Protein AF-0000000078696964 (afdb_homodimer)

Radius of gyration: 36.66 Å; Cα contacts (8 Å, |Δi|>4): 1415; chains: 2; bounding box: 59×145×101 Å

Secondary structure (DSSP, 8-state):
-B-GGGSPPP--HHHHHHHHHHHHHHHHHHH--TTEEEEEEEEEEEEEE-HHHHHTT----BSS-EEBPGGGGGTEEEEE-B-HHHHHHHHHHHHHHTS--GGGG-GGGSEEEEEEEETTS-EEEEEEEE-S---------------------TT-GGG-SEEEEEEEEEEEEEEEEEEEE-TTSSSEEEEEEEEEEEE---THHHHT--EEEEEEEEEEEEEETTTEEEEEEEEEEES-------HHHHHHHHHTTTS---SSSS-----SSTT-EEEE--S--SSS-S---S--S---EEEEEEEEE-HHHHHHHHHHHH-HHHHHHHHHHSPPPP-SSGGGS--TTS-SS--TT------HHHHHHHHHHHS--HHHHHHHHHHHHHHHHHHT-----/-B-GGGSPPP--HHHHHHHHHHHHHHHHHHH--TTEEEEEEEEEEEEEE-HHHHHTT----BSS-EEBPGGGGGTEEEEE-B-HHHHHHHHHHHHHHTS--GGGG-GGGSEEEEEEEETTS-EEEEEEEE-S------------------------GGG--EEEEEEEEEEEEEEEEEEEE-TTSSSEEEEEEEEEEEE---THHHHT--EEEEEEEEEEEEEETTTEEEEEEEEEEES-------HHHHHHHHHTTTS---SSSS------STT-EEEE--S--SS--TT--S--S---EEEEEEEEE-HHHHHHHHHHHH-HHHHHHHHHHSPPPP-SGGGGS--TTS-SS--TT------HHHHHHHHHHHTT-HHHHHHHHHHHHHHHHHHS-----

Solvent-accessible surface area (backbone atoms only — not comparable to full-atom values): 44581 Å² total; per-residue (Å²): 114,34,56,58,83,50,47,63,77,58,73,60,63,67,38,52,50,44,22,45,46,50,5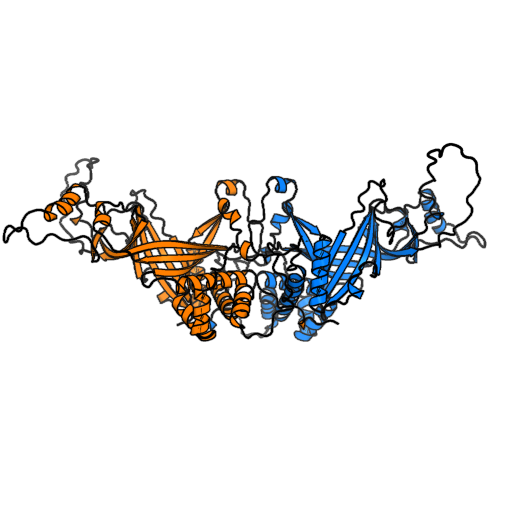0,35,49,40,41,51,46,71,70,44,54,93,58,38,45,61,45,42,34,39,36,35,16,42,73,39,54,33,71,75,40,43,72,62,59,66,67,73,53,45,36,32,51,26,35,44,26,77,84,35,52,82,42,36,42,79,42,79,28,52,54,69,64,50,48,51,31,34,51,50,48,32,42,74,45,55,50,45,54,78,83,63,68,44,40,88,74,29,57,63,37,30,37,39,33,33,71,85,59,41,32,35,37,21,39,69,43,75,67,49,74,79,72,80,71,81,79,71,90,82,84,74,70,71,87,65,86,66,69,62,73,85,78,47,61,83,69,34,45,17,25,33,29,34,66,46,27,30,38,76,46,81,75,46,76,47,44,30,48,26,46,75,36,74,37,19,41,34,41,38,33,32,39,37,33,62,46,84,63,48,52,55,61,65,62,74,38,48,60,58,29,30,34,41,34,23,35,26,78,39,49,40,36,89,41,33,30,39,35,39,29,45,33,35,46,36,60,82,48,66,72,61,59,51,70,71,51,32,46,56,63,53,52,70,68,69,66,69,84,71,89,81,81,92,74,83,81,84,71,63,33,73,66,33,72,43,51,27,68,75,83,71,65,85,84,66,61,82,62,69,77,74,67,78,72,72,63,58,74,39,36,36,45,30,42,37,45,42,49,70,58,46,41,53,51,52,22,60,74,59,38,55,69,60,36,48,52,45,54,73,69,51,78,83,62,65,73,48,57,72,63,64,32,74,66,56,80,66,64,84,62,73,71,83,77,65,67,84,74,75,73,60,59,60,60,42,46,54,37,33,75,77,32,74,43,65,69,43,37,50,52,23,38,50,52,47,11,52,52,47,59,52,23,64,34,64,50,68,126,116,34,56,58,85,52,50,62,77,56,74,60,63,67,39,51,51,46,22,43,46,50,50,34,49,40,40,51,46,70,70,43,52,93,60,38,46,59,44,42,34,37,36,34,16,42,76,39,55,31,70,73,37,46,71,60,60,65,67,72,49,44,37,34,50,28,34,43,26,77,83,35,52,82,39,36,43,80,42,78,30,54,53,69,62,49,49,52,30,31,50,50,47,32,43,75,44,57,49,43,55,79,82,62,69,43,36,86,75,27,57,62,37,31,36,38,32,34,69,83,56,41,32,34,37,23,40,70,44,78,69,60,79,86,80,88,79,86,84,76,85,81,82,71,63,75,82,60,89,67,74,67,76,78,85,56,71,87,67,43,45,17,26,32,28,34,66,47,26,29,37,76,46,83,73,46,76,45,45,30,47,28,49,79,38,73,38,18,39,32,41,39,33,31,39,37,32,64,45,84,64,48,52,55,59,68,73,73,36,47,59,56,28,28,35,41,33,23,35,24,78,38,47,39,35,91,41,33,28,41,35,39,30,42,31,34,48,37,58,82,51,72,76,60,72,50,70,72,53,45,47,61,69,54,55,77,71,72,69,75,87,66,82,85,84,90,80,86,84,90,82,68,36,73,65,33,71,41,64,28,73,76,83,74,65,87,81,70,67,78,69,73,77,78,72,79,80,76,69,60,75,39,37,34,45,32,40,35,44,41,47,70,58,46,42,53,52,51,24,60,73,59,38,56,68,61,36,50,52,43,54,73,67,52,77,82,62,64,75,47,56,73,62,63,30,72,64,54,78,62,62,84,59,73,70,83,76,67,66,84,74,75,69,57,61,58,56,44,45,51,36,29,73,76,37,68,40,67,68,42,39,52,51,22,37,51,51,47,12,54,51,45,58,51,23,64,35,70,53,62,126

InterPro domains:
  IPR033469 CYTH-like domain superfamily [SSF55154] (4-349)
  IPR037009 mRNA triphosphatase Cet1-like superfamily [G3DSA:3.20.100.10] (7-341)

Foldseek 3Di:
DPDPVPPDDDDDPLLLLLLQVLQLQLLCCLPDDPQKDKWKKKWWFAKDFDPVVVVVVPDPPDQAKDWDAPVCCNGIDTDGFDDPLLLVLLVVLCVVVVLDDPVLSDLVPFAKWKWWAKPVQKIWIWHKDFDDDPPPDDPPDDDPDPPPPPPPVVQPLVPFRMKIFTAFMKHKAWDDKIWMDGRLWQTTIMITIMMIGTDFDALCRQQVIDGQKMKMKRWGWGDDPDWKIKIKIWMWIDRPWRQNPPNVVSVLLVVVVPDDPPDDPPPPRDHPGGGDIGRDHPPPPPPDDPPPPPPPDDRDTGIMIMMITRSVRVSVVVCVVVPVVLSSVLSVPDDRADSRVVSLPPPPPPDPDDPPPPDPDDPPSVCVSVCPSNVPPPVSSVVSVVVVVSVCSSGNRDSPD/DPDPVPPDDDDDPLLLLLLQVLQLQLLCCLPDDPQKDKWKKKWWFAKDFDPVVVVVVPDPPDQAKDWDAPVCCNGIDTDGFDDPLLLVLLVVLCVVVVQDDPVLSDLVPFAKWKWWAKPVQKIWIWHKDFDDDDDPDDDPDDPPPPPPPPDPDDDPLVPFGIKIFTAFMKHKDWDDKIWMDGRLWQTTIMITIMMIGTDFDDPCRQQVIDGQKMKMKRWGWGDDPDWKIKIKIKMWMDRPWPQRDPPVVSVLLVVVVPDPCDDDDPPPRDHDGGGDITGDHDPCPPPDDPPPPPPPDDRDIGIMIMMITRSVRVSVVVCVVVPVVLSSVPSVPDDRQDSRVVSLPPPPPPPPDDPPPPDPPPPCSVCVVVCPSNVPPPVSSVVSVVVVVSVCSSTNRDSPD

Nearest PDB structures (foldseek):
  4pn0-assembly2_D  TM=7.160E-01  e=1.100E-10  Schizosaccharomyces pombe
  4pn1-assembly1_B  TM=7.003E-01  e=7.935E-11  Schizosaccharomyces pombe
  4pn1-assembly3_A  TM=7.002E-01  e=7.399E-10  Schizosaccharomyces pombe
  2qy2-assembly1_A  TM=4.809E-01  e=1.100E-03  Mimivirus
  4pn1-assembly3_A  TM=7.053E-01  e=5.055E-10  Schizosaccharomyces pombe

Sequence (802 aa):
MRGLQRVPRYRDPLVRNVARVLLRGLQEQHHAPSLTRVELEVRLGSILAHTRARQLDIPIAVASPALIDETARNIYQFHAGISQPLLYGMQVALLEAGLAARHDMDPQSGKVDVHVFLSNGKRLRCRYQRLHEVAPTMRADSVKAPALNSEAPLYNPLSLTHGITVLSAETKSRLAVVDMCCPGWCADVRFALSKEATVPVELTDATNERAKASRFRSRMCIPVGPFFSIQITQSTLSQDVWWYPPPNMRSYLDKDVGAPSSPAAVTGTTTFGVGSVIPTPALFFPERRAERVGRSDTQTATFEVEVEINLPALLREWKRMYGGAAASAYLSTSALVDTTCAGTAILGDASLKPPTTMETRDDDADMYATVLAEREDPYLLRVAEEVMAVVQLLTKVRVVEMRGLQRVPRYRDPLVRNVARVLLRGLQEQHHAPSLTRVELEVRLGSILAHTRARQLDIPIAVASPALIDETARNIYQFHAGISQPLLYGMQVALLEAGLAARHDMDPQSGKVDVHVFLSNGKRLRCRYQRLHEVAPTMRADSVKAPALNSEAPLYNPLSLTHGITVLSAETKSRLAVVDMCCPGWCADVRFALSKEATVPVELTDATNERAKASRFRSRMCIPVGPFFSIQITQSTLSQDVWWYPPPNMRSYLDKDVGAPSSPAAVTGTTTFGVGSVIPTPALFFPERRAERVGRSDTQTATFEVEVEINLPALLREWKRMYGGAAASAYLSTSALVDTTCAGTAILGDASLKPPTTMETRDDDADMYATVLAEREDPYLLRVAEEVMAVVQLLTKVRVVE

pLDDT: mean 71.26, std 23.1, range [25.59, 97.94]

Structure (mmCIF, N/CA/C/O backbone):
data_AF-0000000078696964-model_v1
#
loop_
_entity.id
_entity.type
_entity.pdbx_description
1 polymer "mRNA 5'-phosphatase"
#
loop_
_atom_site.group_PDB
_atom_site.id
_atom_site.type_symbol
_atom_site.label_atom_id
_atom_site.label_alt_id
_atom_site.label_comp_id
_atom_site.label_asym_id
_atom_site.label_entity_id
_atom_site.label_seq_id
_atom_site.pdbx_PDB_ins_code
_atom_site.Cartn_x
_atom_site.Cartn_y
_atom_site.Cartn_z
_atom_site.occupancy
_atom_site.B_iso_or_equiv
_atom_site.auth_seq_id
_atom_site.auth_comp_id
_atom_site.auth_asym_id
_atom_site.auth_atom_id
_atom_site.pdbx_PDB_model_num
ATOM 1 N N . MET A 1 1 ? 21.578 -21.812 -17.984 1 46.06 1 MET A N 1
ATOM 2 C CA . MET A 1 1 ? 20.562 -21.281 -17.078 1 46.06 1 MET A CA 1
ATOM 3 C C . MET A 1 1 ? 20.422 -19.766 -17.25 1 46.06 1 MET A C 1
ATOM 5 O O . MET A 1 1 ? 21.422 -19.047 -17.297 1 46.06 1 MET A O 1
ATOM 9 N N . ARG A 1 2 ? 19.484 -19.297 -18.016 1 64.5 2 ARG A N 1
ATOM 10 C CA . ARG A 1 2 ? 19.359 -17.875 -18.328 1 64.5 2 ARG A CA 1
ATOM 11 C C . ARG A 1 2 ? 19.141 -17.062 -17.047 1 64.5 2 ARG A C 1
ATOM 13 O O . ARG A 1 2 ? 18.516 -17.547 -16.094 1 64.5 2 ARG A O 1
ATOM 20 N N . GLY A 1 3 ? 20.047 -16.156 -16.797 1 68.44 3 GLY A N 1
ATOM 21 C CA . GLY A 1 3 ? 20.359 -15.57 -15.516 1 68.44 3 GLY A CA 1
ATOM 22 C C . GLY A 1 3 ? 19.328 -14.562 -15.047 1 68.44 3 GLY A C 1
ATOM 23 O O . GLY A 1 3 ? 18.625 -13.969 -15.867 1 68.44 3 GLY A O 1
ATOM 24 N N . LEU A 1 4 ? 19.047 -14.57 -13.758 1 78.12 4 LEU A N 1
ATOM 25 C CA . LEU A 1 4 ? 18.188 -13.648 -13.016 1 78.12 4 LEU A CA 1
ATOM 26 C C . LEU A 1 4 ? 18.594 -12.203 -13.281 1 78.12 4 LEU A C 1
ATOM 28 O O . LEU A 1 4 ? 17.812 -11.281 -13.07 1 78.12 4 LEU A O 1
ATOM 32 N N . GLN A 1 5 ? 19.828 -12.023 -13.906 1 76.69 5 GLN A N 1
ATOM 33 C CA . GLN A 1 5 ? 20.359 -10.688 -14.148 1 76.69 5 GLN A CA 1
ATOM 34 C C . GLN A 1 5 ? 19.562 -9.969 -15.234 1 76.69 5 GLN A C 1
ATOM 36 O O . GLN A 1 5 ? 19.594 -8.742 -15.328 1 76.69 5 GLN A O 1
ATOM 41 N N . ARG A 1 6 ? 18.859 -10.75 -15.992 1 77.69 6 ARG A N 1
ATOM 42 C CA . ARG A 1 6 ? 18.109 -10.164 -17.109 1 77.69 6 ARG A CA 1
ATOM 43 C C . ARG A 1 6 ? 16.703 -9.789 -16.688 1 77.69 6 ARG A C 1
ATOM 45 O O . ARG A 1 6 ? 15.977 -9.141 -17.438 1 77.69 6 ARG A O 1
ATOM 52 N N . VAL A 1 7 ? 16.375 -10.188 -15.5 1 83.25 7 VAL A N 1
ATOM 53 C CA . VAL A 1 7 ? 15.062 -9.852 -14.977 1 83.25 7 VAL A CA 1
ATOM 54 C C . VAL A 1 7 ? 15.109 -8.477 -14.312 1 83.25 7 VAL A C 1
ATOM 56 O O . VAL A 1 7 ? 15.961 -8.219 -13.461 1 83.25 7 VAL A O 1
ATOM 59 N N . PRO A 1 8 ? 14.258 -7.566 -14.781 1 79.75 8 PRO A N 1
ATOM 60 C CA . PRO A 1 8 ? 14.203 -6.273 -14.102 1 79.75 8 PRO A CA 1
ATOM 61 C C . PRO A 1 8 ? 13.953 -6.406 -12.602 1 79.75 8 PRO A C 1
ATOM 63 O O . PRO A 1 8 ? 13.234 -7.312 -12.164 1 79.75 8 PRO A O 1
ATOM 66 N N . ARG A 1 9 ? 14.508 -5.508 -11.836 1 82.75 9 ARG A N 1
ATOM 67 C CA . ARG A 1 9 ? 14.344 -5.535 -10.391 1 82.75 9 ARG A CA 1
ATOM 68 C C . ARG A 1 9 ? 12.891 -5.297 -10 1 82.75 9 ARG A C 1
ATOM 70 O O . ARG A 1 9 ? 12.18 -4.543 -10.664 1 82.75 9 ARG A O 1
ATOM 77 N N . TYR A 1 10 ? 12.625 -5.938 -8.93 1 87.12 10 TYR A N 1
ATOM 78 C CA . TYR A 1 10 ? 11.297 -5.727 -8.367 1 87.12 10 TYR A CA 1
ATOM 79 C C . TYR A 1 10 ? 11.133 -4.289 -7.883 1 87.12 10 TYR A C 1
ATOM 81 O O . TYR A 1 10 ? 12.039 -3.732 -7.258 1 87.12 10 TYR A O 1
ATOM 89 N N . ARG A 1 11 ? 9.984 -3.754 -8.242 1 83.44 11 ARG A N 1
ATOM 90 C CA . ARG A 1 11 ? 9.633 -2.412 -7.793 1 83.44 11 ARG A CA 1
ATOM 91 C C . ARG A 1 11 ? 8.375 -2.436 -6.93 1 83.44 11 ARG A C 1
ATOM 93 O O . ARG A 1 11 ? 7.293 -2.791 -7.406 1 83.44 11 ARG A O 1
ATOM 100 N N . ASP A 1 12 ? 8.539 -2.008 -5.695 1 88.31 12 ASP A N 1
ATOM 101 C CA . ASP A 1 12 ? 7.426 -1.957 -4.75 1 88.31 12 ASP A CA 1
ATOM 102 C C . ASP A 1 12 ? 6.344 -0.991 -5.223 1 88.31 12 ASP A C 1
ATOM 104 O O . ASP A 1 12 ? 6.602 0.203 -5.395 1 88.31 12 ASP A O 1
ATOM 108 N N . PRO A 1 13 ? 5.129 -1.528 -5.414 1 87.88 13 PRO A N 1
ATOM 109 C CA . PRO A 1 13 ? 4.055 -0.678 -5.938 1 87.88 13 PRO A CA 1
ATOM 110 C C . PRO A 1 13 ? 3.729 0.493 -5.012 1 87.88 13 PRO A C 1
ATOM 112 O O . PRO A 1 13 ? 3.336 1.564 -5.48 1 87.88 13 PRO A O 1
ATOM 115 N N . LEU A 1 14 ? 3.789 0.345 -3.717 1 91.94 14 LEU A N 1
ATOM 116 C CA . LEU A 1 14 ? 3.486 1.433 -2.793 1 91.94 14 LEU A CA 1
ATOM 117 C C . LEU A 1 14 ? 4.523 2.545 -2.904 1 91.94 14 LEU A C 1
ATOM 119 O O . LEU A 1 14 ? 4.168 3.719 -3.033 1 91.94 14 LEU A O 1
ATOM 123 N N . VAL A 1 15 ? 5.809 2.162 -2.906 1 90.94 15 VAL A N 1
ATOM 124 C CA . VAL A 1 15 ? 6.891 3.133 -3.014 1 90.94 15 VAL A CA 1
ATOM 125 C C . VAL A 1 15 ? 6.797 3.863 -4.352 1 90.94 15 VAL A C 1
ATOM 127 O O . VAL A 1 15 ? 7.008 5.078 -4.422 1 90.94 15 VAL A O 1
ATOM 130 N N . ARG A 1 16 ? 6.469 3.121 -5.359 1 87.88 16 ARG A N 1
ATOM 131 C CA . ARG A 1 16 ? 6.332 3.73 -6.676 1 87.88 16 ARG A CA 1
ATOM 132 C C . ARG A 1 16 ? 5.234 4.789 -6.68 1 87.88 16 ARG A C 1
ATOM 134 O O . ARG A 1 16 ? 5.398 5.863 -7.266 1 87.88 16 ARG A O 1
ATOM 141 N N . ASN A 1 17 ? 4.164 4.539 -6.051 1 88.62 17 ASN A N 1
ATOM 142 C CA . ASN A 1 17 ? 3.07 5.5 -6.012 1 88.62 17 ASN A CA 1
ATOM 143 C C . ASN A 1 17 ? 3.428 6.727 -5.18 1 88.62 17 ASN A C 1
ATOM 145 O O . ASN A 1 17 ? 3.068 7.852 -5.535 1 88.62 17 ASN A O 1
ATOM 149 N N . VAL A 1 18 ? 4.086 6.508 -4.09 1 92.44 18 VAL A N 1
ATOM 150 C CA . VAL A 1 18 ? 4.52 7.633 -3.266 1 92.44 18 VAL A CA 1
ATOM 151 C C . VAL A 1 18 ? 5.48 8.516 -4.059 1 92.44 18 VAL A C 1
ATOM 153 O O . VAL A 1 18 ? 5.398 9.742 -3.992 1 92.44 18 VAL A O 1
ATOM 156 N N . ALA A 1 19 ? 6.383 7.895 -4.832 1 91.44 19 ALA A N 1
ATOM 157 C CA . ALA A 1 19 ? 7.301 8.648 -5.68 1 91.44 19 ALA A CA 1
ATOM 158 C C . ALA A 1 19 ? 6.535 9.508 -6.688 1 91.44 19 ALA A C 1
ATOM 160 O O . ALA A 1 19 ? 6.922 10.641 -6.973 1 91.44 19 ALA A O 1
ATOM 161 N N . ARG A 1 20 ? 5.445 8.969 -7.176 1 89.94 20 ARG A N 1
ATOM 162 C CA . ARG A 1 20 ? 4.609 9.711 -8.117 1 89.94 20 ARG A CA 1
ATOM 163 C C . ARG A 1 20 ? 3.961 10.914 -7.438 1 89.94 20 ARG A C 1
ATOM 165 O O . ARG A 1 20 ? 3.896 11.992 -8.023 1 89.94 20 ARG A O 1
ATOM 172 N N . VAL A 1 21 ? 3.498 10.742 -6.234 1 92.94 21 VAL A N 1
ATOM 173 C CA . VAL A 1 21 ? 2.887 11.836 -5.484 1 92.94 21 VAL A CA 1
ATOM 174 C C . VAL A 1 21 ? 3.93 12.914 -5.207 1 92.94 21 VAL A C 1
ATOM 176 O O . VAL A 1 21 ? 3.633 14.109 -5.297 1 92.94 21 VAL A O 1
ATOM 179 N N . LEU A 1 22 ? 5.145 12.5 -4.895 1 94 22 LEU A N 1
ATOM 180 C CA . LEU A 1 22 ? 6.234 13.438 -4.672 1 94 22 LEU A CA 1
ATOM 181 C C . LEU A 1 22 ? 6.516 14.25 -5.934 1 94 22 LEU A C 1
ATOM 183 O O . LEU A 1 22 ? 6.676 15.469 -5.867 1 94 22 LEU A O 1
ATOM 187 N N . LEU A 1 23 ? 6.566 13.547 -7.043 1 92.12 23 LEU A N 1
ATOM 188 C CA . LEU A 1 23 ? 6.805 14.242 -8.305 1 92.12 23 LEU A CA 1
ATOM 189 C C . LEU A 1 23 ? 5.699 15.25 -8.586 1 92.12 23 LEU A C 1
ATOM 191 O O . LEU A 1 23 ? 5.973 16.375 -9 1 92.12 23 LEU A O 1
ATOM 195 N N . ARG A 1 24 ? 4.422 14.867 -8.375 1 92.75 24 ARG A N 1
ATOM 196 C CA . ARG A 1 24 ? 3.301 15.789 -8.523 1 92.75 24 ARG A CA 1
ATOM 197 C C . ARG A 1 24 ? 3.477 17.016 -7.621 1 92.75 24 ARG A C 1
ATOM 199 O O . ARG A 1 24 ? 3.24 18.141 -8.047 1 92.75 24 ARG A O 1
ATOM 206 N N . GLY A 1 25 ? 3.934 16.75 -6.379 1 94.5 25 GLY A N 1
ATOM 207 C CA . GLY A 1 25 ? 4.199 17.844 -5.453 1 94.5 25 GLY A CA 1
ATOM 208 C C . GLY A 1 25 ? 5.273 18.797 -5.949 1 94.5 25 GLY A C 1
ATOM 209 O O . GLY A 1 25 ? 5.133 20.016 -5.828 1 94.5 25 GLY A O 1
ATOM 210 N N . LEU A 1 26 ? 6.332 18.281 -6.531 1 93.62 26 LEU A N 1
ATOM 211 C CA . LEU A 1 26 ? 7.41 19.109 -7.059 1 93.62 26 LEU A CA 1
ATOM 212 C C . LEU A 1 26 ? 6.926 19.938 -8.242 1 93.62 26 LEU A C 1
ATOM 214 O O . LEU A 1 26 ? 7.281 21.125 -8.359 1 93.62 26 LEU A O 1
ATOM 218 N N . GLN A 1 27 ? 6.168 19.328 -9.102 1 92.38 27 GLN A N 1
ATOM 219 C CA . GLN A 1 27 ? 5.617 20.047 -10.242 1 92.38 27 GLN A CA 1
ATOM 220 C C . GLN A 1 27 ? 4.738 21.219 -9.789 1 92.38 27 GLN A C 1
ATOM 222 O O . GLN A 1 27 ? 4.879 22.328 -10.289 1 92.38 27 GLN A O 1
ATOM 227 N N . GLU A 1 28 ? 3.824 20.969 -8.812 1 94.94 28 GLU A N 1
ATOM 228 C CA . GLU A 1 28 ? 2.949 22.016 -8.281 1 94.94 28 GLU A CA 1
ATOM 229 C C . GLU A 1 28 ? 3.754 23.125 -7.613 1 94.94 28 GLU A C 1
ATOM 231 O O . GLU A 1 28 ? 3.453 24.312 -7.785 1 94.94 28 GLU A O 1
ATOM 236 N N . GLN A 1 29 ? 4.781 22.719 -6.898 1 94.31 29 GLN A N 1
ATOM 237 C CA . GLN A 1 29 ? 5.629 23.672 -6.203 1 94.31 29 GLN A CA 1
ATOM 238 C C . GLN A 1 29 ? 6.375 24.562 -7.191 1 94.31 29 GLN A C 1
ATOM 240 O O . GLN A 1 29 ? 6.523 25.766 -6.961 1 94.31 29 GLN A O 1
ATOM 245 N N . HIS A 1 30 ? 6.84 23.984 -8.203 1 93.31 30 HIS A N 1
ATOM 246 C CA . HIS A 1 30 ? 7.562 24.719 -9.234 1 93.31 30 HIS A CA 1
ATOM 247 C C . HIS A 1 30 ? 6.684 25.797 -9.859 1 93.31 30 HIS A C 1
ATOM 249 O O . HIS A 1 30 ? 7.16 26.891 -10.164 1 93.31 30 HIS A O 1
ATOM 255 N N . HIS A 1 31 ? 5.398 25.531 -10.031 1 94 31 HIS A N 1
ATOM 256 C CA . HIS A 1 31 ? 4.477 26.438 -10.711 1 94 31 HIS A CA 1
ATOM 257 C C . HIS A 1 31 ? 3.787 27.375 -9.719 1 94 31 HIS A C 1
ATOM 259 O O . HIS A 1 31 ? 3.061 28.281 -10.109 1 94 31 HIS A O 1
ATOM 265 N N . ALA A 1 32 ? 4.012 27.141 -8.477 1 93 32 ALA A N 1
ATOM 266 C CA . ALA A 1 32 ? 3.277 27.891 -7.465 1 93 32 ALA A CA 1
ATOM 267 C C . ALA A 1 32 ? 3.762 29.344 -7.406 1 93 32 ALA A C 1
ATOM 269 O O . ALA A 1 32 ? 4.965 29.594 -7.324 1 93 32 ALA A O 1
ATOM 270 N N . PRO A 1 33 ? 2.834 30.25 -7.465 1 90.06 33 PRO A N 1
ATOM 271 C CA . PRO A 1 33 ? 3.215 31.641 -7.27 1 90.06 33 PRO A CA 1
ATOM 272 C C . PRO A 1 33 ? 3.803 31.906 -5.887 1 90.06 33 PRO A C 1
ATOM 274 O O . PRO A 1 33 ? 3.697 31.062 -4.996 1 90.06 33 PRO A O 1
ATOM 277 N N . SER A 1 34 ? 4.391 33.156 -5.652 1 87.69 34 SER A N 1
ATOM 278 C CA . SER A 1 34 ? 5.098 33.531 -4.426 1 87.69 34 SER A CA 1
ATOM 279 C C . SER A 1 34 ? 4.156 33.531 -3.227 1 87.69 34 SER A C 1
ATOM 281 O O . SER A 1 34 ? 4.562 33.188 -2.113 1 87.69 34 SER A O 1
ATOM 283 N N . LEU A 1 35 ? 2.895 33.781 -3.4 1 89.5 35 LEU A N 1
ATOM 284 C CA . LEU A 1 35 ? 1.967 33.875 -2.277 1 89.5 35 LEU A CA 1
ATOM 285 C C . LEU A 1 35 ? 1.246 32.562 -2.057 1 89.5 35 LEU A C 1
ATOM 287 O O . LEU A 1 35 ? 0.275 32.5 -1.299 1 89.5 35 LEU A O 1
ATOM 291 N N . THR A 1 36 ? 1.728 31.578 -2.742 1 93.75 36 THR A N 1
ATOM 292 C CA . THR A 1 36 ? 1.086 30.266 -2.643 1 93.75 36 THR A CA 1
ATOM 293 C C . THR A 1 36 ? 2.059 29.234 -2.096 1 93.75 36 THR A C 1
ATOM 295 O O . THR A 1 36 ? 3.215 29.172 -2.518 1 93.75 36 THR A O 1
ATOM 298 N N . ARG A 1 37 ? 1.597 28.531 -1.136 1 92.88 37 ARG A N 1
ATOM 299 C CA . ARG A 1 37 ? 2.359 27.422 -0.558 1 92.88 37 ARG A CA 1
ATOM 300 C C . ARG A 1 37 ? 1.73 26.078 -0.91 1 92.88 37 ARG A C 1
ATOM 302 O O . ARG A 1 37 ? 0.519 25.906 -0.772 1 92.88 37 ARG A O 1
ATOM 309 N N . VAL A 1 38 ? 2.598 25.156 -1.44 1 96.62 38 VAL A N 1
ATOM 310 C CA . VAL A 1 38 ? 2.164 23.797 -1.693 1 96.62 38 VAL A CA 1
ATOM 311 C C . VAL A 1 38 ? 2.596 22.891 -0.539 1 96.62 38 VAL A C 1
ATOM 313 O O . VAL A 1 38 ? 3.752 22.938 -0.113 1 96.62 38 VAL A O 1
ATOM 316 N N . GLU A 1 39 ? 1.612 22.156 0.004 1 96.5 39 GLU A N 1
ATOM 317 C CA . GLU A 1 39 ? 1.861 21.281 1.154 1 96.5 39 GLU A CA 1
ATOM 318 C C . GLU A 1 39 ? 1.597 19.828 0.812 1 96.5 39 GLU A C 1
ATOM 320 O O . GLU A 1 39 ? 0.576 19.5 0.203 1 96.5 39 GLU A O 1
ATOM 325 N N . LEU A 1 40 ? 2.604 19 1.041 1 97.75 40 LEU A N 1
ATOM 326 C CA . LEU A 1 40 ? 2.441 17.562 0.976 1 97.75 40 LEU A CA 1
ATOM 327 C C . LEU A 1 40 ? 2.602 16.938 2.357 1 97.75 40 LEU A C 1
ATOM 329 O O . LEU A 1 40 ? 3.637 17.109 3.006 1 97.75 40 LEU A O 1
ATOM 333 N N . GLU A 1 41 ? 1.541 16.234 2.834 1 97.69 41 GLU A N 1
ATOM 334 C CA . GLU A 1 41 ? 1.54 15.648 4.168 1 97.69 41 GLU A CA 1
ATOM 335 C C . GLU A 1 41 ? 0.998 14.219 4.141 1 97.69 41 GLU A C 1
ATOM 337 O O . GLU A 1 41 ? 0.211 13.867 3.258 1 97.69 41 GLU A O 1
ATOM 342 N N . VAL A 1 42 ? 1.547 13.422 5.027 1 97.75 42 VAL A N 1
ATOM 343 C CA . VAL A 1 42 ? 1.032 12.086 5.297 1 97.75 42 VAL A CA 1
ATOM 344 C C . VAL A 1 42 ? 0.318 12.07 6.645 1 97.75 42 VAL A C 1
ATOM 346 O O . VAL A 1 42 ? 0.956 12.188 7.695 1 97.75 42 VAL A O 1
ATOM 349 N N . ARG A 1 43 ? -1.078 11.852 6.582 1 96.56 43 ARG A N 1
ATOM 350 C CA . ARG A 1 43 ? -1.891 11.867 7.793 1 96.56 43 ARG A CA 1
ATOM 351 C C . ARG A 1 43 ? -2.209 10.453 8.266 1 96.56 43 ARG A C 1
ATOM 353 O O . ARG A 1 43 ? -2.514 9.578 7.453 1 96.56 43 ARG A O 1
ATOM 360 N N . LEU A 1 44 ? -1.981 10.305 9.578 1 95.44 44 LEU A N 1
ATOM 361 C CA . LEU A 1 44 ? -2.381 9.031 10.156 1 95.44 44 LEU A CA 1
ATOM 362 C C . LEU A 1 44 ? -3.844 9.062 10.594 1 95.44 44 LEU A C 1
ATOM 364 O O . LEU A 1 44 ? -4.332 10.094 11.062 1 95.44 44 LEU A O 1
ATOM 368 N N . GLY A 1 45 ? -4.57 7.996 10.359 1 93.56 45 GLY A N 1
ATOM 369 C CA . GLY A 1 45 ? -5.98 7.887 10.695 1 93.56 45 GLY A CA 1
ATOM 370 C C . GLY A 1 45 ? -6.547 6.5 10.453 1 93.56 45 GLY A C 1
ATOM 371 O O . GLY A 1 45 ? -5.855 5.496 10.664 1 93.56 45 GLY A O 1
ATOM 372 N N . SER A 1 46 ? -7.844 6.453 10.188 1 88.19 46 SER A N 1
ATOM 373 C CA . SER A 1 46 ? -8.539 5.199 9.938 1 88.19 46 SER A CA 1
ATOM 374 C C . SER A 1 46 ? -9.438 5.301 8.711 1 88.19 46 SER A C 1
ATOM 376 O O . SER A 1 46 ? -10.086 6.328 8.492 1 88.19 46 SER A O 1
ATOM 378 N N . ILE A 1 47 ? -9.383 4.316 7.902 1 87.5 47 ILE A N 1
ATOM 379 C CA . ILE A 1 47 ? -10.305 4.207 6.773 1 87.5 47 ILE A CA 1
ATOM 380 C C . ILE A 1 47 ? -11.508 3.361 7.168 1 87.5 47 ILE A C 1
ATOM 382 O O . ILE A 1 47 ? -11.367 2.191 7.527 1 87.5 47 ILE A O 1
ATOM 386 N N . LEU A 1 48 ? -12.656 3.992 7.125 1 81.62 48 LEU A N 1
ATOM 387 C CA . LEU A 1 48 ? -13.891 3.352 7.555 1 81.62 48 LEU A CA 1
ATOM 388 C C . LEU A 1 48 ? -14.914 3.33 6.426 1 81.62 48 LEU A C 1
ATOM 390 O O . LEU A 1 48 ? -14.945 4.238 5.594 1 81.62 48 LEU A O 1
ATOM 394 N N . ALA A 1 49 ? -15.602 2.248 6.363 1 77.75 49 ALA A N 1
ATOM 395 C CA . ALA A 1 49 ? -16.703 2.188 5.406 1 77.75 49 ALA A CA 1
ATOM 396 C C . ALA A 1 49 ? -17.828 3.152 5.789 1 77.75 49 ALA A C 1
ATOM 398 O O . ALA A 1 49 ? -18.047 3.41 6.977 1 77.75 49 ALA A O 1
ATOM 399 N N . HIS A 1 50 ? -18.312 3.822 4.688 1 67.25 50 HIS A N 1
ATOM 400 C CA . HIS A 1 50 ? -19.469 4.664 4.938 1 67.25 50 HIS A CA 1
ATOM 401 C C . HIS A 1 50 ? -20.594 3.877 5.617 1 67.25 50 HIS A C 1
ATOM 403 O O . HIS A 1 50 ? -20.625 2.646 5.535 1 67.25 50 HIS A O 1
ATOM 409 N N . THR A 1 51 ? -21.328 4.609 6.5 1 56.94 51 THR A N 1
ATOM 410 C CA . THR A 1 51 ? -22.406 4.031 7.289 1 56.94 51 THR A CA 1
ATOM 411 C C . THR A 1 51 ? -23.219 3.043 6.453 1 56.94 51 THR A C 1
ATOM 413 O O . THR A 1 51 ? -23.594 1.974 6.938 1 56.94 51 THR A O 1
ATOM 416 N N . ARG A 1 52 ? -23.562 3.438 5.332 1 50.84 52 ARG A N 1
ATOM 417 C CA . ARG A 1 52 ? -24.375 2.518 4.539 1 50.84 52 ARG A CA 1
ATOM 418 C C . ARG A 1 52 ? -23.578 1.266 4.176 1 50.84 52 ARG A C 1
ATOM 420 O O . ARG A 1 52 ? -24.125 0.162 4.152 1 50.84 52 ARG A O 1
ATOM 427 N N . ALA A 1 53 ? -22.359 1.474 3.885 1 50.75 53 ALA A N 1
ATOM 428 C CA . ALA A 1 53 ? -21.5 0.347 3.545 1 50.75 53 ALA A CA 1
ATOM 429 C C . ALA A 1 53 ? -21.094 -0.429 4.797 1 50.75 53 ALA A C 1
ATOM 431 O O . ALA A 1 53 ? -20.828 -1.633 4.73 1 50.75 53 ALA A O 1
ATOM 432 N N . ARG A 1 54 ? -20.953 0.37 5.949 1 50.84 54 ARG A N 1
ATOM 433 C CA . ARG A 1 54 ? -20.734 -0.336 7.207 1 50.84 54 ARG A CA 1
ATOM 434 C C . ARG A 1 54 ? -21.797 -1.405 7.434 1 50.84 54 ARG A C 1
ATOM 436 O O . ARG A 1 54 ? -21.516 -2.443 8.039 1 50.84 54 ARG A O 1
ATOM 443 N N . GLN A 1 55 ? -22.938 -0.982 6.996 1 50.81 55 GLN A N 1
ATOM 444 C CA . GLN A 1 55 ? -24 -1.972 7.148 1 50.81 55 GLN A CA 1
ATOM 445 C C . GLN A 1 55 ? -23.688 -3.244 6.367 1 50.81 55 GLN A C 1
ATOM 447 O O . GLN A 1 55 ? -24.109 -4.336 6.754 1 50.81 55 GLN A O 1
ATOM 452 N N . LEU A 1 56 ? -23.031 -2.945 5.324 1 50.12 56 LEU A N 1
ATOM 453 C CA . LEU A 1 56 ? -22.75 -4.141 4.535 1 50.12 56 LEU A CA 1
ATOM 454 C C . LEU A 1 56 ? -21.406 -4.758 4.945 1 50.12 56 LEU A C 1
ATOM 456 O O . LEU A 1 56 ? -21.047 -5.844 4.477 1 50.12 56 LEU A O 1
ATOM 460 N N . ASP A 1 57 ? -20.906 -4.141 6.113 1 53.09 57 ASP A N 1
ATOM 461 C CA . ASP A 1 57 ? -19.656 -4.621 6.711 1 53.09 57 ASP A CA 1
ATOM 462 C C . ASP A 1 57 ? -18.688 -5.105 5.641 1 53.09 57 ASP A C 1
ATOM 464 O O . ASP A 1 57 ? -18.141 -6.207 5.746 1 53.09 57 ASP A O 1
ATOM 468 N N . ILE A 1 58 ? -18.656 -4.398 4.531 1 62.38 58 ILE A N 1
ATOM 469 C CA . ILE A 1 58 ? -17.781 -4.93 3.498 1 62.38 58 ILE A CA 1
ATOM 470 C C . ILE A 1 58 ? -16.328 -4.547 3.809 1 62.38 58 ILE A C 1
ATOM 472 O O . ILE A 1 58 ? -15.914 -3.42 3.545 1 62.38 58 ILE A O 1
ATOM 476 N N . PRO A 1 59 ? -15.68 -5.391 4.574 1 67.69 59 PRO A N 1
ATOM 477 C CA . PRO A 1 59 ? -14.281 -5.094 4.887 1 67.69 59 PRO A CA 1
ATOM 478 C C . PRO A 1 59 ? -13.398 -5.043 3.641 1 67.69 59 PRO A C 1
ATOM 480 O O . PRO A 1 59 ? -13.773 -5.562 2.59 1 67.69 59 PRO A O 1
ATOM 483 N N . ILE A 1 60 ? -12.391 -4.094 3.693 1 75.75 60 ILE A N 1
ATOM 484 C CA . ILE A 1 60 ? -11.359 -4.195 2.666 1 75.75 60 ILE A CA 1
ATOM 485 C C . ILE A 1 60 ? -10.688 -5.562 2.744 1 75.75 60 ILE A C 1
ATOM 487 O O . ILE A 1 60 ? -10.141 -5.934 3.785 1 75.75 60 ILE A O 1
ATOM 491 N N . ALA A 1 61 ? -10.781 -6.363 1.766 1 79.19 61 ALA A N 1
ATOM 492 C CA . ALA A 1 61 ? -10.469 -7.789 1.755 1 79.19 61 ALA A CA 1
ATOM 493 C C . ALA A 1 61 ? -8.969 -8.016 1.599 1 79.19 61 ALA A C 1
ATOM 495 O O . ALA A 1 61 ? -8.539 -8.93 0.893 1 79.19 61 ALA A O 1
ATOM 496 N N . VAL A 1 62 ? -8.156 -7.055 2.217 1 85.88 62 VAL A N 1
ATOM 497 C CA . VAL A 1 62 ? -6.723 -7.258 2.051 1 85.88 62 VAL A CA 1
ATOM 498 C C . VAL A 1 62 ? -6.047 -7.336 3.418 1 85.88 62 VAL A C 1
ATOM 500 O O . VAL A 1 62 ? -6.562 -6.801 4.402 1 85.88 62 VAL A O 1
ATOM 503 N N . ALA A 1 63 ? -4.938 -8.102 3.391 1 87.38 63 ALA A N 1
ATOM 504 C CA . ALA A 1 63 ? -4.211 -8.352 4.633 1 87.38 63 ALA A CA 1
ATOM 505 C C . ALA A 1 63 ? -2.885 -7.59 4.652 1 87.38 63 ALA A C 1
ATOM 507 O O . ALA A 1 63 ? -2.156 -7.625 5.648 1 87.38 63 ALA A O 1
ATOM 508 N N . SER A 1 64 ? -2.49 -6.895 3.646 1 88.38 64 SER A N 1
ATOM 509 C CA . SER A 1 64 ? -1.28 -6.082 3.555 1 88.38 64 SER A CA 1
ATOM 510 C C . SER A 1 64 ? -1.604 -4.648 3.145 1 88.38 64 SER A C 1
ATOM 512 O O . SER A 1 64 ? -2.666 -4.387 2.58 1 88.38 64 SER A O 1
ATOM 514 N N . PRO A 1 65 ? -0.715 -3.764 3.465 1 89.88 65 PRO A N 1
ATOM 515 C CA . PRO A 1 65 ? -0.954 -2.379 3.051 1 89.88 65 PRO A CA 1
ATOM 516 C C . PRO A 1 65 ? -1.169 -2.24 1.546 1 89.88 65 PRO A C 1
ATOM 518 O O . PRO A 1 65 ? -0.497 -2.912 0.759 1 89.88 65 PRO A O 1
ATOM 521 N N . ALA A 1 66 ? -2.111 -1.384 1.218 1 92.25 66 ALA A N 1
ATOM 522 C CA . ALA A 1 66 ? -2.471 -1.188 -0.185 1 92.25 66 ALA A CA 1
ATOM 523 C C . ALA A 1 66 ? -3.133 0.17 -0.397 1 92.25 66 ALA A C 1
ATOM 525 O O . ALA A 1 66 ? -3.779 0.701 0.508 1 92.25 66 ALA A O 1
ATOM 526 N N . LEU A 1 67 ? -2.971 0.682 -1.584 1 92.06 67 LEU A N 1
ATOM 527 C CA . LEU A 1 67 ? -3.654 1.911 -1.969 1 92.06 67 LEU A CA 1
ATOM 528 C C . LEU A 1 67 ? -5.133 1.649 -2.238 1 92.06 67 LEU A C 1
ATOM 530 O O . LEU A 1 67 ? -5.484 0.646 -2.861 1 92.06 67 LEU A O 1
ATOM 534 N N . ILE A 1 68 ? -5.91 2.549 -1.778 1 89.62 68 ILE A N 1
ATOM 535 C CA . ILE A 1 68 ? -7.348 2.434 -2.002 1 89.62 68 ILE A CA 1
ATOM 536 C C . ILE A 1 68 ? -7.699 2.959 -3.393 1 89.62 68 ILE A C 1
ATOM 538 O O . ILE A 1 68 ? -7.184 3.996 -3.818 1 89.62 68 ILE A O 1
ATOM 542 N N . ASP A 1 69 ? -8.562 2.24 -3.988 1 83.19 69 ASP A N 1
ATOM 543 C CA . ASP A 1 69 ? -9.055 2.662 -5.293 1 83.19 69 ASP A CA 1
ATOM 544 C C . ASP A 1 69 ? -9.891 3.938 -5.18 1 83.19 69 ASP A C 1
ATOM 546 O O . ASP A 1 69 ? -10.766 4.035 -4.32 1 83.19 69 ASP A O 1
ATOM 550 N N . GLU A 1 70 ? -9.625 4.891 -6.023 1 78.75 70 GLU A N 1
ATOM 551 C CA . GLU A 1 70 ? -10.312 6.18 -5.992 1 78.75 70 GLU A CA 1
ATOM 552 C C . GLU A 1 70 ? -11.828 6.004 -6.137 1 78.75 70 GLU A C 1
ATOM 554 O O . GLU A 1 70 ? -12.602 6.781 -5.586 1 78.75 70 GLU A O 1
ATOM 559 N N . THR A 1 71 ? -12.188 4.902 -6.887 1 74.12 71 THR A N 1
ATOM 560 C CA . THR A 1 71 ? -13.609 4.652 -7.109 1 74.12 71 THR A CA 1
ATOM 561 C C . THR A 1 71 ? -14.273 4.164 -5.828 1 74.12 71 THR A C 1
ATOM 563 O O . THR A 1 71 ? -15.5 4.211 -5.707 1 74.12 71 THR A O 1
ATOM 566 N N . ALA A 1 72 ? -13.461 3.748 -4.883 1 76.38 72 ALA A N 1
ATOM 567 C CA . ALA A 1 72 ? -14.008 3.209 -3.643 1 76.38 72 ALA A CA 1
ATOM 568 C C . ALA A 1 72 ? -14.219 4.312 -2.609 1 76.38 72 ALA A C 1
ATOM 570 O O . ALA A 1 72 ? -14.719 4.055 -1.513 1 76.38 72 ALA A O 1
ATOM 571 N N . ARG A 1 73 ? -13.961 5.508 -2.975 1 74.88 73 ARG A N 1
ATOM 572 C CA . ARG A 1 73 ? -14.062 6.617 -2.031 1 74.88 73 ARG A CA 1
ATOM 573 C C . ARG A 1 73 ? -15.516 6.891 -1.667 1 74.88 73 ARG A C 1
ATOM 575 O O . ARG A 1 73 ? -15.797 7.555 -0.666 1 74.88 73 ARG A O 1
ATOM 582 N N . ASN A 1 74 ? -16.375 6.406 -2.516 1 72.81 74 ASN A N 1
ATOM 583 C CA . ASN A 1 74 ? -17.781 6.551 -2.191 1 72.81 74 ASN A CA 1
ATOM 584 C C . ASN A 1 74 ? -18.219 5.566 -1.11 1 72.81 74 ASN A C 1
ATOM 586 O O . ASN A 1 74 ? -19.281 5.727 -0.503 1 72.81 74 ASN A O 1
ATOM 590 N N . ILE A 1 75 ? -17.391 4.512 -0.915 1 76.69 75 ILE A N 1
ATOM 591 C CA . ILE A 1 75 ? -17.719 3.475 0.06 1 76.69 75 ILE A CA 1
ATOM 592 C C . ILE A 1 75 ? -16.891 3.672 1.321 1 76.69 75 ILE A C 1
ATOM 594 O O . ILE A 1 75 ? -17.375 3.5 2.438 1 76.69 75 ILE A O 1
ATOM 598 N N . TYR A 1 76 ? -15.664 4.164 1.192 1 82.06 76 TYR A N 1
ATOM 599 C CA . TYR A 1 76 ? -14.742 4.312 2.316 1 82.06 76 TYR A CA 1
ATOM 600 C C . TYR A 1 76 ? -14.352 5.77 2.51 1 82.06 76 TYR A C 1
ATOM 602 O O . TYR A 1 76 ? -14.195 6.512 1.536 1 82.06 76 TYR A O 1
ATOM 610 N N . GLN A 1 77 ? -14.211 6.02 3.771 1 84.44 77 GLN A N 1
ATOM 611 C CA . GLN A 1 77 ? -13.805 7.375 4.121 1 84.44 77 GLN A CA 1
ATOM 612 C C . GLN A 1 77 ? -12.633 7.363 5.098 1 84.44 77 GLN A C 1
ATOM 614 O O . GLN A 1 77 ? -12.586 6.535 6.008 1 84.44 77 GLN A O 1
ATOM 619 N N . PHE A 1 78 ? -11.789 8.344 4.906 1 90.12 78 PHE A N 1
ATOM 620 C CA . PHE A 1 78 ? -10.641 8.508 5.793 1 90.12 78 PHE A CA 1
ATOM 621 C C . PHE A 1 78 ? -10.977 9.461 6.934 1 90.12 78 PHE A C 1
ATOM 623 O O . PHE A 1 78 ? -11.484 10.562 6.699 1 90.12 78 PHE A O 1
ATOM 630 N N . HIS A 1 79 ? -10.727 9.023 8.148 1 86.44 79 HIS A N 1
ATOM 631 C CA . HIS A 1 79 ? -10.859 9.836 9.352 1 86.44 79 HIS A CA 1
ATOM 632 C C . HIS A 1 79 ? -9.5 10.078 10.008 1 86.44 79 HIS A C 1
ATOM 634 O O . HIS A 1 79 ? -8.875 9.148 10.508 1 86.44 79 HIS A O 1
ATOM 640 N N . ALA A 1 80 ? -9.203 11.352 10 1 90.69 80 ALA A N 1
ATOM 641 C CA . ALA A 1 80 ? -7.918 11.719 10.586 1 90.69 80 ALA A CA 1
ATOM 642 C C . ALA A 1 80 ? -7.965 11.609 12.109 1 90.69 80 ALA A C 1
ATOM 644 O O . ALA A 1 80 ? -9 11.883 12.727 1 90.69 80 ALA A O 1
ATOM 645 N N . GLY A 1 81 ? -6.75 11.266 12.734 1 89.94 81 GLY A N 1
ATOM 646 C CA . GLY A 1 81 ? -6.656 11.203 14.188 1 89.94 81 GLY A CA 1
ATOM 647 C C . GLY A 1 81 ? -6.281 9.82 14.695 1 89.94 81 GLY A C 1
ATOM 648 O O . GLY A 1 81 ? -6.512 8.82 14.023 1 89.94 81 GLY A O 1
ATOM 649 N N . ILE A 1 82 ? -5.703 9.859 15.789 1 86.44 82 ILE A N 1
ATOM 650 C CA . ILE A 1 82 ? -5.301 8.617 16.438 1 86.44 82 ILE A CA 1
ATOM 651 C C . ILE A 1 82 ? -5.695 8.664 17.922 1 86.44 82 ILE A C 1
ATOM 653 O O . ILE A 1 82 ? -5.93 9.742 18.469 1 86.44 82 ILE A O 1
ATOM 657 N N . SER A 1 83 ? -5.836 7.5 18.469 1 82.88 83 SER A N 1
ATOM 658 C CA . SER A 1 83 ? -6.168 7.422 19.875 1 82.88 83 SER A CA 1
ATOM 659 C C . SER A 1 83 ? -4.969 7.801 20.75 1 82.88 83 SER A C 1
ATOM 661 O O . SER A 1 83 ? -3.828 7.773 20.281 1 82.88 83 SER A O 1
ATOM 663 N N . GLN A 1 84 ? -5.23 8.195 22.031 1 82.62 84 GLN A N 1
ATOM 664 C CA . GLN A 1 84 ? -4.195 8.625 22.953 1 82.62 84 GLN A CA 1
ATOM 665 C C . GLN A 1 84 ? -3.189 7.508 23.219 1 82.62 84 GLN A C 1
ATOM 667 O O . GLN A 1 84 ? -1.979 7.742 23.219 1 82.62 84 GLN A O 1
ATOM 672 N N . PRO A 1 85 ? -3.684 6.23 23.375 1 81.12 85 PRO A N 1
ATOM 673 C CA . PRO A 1 85 ? -2.709 5.156 23.562 1 81.12 85 PRO A CA 1
ATOM 674 C C . PRO A 1 85 ? -1.78 4.98 22.359 1 81.12 85 PRO A C 1
ATOM 676 O O . PRO A 1 85 ? -0.59 4.707 22.531 1 81.12 85 PRO A O 1
ATOM 679 N N . LEU A 1 86 ? -2.34 5.18 21.188 1 84.12 86 LEU A N 1
ATOM 680 C CA . LEU A 1 86 ? -1.514 5.078 19.984 1 84.12 86 LEU A CA 1
ATOM 681 C C . LEU A 1 86 ? -0.489 6.207 19.938 1 84.12 86 LEU A C 1
ATOM 683 O O . LEU A 1 86 ? 0.662 5.992 19.547 1 84.12 86 LEU A O 1
ATOM 687 N N . LEU A 1 87 ? -0.93 7.355 20.359 1 87.44 87 LEU A N 1
ATOM 688 C CA . LEU A 1 87 ? -0.017 8.492 20.391 1 87.44 87 LEU A CA 1
ATOM 689 C C . LEU A 1 87 ? 1.146 8.227 21.344 1 87.44 87 LEU A C 1
ATOM 691 O O . LEU A 1 87 ? 2.303 8.5 21.016 1 87.44 87 LEU A O 1
ATOM 695 N N . TYR A 1 88 ? 0.85 7.672 22.438 1 84.31 88 TYR A N 1
ATOM 696 C CA . TYR A 1 88 ? 1.894 7.348 23.406 1 84.31 88 TYR A CA 1
ATOM 697 C C . TYR A 1 88 ? 2.879 6.34 22.828 1 84.31 88 TYR A C 1
ATOM 699 O O . TYR A 1 88 ? 4.094 6.484 23 1 84.31 88 TYR A O 1
ATOM 707 N N . GLY A 1 89 ? 2.322 5.328 22.203 1 84.56 89 GLY A N 1
ATOM 708 C CA . GLY A 1 89 ? 3.186 4.355 21.547 1 84.56 89 GLY A CA 1
ATOM 709 C C . GLY A 1 89 ? 4.102 4.973 20.516 1 84.56 89 GLY A C 1
ATOM 710 O O . GLY A 1 89 ? 5.277 4.613 20.422 1 84.56 89 GLY A O 1
ATOM 711 N N . MET A 1 90 ? 3.568 5.934 19.719 1 87.81 90 MET A N 1
ATOM 712 C CA . MET A 1 90 ? 4.352 6.613 18.688 1 87.81 90 MET A CA 1
ATOM 713 C C . MET A 1 90 ? 5.441 7.477 19.312 1 87.81 90 MET A C 1
ATOM 715 O O . MET A 1 90 ? 6.562 7.535 18.812 1 87.81 90 MET A O 1
ATOM 719 N N . GLN A 1 91 ? 5.145 8.086 20.422 1 86.81 91 GLN A N 1
ATOM 720 C CA . GLN A 1 91 ? 6.102 8.93 21.125 1 86.81 91 GLN A CA 1
ATOM 721 C C . GLN A 1 91 ? 7.258 8.102 21.688 1 86.81 91 GLN A C 1
ATOM 723 O O . GLN A 1 91 ? 8.422 8.5 21.578 1 86.81 91 GLN A O 1
ATOM 728 N N . VAL A 1 92 ? 6.91 6.969 22.219 1 84.44 92 VAL A N 1
ATOM 729 C CA . VAL A 1 92 ? 7.934 6.066 22.734 1 84.44 92 VAL A CA 1
ATOM 730 C C . VAL A 1 92 ? 8.836 5.605 21.594 1 84.44 92 VAL A C 1
ATOM 732 O O . VAL A 1 92 ? 10.062 5.57 21.734 1 84.44 92 VAL A O 1
ATOM 735 N N . ALA A 1 93 ? 8.242 5.305 20.469 1 84.19 93 ALA A N 1
ATOM 736 C CA . ALA A 1 93 ? 9.016 4.859 19.312 1 84.19 93 ALA A CA 1
ATOM 737 C C . ALA A 1 93 ? 9.984 5.945 18.859 1 84.19 93 ALA A C 1
ATOM 739 O O . ALA A 1 93 ? 11.133 5.652 18.516 1 84.19 93 ALA A O 1
ATOM 740 N N . LEU A 1 94 ? 9.57 7.152 18.906 1 88.44 94 LEU A N 1
ATOM 741 C CA . LEU A 1 94 ? 10.398 8.281 18.5 1 88.44 94 LEU A CA 1
ATOM 742 C C . LEU A 1 94 ? 11.539 8.516 19.469 1 88.44 94 LEU A C 1
ATOM 744 O O . LEU A 1 94 ? 12.664 8.797 19.062 1 88.44 94 LEU A O 1
ATOM 748 N N . LEU A 1 95 ? 11.242 8.352 20.672 1 85.25 95 LEU A N 1
ATOM 749 C CA . LEU A 1 95 ? 12.266 8.516 21.703 1 85.25 95 LEU A CA 1
ATOM 750 C C . LEU A 1 95 ? 13.32 7.418 21.594 1 85.25 95 LEU A C 1
ATOM 752 O O . LEU A 1 95 ? 14.516 7.699 21.641 1 85.25 95 LEU A O 1
ATOM 756 N N . GLU A 1 96 ? 12.82 6.238 21.406 1 83.12 96 GLU A N 1
ATOM 757 C CA . GLU A 1 96 ? 13.719 5.09 21.312 1 83.12 96 GLU A CA 1
ATOM 758 C C . GLU A 1 96 ? 14.609 5.188 20.078 1 83.12 96 GLU A C 1
ATOM 760 O O . GLU A 1 96 ? 15.766 4.773 20.109 1 83.12 96 GLU A O 1
ATOM 765 N N . ALA A 1 97 ? 14.031 5.746 19.016 1 83.5 97 ALA A N 1
ATOM 766 C CA . ALA A 1 97 ? 14.797 5.895 17.781 1 83.5 97 ALA A CA 1
ATOM 767 C C . ALA A 1 97 ? 15.734 7.094 17.859 1 83.5 97 ALA A C 1
ATOM 769 O O . ALA A 1 97 ? 16.562 7.301 16.969 1 83.5 97 ALA A O 1
ATOM 770 N N . GLY A 1 98 ? 15.586 7.934 18.922 1 84.81 98 GLY A N 1
ATOM 771 C CA . GLY A 1 98 ? 16.422 9.109 19.078 1 84.81 98 GLY A CA 1
ATOM 772 C C . GLY A 1 98 ? 16.016 10.266 18.188 1 84.81 98 GLY A C 1
ATOM 773 O O . GLY A 1 98 ? 16.828 11.133 17.875 1 84.81 98 GLY A O 1
ATOM 774 N N . LEU A 1 99 ? 14.867 10.188 17.703 1 88.31 99 LEU A N 1
ATOM 775 C CA . LEU A 1 99 ? 14.391 11.227 16.797 1 88.31 99 LEU A CA 1
ATOM 776 C C . LEU A 1 99 ? 13.766 12.383 17.578 1 88.31 99 LEU A C 1
ATOM 778 O O . LEU A 1 99 ? 13.586 13.477 17.047 1 88.31 99 LEU A O 1
ATOM 782 N N . ALA A 1 100 ? 13.344 12.141 18.828 1 87.19 100 ALA A N 1
ATOM 783 C CA . ALA A 1 100 ? 12.727 13.148 19.688 1 87.19 100 ALA A CA 1
ATOM 784 C C . ALA A 1 100 ? 13.289 13.094 21.109 1 87.19 100 ALA A C 1
ATOM 786 O O . ALA A 1 100 ? 13.891 12.094 21.5 1 87.19 100 ALA A O 1
ATOM 787 N N . ALA A 1 101 ? 13.188 14.211 21.703 1 84.75 101 ALA A N 1
ATOM 788 C CA . ALA A 1 101 ? 13.523 14.305 23.125 1 84.75 101 ALA A CA 1
ATOM 789 C C . ALA A 1 101 ? 12.258 14.453 23.969 1 84.75 101 ALA A C 1
ATOM 791 O O . ALA A 1 101 ? 11.18 14.703 23.438 1 84.75 101 ALA A O 1
ATOM 792 N N . ARG A 1 102 ? 12.492 14.25 25.25 1 82.25 102 ARG A N 1
ATOM 793 C CA . ARG A 1 102 ? 11.375 14.281 26.188 1 82.25 102 ARG A CA 1
ATOM 794 C C . ARG A 1 102 ? 10.656 15.625 26.125 1 82.25 102 ARG A C 1
ATOM 796 O O . ARG A 1 102 ? 9.43 15.688 26.25 1 82.25 102 ARG A O 1
ATOM 803 N N . HIS A 1 103 ? 11.312 16.688 25.906 1 77.38 103 HIS A N 1
ATOM 804 C CA . HIS A 1 103 ? 10.711 18.016 25.859 1 77.38 103 HIS A CA 1
ATOM 805 C C . HIS A 1 103 ? 9.836 18.172 24.609 1 77.38 103 HIS A C 1
ATOM 807 O O . HIS A 1 103 ? 8.945 19.031 24.594 1 77.38 103 HIS A O 1
ATOM 813 N N . ASP A 1 104 ? 10.125 17.281 23.641 1 76.56 104 ASP A N 1
ATOM 814 C CA . ASP A 1 104 ? 9.367 17.344 22.391 1 76.56 104 ASP A CA 1
ATOM 815 C C . ASP A 1 104 ? 8.016 16.641 22.531 1 76.56 104 ASP A C 1
ATOM 817 O O . ASP A 1 104 ? 7.176 16.719 21.625 1 76.56 104 ASP A O 1
ATOM 821 N N . MET A 1 105 ? 7.785 15.938 23.625 1 74.81 105 MET A N 1
ATOM 822 C CA . MET A 1 105 ? 6.625 15.055 23.734 1 74.81 105 MET A CA 1
ATOM 823 C C . MET A 1 105 ? 5.445 15.781 24.375 1 74.81 105 MET A C 1
ATOM 825 O O . MET A 1 105 ? 4.352 15.219 24.469 1 74.81 105 MET A O 1
ATOM 829 N N . ASP A 1 106 ? 5.547 16.938 24.781 1 68.25 106 ASP A N 1
ATOM 830 C CA . ASP A 1 106 ? 4.426 17.641 25.391 1 68.25 106 ASP A CA 1
ATOM 831 C C . ASP A 1 106 ? 3.775 18.594 24.391 1 68.25 106 ASP A C 1
ATOM 833 O O . ASP A 1 106 ? 4.297 19.688 24.125 1 68.25 106 ASP A O 1
ATOM 837 N N . PRO A 1 107 ? 2.699 18.094 23.812 1 63.75 107 PRO A N 1
ATOM 838 C CA . PRO A 1 107 ? 2.035 18.953 22.828 1 63.75 107 PRO A CA 1
ATOM 839 C C . PRO A 1 107 ? 1.596 20.281 23.406 1 63.75 107 PRO A C 1
ATOM 841 O O . PRO A 1 107 ? 1.429 21.266 22.672 1 63.75 107 PRO A O 1
ATOM 844 N N . GLN A 1 108 ? 1.397 20.344 24.734 1 63.41 108 GLN A N 1
ATOM 845 C CA . GLN A 1 108 ? 0.929 21.578 25.344 1 63.41 108 GLN A CA 1
ATOM 846 C C . GLN A 1 108 ? 2.008 22.656 25.312 1 63.41 108 GLN A C 1
ATOM 848 O O . GLN A 1 108 ? 1.71 23.844 25.438 1 63.41 108 GLN A O 1
ATOM 853 N N . SER A 1 109 ? 3.191 22.156 25.031 1 64.75 109 SER A N 1
ATOM 854 C CA . SER A 1 109 ? 4.297 23.109 24.969 1 64.75 109 SER A CA 1
ATOM 855 C C . SER A 1 109 ? 4.559 23.562 23.531 1 64.75 109 SER A C 1
ATOM 857 O O . SER A 1 109 ? 5.477 24.328 23.281 1 64.75 109 SER A O 1
ATOM 859 N N . GLY A 1 110 ? 3.709 23.172 22.734 1 72.81 110 GLY A N 1
ATOM 860 C CA . GLY A 1 110 ? 3.939 23.484 21.328 1 72.81 110 GLY A CA 1
ATOM 861 C C . GLY A 1 110 ? 3.389 24.844 20.938 1 72.81 110 GLY A C 1
ATOM 862 O O . GLY A 1 110 ? 2.936 25.609 21.781 1 72.81 110 GLY A O 1
ATOM 863 N N . LYS A 1 111 ? 3.557 25.172 19.703 1 80.31 111 LYS A N 1
ATOM 864 C CA . LYS A 1 111 ? 3.008 26.406 19.141 1 80.31 111 LYS A CA 1
ATOM 865 C C . LYS A 1 111 ? 1.489 26.312 19.016 1 80.31 111 LYS A C 1
ATOM 867 O O . LYS A 1 111 ? 0.956 25.297 18.578 1 80.31 111 LYS A O 1
ATOM 872 N N . VAL A 1 112 ? 0.942 27.359 19.562 1 81.81 112 VAL A N 1
ATOM 873 C CA . VAL A 1 112 ? -0.517 27.391 19.562 1 81.81 112 VAL A CA 1
ATOM 874 C C . VAL A 1 112 ? -1.016 28.328 18.484 1 81.81 112 VAL A C 1
ATOM 876 O O . VAL A 1 112 ? -0.466 29.422 18.297 1 81.81 112 VAL A O 1
ATOM 879 N N . ASP A 1 113 ? -1.954 27.797 17.625 1 83.5 113 ASP A N 1
ATOM 880 C CA . ASP A 1 113 ? -2.615 28.672 16.656 1 83.5 113 ASP A CA 1
ATOM 881 C C . ASP A 1 113 ? -4.105 28.344 16.547 1 83.5 113 ASP A C 1
ATOM 883 O O . ASP A 1 113 ? -4.555 27.297 17.031 1 83.5 113 ASP A O 1
ATOM 887 N N . VAL A 1 114 ? -4.793 29.375 16.219 1 86.69 114 VAL A N 1
ATOM 888 C CA . VAL A 1 114 ? -6.23 29.25 16.016 1 86.69 114 VAL A CA 1
ATOM 889 C C . VAL A 1 114 ? -6.582 29.562 14.562 1 86.69 114 VAL A C 1
ATOM 891 O O . VAL A 1 114 ? -6.109 30.562 14.008 1 86.69 114 VAL A O 1
ATOM 894 N N . HIS A 1 115 ? -7.352 28.703 13.961 1 89.75 115 HIS A N 1
ATOM 895 C CA . HIS A 1 115 ? -7.934 28.953 12.641 1 89.75 115 HIS A CA 1
ATOM 896 C C . HIS A 1 115 ? -9.43 29.234 12.75 1 89.75 115 HIS A C 1
ATOM 898 O O . HIS A 1 115 ? -10.164 28.484 13.398 1 89.75 115 HIS A O 1
ATOM 904 N N . VAL A 1 116 ? -9.781 30.312 12.219 1 87.81 116 VAL A N 1
ATOM 905 C CA . VAL A 1 116 ? -11.195 30.656 12.094 1 87.81 116 VAL A CA 1
ATOM 906 C C . VAL A 1 116 ? -11.641 30.453 10.641 1 87.81 116 VAL A C 1
ATOM 908 O O . VAL A 1 116 ? -11.062 31.047 9.727 1 87.81 116 VAL A O 1
ATOM 911 N N . PHE A 1 117 ? -12.602 29.609 10.438 1 89.56 117 PHE A N 1
ATOM 912 C CA . PHE A 1 117 ? -13.117 29.312 9.109 1 89.56 117 PHE A CA 1
ATOM 913 C C . PHE A 1 117 ? -14.32 30.172 8.781 1 89.56 117 PHE A C 1
ATOM 915 O O . PHE A 1 117 ? -15.344 30.109 9.469 1 89.56 117 PHE A O 1
ATOM 922 N N . LEU A 1 118 ? -14.211 30.922 7.75 1 88.44 118 LEU A N 1
ATOM 923 C CA . LEU A 1 118 ? -15.266 31.859 7.359 1 88.44 118 LEU A CA 1
ATOM 924 C C . LEU A 1 118 ? -16.141 31.266 6.262 1 88.44 118 LEU A C 1
ATOM 926 O O . LEU A 1 118 ? -15.742 30.297 5.598 1 88.44 118 LEU A O 1
ATOM 930 N N . SER A 1 119 ? -17.297 31.672 5.961 1 87.44 119 SER A N 1
ATOM 931 C CA . SER A 1 119 ? -18.297 31.188 5.023 1 87.44 119 SER A CA 1
ATOM 932 C C . SER A 1 119 ? -17.859 31.375 3.578 1 87.44 119 SER A C 1
ATOM 934 O O . SER A 1 119 ? -18.344 30.703 2.676 1 87.44 119 SER A O 1
ATOM 936 N N . ASN A 1 120 ? -16.906 32.438 3.361 1 89.94 120 ASN A N 1
ATOM 937 C CA . ASN A 1 120 ? -16.453 32.688 2 1 89.94 120 ASN A CA 1
ATOM 938 C C . ASN A 1 120 ? -15.297 31.75 1.629 1 89.94 120 ASN A C 1
ATOM 940 O O . ASN A 1 120 ? -14.664 31.922 0.586 1 89.94 120 ASN A O 1
ATOM 944 N N . GLY A 1 121 ? -14.992 30.859 2.568 1 89.94 121 GLY A N 1
ATOM 945 C CA . GLY A 1 121 ? -13.945 29.891 2.285 1 89.94 121 GLY A CA 1
ATOM 946 C C . GLY A 1 121 ? -12.586 30.312 2.797 1 89.94 121 GLY A C 1
ATOM 947 O O . GLY A 1 121 ? -11.625 29.547 2.746 1 89.94 121 GLY A O 1
ATOM 948 N N . LYS A 1 122 ? -12.445 31.625 3.307 1 92.81 122 LYS A N 1
ATOM 949 C CA . LYS A 1 122 ? -11.195 32.094 3.895 1 92.81 122 LYS A CA 1
ATOM 950 C C . LYS A 1 122 ? -10.961 31.469 5.27 1 92.81 122 LYS A C 1
ATOM 952 O O . LYS A 1 122 ? -11.914 31.172 5.992 1 92.81 122 LYS A O 1
ATOM 957 N N . ARG A 1 123 ? -9.695 31.25 5.547 1 93.44 123 ARG A N 1
ATOM 958 C CA . ARG A 1 123 ? -9.234 30.844 6.871 1 93.44 123 ARG A CA 1
ATOM 959 C C . ARG A 1 123 ? -8.359 31.922 7.5 1 93.44 123 ARG A C 1
ATOM 961 O O . ARG A 1 123 ? -7.312 32.281 6.953 1 93.44 123 ARG A O 1
ATOM 968 N N . LEU A 1 124 ? -8.805 32.469 8.586 1 91.19 124 LEU A N 1
ATOM 969 C CA . LEU A 1 124 ? -7.98 33.406 9.336 1 91.19 124 LEU A CA 1
ATOM 970 C C . LEU A 1 124 ? -7.039 32.656 10.281 1 91.19 124 LEU A C 1
ATOM 972 O O . LEU A 1 124 ? -7.469 31.797 11.039 1 91.19 124 LEU A O 1
ATOM 976 N N . ARG A 1 125 ? -5.859 32.906 10.133 1 92.44 125 ARG A N 1
ATOM 977 C CA . ARG A 1 125 ? -4.879 32.438 11.102 1 92.44 125 ARG A CA 1
ATOM 978 C C . ARG A 1 125 ? -4.699 33.438 12.227 1 92.44 125 ARG A C 1
ATOM 980 O O . ARG A 1 125 ? -4.406 34.625 11.977 1 92.44 125 ARG A O 1
ATOM 987 N N . CYS A 1 126 ? -4.848 32.906 13.383 1 88.62 126 CYS A N 1
ATOM 988 C CA . CYS A 1 126 ? -4.828 33.781 14.547 1 88.62 126 CYS A CA 1
ATOM 989 C C . CYS A 1 126 ? -3.902 33.25 15.625 1 88.62 126 CYS A C 1
ATOM 991 O O . CYS A 1 126 ? -3.637 32.031 15.68 1 88.62 126 CYS A O 1
ATOM 993 N N . ARG A 1 127 ? -3.457 34.188 16.328 1 87.44 127 ARG A N 1
ATOM 994 C CA . ARG A 1 127 ? -2.738 33.844 17.562 1 87.44 127 ARG A CA 1
ATOM 995 C C . ARG A 1 127 ? -3.66 33.906 18.766 1 87.44 127 ARG A C 1
ATOM 997 O O . ARG A 1 127 ? -4.449 34.844 18.906 1 87.44 127 ARG A O 1
ATOM 1004 N N . TYR A 1 128 ? -3.541 32.875 19.516 1 82.44 128 TYR A N 1
ATOM 1005 C CA . TYR A 1 128 ? -4.293 32.844 20.766 1 82.44 128 TYR A CA 1
ATOM 1006 C C . TYR A 1 128 ? -3.527 33.562 21.875 1 82.44 128 TYR A C 1
ATOM 1008 O O . TYR A 1 128 ? -2.312 33.406 22.016 1 82.44 128 TYR A O 1
ATOM 1016 N N . GLN A 1 129 ? -4.211 34.5 22.547 1 78 129 GLN A N 1
ATOM 1017 C CA . GLN A 1 129 ? -3.559 35.219 23.641 1 78 129 GLN A CA 1
ATOM 1018 C C . GLN A 1 129 ? -4.535 35.5 24.766 1 78 129 GLN A C 1
ATOM 1020 O O . GLN A 1 129 ? -5.75 35.531 24.562 1 78 129 GLN A O 1
ATOM 1025 N N . ARG A 1 130 ? -3.941 35.625 25.875 1 76.38 130 ARG A N 1
ATOM 1026 C CA . ARG A 1 130 ? -4.684 36.125 27.031 1 76.38 130 ARG A CA 1
ATOM 1027 C C . ARG A 1 130 ? -4.781 37.625 27 1 76.38 130 ARG A C 1
ATOM 1029 O O . ARG A 1 130 ? -3.803 38.312 26.703 1 76.38 130 ARG A O 1
ATOM 1036 N N . LEU A 1 131 ? -5.863 38.281 27.047 1 74.88 131 LEU A N 1
ATOM 1037 C CA . LEU A 1 131 ? -6.074 39.719 27.047 1 74.88 131 LEU A CA 1
ATOM 1038 C C . LEU A 1 131 ? -5.82 40.312 28.422 1 74.88 131 LEU A C 1
ATOM 1040 O O . LEU A 1 131 ? -5.211 41.375 28.531 1 74.88 131 LEU A O 1
ATOM 1044 N N . HIS A 1 132 ? -6.484 40.125 29.359 1 66 132 HIS A N 1
ATOM 1045 C CA . HIS A 1 132 ? -6.254 40.656 30.703 1 66 132 HIS A CA 1
ATOM 1046 C C . HIS A 1 132 ? -6.309 39.531 31.734 1 66 132 HIS A C 1
ATOM 1048 O O . HIS A 1 132 ? -6.844 38.438 31.469 1 66 132 HIS A O 1
ATOM 1054 N N . GLU A 1 133 ? -5.375 39.906 32.625 1 54.81 133 GLU A N 1
ATOM 1055 C CA . GLU A 1 133 ? -5.336 38.969 33.75 1 54.81 133 GLU A CA 1
ATOM 1056 C C . GLU A 1 133 ? -6.676 38.938 34.469 1 54.81 133 GLU A C 1
ATOM 1058 O O . GLU A 1 133 ? -7.398 39.938 34.5 1 54.81 133 GLU A O 1
ATOM 1063 N N . VAL A 1 134 ? -7.285 38.094 34.531 1 49.34 134 VAL A N 1
ATOM 1064 C CA . VAL A 1 134 ? -8.508 37.969 35.312 1 49.34 134 VAL A CA 1
ATOM 1065 C C . VAL A 1 134 ? -8.383 38.812 36.594 1 49.34 134 VAL A C 1
ATOM 1067 O O . VAL A 1 134 ? -7.508 38.562 37.438 1 49.34 134 VAL A O 1
ATOM 1070 N N . ALA A 1 135 ? -8.406 40.281 36.594 1 38.56 135 ALA A N 1
ATOM 1071 C CA . ALA A 1 135 ? -8.422 40.938 37.906 1 38.56 135 ALA A CA 1
ATOM 1072 C C . ALA A 1 135 ? -9.406 40.219 38.844 1 38.56 135 ALA A C 1
ATOM 1074 O O . ALA A 1 135 ? -10.539 39.938 38.469 1 38.56 135 ALA A O 1
ATOM 1075 N N . PRO A 1 136 ? -8.891 39.844 39.938 1 37.5 136 PRO A N 1
ATOM 1076 C CA . PRO A 1 136 ? -9.805 39.281 40.938 1 37.5 136 PRO A CA 1
ATOM 1077 C C . PRO A 1 136 ? -10.93 40.25 41.312 1 37.5 136 PRO A C 1
ATOM 1079 O O . PRO A 1 136 ? -10.789 41.031 42.25 1 37.5 136 PRO A O 1
ATOM 1082 N N . THR A 1 137 ? -11.102 41.406 40.75 1 35.31 137 THR A N 1
ATOM 1083 C CA . THR A 1 137 ? -12.008 42.406 41.312 1 35.31 137 THR A CA 1
ATOM 1084 C C . THR A 1 137 ? -13.094 41.719 42.156 1 35.31 137 THR A C 1
ATOM 1086 O O . THR A 1 137 ? -13.32 40.5 42 1 35.31 137 THR A O 1
ATOM 1089 N N . MET A 1 138 ? -14.062 42.844 42.812 1 32.62 138 MET A N 1
ATOM 1090 C CA . MET A 1 138 ? -15.109 43.062 43.812 1 32.62 138 MET A CA 1
ATOM 1091 C C . MET A 1 138 ? -16.234 42.062 43.656 1 32.62 138 MET A C 1
ATOM 1093 O O . MET A 1 138 ? -16.719 41.844 42.531 1 32.62 138 MET A O 1
ATOM 1097 N N . ARG A 1 139 ? -16.328 41.156 44.562 1 32.06 139 ARG A N 1
ATOM 1098 C CA . ARG A 1 139 ? -17.562 40.5 44.969 1 32.06 139 ARG A CA 1
ATOM 1099 C C . ARG A 1 139 ? -18.734 41.469 44.906 1 32.06 139 ARG A C 1
ATOM 1101 O O . ARG A 1 139 ? -18.844 42.375 45.719 1 32.06 139 ARG A O 1
ATOM 1108 N N . ALA A 1 140 ? -19.016 42.094 44.094 1 28.33 140 ALA A N 1
ATOM 1109 C CA . ALA A 1 140 ? -20.266 42.812 44.188 1 28.33 140 ALA A CA 1
ATOM 1110 C C . ALA A 1 140 ? -21.172 42.25 45.25 1 28.33 140 ALA A C 1
ATOM 1112 O O . ALA A 1 140 ? -21.047 41.062 45.625 1 28.33 140 ALA A O 1
ATOM 1113 N N . ASP A 1 141 ? -22.25 43.031 46.031 1 25.59 141 ASP A N 1
ATOM 1114 C CA . ASP A 1 141 ? -23.234 43.031 47.125 1 25.59 141 ASP A CA 1
ATOM 1115 C C . ASP A 1 141 ? -23.828 41.656 47.312 1 25.59 141 ASP A C 1
ATOM 1117 O O . ASP A 1 141 ? -23.828 40.844 46.375 1 25.59 141 ASP A O 1
ATOM 1121 N N . SER A 1 142 ? -24.328 41.188 48.812 1 27.62 142 SER A N 1
ATOM 1122 C CA . SER A 1 142 ? -25 40.312 49.75 1 27.62 142 SER A CA 1
ATOM 1123 C C . SER A 1 142 ? -26.234 39.688 49.125 1 27.62 142 SER A C 1
ATOM 1125 O O . SER A 1 142 ? -26.984 38.969 49.781 1 27.62 142 SER A O 1
ATOM 1127 N N . VAL A 1 143 ? -27.266 40.469 48.594 1 27.97 143 VAL A N 1
ATOM 1128 C CA . VAL A 1 143 ? -28.656 40.062 48.562 1 27.97 143 VAL A CA 1
ATOM 1129 C C . VAL A 1 143 ? -28.766 38.656 48 1 27.97 143 VAL A C 1
ATOM 1131 O O . VAL A 1 143 ? -28.266 38.375 46.906 1 27.97 143 VAL A O 1
ATOM 1134 N N . LYS A 1 144 ? -28.828 37.469 48.906 1 31.33 144 LYS A N 1
ATOM 1135 C CA . LYS A 1 144 ? -29.297 36.094 48.875 1 31.33 144 LYS A CA 1
ATOM 1136 C C . LYS A 1 144 ? -30.281 35.844 47.719 1 31.33 144 LYS A C 1
ATOM 1138 O O . LYS A 1 144 ? -31.031 34.875 47.75 1 31.33 144 LYS A O 1
ATOM 1143 N N . ALA A 1 145 ? -31.031 36.75 47.219 1 30.34 145 ALA A N 1
ATOM 1144 C CA . ALA A 1 145 ? -32.188 36.281 46.469 1 30.34 145 ALA A CA 1
ATOM 1145 C C . ALA A 1 145 ? -31.781 35.156 45.5 1 30.34 145 ALA A C 1
ATOM 1147 O O . ALA A 1 145 ? -30.641 35.094 45.062 1 30.34 145 ALA A O 1
ATOM 1148 N N . PRO A 1 146 ? -32.562 34 45.469 1 29.75 146 PRO A N 1
ATOM 1149 C CA . PRO A 1 146 ? -32.438 32.688 44.844 1 29.75 146 PRO A CA 1
ATOM 1150 C C . PRO A 1 146 ? -31.734 32.75 43.469 1 29.75 146 PRO A C 1
ATOM 1152 O O . PRO A 1 146 ? -31.969 33.688 42.688 1 29.75 146 PRO A O 1
ATOM 1155 N N . ALA A 1 147 ? -30.547 32.25 43.312 1 29.83 147 ALA A N 1
ATOM 1156 C CA . ALA A 1 147 ? -29.641 32.562 42.188 1 29.83 147 ALA A CA 1
ATOM 1157 C C . ALA A 1 147 ? -30.391 32.594 40.875 1 29.83 147 ALA A C 1
ATOM 1159 O O . ALA A 1 147 ? -30.75 31.531 40.344 1 29.83 147 ALA A O 1
ATOM 1160 N N . LEU A 1 148 ? -31.422 33.25 40.75 1 26.42 148 LEU A N 1
ATOM 1161 C CA . LEU A 1 148 ? -32.25 33.531 39.562 1 26.42 148 LEU A CA 1
ATOM 1162 C C . LEU A 1 148 ? -31.406 33.562 38.312 1 26.42 148 LEU A C 1
ATOM 1164 O O . LEU A 1 148 ? -30.297 34.094 38.312 1 26.42 148 LEU A O 1
ATOM 1168 N N . ASN A 1 149 ? -31.625 32.531 37.469 1 27.62 149 ASN A N 1
ATOM 1169 C CA . ASN A 1 149 ? -31.188 32.094 36.125 1 27.62 149 ASN A CA 1
ATOM 1170 C C . ASN A 1 149 ? -30.594 33.219 35.312 1 27.62 149 ASN A C 1
ATOM 1172 O O . ASN A 1 149 ? -31.141 33.594 34.281 1 27.62 149 ASN A O 1
ATOM 1176 N N . SER A 1 150 ? -30.312 34.281 35.969 1 30 150 SER A N 1
ATOM 1177 C CA . SER A 1 150 ? -30.062 35.531 35.281 1 30 150 SER A CA 1
ATOM 1178 C C . SER A 1 150 ? -28.906 35.406 34.312 1 30 150 SER A C 1
ATOM 1180 O O . SER A 1 150 ? -27.797 35.031 34.688 1 30 150 SER A O 1
ATOM 1182 N N . GLU A 1 151 ? -29.203 35.031 33.094 1 31.73 151 GLU A N 1
ATOM 1183 C CA . GLU A 1 151 ? -28.484 35 31.812 1 31.73 151 GLU A CA 1
ATOM 1184 C C . GLU A 1 151 ? -27.328 36 31.781 1 31.73 151 GLU A C 1
ATOM 1186 O O . GLU A 1 151 ? -27.562 37.188 31.766 1 31.73 151 GLU A O 1
ATOM 1191 N N . ALA A 1 152 ? -26.422 35.844 32.688 1 35.06 152 ALA A N 1
ATOM 1192 C CA . ALA A 1 152 ? -25.297 36.75 32.5 1 35.06 152 ALA A CA 1
ATOM 1193 C C . ALA A 1 152 ? -25.141 37.125 31.016 1 35.06 152 ALA A C 1
ATOM 1195 O O . ALA A 1 152 ? -25.266 36.281 30.141 1 35.06 152 ALA A O 1
ATOM 1196 N N . PRO A 1 153 ? -25.5 38.219 30.547 1 36.5 153 PRO A N 1
ATOM 1197 C CA . PRO A 1 153 ? -25.516 38.438 29.094 1 36.5 153 PRO A CA 1
ATOM 1198 C C . PRO A 1 153 ? -24.281 37.875 28.406 1 36.5 153 PRO A C 1
ATOM 1200 O O . PRO A 1 153 ? -23.156 38.156 28.844 1 36.5 153 PRO A O 1
ATOM 1203 N N . LEU A 1 154 ? -24.344 36.594 27.953 1 39.88 154 LEU A N 1
ATOM 1204 C CA . LEU A 1 154 ? -23.359 35.719 27.281 1 39.88 154 LEU A CA 1
ATOM 1205 C C . LEU A 1 154 ? -22.203 36.531 26.719 1 39.88 154 LEU A C 1
ATOM 1207 O O . LEU A 1 154 ? -21.062 36.094 26.719 1 39.88 154 LEU A O 1
ATOM 1211 N N . TYR A 1 155 ? -22.484 37.5 25.844 1 41.25 155 TYR A N 1
ATOM 1212 C CA . TYR A 1 155 ? -21.578 38.094 24.875 1 41.25 155 TYR A CA 1
ATOM 1213 C C . TYR A 1 155 ? -20.938 39.375 25.438 1 41.25 155 TYR A C 1
ATOM 1215 O O . TYR A 1 155 ? -21.109 40.438 24.891 1 41.25 155 TYR A O 1
ATOM 1223 N N . ASN A 1 156 ? -20.875 39.531 26.719 1 44.09 156 ASN A N 1
ATOM 1224 C CA . ASN A 1 156 ? -20.109 40.75 26.969 1 44.09 156 ASN A CA 1
ATOM 1225 C C . ASN A 1 156 ? -18.641 40.594 26.578 1 44.09 156 ASN A C 1
ATOM 1227 O O . ASN A 1 156 ? -17.891 39.938 27.281 1 44.09 156 ASN A O 1
ATOM 1231 N N . PRO A 1 157 ? -18.281 40.906 25.391 1 50.97 157 PRO A N 1
ATOM 1232 C CA . PRO A 1 157 ? -16.906 40.75 24.891 1 50.97 157 PRO A CA 1
ATOM 1233 C C . PRO A 1 157 ? -15.859 41.219 25.891 1 50.97 157 PRO A C 1
ATOM 1235 O O . PRO A 1 157 ? -14.719 40.75 25.859 1 50.97 157 PRO A O 1
ATOM 1238 N N . LEU A 1 158 ? -16.359 42.094 26.781 1 50.81 158 LEU A N 1
ATOM 1239 C CA . LEU A 1 158 ? -15.422 42.656 27.75 1 50.81 158 LEU A CA 1
ATOM 1240 C C . LEU A 1 158 ? -15.102 41.625 28.828 1 50.81 158 LEU A C 1
ATOM 1242 O O . LEU A 1 158 ? -14.102 41.75 29.547 1 50.81 158 LEU A O 1
ATOM 1246 N N . SER A 1 159 ? -15.875 40.688 28.828 1 55.41 159 SER A N 1
ATOM 1247 C CA . SER A 1 159 ? -15.633 39.688 29.859 1 55.41 159 SER A CA 1
ATOM 1248 C C . SER A 1 159 ? -14.766 38.562 29.328 1 55.41 159 SER A C 1
ATOM 1250 O O . SER A 1 159 ? -14.344 37.688 30.078 1 55.41 159 SER A O 1
ATOM 1252 N N . LEU A 1 160 ? -14.594 38.75 28.266 1 63.22 160 LEU A N 1
ATOM 1253 C CA . LEU A 1 160 ? -13.789 37.688 27.672 1 63.22 160 LEU A CA 1
ATOM 1254 C C . LEU A 1 160 ? -12.312 37.875 27.984 1 63.22 160 LEU A C 1
ATOM 1256 O O . LEU A 1 160 ? -11.773 38.969 27.812 1 63.22 160 LEU A O 1
ATOM 1260 N N . THR A 1 161 ? -11.688 36.781 28.703 1 68.69 161 THR A N 1
ATOM 1261 C CA . THR A 1 161 ? -10.32 36.844 29.203 1 68.69 161 THR A CA 1
ATOM 1262 C C . THR A 1 161 ? -9.328 36.438 28.125 1 68.69 161 THR A C 1
ATOM 1264 O O . THR A 1 161 ? -8.117 36.594 28.281 1 68.69 161 THR A O 1
ATOM 1267 N N . HIS A 1 162 ? -9.883 35.969 27.047 1 76 162 HIS A N 1
ATOM 1268 C CA . HIS A 1 162 ? -9.008 35.531 25.969 1 76 162 HIS A CA 1
ATOM 1269 C C . HIS A 1 162 ? -9.422 36.156 24.641 1 76 162 HIS A C 1
ATOM 1271 O O . HIS A 1 162 ? -10.523 36.719 24.516 1 76 162 HIS A O 1
ATOM 1277 N N . GLY A 1 163 ? -8.414 36.25 23.938 1 74.81 163 GLY A N 1
ATOM 1278 C CA . GLY A 1 163 ? -8.68 36.75 22.594 1 74.81 163 GLY A CA 1
ATOM 1279 C C . GLY A 1 163 ? -7.785 36.156 21.531 1 74.81 163 GLY A C 1
ATOM 1280 O O . GLY A 1 163 ? -6.84 35.438 21.859 1 74.81 163 GLY A O 1
ATOM 1281 N N . ILE A 1 164 ? -8.211 36.281 20.203 1 81.12 164 ILE A N 1
ATOM 1282 C CA . ILE A 1 164 ? -7.395 35.875 19.062 1 81.12 164 ILE A CA 1
ATOM 1283 C C . ILE A 1 164 ? -6.992 37.094 18.25 1 81.12 164 ILE A C 1
ATOM 1285 O O . ILE A 1 164 ? -7.777 38.031 18.094 1 81.12 164 ILE A O 1
ATOM 1289 N N . THR A 1 165 ? -5.789 37.156 17.922 1 83.5 165 THR A N 1
ATOM 1290 C CA . THR A 1 165 ? -5.266 38.219 17.062 1 83.5 165 THR A CA 1
ATOM 1291 C C . THR A 1 165 ? -5.098 37.719 15.633 1 83.5 165 THR A C 1
ATOM 1293 O O . THR A 1 165 ? -4.418 36.719 15.391 1 83.5 165 THR A O 1
ATOM 1296 N N . VAL A 1 166 ? -5.707 38.375 14.766 1 88 166 VAL A N 1
ATOM 1297 C CA . VAL A 1 166 ? -5.645 38 13.352 1 88 166 VAL A CA 1
ATOM 1298 C C . VAL A 1 166 ? -4.242 38.25 12.812 1 88 166 VAL A C 1
ATOM 1300 O O . VAL A 1 166 ? -3.729 39.375 12.898 1 88 166 VAL A O 1
ATOM 1303 N N . LEU A 1 167 ? -3.646 37.219 12.25 1 90.81 167 LEU A N 1
ATOM 1304 C CA . LEU A 1 167 ? -2.295 37.344 11.719 1 90.81 167 LEU A CA 1
ATOM 1305 C C . LEU A 1 167 ? -2.311 37.312 10.195 1 90.81 167 LEU A C 1
ATOM 1307 O O . LEU A 1 167 ? -1.515 38 9.555 1 90.81 167 LEU A O 1
ATOM 1311 N N . SER A 1 168 ? -3.125 36.594 9.695 1 92.75 168 SER A N 1
ATOM 1312 C CA . SER A 1 168 ? -3.207 36.469 8.242 1 92.75 168 SER A CA 1
ATOM 1313 C C . SER A 1 168 ? -4.469 35.719 7.824 1 92.75 168 SER A C 1
ATOM 1315 O O . SER A 1 168 ? -5.211 35.219 8.672 1 92.75 168 SER A O 1
ATOM 1317 N N . ALA A 1 169 ? -4.707 35.719 6.484 1 94.69 169 ALA A N 1
ATOM 1318 C CA . ALA A 1 169 ? -5.801 34.969 5.867 1 94.69 169 ALA A CA 1
ATOM 1319 C C . ALA A 1 169 ? -5.293 34.125 4.707 1 94.69 169 ALA A C 1
ATOM 1321 O O . ALA A 1 169 ? -4.348 34.5 4.016 1 94.69 169 ALA A O 1
ATOM 1322 N N . GLU A 1 170 ? -5.988 32.906 4.621 1 95.38 170 GLU A N 1
ATOM 1323 C CA . GLU A 1 170 ? -5.574 32.031 3.549 1 95.38 170 GLU A CA 1
ATOM 1324 C C . GLU A 1 170 ? -6.766 31.234 2.996 1 95.38 170 GLU A C 1
ATOM 1326 O O . GLU A 1 170 ? -7.801 31.125 3.652 1 95.38 170 GLU A O 1
ATOM 1331 N N . THR A 1 171 ? -6.605 30.844 1.733 1 95.31 171 THR A N 1
ATOM 1332 C CA . THR A 1 171 ? -7.48 29.844 1.146 1 95.31 171 THR A CA 1
ATOM 1333 C C . THR A 1 171 ? -6.719 28.547 0.903 1 95.31 171 THR A C 1
ATOM 1335 O O . THR A 1 171 ? -5.535 28.562 0.558 1 95.31 171 THR A O 1
ATOM 1338 N N . LYS A 1 172 ? -7.406 27.438 1.184 1 93.19 172 LYS A N 1
ATOM 1339 C CA . LYS A 1 172 ? -6.781 26.125 1.012 1 93.19 172 LYS A CA 1
ATOM 1340 C C . LYS A 1 172 ? -7.562 25.266 0.024 1 93.19 172 LYS A C 1
ATOM 1342 O O . LYS A 1 172 ? -8.797 25.219 0.077 1 93.19 172 LYS A O 1
ATOM 1347 N N . SER A 1 173 ? -6.852 24.688 -0.995 1 92.31 173 SER A N 1
ATOM 1348 C CA . SER A 1 173 ? -7.465 23.781 -1.97 1 92.31 173 SER A CA 1
ATOM 1349 C C . SER A 1 173 ? -6.703 22.469 -2.062 1 92.31 173 SER A C 1
ATOM 1351 O O . SER A 1 173 ? -5.473 22.453 -2.002 1 92.31 173 SER A O 1
ATOM 1353 N N . ARG A 1 174 ? -7.488 21.422 -2.156 1 92.19 174 ARG A N 1
ATOM 1354 C CA . ARG A 1 174 ? -6.906 20.078 -2.303 1 92.19 174 ARG A CA 1
ATOM 1355 C C . ARG A 1 174 ? -6.527 19.812 -3.756 1 92.19 174 ARG A C 1
ATOM 1357 O O . ARG A 1 174 ? -7.328 20.031 -4.664 1 92.19 174 ARG A O 1
ATOM 1364 N N . LEU A 1 175 ? -5.301 19.328 -4.016 1 91.62 175 LEU A N 1
ATOM 1365 C CA . LEU A 1 175 ? -4.812 19.031 -5.359 1 91.62 175 LEU A CA 1
ATOM 1366 C C . LEU A 1 175 ? -4.859 17.547 -5.645 1 91.62 175 LEU A C 1
ATOM 1368 O O . LEU A 1 175 ? -5.188 17.125 -6.758 1 91.62 175 LEU A O 1
ATOM 1372 N N . ALA A 1 176 ? -4.492 16.719 -4.664 1 90.25 176 ALA A N 1
ATOM 1373 C CA . ALA A 1 176 ? -4.484 15.258 -4.809 1 90.25 176 ALA A CA 1
ATOM 1374 C C . ALA A 1 176 ? -4.578 14.578 -3.447 1 90.25 176 ALA A C 1
ATOM 1376 O O . ALA A 1 176 ? -4.152 15.133 -2.434 1 90.25 176 ALA A O 1
ATOM 1377 N N . VAL A 1 177 ? -5.238 13.406 -3.467 1 92.31 177 VAL A N 1
ATOM 1378 C CA . VAL A 1 177 ? -5.355 12.602 -2.254 1 92.31 177 VAL A CA 1
ATOM 1379 C C . VAL A 1 177 ? -5.176 11.125 -2.592 1 92.31 177 VAL A C 1
ATOM 1381 O O . VAL A 1 177 ? -5.703 10.648 -3.598 1 92.31 177 VAL A O 1
ATOM 1384 N N . VAL A 1 178 ? -4.336 10.453 -1.819 1 91.94 178 VAL A N 1
ATOM 1385 C CA . VAL A 1 178 ? -4.148 9.008 -1.933 1 91.94 178 VAL A CA 1
ATOM 1386 C C . VAL A 1 178 ? -4.297 8.359 -0.559 1 91.94 178 VAL A C 1
ATOM 1388 O O . VAL A 1 178 ? -3.551 8.68 0.371 1 91.94 178 VAL A O 1
ATOM 1391 N N . ASP A 1 179 ? -5.273 7.453 -0.465 1 92.25 179 ASP A N 1
ATOM 1392 C CA . ASP A 1 179 ? -5.496 6.727 0.78 1 92.25 179 ASP A CA 1
ATOM 1393 C C . ASP A 1 179 ? -4.871 5.336 0.722 1 92.25 179 ASP A C 1
ATOM 1395 O O . ASP A 1 179 ? -4.93 4.664 -0.31 1 92.25 179 ASP A O 1
ATOM 1399 N N . MET A 1 180 ? -4.25 4.957 1.768 1 93.44 180 MET A N 1
ATOM 1400 C CA . MET A 1 180 ? -3.639 3.641 1.906 1 93.44 180 MET A CA 1
ATOM 1401 C C . MET A 1 180 ? -4.164 2.924 3.145 1 93.44 180 MET A C 1
ATOM 1403 O O . MET A 1 180 ? -4.062 3.441 4.258 1 93.44 180 MET A O 1
ATOM 1407 N N . CYS A 1 181 ? -4.824 1.772 2.889 1 90.56 181 CYS A N 1
ATOM 1408 C CA . CYS A 1 181 ? -5.176 0.92 4.02 1 90.56 181 CYS A CA 1
ATOM 1409 C C . CYS A 1 181 ? -3.979 0.097 4.477 1 90.56 181 CYS A C 1
ATOM 1411 O O . CYS A 1 181 ? -3.221 -0.417 3.652 1 90.56 181 CYS A O 1
ATOM 1413 N N . CYS A 1 182 ? -3.764 0.121 5.738 1 88.62 182 CYS A N 1
ATOM 1414 C CA . CYS A 1 182 ? -2.578 -0.535 6.277 1 88.62 182 CYS A CA 1
ATOM 1415 C C . CYS A 1 182 ? -2.957 -1.571 7.328 1 88.62 182 CYS A C 1
ATOM 1417 O O . CYS A 1 182 ? -2.604 -1.434 8.5 1 88.62 182 CYS A O 1
ATOM 1419 N N . PRO A 1 183 ? -3.604 -2.691 6.766 1 83.06 183 PRO A N 1
ATOM 1420 C CA . PRO A 1 183 ? -3.873 -3.746 7.742 1 83.06 183 PRO A CA 1
ATOM 1421 C C . PRO A 1 183 ? -2.607 -4.258 8.43 1 83.06 183 PRO A C 1
ATOM 1423 O O . PRO A 1 183 ? -1.562 -4.379 7.785 1 83.06 183 PRO A O 1
ATOM 1426 N N . GLY A 1 184 ? -2.605 -4.473 9.734 1 75.62 184 GLY A N 1
ATOM 1427 C CA . GLY A 1 184 ? -1.446 -4.91 10.492 1 75.62 184 GLY A CA 1
ATOM 1428 C C . GLY A 1 184 ? -0.658 -3.764 11.094 1 75.62 184 GLY A C 1
ATOM 1429 O O . GLY A 1 184 ? 0.231 -3.98 11.922 1 75.62 184 GLY A O 1
ATOM 1430 N N . TRP A 1 185 ? -0.868 -2.592 10.469 1 83.12 185 TRP A N 1
ATOM 1431 C CA . TRP A 1 185 ? -0.334 -1.382 11.086 1 83.12 185 TRP A CA 1
ATOM 1432 C C . TRP A 1 185 ? -1.355 -0.754 12.031 1 83.12 185 TRP A C 1
ATOM 1434 O O . TRP A 1 185 ? -2.537 -1.106 12 1 83.12 185 TRP A O 1
ATOM 1444 N N . CYS A 1 186 ? -0.973 0.051 12.977 1 82.69 186 CYS A N 1
ATOM 1445 C CA . CYS A 1 186 ? -1.87 0.592 13.984 1 82.69 186 CYS A CA 1
ATOM 1446 C C . CYS A 1 186 ? -2.666 1.77 13.438 1 82.69 186 CYS A C 1
ATOM 1448 O O . CYS A 1 186 ? -3.549 2.297 14.117 1 82.69 186 CYS A O 1
ATOM 1450 N N . ALA A 1 187 ? -2.402 2.186 12.203 1 89.94 187 ALA A N 1
ATOM 1451 C CA . ALA A 1 187 ? -3.143 3.283 11.586 1 89.94 187 ALA A CA 1
ATOM 1452 C C . ALA A 1 187 ? -3.088 3.189 10.062 1 89.94 187 ALA A C 1
ATOM 1454 O O . ALA A 1 187 ? -2.133 2.65 9.5 1 89.94 187 ALA A O 1
ATOM 1455 N N . ASP A 1 188 ? -4.148 3.688 9.445 1 92.38 188 ASP A N 1
ATOM 1456 C CA . ASP A 1 188 ? -4.133 3.932 8.008 1 92.38 188 ASP A CA 1
ATOM 1457 C C . ASP A 1 188 ? -3.525 5.297 7.688 1 92.38 188 ASP A C 1
ATOM 1459 O O . ASP A 1 188 ? -3.266 6.094 8.594 1 92.38 188 ASP A O 1
ATOM 1463 N N . VAL A 1 189 ? -3.242 5.484 6.359 1 95.81 189 VAL A N 1
ATOM 1464 C CA . VAL A 1 189 ? -2.529 6.711 6.016 1 95.81 189 VAL A CA 1
ATOM 1465 C C . VAL A 1 189 ? -3.203 7.387 4.824 1 95.81 189 VAL A C 1
ATOM 1467 O O . VAL A 1 189 ? -3.76 6.711 3.955 1 95.81 189 VAL A O 1
ATOM 1470 N N . ARG A 1 190 ? -3.209 8.727 4.844 1 95.75 190 ARG A N 1
ATOM 1471 C CA . ARG A 1 190 ? -3.633 9.531 3.705 1 95.75 190 ARG A CA 1
ATOM 1472 C C . ARG A 1 190 ? -2.516 10.469 3.25 1 95.75 190 ARG A C 1
ATOM 1474 O O . ARG A 1 190 ? -2.006 11.266 4.039 1 95.75 190 ARG A O 1
ATOM 1481 N N . PHE A 1 191 ? -2.109 10.297 1.979 1 96.44 191 PHE A N 1
ATOM 1482 C CA . PHE A 1 191 ? -1.271 11.305 1.336 1 96.44 191 PHE A CA 1
ATOM 1483 C C . PHE A 1 191 ? -2.121 12.438 0.781 1 96.44 191 PHE A C 1
ATOM 1485 O O . PHE A 1 191 ? -3.02 12.211 -0.031 1 96.44 191 PHE A O 1
ATOM 1492 N N . ALA A 1 192 ? -1.832 13.648 1.258 1 96.12 192 ALA A N 1
ATOM 1493 C CA . ALA A 1 192 ? -2.629 14.789 0.813 1 96.12 192 ALA A CA 1
ATOM 1494 C C . ALA A 1 192 ? -1.739 15.898 0.26 1 96.12 192 ALA A C 1
ATOM 1496 O O . ALA A 1 192 ? -0.797 16.344 0.924 1 96.12 192 ALA A O 1
ATOM 1497 N N . LEU A 1 193 ? -1.979 16.219 -0.987 1 96.25 193 LEU A N 1
ATOM 1498 C CA . LEU A 1 193 ? -1.352 17.375 -1.635 1 96.25 193 LEU A CA 1
ATOM 1499 C C . LEU A 1 193 ? -2.324 18.547 -1.732 1 96.25 193 LEU A C 1
ATOM 1501 O O . LEU A 1 193 ? -3.418 18.406 -2.281 1 96.25 193 LEU A O 1
ATOM 1505 N N . SER A 1 194 ? -1.908 19.75 -1.125 1 96.12 194 SER A N 1
ATOM 1506 C CA . SER A 1 194 ? -2.793 20.906 -1.098 1 96.12 194 SER A CA 1
ATOM 1507 C C . SER A 1 194 ? -2.041 22.188 -1.451 1 96.12 194 SER A C 1
ATOM 1509 O O . SER A 1 194 ? -0.81 22.219 -1.424 1 96.12 194 SER A O 1
ATOM 1511 N N . LYS A 1 195 ? -2.787 23.078 -1.819 1 95.5 195 LYS A N 1
ATOM 1512 C CA . LYS A 1 195 ? -2.311 24.438 -2.07 1 95.5 195 LYS A CA 1
ATOM 1513 C C . LYS A 1 195 ? -2.939 25.422 -1.1 1 95.5 195 LYS A C 1
ATOM 1515 O O . LYS A 1 195 ? -4.145 25.375 -0.838 1 95.5 195 LYS A O 1
ATOM 1520 N N . GLU A 1 196 ? -2.096 26.281 -0.515 1 94.44 196 GLU A N 1
ATOM 1521 C CA . GLU A 1 196 ? -2.525 27.344 0.381 1 94.44 196 GLU A CA 1
ATOM 1522 C C . GLU A 1 196 ? -2.092 28.719 -0.142 1 94.44 196 GLU A C 1
ATOM 1524 O O . GLU A 1 196 ? -0.896 28.984 -0.268 1 94.44 196 GLU A O 1
ATOM 1529 N N . ALA A 1 197 ? -3.031 29.547 -0.382 1 94.94 197 ALA A N 1
ATOM 1530 C CA . ALA A 1 197 ? -2.756 30.875 -0.913 1 94.94 197 ALA A CA 1
ATOM 1531 C C . ALA A 1 197 ? -3.092 31.953 0.112 1 94.94 197 ALA A C 1
ATOM 1533 O O . ALA A 1 197 ? -4.16 31.922 0.726 1 94.94 197 ALA A O 1
ATOM 1534 N N . THR A 1 198 ? -2.133 32.875 0.306 1 94.25 198 THR A N 1
ATOM 1535 C CA . THR A 1 198 ? -2.375 34.031 1.164 1 94.25 198 THR A CA 1
ATOM 1536 C C . THR A 1 198 ? -3.271 35.062 0.463 1 94.25 198 THR A C 1
ATOM 1538 O O . THR A 1 198 ? -3.033 35.406 -0.694 1 94.25 198 THR A O 1
ATOM 1541 N N . VAL A 1 199 ? -4.25 35.469 1.176 1 94.25 199 VAL A N 1
ATOM 1542 C CA . VAL A 1 199 ? -5.184 36.469 0.671 1 94.25 199 VAL A CA 1
ATOM 1543 C C . VAL A 1 199 ? -5.297 37.625 1.668 1 94.25 199 VAL A C 1
ATOM 1545 O O . VAL A 1 199 ? -4.973 37.469 2.848 1 94.25 199 VAL A O 1
ATOM 1548 N N . PRO A 1 200 ? -5.676 38.781 1.23 1 92.06 200 PRO A N 1
ATOM 1549 C CA . PRO A 1 200 ? -5.801 39.938 2.145 1 92.06 200 PRO A CA 1
ATOM 1550 C C . PRO A 1 200 ? -6.938 39.75 3.15 1 92.06 200 PRO A C 1
ATOM 1552 O O . PRO A 1 200 ? -7.945 39.094 2.846 1 92.06 200 PRO A O 1
ATOM 1555 N N . VAL A 1 201 ? -6.633 40.25 4.34 1 90.88 201 VAL A N 1
ATOM 1556 C CA . VAL A 1 201 ? -7.684 40.406 5.336 1 90.88 201 VAL A CA 1
ATOM 1557 C C . VAL A 1 201 ? -8.477 41.656 5.059 1 90.88 201 VAL A C 1
ATOM 1559 O O . VAL A 1 201 ? -7.91 42.75 4.965 1 90.88 201 VAL A O 1
ATOM 1562 N N . GLU A 1 202 ? -9.82 41.469 4.922 1 84.44 202 GLU A N 1
ATOM 1563 C CA . GLU A 1 202 ? -10.688 42.594 4.59 1 84.44 202 GLU A CA 1
ATOM 1564 C C . GLU A 1 202 ? -11.734 42.812 5.68 1 84.44 202 GLU A C 1
ATOM 1566 O O . GLU A 1 202 ? -12.055 41.906 6.438 1 84.44 202 GLU A O 1
ATOM 1571 N N . LEU A 1 203 ? -12.102 44.062 5.781 1 77.69 203 LEU A N 1
ATOM 1572 C CA . LEU A 1 203 ? -13.164 44.406 6.715 1 77.69 203 LEU A CA 1
ATOM 1573 C C . LEU A 1 203 ? -14.414 43.562 6.469 1 77.69 203 LEU A C 1
ATOM 1575 O O . LEU A 1 203 ? -15.117 43.219 7.414 1 77.69 203 LEU A O 1
ATOM 1579 N N . THR A 1 204 ? -14.633 43.219 5.25 1 80.19 204 THR A N 1
ATOM 1580 C CA . THR A 1 204 ? -15.812 42.438 4.879 1 80.19 204 THR A CA 1
ATOM 1581 C C . THR A 1 204 ? -15.758 41.062 5.484 1 80.19 204 THR A C 1
ATOM 1583 O O . THR A 1 204 ? -16.781 40.375 5.629 1 80.19 204 THR A O 1
ATOM 1586 N N . ASP A 1 205 ? -14.617 40.625 5.852 1 83.94 205 ASP A N 1
ATOM 1587 C CA . ASP A 1 205 ? -14.461 39.312 6.504 1 83.94 205 ASP A CA 1
ATOM 1588 C C . ASP A 1 205 ? -15.133 39.312 7.875 1 83.94 205 ASP A C 1
ATOM 1590 O O . ASP A 1 205 ? -15.57 38.25 8.352 1 83.94 205 ASP A O 1
ATOM 1594 N N . ALA A 1 206 ? -15.203 40.438 8.516 1 74.12 206 ALA A N 1
ATOM 1595 C CA . ALA A 1 206 ? -15.789 40.562 9.844 1 74.12 206 ALA A CA 1
ATOM 1596 C C . ALA A 1 206 ? -17.266 40.969 9.758 1 74.12 206 ALA A C 1
ATOM 1598 O O . ALA A 1 206 ? -18.047 40.625 10.648 1 74.12 206 ALA A O 1
ATOM 1599 N N . THR A 1 207 ? -17.562 41.656 8.75 1 72.12 207 THR A N 1
ATOM 1600 C CA . THR A 1 207 ? -18.891 42.281 8.742 1 72.12 207 THR A CA 1
ATOM 1601 C C . THR A 1 207 ? -19.844 41.438 7.887 1 72.12 207 THR A C 1
ATOM 1603 O O . THR A 1 207 ? -21.031 41.344 8.195 1 72.12 207 THR A O 1
ATOM 1606 N N . ASN A 1 208 ? -19.344 40.875 6.801 1 76.56 208 ASN A N 1
ATOM 1607 C CA . ASN A 1 208 ? -20.234 40.188 5.855 1 76.56 208 ASN A CA 1
ATOM 1608 C C . ASN A 1 208 ? -20.172 38.688 5.992 1 76.56 208 ASN A C 1
ATOM 1610 O O . ASN A 1 208 ? -21.078 37.969 5.539 1 76.56 208 ASN A O 1
ATOM 1614 N N . GLU A 1 209 ? -19.094 38.25 6.578 1 81.5 209 GLU A N 1
ATOM 1615 C CA . GLU A 1 209 ? -18.906 36.781 6.629 1 81.5 209 GLU A CA 1
ATOM 1616 C C . GLU A 1 209 ? -19.25 36.25 8.008 1 81.5 209 GLU A C 1
ATOM 1618 O O . GLU A 1 209 ? -19.234 36.969 9 1 81.5 209 GLU A O 1
ATOM 1623 N N . ARG A 1 210 ? -19.625 34.969 8.031 1 78.25 210 ARG A N 1
ATOM 1624 C CA . ARG A 1 210 ? -19.875 34.219 9.258 1 78.25 210 ARG A CA 1
ATOM 1625 C C . ARG A 1 210 ? -18.734 33.25 9.539 1 78.25 210 ARG A C 1
ATOM 1627 O O . ARG A 1 210 ? -18.219 32.594 8.625 1 78.25 210 ARG A O 1
ATOM 1634 N N . ALA A 1 211 ? -18.328 33.25 10.75 1 80.88 211 ALA A N 1
ATOM 1635 C CA . ALA A 1 211 ? -17.406 32.219 11.195 1 80.88 211 ALA A CA 1
ATOM 1636 C C . ALA A 1 211 ? -18.109 30.891 11.359 1 80.88 211 ALA A C 1
ATOM 1638 O O . ALA A 1 211 ? -18.969 30.734 12.227 1 80.88 211 ALA A O 1
ATOM 1639 N N . LYS A 1 212 ? -17.797 29.969 10.578 1 80.94 212 LYS A N 1
ATOM 1640 C CA . LYS A 1 212 ? -18.453 28.656 10.586 1 80.94 212 LYS A CA 1
ATOM 1641 C C . LYS A 1 212 ? -17.875 27.766 11.68 1 80.94 212 LYS A C 1
ATOM 1643 O O . LYS A 1 212 ? -18.594 26.953 12.266 1 80.94 212 LYS A O 1
ATOM 1648 N N . ALA A 1 213 ? -16.562 27.875 11.867 1 82.31 213 ALA A N 1
ATOM 1649 C CA . ALA A 1 213 ? -15.875 27.047 12.859 1 82.31 213 ALA A CA 1
ATOM 1650 C C . ALA A 1 213 ? -14.523 27.656 13.227 1 82.31 213 ALA A C 1
ATOM 1652 O O . ALA A 1 213 ? -14.008 28.516 12.508 1 82.31 213 ALA A O 1
ATOM 1653 N N . SER A 1 214 ? -14.148 27.328 14.367 1 83.19 214 SER A N 1
ATOM 1654 C CA . SER A 1 214 ? -12.789 27.641 14.812 1 83.19 214 SER A CA 1
ATOM 1655 C C . SER A 1 214 ? -12.047 26.391 15.258 1 83.19 214 SER A C 1
ATOM 1657 O O . SER A 1 214 ? -12.656 25.453 15.789 1 83.19 214 SER A O 1
ATOM 1659 N N . ARG A 1 215 ? -10.773 26.422 15 1 84.75 215 ARG A N 1
ATOM 1660 C CA . ARG A 1 215 ? -9.938 25.297 15.375 1 84.75 215 ARG A CA 1
ATOM 1661 C C . ARG A 1 215 ? -8.695 25.75 16.141 1 84.75 215 ARG A C 1
ATOM 1663 O O . ARG A 1 215 ? -7.883 26.516 15.602 1 84.75 215 ARG A O 1
ATOM 1670 N N . PHE A 1 216 ? -8.719 25.312 17.328 1 83.44 216 PHE A N 1
ATOM 1671 C CA . PHE A 1 216 ? -7.535 25.516 18.172 1 83.44 216 PHE A CA 1
ATOM 1672 C C . PHE A 1 216 ? -6.547 24.375 18 1 83.44 216 PHE A C 1
ATOM 1674 O O . PHE A 1 216 ? -6.934 23.203 18.062 1 83.44 216 PHE A O 1
ATOM 1681 N N . ARG A 1 217 ? -5.273 24.75 17.812 1 86.62 217 ARG A N 1
ATOM 1682 C CA . ARG A 1 217 ? -4.258 23.734 17.578 1 86.62 217 ARG A CA 1
ATOM 1683 C C . ARG A 1 217 ? -3.006 24 18.406 1 86.62 217 ARG A C 1
ATOM 1685 O O . ARG A 1 217 ? -2.545 25.141 18.484 1 86.62 217 ARG A O 1
ATOM 1692 N N . SER A 1 218 ? -2.609 23 19.062 1 84.25 218 SER A N 1
ATOM 1693 C CA . SER A 1 218 ? -1.284 22.953 19.672 1 84.25 218 SER A CA 1
ATOM 1694 C C . SER A 1 218 ? -0.396 21.938 18.953 1 84.25 218 SER A C 1
ATOM 1696 O O . SER A 1 218 ? -0.715 20.734 18.922 1 84.25 218 SER A O 1
ATOM 1698 N N . ARG A 1 219 ? 0.739 22.391 18.438 1 86.88 219 ARG A N 1
ATOM 1699 C CA . ARG A 1 219 ? 1.494 21.531 17.531 1 86.88 219 ARG A CA 1
ATOM 1700 C C . ARG A 1 219 ? 2.959 21.438 17.938 1 86.88 219 ARG A C 1
ATOM 1702 O O . ARG A 1 219 ? 3.572 22.453 18.281 1 86.88 219 A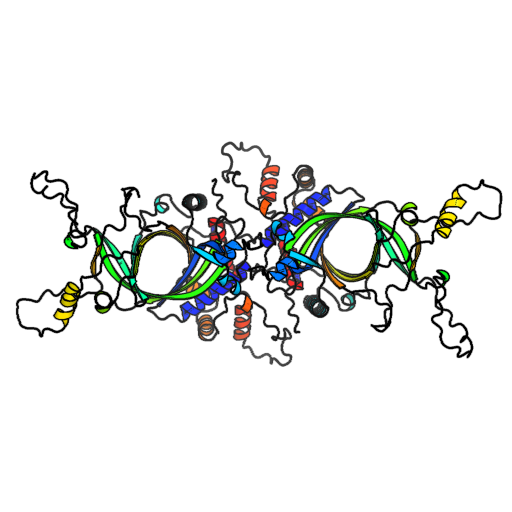RG A O 1
ATOM 1709 N N . MET A 1 220 ? 3.363 20.234 17.938 1 87.88 220 MET A N 1
ATOM 1710 C CA . MET A 1 220 ? 4.789 19.938 18.078 1 87.88 220 MET A CA 1
ATOM 1711 C C . MET A 1 220 ? 5.387 19.484 16.766 1 87.88 220 MET A C 1
ATOM 1713 O O . MET A 1 220 ? 4.789 18.672 16.047 1 87.88 220 MET A O 1
ATOM 1717 N N . CYS A 1 221 ? 6.539 20.094 16.469 1 90.44 221 CYS A N 1
ATOM 1718 C CA . CYS A 1 221 ? 7.207 19.766 15.227 1 90.44 221 CYS A CA 1
ATOM 1719 C C . CYS A 1 221 ? 8.547 19.094 15.484 1 90.44 221 CYS A C 1
ATOM 1721 O O . CYS A 1 221 ? 9.422 19.672 16.141 1 90.44 221 CYS A O 1
ATOM 1723 N N . ILE A 1 222 ? 8.711 17.891 15.016 1 90.5 222 ILE A N 1
ATOM 1724 C CA . ILE A 1 222 ? 9.945 17.125 15.156 1 90.5 222 ILE A CA 1
ATOM 1725 C C . ILE A 1 222 ? 10.602 16.938 13.789 1 90.5 222 ILE A C 1
ATOM 1727 O O . ILE A 1 222 ? 10.141 16.141 12.977 1 90.5 222 ILE A O 1
ATOM 1731 N N . PRO A 1 223 ? 11.641 17.688 13.539 1 91.25 223 PRO A N 1
ATOM 1732 C CA . PRO A 1 223 ? 12.328 17.516 12.258 1 91.25 223 PRO A CA 1
ATOM 1733 C C . PRO A 1 223 ? 13.016 16.156 12.125 1 91.25 223 PRO A C 1
ATOM 1735 O O . PRO A 1 223 ? 13.609 15.672 13.078 1 91.25 223 PRO A O 1
ATOM 1738 N N . VAL A 1 224 ? 12.789 15.555 11.078 1 91.31 224 VAL A N 1
ATOM 1739 C CA . VAL A 1 224 ? 13.406 14.273 10.742 1 91.31 224 VAL A CA 1
ATOM 1740 C C . VAL A 1 224 ? 14.156 14.391 9.414 1 91.31 224 VAL A C 1
ATOM 1742 O O . VAL A 1 224 ? 13.547 14.328 8.344 1 91.31 224 VAL A O 1
ATOM 1745 N N . GLY A 1 225 ? 15.461 14.578 9.406 1 87.31 225 GLY A N 1
ATOM 1746 C CA . GLY A 1 225 ? 16.234 14.766 8.18 1 87.31 225 GLY A CA 1
ATOM 1747 C C . GLY A 1 225 ? 15.953 16.094 7.504 1 87.31 225 GLY A C 1
ATOM 1748 O O . GLY A 1 225 ? 15.359 17 8.109 1 87.31 225 GLY A O 1
ATOM 1749 N N . PRO A 1 226 ? 16.406 16.172 6.305 1 89.19 226 PRO A N 1
ATOM 1750 C CA . PRO A 1 226 ? 16.312 17.469 5.629 1 89.19 226 PRO A CA 1
ATOM 1751 C C . PRO A 1 226 ? 14.938 17.734 5.027 1 89.19 226 PRO A C 1
ATOM 1753 O O . PRO A 1 226 ? 14.602 18.891 4.727 1 89.19 226 PRO A O 1
ATOM 1756 N N . PHE A 1 227 ? 14.164 16.641 4.848 1 93.38 227 PHE A N 1
ATOM 1757 C CA . PHE A 1 227 ? 12.977 16.859 4.035 1 93.38 227 PHE A CA 1
ATOM 1758 C C . PHE A 1 227 ? 11.711 16.594 4.848 1 93.38 227 PHE A C 1
ATOM 1760 O O . PHE A 1 227 ? 10.602 16.875 4.387 1 93.38 227 PHE A O 1
ATOM 1767 N N . PHE A 1 228 ? 11.852 16.047 6.09 1 95.06 228 PHE A N 1
ATOM 1768 C CA . PHE A 1 228 ? 10.633 15.602 6.75 1 95.06 228 PHE A CA 1
ATOM 1769 C C . PHE A 1 228 ? 10.508 16.219 8.141 1 95.06 228 PHE A C 1
ATOM 1771 O O . PHE A 1 228 ? 11.516 16.547 8.766 1 95.06 228 PHE A O 1
ATOM 1778 N N . SER A 1 229 ? 9.383 16.359 8.547 1 95.12 229 SER A N 1
ATOM 1779 C CA . SER A 1 229 ? 9.047 16.688 9.93 1 95.12 229 SER A CA 1
ATOM 1780 C C . SER A 1 229 ? 7.797 15.945 10.391 1 95.12 229 SER A C 1
ATOM 1782 O O . SER A 1 229 ? 6.848 15.789 9.617 1 95.12 229 SER A O 1
ATOM 1784 N N . ILE A 1 230 ? 7.816 15.523 11.562 1 94.25 230 ILE A N 1
ATOM 1785 C CA . ILE A 1 230 ? 6.648 14.914 12.188 1 94.25 230 ILE A CA 1
ATOM 1786 C C . ILE A 1 230 ? 5.902 15.961 13.016 1 94.25 230 ILE A C 1
ATOM 1788 O O . ILE A 1 230 ? 6.484 16.594 13.891 1 94.25 230 ILE A O 1
ATOM 1792 N N . GLN A 1 231 ? 4.695 16.062 12.641 1 93.75 231 GLN A N 1
ATOM 1793 C CA . GLN A 1 231 ? 3.844 17 13.367 1 93.75 231 GLN A CA 1
ATOM 1794 C C . GLN A 1 231 ? 2.85 16.266 14.258 1 93.75 231 GLN A C 1
ATOM 1796 O O . GLN A 1 231 ? 2.08 15.43 13.781 1 93.75 231 GLN A O 1
ATOM 1801 N N . ILE A 1 232 ? 2.908 16.562 15.539 1 91.62 232 ILE A N 1
ATOM 1802 C CA . ILE A 1 232 ? 1.926 16.078 16.5 1 91.62 232 ILE A CA 1
ATOM 1803 C C . ILE A 1 232 ? 1.039 17.234 16.953 1 91.62 232 ILE A C 1
ATOM 1805 O O . ILE A 1 232 ? 1.527 18.219 17.531 1 91.62 232 ILE A O 1
ATOM 1809 N N . THR A 1 233 ? -0.269 17.094 16.609 1 89.56 233 THR A N 1
ATOM 1810 C CA . THR A 1 233 ? -1.188 18.203 16.844 1 89.56 233 THR A CA 1
ATOM 1811 C C . THR A 1 233 ? -2.352 17.766 17.734 1 89.56 233 THR A C 1
ATOM 1813 O O . THR A 1 233 ? -2.953 16.719 17.5 1 89.56 233 THR A O 1
ATOM 1816 N N . GLN A 1 234 ? -2.484 18.453 18.797 1 86.62 234 GLN A N 1
ATOM 1817 C CA . GLN A 1 234 ? -3.752 18.391 19.531 1 86.62 234 GLN A CA 1
ATOM 1818 C C . GLN A 1 234 ? -4.707 19.484 19.047 1 86.62 234 GLN A C 1
ATOM 1820 O O . GLN A 1 234 ? -4.355 20.672 19.031 1 86.62 234 GLN A O 1
ATOM 1825 N N . SER A 1 235 ? -5.852 19 18.484 1 83.5 235 SER A N 1
ATOM 1826 C CA . SER A 1 235 ? -6.785 19.938 17.875 1 83.5 235 SER A CA 1
ATOM 1827 C C . SER A 1 235 ? -8.156 19.844 18.531 1 83.5 235 SER A C 1
ATOM 1829 O O . SER A 1 235 ? -8.602 18.766 18.922 1 83.5 235 SER A O 1
ATOM 1831 N N . THR A 1 236 ? -8.688 21.062 18.766 1 79.38 236 THR A N 1
ATOM 1832 C CA . THR A 1 236 ? -10.062 21.188 19.234 1 79.38 236 THR A CA 1
ATOM 1833 C C . THR A 1 236 ? -10.883 22.016 18.234 1 79.38 236 THR A C 1
ATOM 1835 O O . THR A 1 236 ? -10.539 23.156 17.938 1 79.38 236 THR A O 1
ATOM 1838 N N . LEU A 1 237 ? -11.828 21.344 17.672 1 78.44 237 LEU A N 1
ATOM 1839 C CA . LEU A 1 237 ? -12.734 22 16.734 1 78.44 237 LEU A CA 1
ATOM 1840 C C . LEU A 1 237 ? -14 22.469 17.453 1 78.44 237 LEU A C 1
ATOM 1842 O O . LEU A 1 237 ? -14.578 21.719 18.25 1 78.44 237 LEU A O 1
ATOM 1846 N N . SER A 1 238 ? -14.297 23.844 17.25 1 73.88 238 SER A N 1
ATOM 1847 C CA . SER A 1 238 ? -15.523 24.406 17.812 1 73.88 238 SER A CA 1
ATOM 1848 C C . SER A 1 238 ? -16.375 25.078 16.734 1 73.88 238 SER A C 1
ATOM 1850 O O . SER A 1 238 ? -15.844 25.781 15.883 1 73.88 238 SER A O 1
ATOM 1852 N N . GLN A 1 239 ? -17.625 24.656 16.672 1 71.38 239 GLN A N 1
ATOM 1853 C CA . GLN A 1 239 ? -18.531 25.297 15.734 1 71.38 239 GLN A CA 1
ATOM 1854 C C . GLN A 1 239 ? -19.109 26.578 16.312 1 71.38 239 GLN A C 1
ATOM 1856 O O . GLN A 1 239 ? -19.609 27.438 15.586 1 71.38 239 GLN A O 1
ATOM 1861 N N . ASP A 1 240 ? -19.188 26.719 17.516 1 58.84 240 ASP A N 1
ATOM 1862 C CA . ASP A 1 240 ? -19.703 27.922 18.156 1 58.84 240 ASP A CA 1
ATOM 1863 C C . ASP A 1 240 ? -18.625 29.016 18.234 1 58.84 240 ASP A C 1
ATOM 1865 O O . ASP A 1 240 ? -17.875 29.078 19.203 1 58.84 240 ASP A O 1
ATOM 1869 N N . VAL A 1 241 ? -18.438 29.672 17.016 1 55.59 241 VAL A N 1
ATOM 1870 C CA . VAL A 1 241 ? -17.375 30.672 16.953 1 55.59 241 VAL A CA 1
ATOM 1871 C C . VAL A 1 241 ? -17.875 32 17.516 1 55.59 241 VAL A C 1
ATOM 1873 O O . VAL A 1 241 ? -19.047 32.375 17.328 1 55.59 241 VAL A O 1
ATOM 1876 N N . TRP A 1 242 ? -17.422 32.438 18.562 1 47.94 242 TRP A N 1
ATOM 1877 C CA . TRP A 1 242 ? -17.984 33.562 19.281 1 47.94 242 TRP A CA 1
ATOM 1878 C C . TRP A 1 242 ? -18 34.812 18.406 1 47.94 242 TRP A C 1
ATOM 1880 O O . TRP A 1 242 ? -18.766 35.75 18.656 1 47.94 242 TRP A O 1
ATOM 1890 N N . TRP A 1 243 ? -17 35.156 17.656 1 48.59 243 TRP A N 1
ATOM 1891 C CA . TRP A 1 243 ? -16.859 36.594 17.406 1 48.59 243 TRP A CA 1
ATOM 1892 C C . TRP A 1 243 ? -17.938 37.062 16.438 1 48.59 243 TRP A C 1
ATOM 1894 O O . TRP A 1 243 ? -17.641 37.469 15.32 1 48.59 243 TRP A O 1
ATOM 1904 N N . TYR A 1 244 ? -19.109 36.906 16.656 1 48 244 TYR A N 1
ATOM 1905 C CA . TYR A 1 244 ? -19.906 37.656 15.711 1 48 244 TYR A CA 1
ATOM 1906 C C . TYR A 1 244 ? -20.062 39.094 16.188 1 48 244 TYR A C 1
ATOM 1908 O O . TYR A 1 244 ? -20.531 39.344 17.297 1 48 244 TYR A O 1
ATOM 1916 N N . PRO A 1 245 ? -19.297 40.094 15.68 1 47.59 245 PRO A N 1
ATOM 1917 C CA . PRO A 1 245 ? -19.766 41.406 16.125 1 47.59 245 PRO A CA 1
ATOM 1918 C C . PRO A 1 245 ? -21.266 41.594 15.984 1 47.59 245 PRO A C 1
ATOM 1920 O O . PRO A 1 245 ? -21.859 41.125 15.008 1 47.59 245 PRO A O 1
ATOM 1923 N N . PRO A 1 246 ? -21.922 41.75 17.156 1 46.28 246 PRO A N 1
ATOM 1924 C CA . PRO A 1 246 ? -23.344 42.031 16.938 1 46.28 246 PRO A CA 1
ATOM 1925 C C . PRO A 1 246 ? -23.594 42.969 15.773 1 46.28 246 PRO A C 1
ATOM 1927 O O . PRO A 1 246 ? -22.703 43.719 15.383 1 46.28 246 PRO A O 1
ATOM 1930 N N . PRO A 1 247 ? -24.719 42.719 15.062 1 48.84 247 PRO A N 1
ATOM 1931 C CA . PRO A 1 247 ? -25.047 43.594 13.922 1 48.84 247 PRO A CA 1
ATOM 1932 C C . PRO A 1 247 ? -24.719 45.062 14.172 1 48.84 247 PRO A C 1
ATOM 1934 O O . PRO A 1 247 ? -24.234 45.75 13.273 1 48.84 247 PRO A O 1
ATOM 1937 N N . ASN A 1 248 ? -25.094 45.406 15.383 1 45.97 248 ASN A N 1
ATOM 1938 C CA . ASN A 1 248 ? -24.906 46.812 15.719 1 45.97 248 ASN A CA 1
ATOM 1939 C C . ASN A 1 248 ? -23.422 47.188 15.719 1 45.97 248 ASN A C 1
ATOM 1941 O O . ASN A 1 248 ? -23.078 48.375 15.523 1 45.97 248 ASN A O 1
ATOM 1945 N N . MET A 1 249 ? -22.75 46.312 16.109 1 45.25 249 MET A N 1
ATOM 1946 C CA . MET A 1 249 ? -21.312 46.594 16.125 1 45.25 249 MET A CA 1
ATOM 1947 C C . MET A 1 249 ? -20.734 46.531 14.719 1 45.25 249 MET A C 1
ATOM 1949 O O . MET A 1 249 ? -19.688 47.125 14.453 1 45.25 249 MET A O 1
ATOM 1953 N N . ARG A 1 250 ? -21.438 45.781 13.93 1 49.34 250 ARG A N 1
ATOM 1954 C CA . ARG A 1 250 ? -21.062 45.75 12.516 1 49.34 250 ARG A CA 1
ATOM 1955 C C . ARG A 1 250 ? -21.141 47.125 11.883 1 49.34 250 ARG A C 1
ATOM 1957 O O . ARG A 1 250 ? -20.266 47.5 11.109 1 49.34 250 ARG A O 1
ATOM 1964 N N . SER A 1 251 ? -22.281 47.719 12.188 1 51.22 251 SER A N 1
ATOM 1965 C CA . SER A 1 251 ? -22.531 49.094 11.688 1 51.22 251 SER A CA 1
ATOM 1966 C C . SER A 1 251 ? -21.438 50.031 12.133 1 51.22 251 SER A C 1
ATOM 1968 O O . SER A 1 251 ? -21.047 50.938 11.383 1 51.22 251 SER A O 1
ATOM 1970 N N . TYR A 1 252 ? -21.109 49.812 13.328 1 47.09 252 TYR A N 1
ATOM 1971 C CA . TYR A 1 252 ? -20.078 50.719 13.844 1 47.09 252 TYR A CA 1
ATOM 1972 C C . TYR A 1 252 ? -18.75 50.5 13.125 1 47.09 252 TYR A C 1
ATOM 1974 O O . TYR A 1 252 ? -18.016 51.438 12.875 1 47.09 252 TYR A O 1
ATOM 1982 N N . LEU A 1 253 ? -18.625 49.281 12.859 1 48.69 253 LEU A N 1
ATOM 1983 C CA . LEU A 1 253 ? -17.391 48.969 12.148 1 48.69 253 LEU A CA 1
ATOM 1984 C C . LEU A 1 253 ? -17.438 49.469 10.719 1 48.69 253 LEU A C 1
ATOM 1986 O O . LEU A 1 253 ? -16.406 49.875 10.156 1 48.69 253 LEU A O 1
ATOM 1990 N N . ASP A 1 254 ? -18.734 49.5 10.047 1 48.5 254 ASP A N 1
ATOM 1991 C CA . ASP A 1 254 ? -18.953 49.938 8.68 1 48.5 254 ASP A CA 1
ATOM 1992 C C . ASP A 1 254 ? -18.844 51.469 8.578 1 48.5 254 ASP A C 1
ATOM 1994 O O . ASP A 1 254 ? -18.359 52 7.574 1 48.5 254 ASP A O 1
ATOM 1998 N N . LYS A 1 255 ? -19.766 52.219 9.477 1 44.25 255 LYS A N 1
ATOM 1999 C CA . LYS A 1 255 ? -19.922 53.656 9.375 1 44.25 255 LYS A CA 1
ATOM 2000 C C . LYS A 1 255 ? -18.562 54.344 9.312 1 44.25 255 LYS A C 1
ATOM 2002 O O . LYS A 1 255 ? -18.406 55.375 8.656 1 44.25 255 LYS A O 1
ATOM 2007 N N . ASP A 1 256 ? -17.672 54.031 10.117 1 40.25 256 ASP A N 1
ATOM 2008 C CA . ASP A 1 256 ? -16.484 54.844 10.219 1 40.25 256 ASP A CA 1
ATOM 2009 C C . ASP A 1 256 ? -15.664 54.812 8.922 1 40.25 256 ASP A C 1
ATOM 2011 O O . ASP A 1 256 ? -14.594 55.406 8.836 1 40.25 256 ASP A O 1
ATOM 2015 N N . VAL A 1 257 ? -16.125 54 8.148 1 41.12 257 VAL A N 1
ATOM 2016 C CA . VAL A 1 257 ? -15.344 54.031 6.914 1 41.12 257 VAL A CA 1
ATOM 2017 C C . VAL A 1 257 ? -15.648 55.312 6.129 1 41.12 257 VAL A C 1
ATOM 2019 O O . VAL A 1 257 ? -14.758 55.906 5.527 1 41.12 257 VAL A O 1
ATOM 2022 N N . GLY A 1 258 ? -16.969 55.781 5.922 1 38.09 258 GLY A N 1
ATOM 2023 C CA . GLY A 1 258 ? -17.359 56.812 4.996 1 38.09 258 GLY A CA 1
ATOM 2024 C C . GLY A 1 258 ? -17.344 58.219 5.617 1 38.09 258 GLY A C 1
ATOM 2025 O O . GLY A 1 258 ? -17.75 59.188 4.992 1 38.09 258 GLY A O 1
ATOM 2026 N N . ALA A 1 259 ? -17.609 58.5 7.02 1 37.56 259 ALA A N 1
ATOM 2027 C CA . ALA A 1 259 ? -17.812 59.906 7.395 1 37.56 259 ALA A CA 1
ATOM 2028 C C . ALA A 1 259 ? -16.625 60.75 6.984 1 37.56 259 ALA A C 1
ATOM 2030 O O . ALA A 1 259 ? -15.484 60.281 6.961 1 37.56 259 ALA A O 1
ATOM 2031 N N . PRO A 1 260 ? -16.828 61.812 6.145 1 37 260 PRO A N 1
ATOM 2032 C CA . PRO A 1 260 ? -15.719 62.688 5.77 1 37 260 PRO A CA 1
ATOM 2033 C C . PRO A 1 260 ? -14.828 63.062 6.953 1 37 260 PRO A C 1
ATOM 2035 O O . PRO A 1 260 ? -15.25 62.938 8.109 1 37 260 PRO A O 1
ATOM 2038 N N . SER A 1 261 ? -13.523 63.438 6.844 1 34.03 261 SER A N 1
ATOM 2039 C CA . SER A 1 261 ? -12.664 63.812 7.957 1 34.03 261 SER A CA 1
ATOM 2040 C C . SER A 1 261 ? -13.344 64.875 8.852 1 34.03 261 SER A C 1
ATOM 2042 O O . SER A 1 261 ? -13.359 66.062 8.531 1 34.03 261 SER A O 1
ATOM 2044 N N . SER A 1 262 ? -14.617 65 9.148 1 33.06 262 SER A N 1
ATOM 2045 C CA . SER A 1 262 ? -14.625 66.188 9.961 1 33.06 262 SER A CA 1
ATOM 2046 C C . SER A 1 262 ? -13.492 66.188 10.984 1 33.06 262 SER A C 1
ATOM 2048 O O . SER A 1 262 ? -13.016 65.125 11.375 1 33.06 262 SER A O 1
ATOM 2050 N N . PRO A 1 263 ? -12.867 67.5 11.539 1 33.25 263 PRO A N 1
ATOM 2051 C CA . PRO A 1 263 ? -11.695 67.75 12.383 1 33.25 263 PRO A CA 1
ATOM 2052 C C . PRO A 1 263 ? -11.562 66.688 13.508 1 33.25 263 PRO A C 1
ATOM 2054 O O . PRO A 1 263 ? -10.523 66.062 13.633 1 33.25 263 PRO A O 1
ATOM 2057 N N . ALA A 1 264 ? -11.492 67.062 14.961 1 32.41 264 ALA A N 1
ATOM 2058 C CA . ALA A 1 264 ? -10.789 66.625 16.172 1 32.41 264 ALA A CA 1
ATOM 2059 C C . ALA A 1 264 ? -11.32 65.312 16.672 1 32.41 264 ALA A C 1
ATOM 2061 O O . ALA A 1 264 ? -10.547 64.438 17.141 1 32.41 264 ALA A O 1
ATOM 2062 N N . ALA A 1 265 ? -12.617 65.062 16.969 1 31.8 265 ALA A N 1
ATOM 2063 C CA . ALA A 1 265 ? -13.102 64.25 18.062 1 31.8 265 ALA A CA 1
ATOM 2064 C C . ALA A 1 265 ? -13.156 62.781 17.672 1 31.8 265 ALA A C 1
ATOM 2066 O O . ALA A 1 265 ? -12.922 61.906 18.5 1 31.8 265 ALA A O 1
ATOM 2067 N N . VAL A 1 266 ? -13.82 62.281 16.609 1 34.78 266 VAL A N 1
ATOM 2068 C CA . VAL A 1 266 ? -14.141 60.875 16.609 1 34.78 266 VAL A CA 1
ATOM 2069 C C . VAL A 1 266 ? -12.992 60.094 15.992 1 34.78 266 VAL A C 1
ATOM 2071 O O . VAL A 1 266 ? -12.977 59.844 14.781 1 34.78 266 VAL A O 1
ATOM 2074 N N . THR A 1 267 ? -11.609 60.344 15.82 1 34.97 267 THR A N 1
ATOM 2075 C CA . THR A 1 267 ? -10.32 60.125 15.172 1 34.97 267 THR A CA 1
ATOM 2076 C C . THR A 1 267 ? -9.812 58.719 15.438 1 34.97 267 THR A C 1
ATOM 2078 O O . THR A 1 267 ? -8.836 58.281 14.828 1 34.97 267 THR A O 1
ATOM 2081 N N . GLY A 1 268 ? -10.156 57.75 16.484 1 35.81 268 GLY A N 1
ATOM 2082 C CA . GLY A 1 268 ? -9.523 56.5 16.891 1 35.81 268 GLY A CA 1
ATOM 2083 C C . GLY A 1 268 ? -10.102 55.312 16.172 1 35.81 268 GLY A C 1
ATOM 2084 O O . GLY A 1 268 ? -10.508 54.312 16.828 1 35.81 268 GLY A O 1
ATOM 2085 N N . THR A 1 269 ? -10.773 55.188 15.094 1 39.78 269 THR A N 1
ATOM 2086 C CA . THR A 1 269 ? -11.594 54.156 14.469 1 39.78 269 THR A CA 1
ATOM 2087 C C . THR A 1 269 ? -10.781 52.875 14.227 1 39.78 269 THR A C 1
ATOM 2089 O O . THR A 1 269 ? -9.758 52.906 13.539 1 39.78 269 THR A O 1
ATOM 2092 N N . THR A 1 270 ? -10.75 51.719 14.969 1 45.56 270 THR A N 1
ATOM 2093 C CA . THR A 1 270 ? -10.078 50.438 14.977 1 45.56 270 THR A CA 1
ATOM 2094 C C . THR A 1 270 ? -10.461 49.625 13.75 1 45.56 270 THR A C 1
ATOM 2096 O O . THR A 1 270 ? -11.633 49.312 13.547 1 45.56 270 THR A O 1
ATOM 2099 N N . THR A 1 271 ? -9.883 49.781 12.531 1 58.28 271 THR A N 1
ATOM 2100 C CA . THR A 1 271 ? -9.992 49.031 11.281 1 58.28 271 THR A CA 1
ATOM 2101 C C . THR A 1 271 ? -9.664 47.562 11.5 1 58.28 271 THR A C 1
ATOM 2103 O O . THR A 1 271 ? -8.695 47.219 12.172 1 58.28 271 THR A O 1
ATOM 2106 N N . PHE A 1 272 ? -10.727 46.625 11.055 1 71.62 272 PHE A N 1
ATOM 2107 C CA . PHE A 1 272 ? -10.5 45.188 11.055 1 71.62 272 PHE A CA 1
ATOM 2108 C C . PHE A 1 272 ? -9.406 44.781 10.062 1 71.62 272 PHE A C 1
ATOM 2110 O O . PHE A 1 272 ? -9.445 45.219 8.898 1 71.62 272 PHE A O 1
ATOM 2117 N N . GLY A 1 273 ? -8.391 44.281 10.469 1 77.81 273 GLY A N 1
ATOM 2118 C CA . GLY A 1 273 ? -7.246 43.875 9.68 1 77.81 273 GLY A CA 1
ATOM 2119 C C . GLY A 1 273 ? -6.254 43.031 10.469 1 77.81 273 GLY A C 1
ATOM 2120 O O . GLY A 1 273 ? -6.59 42.469 11.516 1 77.81 273 GLY A O 1
ATOM 2121 N N . VAL A 1 274 ? -5.184 42.844 9.82 1 84.88 274 VAL A N 1
ATOM 2122 C CA . VAL A 1 274 ? -4.086 42.188 10.516 1 84.88 274 VAL A CA 1
ATOM 2123 C C . VAL A 1 274 ? -3.785 42.906 11.82 1 84.88 274 VAL A C 1
ATOM 2125 O O . VAL A 1 274 ? -3.709 44.156 11.844 1 84.88 274 VAL A O 1
ATOM 2128 N N . GLY A 1 275 ? -3.748 42.156 12.961 1 83.06 275 GLY A N 1
ATOM 2129 C CA . GLY A 1 275 ? -3.51 42.75 14.266 1 83.06 275 GLY A CA 1
ATOM 2130 C C . GLY A 1 275 ? -4.781 42.969 15.07 1 83.06 275 GLY A C 1
ATOM 2131 O O . GLY A 1 275 ? -4.723 43.219 16.266 1 83.06 275 GLY A O 1
ATOM 2132 N N . SER A 1 276 ? -5.902 42.812 14.438 1 80.56 276 SER A N 1
ATOM 2133 C CA . SER A 1 276 ? -7.168 42.938 15.164 1 80.56 276 SER A CA 1
ATOM 2134 C C . SER A 1 276 ? -7.309 41.875 16.219 1 80.56 276 SER A C 1
ATOM 2136 O O . SER A 1 276 ? -7.035 40.688 15.953 1 80.56 276 SER A O 1
ATOM 2138 N N . VAL A 1 277 ? -7.648 42.344 17.312 1 79.75 277 VAL A N 1
ATOM 2139 C CA . VAL A 1 277 ? -7.879 41.438 18.422 1 79.75 277 VAL A CA 1
ATOM 2140 C C . VAL A 1 277 ? -9.375 41.156 18.562 1 79.75 277 VAL A C 1
ATOM 2142 O O . VAL A 1 277 ? -10.18 42.062 18.641 1 79.75 277 VAL A O 1
ATOM 2145 N N . ILE A 1 278 ? -9.688 39.906 18.547 1 74.69 278 ILE A N 1
ATOM 2146 C CA . ILE A 1 278 ? -11.062 39.438 18.703 1 74.69 278 ILE A CA 1
ATOM 2147 C C . ILE A 1 278 ? -11.203 38.688 20.031 1 74.69 278 ILE A C 1
ATOM 2149 O O . ILE A 1 278 ? -10.625 37.625 20.203 1 74.69 278 ILE A O 1
ATOM 2153 N N . PRO A 1 279 ? -11.852 39.281 20.922 1 72.31 279 PRO A N 1
ATOM 2154 C CA . PRO A 1 279 ? -12.086 38.562 22.172 1 72.31 279 PRO A CA 1
ATOM 2155 C C . PRO A 1 279 ? -12.82 37.25 21.969 1 72.31 279 PRO A C 1
ATOM 2157 O O . PRO A 1 279 ? -13.727 37.156 21.141 1 72.31 279 PRO A O 1
ATOM 2160 N N . THR A 1 280 ? -12.375 36.25 22.547 1 71.44 280 THR A N 1
ATOM 2161 C CA . THR A 1 280 ? -12.953 34.906 22.453 1 71.44 280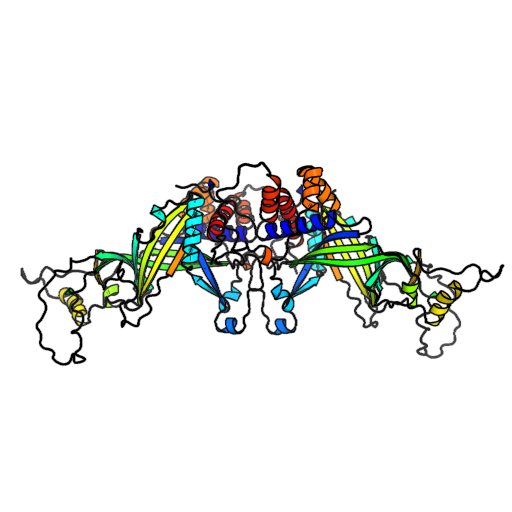 THR A CA 1
ATOM 2162 C C . THR A 1 280 ? -13 34.25 23.828 1 71.44 280 THR A C 1
ATOM 2164 O O . THR A 1 280 ? -12.25 34.625 24.734 1 71.44 280 THR A O 1
ATOM 2167 N N . PRO A 1 281 ? -14.016 33.344 23.938 1 65.56 281 PRO A N 1
ATOM 2168 C CA . PRO A 1 281 ? -13.945 32.531 25.156 1 65.56 281 PRO A CA 1
ATOM 2169 C C . PRO A 1 281 ? -12.656 31.703 25.234 1 65.56 281 PRO A C 1
ATOM 2171 O O . PRO A 1 281 ? -11.961 31.547 24.234 1 65.56 281 PRO A O 1
ATOM 2174 N N . ALA A 1 282 ? -12.305 31.391 26.469 1 62.91 282 ALA A N 1
ATOM 2175 C CA . ALA A 1 282 ? -11.125 30.531 26.656 1 62.91 282 ALA A CA 1
ATOM 2176 C C . ALA A 1 282 ? -11.258 29.25 25.844 1 62.91 282 ALA A C 1
ATOM 2178 O O . ALA A 1 282 ? -12.242 28.516 25.984 1 62.91 282 ALA A O 1
ATOM 2179 N N . LEU A 1 283 ? -10.523 29.266 24.75 1 59.84 283 LEU A N 1
ATOM 2180 C CA . LEU A 1 283 ? -10.609 28.125 23.844 1 59.84 283 LEU A CA 1
ATOM 2181 C C . LEU A 1 283 ? -9.867 26.922 24.406 1 59.84 283 LEU A C 1
ATOM 2183 O O . LEU A 1 283 ? -10.188 25.781 24.062 1 59.84 283 LEU A O 1
ATOM 2187 N N . PHE A 1 284 ? -8.562 27.172 25.125 1 54.09 284 PHE A N 1
ATOM 2188 C CA . PHE A 1 284 ? -7.742 26.078 25.609 1 54.09 284 PHE A CA 1
ATOM 2189 C C . PHE A 1 284 ? -7.648 26.109 27.141 1 54.09 284 PHE A C 1
ATOM 2191 O O . PHE A 1 284 ? -7.305 27.125 27.719 1 54.09 284 PHE A O 1
ATOM 2198 N N . PHE A 1 285 ? -8.508 25.766 28.047 1 45.09 285 PHE A N 1
ATOM 2199 C CA . PHE A 1 285 ? -8.156 25.719 29.453 1 45.09 285 PHE A CA 1
ATOM 2200 C C . PHE A 1 285 ? -7.051 24.703 29.703 1 45.09 285 PHE A C 1
ATOM 2202 O O . PHE A 1 285 ? -7.215 23.516 29.406 1 45.09 285 PHE A O 1
ATOM 2209 N N . PRO A 1 286 ? -5.766 25.141 29.656 1 41.31 286 PRO A N 1
ATOM 2210 C CA . PRO A 1 286 ? -4.789 24.141 30.078 1 41.31 286 PRO A CA 1
ATOM 2211 C C . PRO A 1 286 ? -5.375 23.109 31.047 1 41.31 286 PRO A C 1
ATOM 2213 O O . PRO A 1 286 ? -5.125 21.906 30.906 1 41.31 286 PRO A O 1
ATOM 2216 N N . GLU A 1 287 ? -5.242 23.547 32.625 1 36.53 287 GLU A N 1
ATOM 2217 C CA . GLU A 1 287 ? -5.461 22.734 33.812 1 36.53 287 GLU A CA 1
ATOM 2218 C C . GLU A 1 287 ? -6.762 21.953 33.719 1 36.53 287 GLU A C 1
ATOM 2220 O O . GLU A 1 287 ? -6.902 20.891 34.344 1 36.53 287 GLU A O 1
ATOM 2225 N N . ARG A 1 288 ? -7.895 22.812 33.844 1 35.81 288 ARG A N 1
ATOM 2226 C CA . ARG A 1 288 ? -9.188 22.266 34.219 1 35.81 288 ARG A CA 1
ATOM 2227 C C . ARG A 1 288 ? -9.688 21.25 33.219 1 35.81 288 ARG A C 1
ATOM 2229 O O . ARG A 1 288 ? -9.68 21.516 32 1 35.81 288 ARG A O 1
ATOM 2236 N N . ARG A 1 289 ? -9.562 20.109 33.625 1 32.19 289 ARG A N 1
ATOM 2237 C CA . ARG A 1 289 ? -10.32 18.922 33.25 1 32.19 289 ARG A CA 1
ATOM 2238 C C . ARG A 1 289 ? -11.547 19.281 32.406 1 32.19 289 ARG A C 1
ATOM 2240 O O . ARG A 1 289 ? -12.164 20.328 32.625 1 32.19 289 ARG A O 1
ATOM 2247 N N . ALA A 1 290 ? -11.609 18.609 31.328 1 31.8 290 ALA A N 1
ATOM 2248 C CA . ALA A 1 290 ? -12.773 18.328 30.5 1 31.8 290 ALA A CA 1
ATOM 2249 C C . ALA A 1 290 ? -14.062 18.391 31.312 1 31.8 290 ALA A C 1
ATOM 2251 O O . ALA A 1 290 ? -15.125 18 30.828 1 31.8 290 ALA A O 1
ATOM 2252 N N . GLU A 1 291 ? -13.961 18.344 32.688 1 30.7 291 GLU A N 1
ATOM 2253 C CA . GLU A 1 291 ? -15.266 18.141 33.312 1 30.7 291 GLU A CA 1
ATOM 2254 C C . GLU A 1 291 ? -16.25 19.234 32.906 1 30.7 291 GLU A C 1
ATOM 2256 O O . GLU A 1 291 ? -17.266 19.438 33.594 1 30.7 291 GLU A O 1
ATOM 2261 N N . ARG A 1 292 ? -15.875 20.312 32.344 1 31.08 292 ARG A N 1
ATOM 2262 C CA . ARG A 1 292 ? -17.062 21.156 32.219 1 31.08 292 ARG A CA 1
ATOM 2263 C C . ARG A 1 292 ? -18.234 20.375 31.672 1 31.08 292 ARG A C 1
ATOM 2265 O O . ARG A 1 292 ? -18.203 19.922 30.516 1 31.08 292 ARG A O 1
ATOM 2272 N N . VAL A 1 293 ? -19 19.656 32.625 1 29.86 293 VAL A N 1
ATOM 2273 C CA . VAL A 1 293 ? -20.141 18.75 32.594 1 29.86 293 VAL A CA 1
ATOM 2274 C C . VAL A 1 293 ? -21.016 19.094 31.375 1 29.86 293 VAL A C 1
ATOM 2276 O O . VAL A 1 293 ? -21.469 18.203 30.656 1 29.86 293 VAL A O 1
ATOM 2279 N N . GLY A 1 294 ? -21.734 20.344 31.422 1 30.11 294 GLY A N 1
ATOM 2280 C CA . GLY A 1 294 ? -22.969 20.734 30.734 1 30.11 294 GLY A CA 1
ATOM 2281 C C . GLY A 1 294 ? -22.75 21.078 29.281 1 30.11 294 GLY A C 1
ATOM 2282 O O . GLY A 1 294 ? -23.672 21.516 28.594 1 30.11 294 GLY A O 1
ATOM 2283 N N . ARG A 1 295 ? -21.641 21.797 29.141 1 34.34 295 ARG A N 1
ATOM 2284 C CA . ARG A 1 295 ? -21.688 22.203 27.734 1 34.34 295 ARG A CA 1
ATOM 2285 C C . ARG A 1 295 ? -21.656 20.984 26.812 1 34.34 295 ARG A C 1
ATOM 2287 O O . ARG A 1 295 ? -20.734 20.156 26.922 1 34.34 295 ARG A O 1
ATOM 2294 N N . SER A 1 296 ? -22.766 20.516 26.641 1 33.91 296 SER A N 1
ATOM 2295 C CA . SER A 1 296 ? -23.125 19.406 25.75 1 33.91 296 SER A CA 1
ATOM 2296 C C . SER A 1 296 ? -22.078 19.219 24.656 1 33.91 296 SER A C 1
ATOM 2298 O O . SER A 1 296 ? -22.047 18.188 24 1 33.91 296 SER A O 1
ATOM 2300 N N . ASP A 1 297 ? -21.734 20.391 23.984 1 38.25 297 ASP A N 1
ATOM 2301 C CA . ASP A 1 297 ? -21.281 20.281 22.594 1 38.25 297 ASP A CA 1
ATOM 2302 C C . ASP A 1 297 ? -19.906 19.641 22.516 1 38.25 297 ASP A C 1
ATOM 2304 O O . ASP A 1 297 ? -19.172 19.625 23.5 1 38.25 297 ASP A O 1
ATOM 2308 N N . THR A 1 298 ? -19.484 19.234 21.281 1 40.06 298 THR A N 1
ATOM 2309 C CA . THR A 1 298 ? -18.609 18.516 20.375 1 40.06 298 THR A CA 1
ATOM 2310 C C . THR A 1 298 ? -17.172 19 20.516 1 40.06 298 THR A C 1
ATOM 2312 O O . THR A 1 298 ? -16.578 19.5 19.547 1 40.06 298 THR A O 1
ATOM 2315 N N . GLN A 1 299 ? -16.75 19.516 21.609 1 48.59 299 GLN A N 1
ATOM 2316 C CA . GLN A 1 299 ? -15.336 19.875 21.547 1 48.59 299 GLN A CA 1
ATOM 2317 C C . GLN A 1 299 ? -14.445 18.625 21.609 1 48.59 299 GLN A C 1
ATOM 2319 O O . GLN A 1 299 ? -14.172 18.125 22.703 1 48.59 299 GLN A O 1
ATOM 2324 N N . THR A 1 300 ? -14.531 17.703 20.734 1 57.5 300 THR A N 1
ATOM 2325 C CA . THR A 1 300 ? -13.719 16.484 20.672 1 57.5 300 THR A CA 1
ATOM 2326 C C . THR A 1 300 ? -12.266 16.828 20.359 1 57.5 300 THR A C 1
ATOM 2328 O O . THR A 1 300 ? -11.977 17.438 19.312 1 57.5 300 THR A O 1
ATOM 2331 N N . ALA A 1 301 ? -11.406 16.719 21.438 1 68.94 301 ALA A N 1
ATOM 2332 C CA . ALA A 1 301 ? -9.969 16.797 21.219 1 68.94 301 ALA A CA 1
ATOM 2333 C C . ALA A 1 301 ? -9.469 15.609 20.422 1 68.94 301 ALA A C 1
ATOM 2335 O O . ALA A 1 301 ? -9.875 14.469 20.672 1 68.94 301 ALA A O 1
ATOM 2336 N N . THR A 1 302 ? -8.914 15.969 19.359 1 81.88 302 THR A N 1
ATOM 2337 C CA . THR A 1 302 ? -8.359 14.938 18.484 1 81.88 302 THR A CA 1
ATOM 2338 C C . THR A 1 302 ? -6.84 15.086 18.375 1 81.88 302 THR A C 1
ATOM 2340 O O . THR A 1 302 ? -6.32 16.203 18.391 1 81.88 302 THR A O 1
ATOM 2343 N N . PHE A 1 303 ? -6.164 13.984 18.469 1 87.38 303 PHE A N 1
ATOM 2344 C CA . PHE A 1 303 ? -4.727 13.961 18.203 1 87.38 303 PHE A CA 1
ATOM 2345 C C . PHE A 1 303 ? -4.441 13.578 16.766 1 87.38 303 PHE A C 1
ATOM 2347 O O . PHE A 1 303 ? -4.98 12.586 16.266 1 87.38 303 PHE A O 1
ATOM 2354 N N . GLU A 1 304 ? -3.713 14.461 16.203 1 92.56 304 GLU A N 1
ATOM 2355 C CA . GLU A 1 304 ? -3.33 14.211 14.812 1 92.56 304 GLU A CA 1
ATOM 2356 C C . GLU A 1 304 ? -1.815 14.094 14.672 1 92.56 304 GLU A C 1
ATOM 2358 O O . GLU A 1 304 ? -1.068 14.852 15.297 1 92.56 304 GLU A O 1
ATOM 2363 N N . VAL A 1 305 ? -1.401 13.047 13.977 1 93.88 305 VAL A N 1
ATOM 2364 C CA . VAL A 1 305 ? 0.007 12.867 13.633 1 93.88 305 VAL A CA 1
ATOM 2365 C C . VAL A 1 305 ? 0.183 12.914 12.117 1 93.88 305 VAL A C 1
ATOM 2367 O O . VAL A 1 305 ? -0.523 12.219 11.383 1 93.88 305 VAL A O 1
ATOM 2370 N N . GLU A 1 306 ? 1.07 13.742 11.672 1 96.38 306 GLU A N 1
ATOM 2371 C CA . GLU A 1 306 ? 1.325 13.938 10.25 1 96.38 306 GLU A CA 1
ATOM 2372 C C . GLU A 1 306 ? 2.822 13.961 9.961 1 96.38 306 GLU A C 1
ATOM 2374 O O . GLU A 1 306 ? 3.617 14.391 10.797 1 96.38 306 GLU A O 1
ATOM 2379 N N . VAL A 1 307 ? 3.148 13.43 8.852 1 97.25 307 VAL A N 1
ATOM 2380 C CA . VAL A 1 307 ? 4.488 13.609 8.305 1 97.25 307 VAL A CA 1
ATOM 2381 C C . VAL A 1 307 ? 4.453 14.648 7.18 1 97.25 307 VAL A C 1
ATOM 2383 O O . VAL A 1 307 ? 3.809 14.43 6.148 1 97.25 307 VAL A O 1
ATOM 2386 N N . GLU A 1 308 ? 5.098 15.734 7.426 1 97.25 308 GLU A N 1
ATOM 2387 C CA . GLU A 1 308 ? 5.137 16.797 6.43 1 97.25 308 GLU A CA 1
ATOM 2388 C C . GLU A 1 308 ? 6.414 16.734 5.598 1 97.25 308 GLU A C 1
ATOM 2390 O O . GLU A 1 308 ? 7.5 16.516 6.137 1 97.25 308 GLU A O 1
ATOM 2395 N N . ILE A 1 309 ? 6.273 16.906 4.359 1 97.62 309 ILE A N 1
ATOM 2396 C CA . ILE A 1 309 ? 7.406 16.906 3.441 1 97.62 309 ILE A CA 1
ATOM 2397 C C . ILE A 1 309 ? 7.742 18.328 3.025 1 97.62 309 ILE A C 1
ATOM 2399 O O . ILE A 1 309 ? 6.871 19.078 2.562 1 97.62 309 ILE A O 1
ATOM 2403 N N . ASN A 1 310 ? 8.938 18.734 3.236 1 96.56 310 ASN A N 1
ATOM 2404 C CA . ASN A 1 310 ? 9.438 20.047 2.814 1 96.56 310 ASN A CA 1
ATOM 2405 C C . ASN A 1 310 ? 9.672 20.094 1.308 1 96.56 310 ASN A C 1
ATOM 2407 O O . ASN A 1 310 ? 10.797 19.906 0.846 1 96.56 310 ASN A O 1
ATOM 2411 N N . LEU A 1 311 ? 8.672 20.453 0.561 1 96.94 311 LEU A N 1
ATOM 2412 C CA . LEU A 1 311 ? 8.695 20.406 -0.897 1 96.94 311 LEU A CA 1
ATOM 2413 C C . LEU A 1 311 ? 9.688 21.406 -1.466 1 96.94 311 LEU A C 1
ATOM 2415 O O . LEU A 1 311 ? 10.422 21.094 -2.404 1 96.94 311 LEU A O 1
ATOM 2419 N N . PRO A 1 312 ? 9.781 22.641 -0.888 1 94.81 312 PRO A N 1
ATOM 2420 C CA . PRO A 1 312 ? 10.781 23.578 -1.408 1 94.81 312 PRO A CA 1
ATOM 2421 C C . PRO A 1 312 ? 12.211 23.047 -1.296 1 94.81 312 PRO A C 1
ATOM 2423 O O . PRO A 1 312 ? 12.984 23.156 -2.248 1 94.81 312 PRO A O 1
ATOM 2426 N N . ALA A 1 313 ? 12.461 22.562 -0.15 1 95.5 313 ALA A N 1
ATOM 2427 C CA . ALA A 1 313 ? 13.805 22.016 0.025 1 95.5 313 ALA A CA 1
ATOM 2428 C C . ALA A 1 313 ? 14.031 20.828 -0.911 1 95.5 313 ALA A C 1
ATOM 2430 O O . ALA A 1 313 ? 15.109 20.688 -1.5 1 95.5 313 ALA A O 1
ATOM 2431 N N . LEU A 1 314 ? 13.094 19.938 -1.022 1 95.94 314 LEU A N 1
ATOM 2432 C CA . LEU A 1 314 ? 13.203 18.781 -1.893 1 95.94 314 LEU A CA 1
ATOM 2433 C C . LEU A 1 314 ? 13.359 19.203 -3.35 1 95.94 314 LEU A C 1
ATOM 2435 O O . LEU A 1 314 ? 14.133 18.594 -4.098 1 95.94 314 LEU A O 1
ATOM 2439 N N . LEU A 1 315 ? 12.594 20.203 -3.779 1 95.19 315 LEU A N 1
ATOM 2440 C CA . LEU A 1 315 ? 12.672 20.719 -5.141 1 95.19 315 LEU A CA 1
ATOM 2441 C C . LEU A 1 315 ? 14.062 21.25 -5.445 1 95.19 315 LEU A C 1
ATOM 2443 O O . LEU A 1 315 ? 14.617 20.984 -6.516 1 95.19 315 LEU A O 1
ATOM 2447 N N . ARG A 1 316 ? 14.641 21.969 -4.539 1 94.25 316 ARG A N 1
ATOM 2448 C CA . ARG A 1 316 ? 15.992 22.5 -4.723 1 94.25 316 ARG A CA 1
ATOM 2449 C C . ARG A 1 316 ? 17 21.375 -4.898 1 94.25 316 ARG A C 1
ATOM 2451 O O . ARG A 1 316 ? 17.844 21.422 -5.801 1 94.25 316 ARG A O 1
ATOM 2458 N N . GLU A 1 317 ? 16.859 20.406 -4.027 1 93.75 317 GLU A N 1
ATOM 2459 C CA . GLU A 1 317 ? 17.781 19.281 -4.109 1 93.75 317 GLU A CA 1
ATOM 2460 C C . GLU A 1 317 ? 17.578 18.484 -5.398 1 93.75 317 GLU A C 1
ATOM 2462 O O . GLU A 1 317 ? 18.547 18.047 -6.016 1 93.75 317 GLU A O 1
ATOM 2467 N N . TRP A 1 318 ? 16.344 18.281 -5.727 1 92.38 318 TRP A N 1
ATOM 2468 C CA . TRP A 1 318 ? 16 17.562 -6.953 1 92.38 318 TRP A CA 1
ATOM 2469 C C . TRP A 1 318 ? 16.562 18.281 -8.18 1 92.38 318 TRP A C 1
ATOM 2471 O O . TRP A 1 318 ? 17.156 17.656 -9.062 1 92.38 318 TRP A O 1
ATOM 2481 N N . LYS A 1 319 ? 16.484 19.625 -8.234 1 89.81 319 LYS A N 1
ATOM 2482 C CA . LYS A 1 319 ? 17.031 20.422 -9.328 1 89.81 319 LYS A CA 1
ATOM 2483 C C . LYS A 1 319 ? 18.547 20.344 -9.352 1 89.81 319 LYS A C 1
ATOM 2485 O O . LYS A 1 319 ? 19.156 20.312 -10.43 1 89.81 319 LYS A O 1
ATOM 2490 N N . ARG A 1 320 ? 19.078 20.391 -8.25 1 89.94 320 ARG A N 1
ATOM 2491 C CA . ARG A 1 320 ? 20.547 20.281 -8.164 1 89.94 320 ARG A CA 1
ATOM 2492 C C . ARG A 1 320 ? 21.031 18.953 -8.734 1 89.94 320 ARG A C 1
ATOM 2494 O O . ARG A 1 320 ? 22.016 18.922 -9.477 1 89.94 320 ARG A O 1
ATOM 2501 N N . MET A 1 321 ? 20.328 17.938 -8.367 1 85.31 321 MET A N 1
ATOM 2502 C CA . MET A 1 321 ? 20.703 16.578 -8.781 1 85.31 321 MET A CA 1
ATOM 2503 C C . MET A 1 321 ? 20.594 16.422 -10.297 1 85.31 321 MET A C 1
ATOM 2505 O O . MET A 1 321 ? 21.406 15.734 -10.914 1 85.31 321 MET A O 1
ATOM 2509 N N . TYR A 1 322 ? 19.562 17 -10.906 1 82.81 322 TYR A N 1
ATOM 2510 C CA . TYR A 1 322 ? 19.281 16.766 -12.32 1 82.81 322 TYR A CA 1
ATOM 2511 C C . TYR A 1 322 ? 19.719 17.953 -13.164 1 82.81 322 TYR A C 1
ATOM 2513 O O . TYR A 1 322 ? 19.438 18 -14.367 1 82.81 322 TYR A O 1
ATOM 2521 N N . GLY A 1 323 ? 20.453 18.828 -12.633 1 83 323 GLY A N 1
ATOM 2522 C CA . GLY A 1 323 ? 20.875 20.016 -13.367 1 83 323 GLY A CA 1
ATOM 2523 C C . GLY A 1 323 ? 19.844 21.125 -13.367 1 83 323 GLY A C 1
ATOM 2524 O O . GLY A 1 323 ? 18.844 21.047 -14.094 1 83 323 GLY A O 1
ATOM 2525 N N . GLY A 1 324 ? 20.062 22.188 -12.703 1 78.75 324 GLY A N 1
ATOM 2526 C CA . GLY A 1 324 ? 19.156 23.281 -12.391 1 78.75 324 GLY A CA 1
ATOM 2527 C C . GLY A 1 324 ? 18.328 23.734 -13.578 1 78.75 324 GLY A C 1
ATOM 2528 O O . GLY A 1 324 ? 17.094 23.703 -13.531 1 78.75 324 GLY A O 1
ATOM 2529 N N . ALA A 1 325 ? 18.922 23.969 -14.711 1 82 325 ALA A N 1
ATOM 2530 C CA . ALA A 1 325 ? 18.203 24.516 -15.875 1 82 325 ALA A CA 1
ATOM 2531 C C . ALA A 1 325 ? 17.391 23.438 -16.562 1 82 325 ALA A C 1
ATOM 2533 O O . ALA A 1 325 ? 16.234 23.656 -16.922 1 82 325 ALA A O 1
ATOM 2534 N N . ALA A 1 326 ? 17.938 22.297 -16.703 1 77.62 326 ALA A N 1
ATOM 2535 C CA . ALA A 1 326 ? 17.25 21.188 -17.359 1 77.62 326 ALA A CA 1
ATOM 2536 C C . ALA A 1 326 ? 16.047 20.734 -16.531 1 77.62 326 ALA A C 1
ATOM 2538 O O . ALA A 1 326 ? 14.977 20.469 -17.078 1 77.62 326 A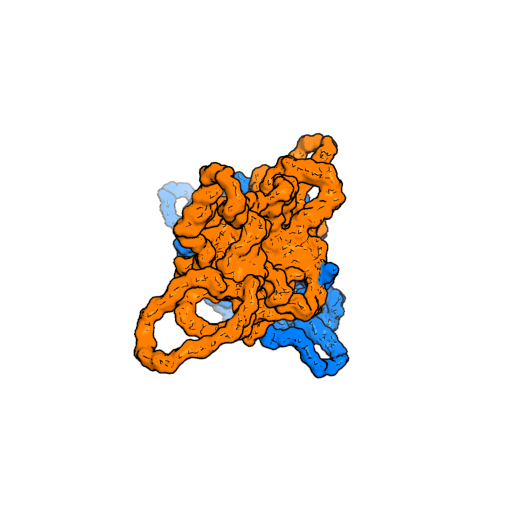LA A O 1
ATOM 2539 N N . ALA A 1 327 ? 16.266 20.688 -15.273 1 82.5 327 ALA A N 1
ATOM 2540 C CA . ALA A 1 327 ? 15.188 20.281 -14.359 1 82.5 327 ALA A CA 1
ATOM 2541 C C . ALA A 1 327 ? 14.031 21.281 -14.406 1 82.5 327 ALA A C 1
ATOM 2543 O O . ALA A 1 327 ? 12.867 20.875 -14.438 1 82.5 327 ALA A O 1
ATOM 2544 N N . SER A 1 328 ? 14.375 22.516 -14.492 1 86.25 328 SER A N 1
ATOM 2545 C CA . SER A 1 328 ? 13.352 23.562 -14.539 1 86.25 328 SER A CA 1
ATOM 2546 C C . SER A 1 328 ? 12.57 23.516 -15.852 1 86.25 328 SER A C 1
ATOM 2548 O O . SER A 1 328 ? 11.352 23.688 -15.859 1 86.25 328 SER A O 1
ATOM 2550 N N . ALA A 1 329 ? 13.266 23.266 -16.891 1 81.12 329 ALA A N 1
ATOM 2551 C CA . ALA A 1 329 ? 12.602 23.141 -18.188 1 81.12 329 ALA A CA 1
ATOM 2552 C C . ALA A 1 329 ? 11.625 21.969 -18.188 1 81.12 329 ALA A C 1
ATOM 2554 O O . ALA A 1 329 ? 10.508 22.094 -18.703 1 81.12 329 ALA A O 1
ATOM 2555 N N . TYR A 1 330 ? 12.125 20.969 -17.547 1 80.56 330 TYR A N 1
ATOM 2556 C CA . TYR A 1 330 ? 11.258 19.812 -17.453 1 80.56 330 TYR A CA 1
ATOM 2557 C C . TYR A 1 330 ? 9.992 20.125 -16.672 1 80.56 330 TYR A C 1
ATOM 2559 O O . TYR A 1 330 ? 8.883 19.828 -17.125 1 80.56 330 TYR A O 1
ATOM 2567 N N . LEU A 1 331 ? 10.117 20.656 -15.57 1 86.25 331 LEU A N 1
ATOM 2568 C CA . LEU A 1 331 ? 8.984 20.938 -14.703 1 86.25 331 LEU A CA 1
ATOM 2569 C C . LEU A 1 331 ? 8.031 21.922 -15.352 1 86.25 331 LEU A C 1
ATOM 2571 O O . LEU A 1 331 ? 6.82 21.875 -15.125 1 86.25 331 LEU A O 1
ATOM 2575 N N . SER A 1 332 ? 8.57 22.812 -16.188 1 86 332 SER A N 1
ATOM 2576 C CA . SER A 1 332 ? 7.758 23.844 -16.828 1 86 332 SER A CA 1
ATOM 2577 C C . SER A 1 332 ? 6.957 23.281 -18 1 86 332 SER A C 1
ATOM 2579 O O . SER A 1 332 ? 5.879 23.797 -18.312 1 86 332 SER A O 1
ATOM 2581 N N . THR A 1 333 ? 7.426 22.141 -18.625 1 77.81 333 THR A N 1
ATOM 2582 C CA . THR A 1 333 ? 6.828 21.719 -19.891 1 77.81 333 THR A CA 1
ATOM 2583 C C . THR A 1 333 ? 6.078 20.391 -19.703 1 77.81 333 THR A C 1
ATOM 2585 O O . THR A 1 333 ? 5.219 20.047 -20.516 1 77.81 333 THR A O 1
ATOM 2588 N N . SER A 1 334 ? 6.371 19.734 -18.703 1 76.5 334 SER A N 1
ATOM 2589 C CA . SER A 1 334 ? 5.773 18.422 -18.531 1 76.5 334 SER A CA 1
ATOM 2590 C C . SER A 1 334 ? 4.352 18.516 -17.984 1 76.5 334 SER A C 1
ATOM 2592 O O . SER A 1 334 ? 4.031 19.438 -17.234 1 76.5 334 SER A O 1
ATOM 2594 N N . ALA A 1 335 ? 3.551 17.578 -18.484 1 80.31 335 ALA A N 1
ATOM 2595 C CA . ALA A 1 335 ? 2.201 17.469 -17.938 1 80.31 335 ALA A CA 1
ATOM 2596 C C . ALA A 1 335 ? 2.234 17.016 -16.484 1 80.31 335 ALA A C 1
ATOM 2598 O O . ALA A 1 335 ? 3.16 16.312 -16.078 1 80.31 335 ALA A O 1
ATOM 2599 N N . LEU A 1 336 ? 1.284 17.422 -15.742 1 80.81 336 LEU A N 1
ATOM 2600 C CA . LEU A 1 336 ? 1.165 17 -14.352 1 80.81 336 LEU A CA 1
ATOM 2601 C C . LEU A 1 336 ? 0.963 15.484 -14.258 1 80.81 336 LEU A C 1
ATOM 2603 O O . LEU A 1 336 ? 0.183 14.914 -15.023 1 80.81 336 LEU A O 1
ATOM 2607 N N . VAL A 1 337 ? 1.687 14.805 -13.344 1 80.38 337 VAL A N 1
ATOM 2608 C CA . VAL A 1 337 ? 1.579 13.367 -13.148 1 80.38 337 VAL A CA 1
ATOM 2609 C C . VAL A 1 337 ? 0.225 13.031 -12.523 1 80.38 337 VAL A C 1
ATOM 2611 O O . VAL A 1 337 ? -0.24 13.719 -11.617 1 80.38 337 VAL A O 1
ATOM 2614 N N . ASP A 1 338 ? -0.329 11.961 -13.062 1 73.62 338 ASP A N 1
ATOM 2615 C CA . ASP A 1 338 ? -1.577 11.461 -12.492 1 73.62 338 ASP A CA 1
ATOM 2616 C C . ASP A 1 338 ? -1.313 10.609 -11.25 1 73.62 338 ASP A C 1
ATOM 2618 O O . ASP A 1 338 ? -0.456 9.727 -11.273 1 73.62 338 ASP A O 1
ATOM 2622 N N . THR A 1 339 ? -1.958 10.938 -10.203 1 68 339 THR A N 1
ATOM 2623 C CA . THR A 1 339 ? -1.736 10.219 -8.953 1 68 339 THR A CA 1
ATOM 2624 C C . THR A 1 339 ? -2.777 9.117 -8.766 1 68 339 THR A C 1
ATOM 2626 O O . THR A 1 339 ? -2.793 8.438 -7.738 1 68 339 THR A O 1
ATOM 2629 N N . THR A 1 340 ? -3.654 9.078 -9.758 1 62.09 340 THR A N 1
ATOM 2630 C CA . THR A 1 340 ? -4.633 8 -9.664 1 62.09 340 THR A CA 1
ATOM 2631 C C . THR A 1 340 ? -4.02 6.68 -10.117 1 62.09 340 THR A C 1
ATOM 2633 O O . THR A 1 340 ? -3.062 6.664 -10.891 1 62.09 340 THR A O 1
ATOM 2636 N N . CYS A 1 341 ? -4.305 5.656 -9.32 1 54.16 341 CYS A N 1
ATOM 2637 C CA . CYS A 1 341 ? -3.789 4.332 -9.656 1 54.16 341 CYS A CA 1
ATOM 2638 C C . CYS A 1 341 ? -4.082 3.986 -11.109 1 54.16 341 CYS A C 1
ATOM 2640 O O . CYS A 1 341 ? -3.311 3.27 -11.75 1 54.16 341 CYS A O 1
ATOM 2642 N N . ALA A 1 342 ? -5.316 4.453 -11.641 1 43.38 342 ALA A N 1
ATOM 2643 C CA . ALA A 1 342 ? -5.609 4.227 -13.055 1 43.38 342 ALA A CA 1
ATOM 2644 C C . ALA A 1 342 ? -4.5 4.785 -13.938 1 43.38 342 ALA A C 1
ATOM 2646 O O . ALA A 1 342 ? -4.184 4.215 -14.984 1 43.38 342 ALA A O 1
ATOM 2647 N N . GLY A 1 343 ? -4.051 5.898 -13.617 1 40.03 343 GLY A N 1
ATOM 2648 C CA . GLY A 1 343 ? -2.994 6.48 -14.43 1 40.03 343 GLY A CA 1
ATOM 2649 C C . GLY A 1 343 ? -1.723 5.652 -14.445 1 40.03 343 GLY A C 1
ATOM 2650 O O . GLY A 1 343 ? -0.782 5.961 -15.18 1 40.03 343 GLY A O 1
ATOM 2651 N N . THR A 1 344 ? -1.637 4.879 -13.414 1 39.28 344 THR A N 1
ATOM 2652 C CA . THR A 1 344 ? -0.468 4.004 -13.391 1 39.28 344 THR A CA 1
ATOM 2653 C C . THR A 1 344 ? -0.648 2.834 -14.352 1 39.28 344 THR A C 1
ATOM 2655 O O . THR A 1 344 ? 0.236 1.983 -14.477 1 39.28 344 THR A O 1
ATOM 2658 N N . ALA A 1 345 ? -1.846 2.701 -14.742 1 36.75 345 ALA A N 1
ATOM 2659 C CA . ALA A 1 345 ? -2.049 1.615 -15.695 1 36.75 345 ALA A CA 1
ATOM 2660 C C . ALA A 1 345 ? -1.317 1.894 -17 1 36.75 345 ALA A C 1
ATOM 2662 O O . ALA A 1 345 ? -1.279 3.035 -17.469 1 36.75 345 ALA A O 1
ATOM 2663 N N . ILE A 1 346 ? -0.291 1.296 -17.266 1 33.78 346 ILE A N 1
ATOM 2664 C CA . ILE A 1 346 ? 0.378 1.416 -18.562 1 33.78 346 ILE A CA 1
ATOM 2665 C C . ILE A 1 346 ? -0.662 1.519 -19.672 1 33.78 346 ILE A C 1
ATOM 2667 O O . ILE A 1 346 ? -1.559 0.678 -19.766 1 33.78 346 ILE A O 1
ATOM 2671 N N . LEU A 1 347 ? -0.861 2.604 -20.234 1 31.45 347 LEU A N 1
ATOM 2672 C CA . LEU A 1 347 ? -1.744 2.74 -21.391 1 31.45 347 LEU A CA 1
ATOM 2673 C C . LEU A 1 347 ? -1.48 1.639 -22.406 1 31.45 347 LEU A C 1
ATOM 2675 O O . LEU A 1 347 ? -0.327 1.283 -22.656 1 31.45 347 LEU A O 1
ATOM 2679 N N . GLY A 1 348 ? -2.387 0.787 -22.75 1 29.02 348 GLY A N 1
ATOM 2680 C CA . GLY A 1 348 ? -2.426 -0.213 -23.797 1 29.02 348 GLY A CA 1
ATOM 2681 C C . GLY A 1 348 ? -1.733 0.236 -25.078 1 29.02 348 GLY A C 1
ATOM 2682 O O . GLY A 1 348 ? -1.28 -0.593 -25.875 1 29.02 348 GLY A O 1
ATOM 2683 N N . ASP A 1 349 ? -1.988 1.492 -25.656 1 28.66 349 ASP A N 1
ATOM 2684 C CA . ASP A 1 349 ? -1.567 1.808 -27.031 1 28.66 349 ASP A CA 1
ATOM 2685 C C . ASP A 1 349 ? -0.055 2.002 -27.094 1 28.66 349 ASP A C 1
ATOM 2687 O O . ASP A 1 349 ? 0.472 2.416 -28.141 1 28.66 349 ASP A O 1
ATOM 2691 N N . ALA A 1 350 ? 0.569 2.396 -26.141 1 29.36 350 ALA A N 1
ATOM 2692 C CA . ALA A 1 350 ? 1.976 2.684 -26.406 1 29.36 350 ALA A CA 1
ATOM 2693 C C . ALA A 1 350 ? 2.76 1.399 -26.656 1 29.36 350 ALA A C 1
ATOM 2695 O O . ALA A 1 350 ? 2.775 0.498 -25.812 1 29.36 350 ALA A O 1
ATOM 2696 N N . SER A 1 351 ? 2.795 1.093 -27.906 1 26.86 351 SER A N 1
ATOM 2697 C CA . SER A 1 351 ? 3.625 0.048 -28.5 1 26.86 351 SER A CA 1
ATOM 2698 C C . SER A 1 351 ? 5 0.002 -27.844 1 26.86 351 SER A C 1
ATOM 2700 O O . SER A 1 351 ? 5.676 1.028 -27.719 1 26.86 351 SER A O 1
ATOM 2702 N N . LEU A 1 352 ? 5.227 -0.862 -27.031 1 28.39 352 LEU A N 1
ATOM 2703 C CA . LEU A 1 352 ? 6.574 -1.025 -26.5 1 28.39 352 LEU A CA 1
ATOM 2704 C C . LEU A 1 352 ? 7.602 -1.073 -27.625 1 28.39 352 LEU A C 1
ATOM 2706 O O . LEU A 1 352 ? 8.781 -1.323 -27.391 1 28.39 352 LEU A O 1
ATOM 2710 N N . LYS A 1 353 ? 7.164 -1.325 -28.844 1 28.3 353 LYS A N 1
ATOM 2711 C CA . LYS A 1 353 ? 8.188 -1.368 -29.891 1 28.3 353 LYS A CA 1
ATOM 2712 C C . LYS A 1 353 ? 8.797 0.011 -30.125 1 28.3 353 LYS A C 1
ATOM 2714 O O . LYS A 1 353 ? 8.078 1.009 -30.203 1 28.3 353 LYS A O 1
ATOM 2719 N N . PRO A 1 354 ? 10.133 0.098 -29.906 1 28.25 354 PRO A N 1
ATOM 2720 C CA . PRO A 1 354 ? 10.742 1.349 -30.375 1 28.25 354 PRO A CA 1
ATOM 2721 C C . PRO A 1 354 ? 10.32 1.723 -31.781 1 28.25 354 PRO A C 1
ATOM 2723 O O . PRO A 1 354 ? 10.031 0.842 -32.594 1 28.25 354 PRO A O 1
ATOM 2726 N N . PRO A 1 355 ? 9.688 2.783 -32.031 1 28.77 355 PRO A N 1
ATOM 2727 C CA . PRO A 1 355 ? 9.523 3.094 -33.469 1 28.77 355 PRO A CA 1
ATOM 2728 C C . PRO A 1 355 ? 10.797 2.842 -34.25 1 28.77 355 PRO A C 1
ATOM 2730 O O . PRO A 1 355 ? 11.906 2.961 -33.719 1 28.77 355 PRO A O 1
ATOM 2733 N N . THR A 1 356 ? 10.781 2.002 -35.312 1 28.75 356 THR A N 1
ATOM 2734 C CA . THR A 1 356 ? 11.844 1.742 -36.281 1 28.75 356 THR A CA 1
ATOM 2735 C C . THR A 1 356 ? 12.609 3.023 -36.594 1 28.75 356 THR A C 1
ATOM 2737 O O . THR A 1 356 ? 13.836 3.004 -36.719 1 28.75 356 THR A O 1
ATOM 2740 N N . THR A 1 357 ? 11.867 4.074 -37.219 1 28.19 357 THR A N 1
ATOM 2741 C CA . THR A 1 357 ? 12.586 5.172 -37.875 1 28.19 357 THR A CA 1
ATOM 2742 C C . THR A 1 357 ? 13.07 6.176 -36.812 1 28.19 357 THR A C 1
ATOM 2744 O O . THR A 1 357 ? 13.188 7.367 -37.094 1 28.19 357 THR A O 1
ATOM 2747 N N . MET A 1 358 ? 12.984 5.93 -35.562 1 26.56 358 MET A N 1
ATOM 2748 C CA . MET A 1 358 ? 13.602 7.035 -34.812 1 26.56 358 MET A CA 1
ATOM 2749 C C . MET A 1 358 ? 15.023 7.289 -35.312 1 26.56 358 MET A C 1
ATOM 2751 O O . MET A 1 358 ? 15.875 6.406 -35.25 1 26.56 358 MET A O 1
ATOM 2755 N N . GLU A 1 359 ? 15.078 8.195 -36.219 1 27.08 359 GLU A N 1
ATOM 2756 C CA . GLU A 1 359 ? 16.344 8.898 -36.406 1 27.08 359 GLU A CA 1
ATOM 2757 C C . GLU A 1 359 ? 17.047 9.141 -35.094 1 27.08 359 GLU A C 1
ATOM 2759 O O . GLU A 1 359 ? 16.391 9.281 -34.031 1 27.08 359 GLU A O 1
ATOM 2764 N N . THR A 1 360 ? 18.375 8.891 -34.875 1 28.8 360 THR A N 1
ATOM 2765 C CA . THR A 1 360 ? 19.438 9.055 -33.906 1 28.8 360 THR A CA 1
ATOM 2766 C C . THR A 1 360 ? 19.344 10.414 -33.219 1 28.8 360 THR A C 1
ATOM 2768 O O . THR A 1 360 ? 20.297 10.859 -32.562 1 28.8 360 THR A O 1
ATOM 2771 N N . ARG A 1 361 ? 18.484 11.398 -33.75 1 27.12 361 ARG A N 1
ATOM 2772 C CA . ARG A 1 361 ? 18.75 12.68 -33.094 1 27.12 361 ARG A CA 1
ATOM 2773 C C . ARG A 1 361 ? 18.625 12.547 -31.594 1 27.12 361 ARG A C 1
ATOM 2775 O O . ARG A 1 361 ? 17.844 11.734 -31.094 1 27.12 361 ARG A O 1
ATOM 2782 N N . ASP A 1 362 ? 19.453 13.297 -30.734 1 26.55 362 ASP A N 1
ATOM 2783 C CA . ASP A 1 362 ? 19.969 13.523 -29.391 1 26.55 362 ASP A CA 1
ATOM 2784 C C . ASP A 1 362 ? 18.844 13.656 -28.375 1 26.55 362 ASP A C 1
ATOM 2786 O O . ASP A 1 362 ? 19.078 14.008 -27.219 1 26.55 362 ASP A O 1
ATOM 2790 N N . ASP A 1 363 ? 17.562 13.984 -28.906 1 28.12 363 ASP A N 1
ATOM 2791 C CA . ASP A 1 363 ? 16.828 14.641 -27.828 1 28.12 363 ASP A CA 1
ATOM 2792 C C . ASP A 1 363 ? 16.484 13.656 -26.719 1 28.12 363 ASP A C 1
ATOM 2794 O O . ASP A 1 363 ? 15.492 12.922 -26.812 1 28.12 363 ASP A O 1
ATOM 2798 N N . ASP A 1 364 ? 17.375 13.156 -25.953 1 30.33 364 ASP A N 1
ATOM 2799 C CA . ASP A 1 364 ? 17.641 12.461 -24.688 1 30.33 364 ASP A CA 1
ATOM 2800 C C . ASP A 1 364 ? 16.688 12.93 -23.594 1 30.33 364 ASP A C 1
ATOM 2802 O O . ASP A 1 364 ? 16.5 12.234 -22.594 1 30.33 364 ASP A O 1
ATOM 2806 N N . ALA A 1 365 ? 16.188 14.148 -23.688 1 30.02 365 ALA A N 1
ATOM 2807 C CA . ALA A 1 365 ? 15.438 14.789 -22.609 1 30.02 365 ALA A CA 1
ATOM 2808 C C . ALA A 1 365 ? 14.031 14.203 -22.484 1 30.02 365 ALA A C 1
ATOM 2810 O O . ALA A 1 365 ? 13.547 13.961 -21.375 1 30.02 365 ALA A O 1
ATOM 2811 N N . ASP A 1 366 ? 13.352 14.195 -23.656 1 30.45 366 ASP A N 1
ATOM 2812 C CA . ASP A 1 366 ? 11.961 13.773 -23.609 1 30.45 366 ASP A CA 1
ATOM 2813 C C . ASP A 1 366 ? 11.836 12.305 -23.203 1 30.45 366 ASP A C 1
ATOM 2815 O O . ASP A 1 366 ? 10.93 11.93 -22.453 1 30.45 366 ASP A O 1
ATOM 2819 N N . MET A 1 367 ? 12.719 11.523 -23.844 1 32.25 367 MET A N 1
ATOM 2820 C CA . MET A 1 367 ? 12.727 10.117 -23.469 1 32.25 367 MET A CA 1
ATOM 2821 C C . MET A 1 367 ? 13.055 9.945 -22 1 32.25 367 MET A C 1
ATOM 2823 O O . MET A 1 367 ? 12.484 9.094 -21.312 1 32.25 367 MET A O 1
ATOM 2827 N N . TYR A 1 368 ? 13.82 10.922 -21.516 1 32.56 368 TYR A N 1
ATOM 2828 C CA . TYR A 1 368 ? 14.156 10.898 -20.094 1 32.56 368 TYR A CA 1
ATOM 2829 C C . TYR A 1 368 ? 12.945 11.25 -19.25 1 32.56 368 TYR A C 1
ATOM 2831 O O . TYR A 1 368 ? 12.688 10.602 -18.219 1 32.56 368 TYR A O 1
ATOM 2839 N N . ALA A 1 369 ? 12.266 12.273 -19.703 1 33.69 369 ALA A N 1
ATOM 2840 C CA . ALA A 1 369 ? 11.117 12.688 -18.891 1 33.69 369 ALA A CA 1
ATOM 2841 C C . ALA A 1 369 ? 10.031 11.617 -18.891 1 33.69 369 ALA A C 1
ATOM 2843 O O . ALA A 1 369 ? 9.445 11.32 -17.844 1 33.69 369 ALA A O 1
ATOM 2844 N N . THR A 1 370 ? 9.578 11.18 -20.078 1 35.81 370 THR A N 1
ATOM 2845 C CA . THR A 1 370 ? 8.586 10.117 -20.141 1 35.81 370 THR A CA 1
ATOM 2846 C C . THR A 1 370 ? 9.078 8.867 -19.422 1 35.81 370 THR A C 1
ATOM 2848 O O . THR A 1 370 ? 8.312 8.203 -18.719 1 35.81 370 THR A O 1
ATOM 2851 N N . VAL A 1 371 ? 10.367 8.609 -19.641 1 37.22 371 VAL A N 1
ATOM 2852 C CA . VAL A 1 371 ? 11.008 7.547 -18.875 1 37.22 371 VAL A CA 1
ATOM 2853 C C . VAL A 1 371 ? 10.969 7.898 -17.391 1 37.22 371 VAL A C 1
ATOM 2855 O O . VAL A 1 371 ? 10.75 7.023 -16.547 1 37.22 371 VAL A O 1
ATOM 2858 N N . LEU A 1 372 ? 11.047 9.219 -17.141 1 39.28 372 LEU A N 1
ATOM 2859 C CA . LEU A 1 372 ? 11 9.609 -15.734 1 39.28 372 LEU A CA 1
ATOM 2860 C C . LEU A 1 372 ? 9.586 9.453 -15.18 1 39.28 372 LEU A C 1
ATOM 2862 O O . LEU A 1 372 ? 9.406 9.055 -14.023 1 39.28 372 LEU A O 1
ATOM 2866 N N . ALA A 1 373 ? 8.602 10.086 -15.82 1 39.12 373 ALA A N 1
ATOM 2867 C CA . ALA A 1 373 ? 7.234 9.93 -15.32 1 39.12 373 ALA A CA 1
ATOM 2868 C C . ALA A 1 373 ? 6.859 8.461 -15.195 1 39.12 373 ALA A C 1
ATOM 2870 O O . ALA A 1 373 ? 6.246 8.047 -14.211 1 39.12 373 ALA A O 1
ATOM 2871 N N . GLU A 1 374 ? 6.93 7.707 -16.281 1 45.06 374 GLU A N 1
ATOM 2872 C CA . GLU A 1 374 ? 6.758 6.258 -16.281 1 45.06 374 GLU A CA 1
ATOM 2873 C C . GLU A 1 374 ? 7.957 5.559 -15.641 1 45.06 374 GLU A C 1
ATOM 2875 O O . GLU A 1 374 ? 7.812 4.496 -15.031 1 45.06 374 GLU A O 1
ATOM 2880 N N . ARG A 1 375 ? 9.305 6.105 -15.891 1 47.75 375 ARG A N 1
ATOM 2881 C CA . ARG A 1 375 ? 10.562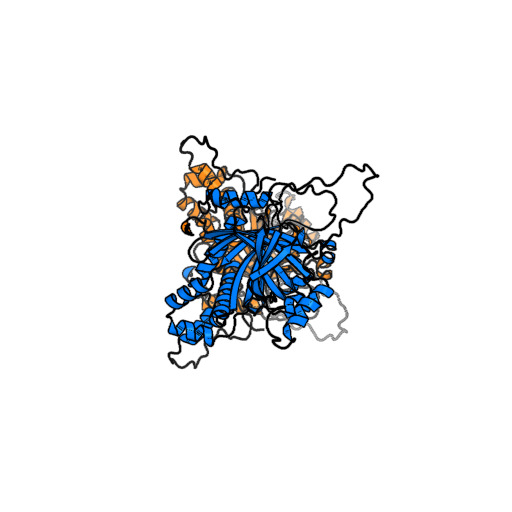 5.602 -15.344 1 47.75 375 ARG A CA 1
ATOM 2882 C C . ARG A 1 375 ? 10.766 6.086 -13.914 1 47.75 375 ARG A C 1
ATOM 2884 O O . ARG A 1 375 ? 10.586 7.27 -13.617 1 47.75 375 ARG A O 1
ATOM 2891 N N . GLU A 1 376 ? 10.391 5.445 -13.164 1 65 376 GLU A N 1
ATOM 2892 C CA . GLU A 1 376 ? 10.586 5.543 -11.719 1 65 376 GLU A CA 1
ATOM 2893 C C . GLU A 1 376 ? 11.859 6.32 -11.391 1 65 376 GLU A C 1
ATOM 2895 O O . GLU A 1 376 ? 12.969 5.867 -11.688 1 65 376 GLU A O 1
ATOM 2900 N N . ASP A 1 377 ? 11.773 7.789 -11.227 1 78.06 377 ASP A N 1
ATOM 2901 C CA . ASP A 1 377 ? 12.859 8.617 -10.727 1 78.06 377 ASP A CA 1
ATOM 2902 C C . ASP A 1 377 ? 13.547 7.961 -9.531 1 78.06 377 ASP A C 1
ATOM 2904 O O . ASP A 1 377 ? 12.945 7.824 -8.461 1 78.06 377 ASP A O 1
ATOM 2908 N N . PRO A 1 378 ? 14.844 7.578 -9.875 1 82.31 378 PRO A N 1
ATOM 2909 C CA . PRO A 1 378 ? 15.5 6.836 -8.797 1 82.31 378 PRO A CA 1
ATOM 2910 C C . PRO A 1 378 ? 15.656 7.664 -7.523 1 82.31 378 PRO A C 1
ATOM 2912 O O . PRO A 1 378 ? 15.625 7.117 -6.418 1 82.31 378 PRO A O 1
ATOM 2915 N N . TYR A 1 379 ? 15.883 9.055 -7.758 1 88.62 379 TYR A N 1
ATOM 2916 C CA . TYR A 1 379 ? 16.031 9.898 -6.574 1 88.62 379 TYR A CA 1
ATOM 2917 C C . TYR A 1 379 ? 14.734 9.969 -5.785 1 88.62 379 TYR A C 1
ATOM 2919 O O . TYR A 1 379 ? 14.742 9.812 -4.562 1 88.62 379 TYR A O 1
ATOM 2927 N N . LEU A 1 380 ? 13.664 10.133 -6.496 1 92.12 380 LEU A N 1
ATOM 2928 C CA . LEU A 1 380 ? 12.375 10.234 -5.812 1 92.12 380 LEU A CA 1
ATOM 2929 C C . LEU A 1 380 ? 11.953 8.883 -5.25 1 92.12 380 LEU A C 1
ATOM 2931 O O . LEU A 1 380 ? 11.25 8.812 -4.238 1 92.12 380 LEU A O 1
ATOM 2935 N N . LEU A 1 381 ? 12.367 7.766 -5.891 1 89.5 381 LEU A N 1
ATOM 2936 C CA . LEU A 1 381 ? 12.109 6.449 -5.32 1 89.5 381 LEU A CA 1
ATOM 2937 C C . LEU A 1 381 ? 12.812 6.293 -3.977 1 89.5 381 LEU A C 1
ATOM 2939 O O . LEU A 1 381 ? 12.234 5.746 -3.031 1 89.5 381 LEU A O 1
ATOM 2943 N N . ARG A 1 382 ? 14.023 6.836 -3.918 1 90.25 382 ARG A N 1
ATOM 2944 C CA . ARG A 1 382 ? 14.758 6.781 -2.658 1 90.25 382 ARG A CA 1
ATOM 2945 C C . ARG A 1 382 ? 14.062 7.617 -1.586 1 90.25 382 ARG A C 1
ATOM 2947 O O . ARG A 1 382 ? 13.914 7.172 -0.446 1 90.25 382 ARG A O 1
ATOM 2954 N N . VAL A 1 383 ? 13.656 8.82 -1.954 1 93.75 383 VAL A N 1
ATOM 2955 C CA . VAL A 1 383 ? 12.977 9.688 -1 1 93.75 383 VAL A CA 1
ATOM 2956 C C . VAL A 1 383 ? 11.656 9.055 -0.571 1 93.75 383 VAL A C 1
ATOM 2958 O O . VAL A 1 383 ? 11.281 9.125 0.6 1 93.75 383 VAL A O 1
ATOM 2961 N N . ALA A 1 384 ? 10.953 8.438 -1.538 1 94.31 384 ALA A N 1
ATOM 2962 C CA . ALA A 1 384 ? 9.703 7.746 -1.24 1 94.31 384 ALA A CA 1
ATOM 2963 C C . ALA A 1 384 ? 9.922 6.629 -0.225 1 94.31 384 ALA A C 1
ATOM 2965 O O . ALA A 1 384 ? 9.102 6.422 0.67 1 94.31 384 ALA A O 1
ATOM 2966 N N . GLU A 1 385 ? 11.016 5.867 -0.383 1 92.12 385 GLU A N 1
ATOM 2967 C CA . GLU A 1 385 ? 11.352 4.824 0.582 1 92.12 385 GLU A CA 1
ATOM 2968 C C . GLU A 1 385 ? 11.578 5.414 1.972 1 92.12 385 GLU A C 1
ATOM 2970 O O . GLU A 1 385 ? 11.203 4.809 2.977 1 92.12 385 GLU A O 1
ATOM 2975 N N . GLU A 1 386 ? 12.188 6.605 1.998 1 93.75 386 GLU A N 1
ATOM 2976 C CA . GLU A 1 386 ? 12.43 7.277 3.271 1 93.75 386 GLU A CA 1
ATOM 2977 C C . GLU A 1 386 ? 11.117 7.73 3.91 1 93.75 386 GLU A C 1
ATOM 2979 O O . GLU A 1 386 ? 10.938 7.609 5.125 1 93.75 386 GLU A O 1
ATOM 2984 N N . VAL A 1 387 ? 10.266 8.219 3.088 1 96.12 387 VAL A N 1
ATOM 2985 C CA . VAL A 1 387 ? 8.953 8.602 3.586 1 96.12 387 VAL A CA 1
ATOM 2986 C C . VAL A 1 387 ? 8.258 7.387 4.199 1 96.12 387 VAL A C 1
ATOM 2988 O O . VAL A 1 387 ? 7.77 7.449 5.332 1 96.12 387 VAL A O 1
ATOM 2991 N N . MET A 1 388 ? 8.273 6.285 3.449 1 94.31 388 MET A N 1
ATOM 2992 C CA . MET A 1 388 ? 7.598 5.07 3.898 1 94.31 388 MET A CA 1
ATOM 2993 C C . MET A 1 388 ? 8.258 4.508 5.148 1 94.31 388 MET A C 1
ATOM 2995 O O . MET A 1 388 ? 7.59 3.938 6.012 1 94.31 388 MET A O 1
ATOM 2999 N N . ALA A 1 389 ? 9.555 4.738 5.277 1 91.62 389 ALA A N 1
ATOM 3000 C CA . ALA A 1 389 ? 10.266 4.309 6.477 1 91.62 389 ALA A CA 1
ATOM 3001 C C . ALA A 1 389 ? 9.766 5.059 7.707 1 91.62 389 ALA A C 1
ATOM 3003 O O . ALA A 1 389 ? 9.531 4.453 8.758 1 91.62 389 ALA A O 1
ATOM 3004 N N . VAL A 1 390 ? 9.602 6.305 7.594 1 93.5 390 VAL A N 1
ATOM 3005 C CA . VAL A 1 390 ? 9.125 7.125 8.703 1 93.5 390 VAL A CA 1
ATOM 3006 C C . VAL A 1 390 ? 7.691 6.746 9.047 1 93.5 390 VAL A C 1
ATOM 3008 O O . VAL A 1 390 ? 7.355 6.57 10.227 1 93.5 390 VAL A O 1
ATOM 3011 N N . VAL A 1 391 ? 6.895 6.641 8.055 1 94.56 391 VAL A N 1
ATOM 3012 C CA . VAL A 1 391 ? 5.5 6.262 8.258 1 94.56 391 VAL A CA 1
ATOM 3013 C C . VAL A 1 391 ? 5.43 4.891 8.93 1 94.56 391 VAL A C 1
ATOM 3015 O O . VAL A 1 391 ? 4.645 4.691 9.859 1 94.56 391 VAL A O 1
ATOM 3018 N N . GLN A 1 392 ? 6.219 3.906 8.406 1 89.75 392 GLN A N 1
ATOM 3019 C CA . GLN A 1 392 ? 6.234 2.562 8.977 1 89.75 392 GLN A CA 1
ATOM 3020 C C . GLN A 1 392 ? 6.70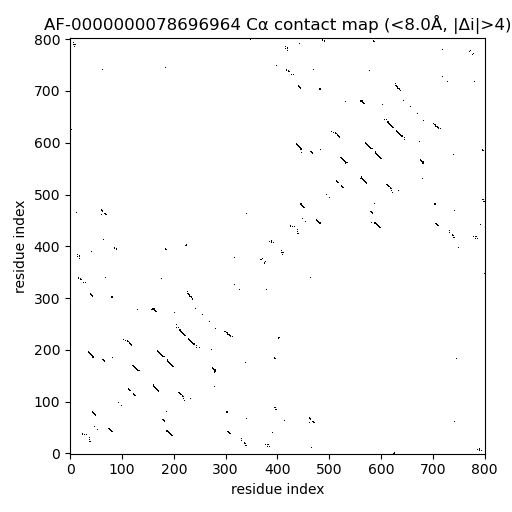3 2.586 10.43 1 89.75 392 GLN A C 1
ATOM 3022 O O . GLN A 1 392 ? 6.176 1.853 11.266 1 89.75 392 GLN A O 1
ATOM 3027 N N . LEU A 1 393 ? 7.684 3.471 10.789 1 88.81 393 LEU A N 1
ATOM 3028 C CA . LEU A 1 393 ? 8.148 3.621 12.164 1 88.81 393 LEU A CA 1
ATOM 3029 C C . LEU A 1 393 ? 7.008 4.07 13.078 1 88.81 393 LEU A C 1
ATOM 3031 O O . LEU A 1 393 ? 6.836 3.533 14.172 1 88.81 393 LEU A O 1
ATOM 3035 N N . LEU A 1 394 ? 6.242 4.973 12.57 1 91 394 LEU A N 1
ATOM 3036 C CA . LEU A 1 394 ? 5.16 5.543 13.359 1 91 394 LEU A CA 1
ATOM 3037 C C . LEU A 1 394 ? 4.004 4.555 13.492 1 91 394 LEU A C 1
ATOM 3039 O O . LEU A 1 394 ? 3.295 4.559 14.5 1 91 394 LEU A O 1
ATOM 3043 N N . THR A 1 395 ? 3.77 3.744 12.516 1 87.56 395 THR A N 1
ATOM 3044 C CA . THR A 1 395 ? 2.539 2.963 12.477 1 87.56 395 THR A CA 1
ATOM 3045 C C . THR A 1 395 ? 2.799 1.522 12.914 1 87.56 395 THR A C 1
ATOM 3047 O O . THR A 1 395 ? 1.859 0.747 13.102 1 87.56 395 THR A O 1
ATOM 3050 N N . LYS A 1 396 ? 3.967 1.095 12.977 1 73.5 396 LYS A N 1
ATOM 3051 C CA . LYS A 1 396 ? 4.227 -0.27 13.43 1 73.5 396 LYS A CA 1
ATOM 3052 C C . LYS A 1 396 ? 4.453 -0.316 14.938 1 73.5 396 LYS A C 1
ATOM 3054 O O . LYS A 1 396 ? 5.152 -1.2 15.438 1 73.5 396 LYS A O 1
ATOM 3059 N N . VAL A 1 397 ? 3.793 0.805 15.594 1 65.88 397 VAL A N 1
ATOM 3060 C CA . VAL A 1 397 ? 3.883 0.829 17.047 1 65.88 397 VAL A CA 1
ATOM 3061 C C . VAL A 1 397 ? 2.875 -0.152 17.641 1 65.88 397 VAL A C 1
ATOM 3063 O O . VAL A 1 397 ? 1.79 -0.35 17.094 1 65.88 397 VAL A O 1
ATOM 3066 N N . ARG A 1 398 ? 3.404 -0.98 18.469 1 50.88 398 ARG A N 1
ATOM 3067 C CA . ARG A 1 398 ? 2.537 -1.948 19.141 1 50.88 398 ARG A CA 1
ATOM 3068 C C . ARG A 1 398 ? 1.919 -1.354 20.391 1 50.88 398 ARG A C 1
ATOM 3070 O O . ARG A 1 398 ? 2.623 -0.775 21.219 1 50.88 398 ARG A O 1
ATOM 3077 N N . VAL A 1 399 ? 0.532 -0.773 20.234 1 46.5 399 VAL A N 1
ATOM 3078 C CA . VAL A 1 399 ? -0.079 -0.235 21.453 1 46.5 399 VAL A CA 1
ATOM 3079 C C . VAL A 1 399 ? -0.561 -1.38 22.328 1 46.5 399 VAL A C 1
ATOM 3081 O O . VAL A 1 399 ? -1.191 -2.324 21.859 1 46.5 399 VAL A O 1
ATOM 3084 N N . VAL A 1 400 ? 0.19 -1.725 23.312 1 36.97 400 VAL A N 1
ATOM 3085 C CA . VAL A 1 400 ? -0.327 -2.621 24.344 1 36.97 400 VAL A CA 1
ATOM 3086 C C . VAL A 1 400 ? -1.666 -2.098 24.859 1 36.97 400 VAL A C 1
ATOM 3088 O O . VAL A 1 400 ? -1.771 -0.939 25.266 1 36.97 400 VAL A O 1
ATOM 3091 N N . GLU A 1 401 ? -2.83 -2.52 24.188 1 34.66 401 GLU A N 1
ATOM 3092 C CA . GLU A 1 401 ? -4.016 -2.174 24.969 1 34.66 401 GLU A CA 1
ATOM 3093 C C . GLU A 1 401 ? -3.873 -2.621 26.422 1 34.66 401 GLU A C 1
ATOM 3095 O O . GLU A 1 401 ? -3.293 -3.674 26.703 1 34.66 401 GLU A O 1
ATOM 3100 N N . MET B 1 1 ? 19.312 18.594 13.57 1 46.5 1 MET B N 1
ATOM 3101 C CA . MET B 1 1 ? 18.297 17.875 12.805 1 46.5 1 MET B CA 1
ATOM 3102 C C . MET B 1 1 ? 18.438 16.375 12.984 1 46.5 1 MET B C 1
ATOM 3104 O O . MET B 1 1 ? 19.547 15.836 12.914 1 46.5 1 MET B O 1
ATOM 3108 N N . ARG B 1 2 ? 17.734 15.734 13.852 1 63.94 2 ARG B N 1
ATOM 3109 C CA . ARG B 1 2 ? 17.891 14.312 14.148 1 63.94 2 ARG B CA 1
ATOM 3110 C C . ARG B 1 2 ? 17.688 13.461 12.898 1 63.94 2 ARG B C 1
ATOM 3112 O O . ARG B 1 2 ? 16.859 13.781 12.055 1 63.94 2 ARG B O 1
ATOM 3119 N N . GLY B 1 3 ? 18.703 12.727 12.531 1 68.81 3 GLY B N 1
ATOM 3120 C CA . GLY B 1 3 ? 18.984 12.195 11.203 1 68.81 3 GLY B CA 1
ATOM 3121 C C . GLY B 1 3 ? 18.141 10.992 10.844 1 68.81 3 GLY B C 1
ATOM 3122 O O . GLY B 1 3 ? 17.641 10.289 11.727 1 68.81 3 GLY B O 1
ATOM 3123 N N . LEU B 1 4 ? 17.719 10.953 9.547 1 77.69 4 LEU B N 1
ATOM 3124 C CA . LEU B 1 4 ? 17 9.875 8.891 1 77.69 4 LEU B CA 1
ATOM 3125 C C . LEU B 1 4 ? 17.719 8.539 9.086 1 77.69 4 LEU B C 1
ATOM 3127 O O . LEU B 1 4 ? 17.109 7.477 8.953 1 77.69 4 LEU B O 1
ATOM 3131 N N . GLN B 1 5 ? 19.047 8.555 9.547 1 75.06 5 GLN B N 1
ATOM 3132 C CA . GLN B 1 5 ? 19.844 7.352 9.711 1 75.06 5 GLN B CA 1
ATOM 3133 C C . GLN B 1 5 ? 19.344 6.508 10.875 1 75.06 5 GLN B C 1
ATOM 3135 O O . GLN B 1 5 ? 19.625 5.312 10.953 1 75.06 5 GLN B O 1
ATOM 3140 N N . ARG B 1 6 ? 18.547 7.145 11.719 1 78.12 6 ARG B N 1
ATOM 3141 C CA . ARG B 1 6 ? 18.062 6.438 12.898 1 78.12 6 ARG B CA 1
ATOM 3142 C C . ARG B 1 6 ? 16.703 5.785 12.633 1 78.12 6 ARG B C 1
ATOM 3144 O O . ARG B 1 6 ? 16.219 5.004 13.445 1 78.12 6 ARG B O 1
ATOM 3151 N N . VAL B 1 7 ? 16.156 6.121 11.492 1 82.75 7 VAL B N 1
ATOM 3152 C CA . VAL B 1 7 ? 14.898 5.516 11.102 1 82.75 7 VAL B CA 1
ATOM 3153 C C . VAL B 1 7 ? 15.156 4.164 10.438 1 82.75 7 VAL B C 1
ATOM 3155 O O . VAL B 1 7 ? 15.961 4.066 9.508 1 82.75 7 VAL B O 1
ATOM 3158 N N . PRO B 1 8 ? 14.539 3.041 10.93 1 79.44 8 PRO B N 1
ATOM 3159 C CA . PRO B 1 8 ? 14.672 1.752 10.25 1 79.44 8 PRO B CA 1
ATOM 3160 C C . PRO B 1 8 ? 14.258 1.818 8.781 1 79.44 8 PRO B C 1
ATOM 3162 O O . PRO B 1 8 ? 13.344 2.566 8.422 1 79.44 8 PRO B O 1
ATOM 3165 N N . ARG B 1 9 ? 14.906 1.067 7.949 1 82.81 9 ARG B N 1
ATOM 3166 C CA . ARG B 1 9 ? 14.594 1.036 6.523 1 82.81 9 ARG B CA 1
ATOM 3167 C C . ARG B 1 9 ? 13.188 0.516 6.285 1 82.81 9 ARG B C 1
ATOM 3169 O O . ARG B 1 9 ? 12.703 -0.348 7.02 1 82.81 9 ARG B O 1
ATOM 3176 N N . TYR B 1 10 ? 12.664 1.044 5.289 1 87.5 10 TYR B N 1
ATOM 3177 C CA . TYR B 1 10 ? 11.344 0.577 4.867 1 87.5 10 TYR B CA 1
ATOM 3178 C C . TYR B 1 10 ? 11.406 -0.876 4.41 1 87.5 10 TYR B C 1
ATOM 3180 O O . TYR B 1 10 ? 12.328 -1.271 3.693 1 87.5 10 TYR B O 1
ATOM 3188 N N . ARG B 1 11 ? 10.445 -1.692 4.836 1 82.62 11 ARG B N 1
ATOM 3189 C CA . ARG B 1 11 ? 10.312 -3.088 4.426 1 82.62 11 ARG B CA 1
ATOM 3190 C C . ARG B 1 11 ? 9 -3.314 3.678 1 82.62 11 ARG B C 1
ATOM 3192 O O . ARG B 1 11 ? 7.922 -3.178 4.254 1 82.62 11 ARG B O 1
ATOM 3199 N N . ASP B 1 12 ? 9.07 -3.637 2.475 1 88.25 12 ASP B N 1
ATOM 3200 C CA . ASP B 1 12 ? 7.91 -3.916 1.634 1 88.25 12 ASP B CA 1
ATOM 3201 C C . ASP B 1 12 ? 7.082 -5.066 2.203 1 88.25 12 ASP B C 1
ATOM 3203 O O . ASP B 1 12 ? 7.582 -6.184 2.344 1 88.25 12 ASP B O 1
ATOM 3207 N N . PRO B 1 13 ? 5.867 -4.875 2.455 1 87.75 13 PRO B N 1
ATOM 3208 C CA . PRO B 1 13 ? 5.035 -5.91 3.074 1 87.75 13 PRO B CA 1
ATOM 3209 C C . PRO B 1 13 ? 4.848 -7.133 2.178 1 87.75 13 PRO B C 1
ATOM 3211 O O . PRO B 1 13 ? 4.711 -8.25 2.676 1 87.75 13 PRO B O 1
ATOM 3214 N N . LEU B 1 14 ? 4.746 -6.914 0.896 1 91.88 14 LEU B N 1
ATOM 3215 C CA . LEU B 1 14 ? 4.574 -8.039 -0.02 1 91.88 14 LEU B CA 1
ATOM 3216 C C . LEU B 1 14 ? 5.812 -8.93 -0.03 1 91.88 14 LEU B C 1
ATOM 3218 O O . LEU B 1 14 ? 5.707 -10.148 0.102 1 91.88 14 LEU B O 1
ATOM 3222 N N . VAL B 1 15 ? 6.973 -8.352 -0.135 1 91.06 15 VAL B N 1
ATOM 3223 C CA . VAL B 1 15 ? 8.234 -9.078 -0.143 1 91.06 15 VAL B CA 1
ATOM 3224 C C . VAL B 1 15 ? 8.43 -9.797 1.19 1 91.06 15 VAL B C 1
ATOM 3226 O O . VAL B 1 15 ? 8.898 -10.938 1.227 1 91.06 15 VAL B O 1
ATOM 3229 N N . ARG B 1 16 ? 8.047 -9.156 2.191 1 87.88 16 ARG B N 1
ATOM 3230 C CA . ARG B 1 16 ? 8.164 -9.766 3.514 1 87.88 16 ARG B CA 1
ATOM 3231 C C . ARG B 1 16 ? 7.305 -11.016 3.619 1 87.88 16 ARG B C 1
ATOM 3233 O O . ARG B 1 16 ? 7.734 -12.031 4.184 1 87.88 16 ARG B O 1
ATOM 3240 N N . ASN B 1 17 ? 6.176 -10.945 3.115 1 88.38 17 ASN B N 1
ATOM 3241 C CA . ASN B 1 17 ? 5.285 -12.102 3.174 1 88.38 17 ASN B CA 1
ATOM 3242 C C . ASN B 1 17 ? 5.785 -13.242 2.297 1 88.38 17 ASN B C 1
ATOM 3244 O O . ASN B 1 17 ? 5.676 -14.414 2.67 1 88.38 17 ASN B O 1
ATOM 3248 N N . VAL B 1 18 ? 6.277 -12.891 1.146 1 92.38 18 VAL B N 1
ATOM 3249 C CA . VAL B 1 18 ? 6.84 -13.906 0.263 1 92.38 18 VAL B CA 1
ATOM 3250 C C . VAL B 1 18 ? 8.039 -14.57 0.941 1 92.38 18 VAL B C 1
ATOM 3252 O O . VAL B 1 18 ? 8.203 -15.789 0.861 1 92.38 18 VAL B O 1
ATOM 3255 N N . ALA B 1 19 ? 8.828 -13.836 1.652 1 91.56 19 ALA B N 1
ATOM 3256 C CA . ALA B 1 19 ? 9.961 -14.383 2.396 1 91.56 19 ALA B CA 1
ATOM 3257 C C . ALA B 1 19 ? 9.492 -15.352 3.477 1 91.56 19 ALA B C 1
ATOM 3259 O O . ALA B 1 19 ? 10.125 -16.375 3.717 1 91.56 19 ALA B O 1
ATOM 3260 N N . ARG B 1 20 ? 8.398 -15.031 4.02 1 89.56 20 ARG B N 1
ATOM 3261 C CA . ARG B 1 20 ? 7.828 -15.906 5.035 1 89.56 20 ARG B CA 1
ATOM 3262 C C . ARG B 1 20 ? 7.352 -17.219 4.422 1 89.56 20 ARG B C 1
ATOM 3264 O O . ARG B 1 20 ? 7.547 -18.281 5.004 1 89.56 20 ARG B O 1
ATOM 3271 N N . VAL B 1 21 ? 6.734 -17.125 3.303 1 92.56 21 VAL B N 1
ATOM 3272 C CA . VAL B 1 21 ? 6.281 -18.328 2.596 1 92.56 21 VAL B CA 1
ATOM 3273 C C . VAL B 1 21 ? 7.484 -19.172 2.205 1 92.56 21 VAL B C 1
ATOM 3275 O O . VAL B 1 21 ? 7.434 -20.406 2.301 1 92.56 21 VAL B O 1
ATOM 3278 N N . LEU B 1 22 ? 8.555 -18.531 1.774 1 94.06 22 LEU B N 1
ATOM 3279 C CA . LEU B 1 22 ? 9.781 -19.234 1.437 1 94.06 22 LEU B CA 1
ATOM 3280 C C . LEU B 1 22 ? 10.344 -19.969 2.654 1 94.06 22 LEU B C 1
ATOM 3282 O O . LEU B 1 22 ? 10.734 -21.125 2.562 1 94.06 22 LEU B O 1
ATOM 3286 N N . LEU B 1 23 ? 10.305 -19.297 3.736 1 91.88 23 LEU B N 1
ATOM 3287 C CA . LEU B 1 23 ? 10.812 -19.906 4.961 1 91.88 23 LEU B CA 1
ATOM 3288 C C . LEU B 1 23 ? 9.961 -21.109 5.355 1 91.88 23 LEU B C 1
ATOM 3290 O O . LEU B 1 23 ? 10.492 -22.156 5.73 1 91.88 23 LEU B O 1
ATOM 3294 N N . ARG B 1 24 ? 8.688 -20.938 5.27 1 92.38 24 ARG B N 1
ATOM 3295 C CA . ARG B 1 24 ? 7.785 -22.062 5.52 1 92.38 24 ARG B CA 1
ATOM 3296 C C . ARG B 1 24 ? 8.094 -23.234 4.594 1 92.38 24 ARG B C 1
ATOM 3298 O O . ARG B 1 24 ? 8.117 -24.391 5.027 1 92.38 24 ARG B O 1
ATOM 3305 N N . GLY B 1 25 ? 8.336 -22.906 3.326 1 94.62 25 GLY B N 1
ATOM 3306 C CA . GLY B 1 25 ? 8.711 -23.922 2.369 1 94.62 25 GLY B CA 1
ATOM 3307 C C . GLY B 1 25 ? 10 -24.641 2.74 1 94.62 25 GLY B C 1
ATOM 3308 O O . GLY B 1 25 ? 10.094 -25.859 2.621 1 94.62 25 GLY B O 1
ATOM 3309 N N . LEU B 1 26 ? 10.961 -23.938 3.227 1 93.69 26 LEU B N 1
ATOM 3310 C CA . LEU B 1 26 ? 12.227 -24.531 3.629 1 93.69 26 LEU B CA 1
ATOM 3311 C C . LEU B 1 26 ? 12.047 -25.422 4.848 1 93.69 26 LEU B C 1
ATOM 3313 O O . LEU B 1 26 ? 12.641 -26.5 4.926 1 93.69 26 LEU B O 1
ATOM 3317 N N . GLN B 1 27 ? 11.281 -24.969 5.73 1 91.88 27 GLN B N 1
ATOM 3318 C CA . GLN B 1 27 ? 11.008 -25.766 6.918 1 91.88 27 GLN B CA 1
ATOM 3319 C C . GLN B 1 27 ? 10.336 -27.078 6.551 1 91.88 27 GLN B C 1
ATOM 3321 O O . GLN B 1 27 ? 10.742 -28.141 7.023 1 91.88 27 GLN B O 1
ATOM 3326 N N . GLU B 1 28 ? 9.328 -26.984 5.727 1 94.69 28 GLU B N 1
ATOM 3327 C CA . GLU B 1 28 ? 8.617 -28.172 5.273 1 94.69 28 GLU B CA 1
ATOM 3328 C C . GLU B 1 28 ? 9.555 -29.109 4.508 1 94.69 28 GLU B C 1
ATOM 3330 O O . GLU B 1 28 ? 9.508 -30.328 4.691 1 94.69 28 GLU B O 1
ATOM 3335 N N . GLN B 1 29 ? 10.367 -28.516 3.684 1 94.44 29 GLN B N 1
ATOM 3336 C CA . GLN B 1 29 ? 11.312 -29.297 2.891 1 94.44 29 GLN B CA 1
ATOM 3337 C C . GLN B 1 29 ? 12.32 -30.016 3.785 1 94.44 29 GLN B C 1
ATOM 3339 O O . GLN B 1 29 ? 12.672 -31.172 3.529 1 94.44 29 GLN B O 1
ATOM 3344 N N . HIS B 1 30 ? 12.734 -29.391 4.734 1 93.12 30 HIS B N 1
ATOM 3345 C CA . HIS B 1 30 ? 13.695 -29.969 5.672 1 93.12 30 HIS B CA 1
ATOM 3346 C C . HIS B 1 30 ? 13.109 -31.188 6.387 1 93.12 30 HIS B C 1
ATOM 3348 O O . HIS B 1 30 ? 13.82 -32.156 6.633 1 93.12 30 HIS B O 1
ATOM 3354 N N . HIS B 1 31 ? 11.852 -31.125 6.668 1 93.62 31 HIS B N 1
ATOM 3355 C CA . HIS B 1 31 ? 11.203 -32.188 7.43 1 93.62 31 HIS B CA 1
ATOM 3356 C C . HIS B 1 31 ? 10.609 -33.25 6.504 1 93.62 31 HIS B C 1
ATOM 3358 O O . HIS B 1 31 ? 10.117 -34.281 6.969 1 93.62 31 HIS B O 1
ATOM 3364 N N . ALA B 1 32 ? 10.633 -32.969 5.254 1 93.31 32 ALA B N 1
ATOM 3365 C CA . ALA B 1 32 ? 9.961 -33.875 4.316 1 93.31 32 ALA B CA 1
ATOM 3366 C C . ALA B 1 32 ? 10.711 -35.188 4.195 1 93.31 32 ALA B C 1
ATOM 3368 O O . ALA B 1 32 ? 11.93 -35.188 3.984 1 93.31 32 ALA B O 1
ATOM 3369 N N . PRO B 1 33 ? 9.969 -36.25 4.336 1 90.12 33 PRO B N 1
ATOM 3370 C CA . PRO B 1 33 ? 10.602 -37.562 4.086 1 90.12 33 PRO B CA 1
ATOM 3371 C C . PRO B 1 33 ? 11.086 -37.719 2.648 1 90.12 33 PRO B C 1
ATOM 3373 O O . PRO B 1 33 ? 10.719 -36.906 1.78 1 90.12 33 PRO B O 1
ATOM 3376 N N . SER B 1 34 ? 11.875 -38.719 2.344 1 87.31 34 SER B N 1
ATOM 3377 C CA . SER B 1 34 ? 12.516 -38.938 1.049 1 87.31 34 SER B CA 1
ATOM 3378 C C . SER B 1 34 ? 11.477 -39.156 -0.051 1 87.31 34 SER B C 1
ATOM 3380 O O . SER B 1 34 ? 11.688 -38.75 -1.194 1 87.31 34 SER B O 1
ATOM 3382 N N . LEU B 1 35 ? 10.312 -39.719 0.266 1 89.62 35 LEU B N 1
ATOM 3383 C CA . LEU B 1 35 ? 9.312 -40 -0.756 1 89.62 35 LEU B CA 1
ATOM 3384 C C . LEU B 1 35 ? 8.328 -38.844 -0.888 1 89.62 35 LEU B C 1
ATOM 3386 O O . LEU B 1 35 ? 7.297 -38.969 -1.557 1 89.62 35 LEU B O 1
ATOM 3390 N N . THR B 1 36 ? 8.695 -37.781 -0.226 1 93.38 36 THR B N 1
ATOM 3391 C CA . THR B 1 36 ? 7.801 -36.625 -0.249 1 93.38 36 THR B CA 1
ATOM 3392 C C . THR B 1 36 ? 8.484 -35.406 -0.875 1 93.38 36 THR B C 1
ATOM 3394 O O . THR B 1 36 ? 9.641 -35.125 -0.553 1 93.38 36 THR B O 1
ATOM 3397 N N . ARG B 1 37 ? 7.781 -34.875 -1.795 1 93.06 37 ARG B N 1
ATOM 3398 C CA . ARG B 1 37 ? 8.258 -33.625 -2.424 1 93.06 37 ARG B CA 1
ATOM 3399 C C . ARG B 1 37 ? 7.418 -32.438 -1.995 1 93.06 37 ARG B C 1
ATOM 3401 O O . ARG B 1 37 ? 6.188 -32.5 -2.014 1 93.06 37 ARG B O 1
ATOM 3408 N N . VAL B 1 38 ? 8.141 -31.375 -1.56 1 96.69 38 VAL B N 1
ATOM 3409 C CA . VAL B 1 38 ? 7.465 -30.109 -1.25 1 96.69 38 VAL B CA 1
ATOM 3410 C C . VAL B 1 38 ? 7.59 -29.156 -2.432 1 96.69 38 VAL B C 1
ATOM 3412 O O . VAL B 1 38 ? 8.68 -28.953 -2.965 1 96.69 38 VAL B O 1
ATOM 3415 N N . GLU B 1 39 ? 6.438 -28.688 -2.822 1 96.5 39 GLU B N 1
ATOM 3416 C CA . GLU B 1 39 ? 6.402 -27.797 -3.98 1 96.5 39 GLU B CA 1
ATOM 3417 C C . GLU B 1 39 ? 5.902 -26.406 -3.594 1 96.5 39 GLU B C 1
ATOM 3419 O O . GLU B 1 39 ? 4.902 -26.281 -2.885 1 96.5 39 GLU B O 1
ATOM 3424 N N . LEU B 1 40 ? 6.684 -25.422 -3.936 1 97.75 40 LEU B N 1
ATOM 3425 C CA . LEU B 1 40 ? 6.25 -24.031 -3.836 1 97.75 40 LEU B CA 1
ATOM 3426 C C . LEU B 1 40 ? 6.145 -23.391 -5.219 1 97.75 40 LEU B C 1
ATOM 3428 O O . LEU B 1 40 ? 7.121 -23.359 -5.969 1 97.75 40 LEU B O 1
ATOM 3432 N N . GLU B 1 41 ? 4.984 -22.984 -5.543 1 97.75 41 GLU B N 1
ATOM 3433 C CA . GLU B 1 41 ? 4.75 -22.406 -6.863 1 97.75 41 GLU B CA 1
ATOM 3434 C C . GLU B 1 41 ? 3.936 -21.109 -6.762 1 97.75 41 GLU B C 1
ATOM 3436 O O . GLU B 1 41 ? 3.168 -20.938 -5.812 1 97.75 41 GLU B O 1
ATOM 3441 N N . VAL B 1 42 ? 4.168 -20.203 -7.676 1 97.94 42 VAL B N 1
ATOM 3442 C CA . VAL B 1 42 ? 3.383 -19 -7.879 1 97.94 42 VAL B CA 1
ATOM 3443 C C . VAL B 1 42 ? 2.535 -19.141 -9.141 1 97.94 4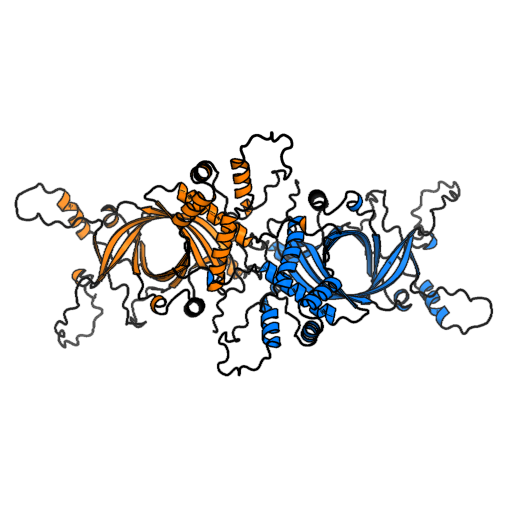2 VAL B C 1
ATOM 3445 O O . VAL B 1 42 ? 3.064 -19.156 -10.258 1 97.94 42 VAL B O 1
ATOM 3448 N N . ARG B 1 43 ? 1.22 -19.25 -8.953 1 96.81 43 ARG B N 1
ATOM 3449 C CA . ARG B 1 43 ? 0.309 -19.422 -10.078 1 96.81 43 ARG B CA 1
ATOM 3450 C C . ARG B 1 43 ? -0.33 -18.109 -10.492 1 96.81 43 ARG B C 1
ATOM 3452 O O . ARG B 1 43 ? -0.718 -17.312 -9.633 1 96.81 43 ARG B O 1
ATOM 3459 N N . LEU B 1 44 ? -0.32 -17.906 -11.758 1 95.81 44 LEU B N 1
ATOM 3460 C CA . LEU B 1 44 ? -1.014 -16.734 -12.273 1 95.81 44 LEU B CA 1
ATOM 3461 C C . LEU B 1 44 ? -2.479 -17.047 -12.562 1 95.81 44 LEU B C 1
ATOM 3463 O O . LEU B 1 44 ? -2.805 -18.156 -12.992 1 95.81 44 LEU B O 1
ATOM 3467 N N . GLY B 1 45 ? -3.314 -16.156 -12.305 1 93.62 45 GLY B N 1
ATOM 3468 C CA . GLY B 1 45 ? -4.746 -16.328 -12.5 1 93.62 45 GLY B CA 1
ATOM 3469 C C . GLY B 1 45 ? -5.543 -15.078 -12.188 1 93.62 45 GLY B C 1
ATOM 3470 O O . GLY B 1 45 ? -5.082 -13.969 -12.438 1 93.62 45 GLY B O 1
ATOM 3471 N N . SER B 1 46 ? -6.805 -15.297 -11.781 1 88.38 46 SER B N 1
ATOM 3472 C CA . SER B 1 46 ? -7.703 -14.195 -11.445 1 88.38 46 SER B CA 1
ATOM 3473 C C . SER B 1 46 ? -8.438 -14.453 -10.133 1 88.38 46 SER B C 1
ATOM 3475 O O . SER B 1 46 ? -8.844 -15.586 -9.859 1 88.38 46 SER B O 1
ATOM 3477 N N . ILE B 1 47 ? -8.5 -13.445 -9.352 1 88.19 47 ILE B N 1
ATOM 3478 C CA . ILE B 1 47 ? -9.297 -13.508 -8.133 1 88.19 47 ILE B CA 1
ATOM 3479 C C . ILE B 1 47 ? -10.68 -12.914 -8.391 1 88.19 47 ILE B C 1
ATOM 3481 O O . ILE B 1 47 ? -10.797 -11.742 -8.75 1 88.19 47 ILE B O 1
ATOM 3485 N N . LEU B 1 48 ? -11.664 -13.781 -8.258 1 81.25 48 LEU B N 1
ATOM 3486 C CA . LEU B 1 48 ? -13.039 -13.391 -8.555 1 81.25 48 LEU B CA 1
ATOM 3487 C C . LEU B 1 48 ? -13.93 -13.547 -7.324 1 81.25 48 LEU B C 1
ATOM 3489 O O . LEU B 1 48 ? -13.703 -14.438 -6.5 1 81.25 48 LEU B O 1
ATOM 3493 N N . ALA B 1 49 ? -14.828 -12.609 -7.133 1 77.81 49 ALA B N 1
ATOM 3494 C CA . ALA B 1 49 ? -15.82 -12.742 -6.07 1 77.81 49 ALA B CA 1
ATOM 3495 C C . ALA B 1 49 ? -16.75 -13.922 -6.34 1 77.81 49 ALA B C 1
ATOM 3497 O O . ALA B 1 49 ? -17.031 -14.25 -7.492 1 77.81 49 ALA B O 1
ATOM 3498 N N . HIS B 1 50 ? -16.984 -14.555 -5.207 1 68.06 50 HIS B N 1
ATOM 3499 C CA . HIS B 1 50 ? -17.984 -15.617 -5.34 1 68.06 50 HIS B CA 1
ATOM 3500 C C . HIS B 1 50 ? -19.297 -15.078 -5.887 1 68.06 50 HIS B C 1
ATOM 3502 O O . HIS B 1 50 ? -19.562 -13.875 -5.809 1 68.06 50 HIS B O 1
ATOM 3508 N N . THR B 1 51 ? -19.922 -15.914 -6.621 1 56.75 51 THR B N 1
ATOM 3509 C CA . THR B 1 51 ? -21.172 -15.578 -7.289 1 56.75 51 THR B CA 1
ATOM 3510 C C . THR B 1 51 ? -22.062 -14.719 -6.379 1 56.75 51 THR B C 1
ATOM 3512 O O . THR B 1 51 ? -22.672 -13.75 -6.836 1 56.75 51 THR B O 1
ATOM 3515 N N . ARG B 1 52 ? -22.188 -15.125 -5.223 1 50.5 52 ARG B N 1
ATOM 3516 C CA . ARG B 1 52 ? -23.078 -14.344 -4.355 1 50.5 52 ARG B CA 1
ATOM 3517 C C . ARG B 1 52 ? -22.484 -12.961 -4.09 1 50.5 52 ARG B C 1
ATOM 3519 O O . ARG B 1 52 ? -23.234 -11.977 -4.012 1 50.5 52 ARG B O 1
ATOM 3526 N N . ALA B 1 53 ? -21.234 -12.953 -3.951 1 53.06 53 ALA B N 1
ATOM 3527 C CA . ALA B 1 53 ? -20.562 -11.68 -3.721 1 53.06 53 ALA B CA 1
ATOM 3528 C C . ALA B 1 53 ? -20.484 -10.859 -5.004 1 53.06 53 ALA B C 1
ATOM 3530 O O . ALA B 1 53 ? -20.469 -9.625 -4.961 1 53.06 53 ALA B O 1
ATOM 3531 N N . ARG B 1 54 ? -20.359 -11.594 -6.172 1 52.78 54 ARG B N 1
ATOM 3532 C CA . ARG B 1 54 ? -20.438 -10.891 -7.449 1 52.78 54 ARG B CA 1
ATOM 3533 C C . ARG B 1 54 ? -21.703 -10.055 -7.543 1 52.78 54 ARG B C 1
ATOM 3535 O O . ARG B 1 54 ? -21.719 -8.992 -8.164 1 52.78 54 ARG B O 1
ATOM 3542 N N . GLN B 1 55 ? -22.688 -10.727 -6.945 1 50.12 55 GLN B N 1
ATOM 3543 C CA . GLN B 1 55 ? -23.953 -10 -6.977 1 50.12 55 GLN B CA 1
ATOM 3544 C C . GLN B 1 55 ? -23.844 -8.68 -6.211 1 50.12 55 GLN B C 1
ATOM 3546 O O . GLN B 1 55 ? -24.531 -7.711 -6.535 1 50.12 55 GLN B O 1
ATOM 3551 N N . LEU B 1 56 ? -22.969 -8.875 -5.277 1 51.97 56 LEU B N 1
ATOM 3552 C CA . LEU B 1 56 ? -22.875 -7.66 -4.477 1 51.97 56 LEU B CA 1
ATOM 3553 C C . LEU B 1 56 ? -21.766 -6.746 -4.996 1 51.97 56 LEU B C 1
ATOM 3555 O O . LEU B 1 56 ? -21.609 -5.621 -4.52 1 51.97 56 LEU B O 1
ATOM 3559 N N . ASP B 1 57 ? -21.281 -7.215 -6.195 1 52.69 57 ASP B N 1
ATOM 3560 C CA . ASP B 1 57 ? -20.25 -6.457 -6.902 1 52.69 57 ASP B CA 1
ATOM 3561 C C . ASP B 1 57 ? -19.281 -5.812 -5.918 1 52.69 57 ASP B C 1
ATOM 3563 O O . ASP B 1 57 ? -18.984 -4.617 -6.023 1 52.69 57 ASP B O 1
ATOM 3567 N N . ILE B 1 58 ? -18.969 -6.613 -4.859 1 61.75 58 ILE B N 1
ATOM 3568 C CA . ILE B 1 58 ? -18.078 -5.969 -3.9 1 61.75 58 ILE B CA 1
ATOM 3569 C C . ILE B 1 58 ? -16.641 -6.031 -4.41 1 61.75 58 ILE B C 1
ATOM 3571 O O . ILE B 1 58 ? -15.977 -7.059 -4.281 1 61.75 58 ILE B O 1
ATOM 3575 N N . PRO B 1 59 ? -16.25 -5.066 -5.16 1 66.12 59 PRO B N 1
ATOM 3576 C CA . PRO B 1 59 ? -14.875 -5.07 -5.668 1 66.12 59 PRO B CA 1
ATOM 3577 C C . PRO B 1 59 ? -13.836 -4.957 -4.555 1 66.12 59 PRO B C 1
ATOM 3579 O O . PRO B 1 59 ? -14.156 -4.52 -3.447 1 66.12 59 PRO B O 1
ATOM 3582 N N . ILE B 1 60 ? -12.719 -5.727 -4.75 1 73.38 60 ILE B N 1
ATOM 3583 C CA . ILE B 1 60 ? -11.586 -5.43 -3.877 1 73.38 60 ILE B CA 1
ATOM 3584 C C . ILE B 1 60 ? -11.219 -3.953 -4.004 1 73.38 60 ILE B C 1
ATOM 3586 O O . ILE B 1 60 ? -10.906 -3.477 -5.102 1 73.38 60 ILE B O 1
ATOM 3590 N N . ALA B 1 61 ? -11.32 -3.248 -3.062 1 78.94 61 ALA B N 1
ATOM 3591 C CA . ALA B 1 61 ? -11.312 -1.788 -3.045 1 78.94 61 ALA B CA 1
ATOM 3592 C C . ALA B 1 61 ? -9.891 -1.245 -3.049 1 78.94 61 ALA B C 1
ATOM 3594 O O . ALA B 1 61 ? -9.609 -0.22 -2.426 1 78.94 61 ALA B O 1
ATOM 3595 N N . VAL B 1 62 ? -8.984 -2.014 -3.674 1 85.69 62 VAL B N 1
ATOM 3596 C CA . VAL B 1 62 ? -7.613 -1.514 -3.652 1 85.69 62 VAL B CA 1
ATOM 3597 C C . VAL B 1 62 ? -7.113 -1.319 -5.082 1 85.69 62 VAL B C 1
ATOM 3599 O O . VAL B 1 62 ? -7.621 -1.943 -6.016 1 85.69 62 VAL B O 1
ATOM 3602 N N . ALA B 1 63 ? -6.145 -0.442 -5.223 1 87.62 63 ALA B N 1
ATOM 3603 C CA . ALA B 1 63 ? -5.609 -0.067 -6.527 1 87.62 63 ALA B CA 1
ATOM 3604 C C . ALA B 1 63 ? -4.168 -0.541 -6.688 1 87.62 63 ALA B C 1
ATOM 3606 O O . ALA B 1 63 ? -3.561 -0.358 -7.746 1 87.62 63 ALA B O 1
ATOM 3607 N N . SER B 1 64 ? -3.545 -1.112 -5.668 1 88.5 64 SER B N 1
ATOM 3608 C CA . SER B 1 64 ? -2.193 -1.662 -5.703 1 88.5 64 SER B CA 1
ATOM 3609 C C . SER B 1 64 ? -2.182 -3.129 -5.285 1 88.5 64 SER B C 1
ATOM 3611 O O . SER B 1 64 ? -3.115 -3.6 -4.629 1 88.5 64 SER B O 1
ATOM 3613 N N . PRO B 1 65 ? -1.196 -3.873 -5.746 1 89.62 65 PRO B N 1
ATOM 3614 C CA . PRO B 1 65 ? -1.126 -5.273 -5.324 1 89.62 65 PRO B CA 1
ATOM 3615 C C . PRO B 1 65 ? -1.154 -5.434 -3.805 1 89.62 65 PRO B C 1
ATOM 3617 O O . PRO B 1 65 ? -0.547 -4.637 -3.086 1 89.62 65 PRO B O 1
ATOM 3620 N N . ALA B 1 66 ? -1.861 -6.441 -3.381 1 92.38 66 ALA B N 1
ATOM 3621 C CA . ALA B 1 66 ? -2.033 -6.688 -1.952 1 92.38 66 ALA B CA 1
ATOM 3622 C C . ALA B 1 66 ? -2.389 -8.148 -1.688 1 92.38 66 ALA B C 1
ATOM 3624 O O . ALA B 1 66 ? -3.014 -8.805 -2.525 1 92.38 66 ALA B O 1
ATOM 3625 N N . LEU B 1 67 ? -1.988 -8.594 -0.529 1 91.69 67 LEU B N 1
ATOM 3626 C CA . LEU B 1 67 ? -2.381 -9.93 -0.092 1 91.69 67 LEU B CA 1
ATOM 3627 C C . LEU B 1 67 ? -3.848 -9.961 0.326 1 91.69 67 LEU B C 1
ATOM 3629 O O . LEU B 1 67 ? -4.324 -9.031 0.992 1 91.69 67 LEU B O 1
ATOM 3633 N N . ILE B 1 68 ? -4.465 -11.008 -0.098 1 89.31 68 ILE B N 1
ATOM 3634 C CA . ILE B 1 68 ? -5.867 -11.148 0.277 1 89.31 68 ILE B CA 1
ATOM 3635 C C . ILE B 1 68 ? -5.969 -11.719 1.692 1 89.31 68 ILE B C 1
ATOM 3637 O O . ILE B 1 68 ? -5.23 -12.641 2.055 1 89.31 68 ILE B O 1
ATOM 3641 N N . ASP B 1 69 ? -6.91 -11.219 2.412 1 83.06 69 ASP B N 1
ATOM 3642 C CA . ASP B 1 69 ? -7.184 -11.711 3.76 1 83.06 69 ASP B CA 1
ATOM 3643 C C . ASP B 1 69 ? -7.77 -13.117 3.719 1 83.06 69 ASP B C 1
ATOM 3645 O O . ASP B 1 69 ? -8.711 -13.383 2.975 1 83.06 69 ASP B O 1
ATOM 3649 N N . GLU B 1 70 ? -7.207 -13.906 4.504 1 78.25 70 GLU B N 1
ATOM 3650 C CA . GLU B 1 70 ? -7.641 -15.305 4.527 1 78.25 70 GLU B CA 1
ATOM 3651 C C . GLU B 1 70 ? -9.125 -15.414 4.867 1 78.25 70 GLU B C 1
ATOM 3653 O O . GLU B 1 70 ? -9.797 -16.344 4.422 1 78.25 70 GLU B O 1
ATOM 3658 N N . THR B 1 71 ? -9.594 -14.43 5.609 1 74.69 71 THR B N 1
ATOM 3659 C CA . THR B 1 71 ? -10.992 -14.461 6.016 1 74.69 71 THR B CA 1
ATOM 3660 C C . THR B 1 71 ? -11.906 -14.117 4.84 1 74.69 71 THR B C 1
ATOM 3662 O O . THR B 1 71 ? -13.102 -14.398 4.875 1 74.69 71 THR B O 1
ATOM 3665 N N . ALA B 1 72 ? -11.297 -13.562 3.805 1 76.75 72 ALA B N 1
ATOM 3666 C CA . ALA B 1 72 ? -12.086 -13.164 2.643 1 76.75 72 ALA B CA 1
ATOM 3667 C C . ALA B 1 72 ? -12.188 -14.297 1.633 1 76.75 72 ALA B C 1
ATOM 3669 O O . ALA B 1 72 ? -12.812 -14.148 0.581 1 76.75 72 ALA B O 1
ATOM 3670 N N . ARG B 1 73 ? -11.68 -15.438 1.958 1 74 73 ARG B N 1
ATOM 3671 C CA . ARG B 1 73 ? -11.656 -16.562 1.023 1 74 73 ARG B CA 1
ATOM 3672 C C . ARG B 1 73 ? -13.062 -17.094 0.779 1 74 73 ARG B C 1
ATOM 3674 O O . ARG B 1 73 ? -13.305 -17.797 -0.198 1 74 73 ARG B O 1
ATOM 3681 N N . ASN B 1 74 ? -13.93 -16.75 1.694 1 73.19 74 ASN B N 1
ATOM 3682 C CA . ASN B 1 74 ? -15.312 -17.156 1.49 1 73.19 74 ASN B CA 1
ATOM 3683 C C . ASN B 1 74 ? -16.016 -16.266 0.472 1 73.19 74 ASN B C 1
ATOM 3685 O O . ASN B 1 74 ? -17.078 -16.625 -0.044 1 73.19 74 ASN B O 1
ATOM 3689 N N . ILE B 1 75 ? -15.398 -15.156 0.205 1 76.81 75 ILE B N 1
ATOM 3690 C CA . ILE B 1 75 ? -16 -14.195 -0.713 1 76.81 75 ILE B CA 1
ATOM 3691 C C . ILE B 1 75 ? -15.273 -14.234 -2.053 1 76.81 75 ILE B C 1
ATOM 3693 O O . ILE B 1 75 ? -15.898 -14.141 -3.111 1 76.81 75 ILE B O 1
ATOM 3697 N N . TYR B 1 76 ? -13.977 -14.453 -1.976 1 81.81 76 TYR B N 1
ATOM 3698 C CA . TYR B 1 76 ? -13.164 -14.43 -3.188 1 81.81 76 TYR B CA 1
ATOM 3699 C C . TYR B 1 76 ? -12.516 -15.781 -3.441 1 81.81 76 TYR B C 1
ATOM 3701 O O . TYR B 1 76 ? -12.148 -16.484 -2.5 1 81.81 76 TYR B O 1
ATOM 3709 N N . GLN B 1 77 ? -12.469 -16.094 -4.805 1 84.06 77 GLN B N 1
ATOM 3710 C CA . GLN B 1 77 ? -11.844 -17.344 -5.211 1 84.06 77 GLN B CA 1
ATOM 3711 C C . GLN B 1 77 ? -10.789 -17.109 -6.293 1 84.06 77 GLN B C 1
ATOM 3713 O O . GLN B 1 77 ? -10.992 -16.297 -7.191 1 84.06 77 GLN B O 1
ATOM 3718 N N . PHE B 1 78 ? -9.742 -17.828 -6.137 1 90.38 78 PHE B N 1
ATOM 3719 C CA . PHE B 1 78 ? -8.688 -17.766 -7.137 1 90.38 78 PHE B CA 1
ATOM 3720 C C . PHE B 1 78 ? -8.945 -18.766 -8.258 1 90.38 78 PHE B C 1
ATOM 3722 O O . PHE B 1 78 ? -9.203 -19.938 -8 1 90.38 78 PHE B O 1
ATOM 3729 N N . HIS B 1 79 ? -8.914 -18.375 -9.523 1 87.25 79 HIS B N 1
ATOM 3730 C CA . HIS B 1 79 ? -9.008 -19.203 -10.719 1 87.25 79 HIS B CA 1
ATOM 3731 C C . HIS B 1 79 ? -7.703 -19.188 -11.508 1 87.25 79 HIS B C 1
ATOM 3733 O O . HIS B 1 79 ? -7.332 -18.156 -12.07 1 87.25 79 HIS B O 1
ATOM 3739 N N . ALA B 1 80 ? -7.176 -20.297 -11.5 1 90.56 80 ALA B N 1
ATOM 3740 C CA . ALA B 1 80 ? -5.91 -20.406 -12.219 1 90.56 80 ALA B CA 1
ATOM 3741 C C . ALA B 1 80 ? -6.129 -20.328 -13.727 1 90.56 80 ALA B C 1
ATOM 3743 O O . ALA B 1 80 ? -7.152 -20.781 -14.234 1 90.56 80 ALA B O 1
ATOM 3744 N N . GLY B 1 81 ? -5.102 -19.828 -14.453 1 90.06 81 GLY B N 1
ATOM 3745 C CA . GLY B 1 81 ? -5.16 -19.75 -15.906 1 90.06 81 GLY B CA 1
ATOM 3746 C C . GLY B 1 81 ? -5.117 -18.328 -16.438 1 90.06 81 GLY B C 1
ATOM 3747 O O . GLY B 1 81 ? -5.465 -17.391 -15.727 1 90.06 81 GLY B O 1
ATOM 3748 N N . ILE B 1 82 ? -4.609 -18.219 -17.562 1 87.06 82 ILE B N 1
ATOM 3749 C CA . ILE B 1 82 ? -4.527 -16.922 -18.25 1 87.06 82 ILE B CA 1
ATOM 3750 C C . ILE B 1 82 ? -5.055 -17.047 -19.672 1 87.06 82 ILE B C 1
ATOM 3752 O O . ILE B 1 82 ? -5.145 -18.156 -20.203 1 87.06 82 ILE B O 1
ATOM 3756 N N . SER B 1 83 ? -5.461 -15.977 -20.188 1 82.88 83 SER B N 1
ATOM 3757 C CA . SER B 1 83 ? -5.945 -15.969 -21.562 1 82.88 83 SER B CA 1
ATOM 3758 C C . SER B 1 83 ? -4.793 -16.109 -22.547 1 82.88 83 SER B C 1
ATOM 3760 O O . SER B 1 83 ? -3.635 -15.867 -22.203 1 82.88 83 SER B O 1
ATOM 3762 N N . GLN B 1 84 ? -5.152 -16.516 -23.75 1 82.69 84 GLN B N 1
ATOM 3763 C CA . GLN B 1 84 ? -4.148 -16.75 -24.781 1 82.69 84 GLN B CA 1
ATOM 3764 C C . GLN B 1 84 ? -3.412 -15.453 -25.141 1 82.69 84 GLN B C 1
ATOM 3766 O O . GLN B 1 84 ? -2.184 -15.445 -25.25 1 82.69 84 GLN B O 1
ATOM 3771 N N . PRO B 1 85 ? -4.16 -14.336 -25.234 1 81.19 85 PRO B N 1
ATOM 3772 C CA . PRO B 1 85 ? -3.439 -13.086 -25.516 1 81.19 85 PRO B CA 1
ATOM 3773 C C . PRO B 1 85 ? -2.449 -12.719 -24.406 1 81.19 85 PRO B C 1
ATOM 3775 O O . PRO B 1 85 ? -1.356 -12.227 -24.703 1 81.19 85 PRO B O 1
ATOM 3778 N N . LEU B 1 86 ? -2.848 -12.992 -23.234 1 84.06 86 LEU B N 1
ATOM 3779 C CA . LEU B 1 86 ? -1.942 -12.719 -22.125 1 84.06 86 LEU B CA 1
ATOM 3780 C C . LEU B 1 86 ? -0.713 -13.617 -22.188 1 84.06 86 LEU B C 1
ATOM 3782 O O . LEU B 1 86 ? 0.405 -13.172 -21.922 1 84.06 86 LEU B O 1
ATOM 3786 N N . LEU B 1 87 ? -0.967 -14.859 -22.516 1 87.5 87 LEU B N 1
ATOM 3787 C CA . LEU B 1 87 ? 0.149 -15.781 -22.656 1 87.5 87 LEU B CA 1
ATOM 3788 C C . LEU B 1 87 ? 1.138 -15.289 -23.719 1 87.5 87 LEU B C 1
ATOM 3790 O O . LEU B 1 87 ? 2.352 -15.32 -23.5 1 87.5 87 LEU B O 1
ATOM 3794 N N . TYR B 1 88 ? 0.614 -14.812 -24.812 1 84.19 88 TYR B N 1
ATOM 3795 C CA . TYR B 1 88 ? 1.474 -14.297 -25.875 1 84.19 88 TYR B CA 1
ATOM 3796 C C . TYR B 1 88 ? 2.295 -13.109 -25.375 1 84.19 88 TYR B C 1
ATOM 3798 O O . TYR B 1 88 ? 3.492 -13.016 -25.656 1 84.19 88 TYR B O 1
ATOM 3806 N N . GLY B 1 89 ? 1.619 -12.242 -24.641 1 85.31 89 GLY B N 1
ATOM 3807 C CA . GLY B 1 89 ? 2.34 -11.109 -24.078 1 85.31 89 GLY B CA 1
ATOM 3808 C C . GLY B 1 89 ? 3.463 -11.531 -23.141 1 85.31 89 GLY B C 1
ATOM 3809 O O . GLY B 1 89 ? 4.551 -10.953 -23.172 1 85.31 89 GLY B O 1
ATOM 3810 N N . MET B 1 90 ? 3.215 -12.555 -22.359 1 88 90 MET B N 1
ATOM 3811 C CA . MET B 1 90 ? 4.219 -13.055 -21.422 1 88 90 MET B CA 1
ATOM 3812 C C . MET B 1 90 ? 5.387 -13.688 -22.172 1 88 90 MET B C 1
ATOM 3814 O O . MET B 1 90 ? 6.543 -13.516 -21.781 1 88 90 MET B O 1
ATOM 3818 N N . GLN B 1 91 ? 5.062 -14.383 -23.219 1 87.31 91 GLN B N 1
ATOM 3819 C CA . GLN B 1 91 ? 6.094 -15.023 -24.031 1 87.31 91 GLN B CA 1
ATOM 3820 C C . GLN B 1 91 ? 7 -13.977 -24.688 1 87.31 91 GLN B C 1
ATOM 3822 O O . GLN B 1 91 ? 8.227 -14.133 -24.688 1 87.31 91 GLN B O 1
ATOM 3827 N N . VAL B 1 92 ? 6.406 -12.938 -25.156 1 85.31 92 VAL B N 1
ATOM 3828 C CA . VAL B 1 92 ? 7.18 -11.859 -25.75 1 85.31 92 VAL B CA 1
ATOM 3829 C C . VAL B 1 92 ? 8.086 -11.219 -24.703 1 85.31 92 VAL B C 1
ATOM 3831 O O . VAL B 1 92 ? 9.266 -10.953 -24.969 1 85.31 92 VAL B O 1
ATOM 3834 N N . ALA B 1 93 ? 7.555 -11.031 -23.547 1 84.88 93 ALA B N 1
ATOM 3835 C CA . ALA B 1 93 ? 8.344 -10.438 -22.469 1 84.88 93 ALA B CA 1
ATOM 3836 C C . ALA B 1 93 ? 9.547 -11.305 -22.125 1 84.88 93 ALA B C 1
ATOM 3838 O O . ALA B 1 93 ? 10.648 -10.797 -21.891 1 84.88 93 ALA B O 1
ATOM 3839 N N . LEU B 1 94 ? 9.367 -12.594 -22.141 1 88.94 94 LEU B N 1
ATOM 3840 C CA . LEU B 1 94 ? 10.438 -13.539 -21.828 1 88.94 94 LEU B CA 1
ATOM 3841 C C . LEU B 1 94 ? 11.508 -13.531 -22.922 1 88.94 94 LEU B C 1
ATOM 3843 O O . LEU B 1 94 ? 12.703 -13.586 -22.625 1 88.94 94 LEU B O 1
ATOM 3847 N N . LEU B 1 95 ? 11.039 -13.414 -24.094 1 85.75 95 LEU B N 1
ATOM 3848 C CA . LEU B 1 95 ? 11.969 -13.375 -25.219 1 85.75 95 LEU B CA 1
ATOM 3849 C C . LEU B 1 95 ? 12.789 -12.094 -25.203 1 85.75 95 LEU B C 1
ATOM 3851 O O . LEU B 1 95 ? 14.008 -12.125 -25.359 1 85.75 95 LEU B O 1
ATOM 3855 N N . GLU B 1 96 ? 12.117 -11.023 -24.891 1 83.56 96 GLU B N 1
ATOM 3856 C CA . GLU B 1 96 ? 12.781 -9.727 -24.875 1 83.56 96 GLU B CA 1
ATOM 3857 C C . GLU B 1 96 ? 13.789 -9.641 -23.734 1 83.56 96 GLU B C 1
ATOM 3859 O O . GLU B 1 96 ? 14.844 -9.016 -23.875 1 83.56 96 GLU B O 1
ATOM 3864 N N . ALA B 1 97 ? 13.414 -10.297 -22.703 1 83.94 97 ALA B N 1
ATOM 3865 C CA . ALA B 1 97 ? 14.312 -10.289 -21.547 1 83.94 97 ALA B CA 1
ATOM 3866 C C . ALA B 1 97 ? 15.461 -11.281 -21.75 1 83.94 97 ALA B C 1
ATOM 3868 O O . ALA B 1 97 ? 16.391 -11.32 -20.953 1 83.94 97 ALA B O 1
ATOM 3869 N N . GLY B 1 98 ? 15.406 -12.141 -22.734 1 85.38 98 GLY B N 1
ATOM 3870 C CA . GLY B 1 98 ? 16.438 -13.125 -23 1 85.38 98 GLY B CA 1
ATOM 3871 C C . GLY B 1 98 ? 16.359 -14.328 -22.078 1 85.38 98 GLY B C 1
ATOM 3872 O O . GLY B 1 98 ? 17.344 -15.031 -21.875 1 85.38 98 GLY B O 1
ATOM 3873 N N . LEU B 1 99 ? 15.227 -14.469 -21.531 1 88.81 99 LEU B N 1
ATOM 3874 C CA . LEU B 1 99 ? 15.055 -15.578 -20.609 1 88.81 99 LEU B CA 1
ATOM 3875 C C . LEU B 1 99 ? 14.602 -16.844 -21.344 1 88.81 99 LEU B C 1
ATOM 3877 O O . LEU B 1 99 ? 14.703 -17.953 -20.797 1 88.81 99 LEU B O 1
ATOM 3881 N N . ALA B 1 100 ? 14.047 -16.672 -22.5 1 87.38 100 ALA B N 1
ATOM 3882 C CA . ALA B 1 100 ? 13.555 -17.797 -23.297 1 87.38 100 ALA B CA 1
ATOM 3883 C C . ALA B 1 100 ? 13.938 -17.625 -24.766 1 87.38 100 ALA B C 1
ATOM 3885 O O . ALA B 1 100 ? 14.273 -16.531 -25.203 1 87.38 100 ALA B O 1
ATOM 3886 N N . ALA B 1 101 ? 13.992 -18.75 -25.344 1 84.88 101 ALA B N 1
ATOM 3887 C CA . ALA B 1 101 ? 14.18 -18.766 -26.797 1 84.88 101 ALA B CA 1
ATOM 3888 C C . ALA B 1 101 ? 12.891 -19.156 -27.516 1 84.88 101 ALA B C 1
ATOM 3890 O O . ALA B 1 101 ? 11.93 -19.594 -26.875 1 84.88 101 ALA B O 1
ATOM 3891 N N . ARG B 1 102 ? 12.898 -18.922 -28.766 1 83.06 102 ARG B N 1
ATOM 3892 C CA . ARG B 1 102 ? 11.719 -19.172 -29.578 1 83.06 102 ARG B CA 1
ATOM 3893 C C . ARG B 1 102 ? 11.273 -20.625 -29.469 1 83.06 102 ARG B C 1
ATOM 3895 O O . ARG B 1 102 ? 10.07 -20.906 -29.453 1 83.06 102 ARG B O 1
ATOM 3902 N N . HIS B 1 103 ? 12.18 -21.531 -29.328 1 77.88 103 HIS B N 1
ATOM 3903 C CA . HIS B 1 103 ? 11.844 -22.953 -29.25 1 77.88 103 HIS B CA 1
ATOM 3904 C C . HIS B 1 103 ? 11.164 -23.281 -27.922 1 77.88 103 HIS B C 1
ATOM 3906 O O . HIS B 1 103 ? 10.453 -24.281 -27.812 1 77.88 103 HIS B O 1
ATOM 3912 N N . ASP B 1 104 ? 11.352 -22.328 -27.016 1 78 104 ASP B N 1
ATOM 3913 C CA . ASP B 1 104 ? 10.766 -22.531 -25.688 1 78 104 ASP B CA 1
ATOM 3914 C C . ASP B 1 104 ? 9.297 -22.094 -25.672 1 78 104 ASP B C 1
ATOM 3916 O O . ASP B 1 104 ? 8.602 -22.312 -24.688 1 78 104 ASP B O 1
ATOM 3920 N N . MET B 1 105 ? 8.812 -21.469 -26.703 1 75.44 105 MET B N 1
ATOM 3921 C CA . MET B 1 105 ? 7.508 -20.812 -26.672 1 75.44 105 MET B CA 1
ATOM 3922 C C . MET B 1 105 ? 6.414 -21.75 -27.172 1 75.44 105 MET B C 1
ATOM 3924 O O . MET B 1 105 ? 5.234 -21.406 -27.141 1 75.44 105 MET B O 1
ATOM 3928 N N . ASP B 1 106 ? 6.695 -22.859 -27.625 1 71.25 106 ASP B N 1
ATOM 3929 C CA . ASP B 1 106 ? 5.668 -23.766 -28.141 1 71.25 106 ASP B CA 1
ATOM 3930 C C . ASP B 1 106 ? 5.324 -24.828 -27.094 1 71.25 106 ASP B C 1
ATOM 3932 O O . ASP B 1 106 ? 6.059 -25.812 -26.953 1 71.25 106 ASP B O 1
ATOM 3936 N N . PRO B 1 107 ? 4.258 -24.562 -26.375 1 65.19 107 PRO B N 1
ATOM 3937 C CA . PRO B 1 107 ? 3.896 -25.547 -25.359 1 65.19 107 PRO B CA 1
ATOM 3938 C C . PRO B 1 107 ? 3.678 -26.953 -25.922 1 65.19 107 PRO B C 1
ATOM 3940 O O . PRO B 1 107 ? 3.816 -27.938 -25.203 1 65.19 107 PRO B O 1
ATOM 3943 N N . GLN B 1 108 ? 3.338 -27.062 -27.203 1 65.38 108 GLN B N 1
ATOM 3944 C CA . GLN B 1 108 ? 3.055 -28.375 -27.797 1 65.38 108 GLN B CA 1
ATOM 3945 C C . GLN B 1 108 ? 4.324 -29.203 -27.906 1 65.38 108 GLN B C 1
ATOM 3947 O O . GLN B 1 108 ? 4.254 -30.438 -28.016 1 65.38 108 GLN B O 1
ATOM 3952 N N . SER B 1 109 ? 5.43 -28.438 -27.781 1 66.62 109 SER B N 1
ATOM 3953 C CA . SER B 1 109 ? 6.703 -29.141 -27.859 1 66.62 109 SER B CA 1
ATOM 3954 C C . SER B 1 109 ? 7.203 -29.531 -26.469 1 66.62 109 SER B C 1
ATOM 3956 O O . SER B 1 109 ? 8.281 -30.125 -26.344 1 66.62 109 SER B O 1
ATOM 3958 N N . GLY B 1 110 ? 6.344 -29.328 -25.562 1 73.69 110 GLY B N 1
ATOM 3959 C CA . GLY B 1 110 ? 6.785 -29.594 -24.203 1 73.69 110 GLY B CA 1
ATOM 3960 C C . GLY B 1 110 ? 6.562 -31.031 -23.781 1 73.69 110 GLY B C 1
ATOM 3961 O O . GLY B 1 110 ? 6.191 -31.875 -24.609 1 73.69 110 GLY B O 1
ATOM 3962 N N . LYS B 1 111 ? 6.941 -31.297 -22.609 1 80.81 111 LYS B N 1
ATOM 3963 C CA . LYS B 1 111 ? 6.711 -32.625 -22.031 1 80.81 111 LYS B CA 1
ATOM 3964 C C . LYS B 1 111 ? 5.23 -32.844 -21.734 1 80.81 111 LYS B C 1
ATOM 3966 O O . LYS B 1 111 ? 4.551 -31.953 -21.219 1 80.81 111 LYS B O 1
ATOM 3971 N N . VAL B 1 112 ? 4.797 -33.938 -22.188 1 82.69 112 VAL B N 1
ATOM 3972 C CA . VAL B 1 112 ? 3.381 -34.281 -22.047 1 82.69 112 VAL B CA 1
ATOM 3973 C C . VAL B 1 112 ? 3.201 -35.281 -20.906 1 82.69 112 VAL B C 1
ATOM 3975 O O . VAL B 1 112 ? 3.979 -36.219 -20.781 1 82.69 112 VAL B O 1
ATOM 3978 N N . ASP B 1 113 ? 2.314 -34.938 -20.047 1 83.56 113 ASP B N 1
ATOM 3979 C CA . ASP B 1 113 ? 1.942 -35.906 -19.031 1 83.56 113 ASP B CA 1
ATOM 3980 C C . ASP B 1 113 ? 0.437 -35.906 -18.781 1 83.56 113 ASP B C 1
ATOM 3982 O O . ASP B 1 113 ? -0.256 -34.969 -19.188 1 83.56 113 ASP B O 1
ATOM 3986 N N . VAL B 1 114 ? -0.007 -37.031 -18.281 1 85.94 114 VAL B N 1
ATOM 3987 C CA . VAL B 1 114 ? -1.418 -37.188 -17.953 1 85.94 114 VAL B CA 1
ATOM 3988 C C . VAL B 1 114 ? -1.562 -37.562 -16.484 1 85.94 114 VAL B C 1
ATOM 3990 O O . VAL B 1 114 ? -0.848 -38.438 -15.977 1 85.94 114 VAL B O 1
ATOM 3993 N N . HIS B 1 115 ? -2.445 -36.875 -15.891 1 88.88 115 HIS B N 1
ATOM 3994 C CA . HIS B 1 115 ? -2.826 -37.25 -14.531 1 88.88 115 HIS B CA 1
ATOM 3995 C C . HIS B 1 115 ? -4.238 -37.812 -14.492 1 88.88 115 HIS B C 1
ATOM 3997 O O . HIS B 1 115 ? -5.168 -37.25 -15.055 1 88.88 115 HIS B O 1
ATOM 4003 N N . VAL B 1 116 ? -4.297 -38.938 -13.859 1 87.44 116 VAL B N 1
ATOM 4004 C CA . VAL B 1 116 ? -5.602 -39.531 -13.602 1 87.44 116 VAL B CA 1
ATOM 4005 C C . VAL B 1 116 ? -5.938 -39.438 -12.117 1 87.44 116 VAL B C 1
ATOM 4007 O O . VAL B 1 116 ? -5.168 -39.906 -11.266 1 87.44 116 VAL B O 1
ATOM 4010 N N . PHE B 1 117 ? -7.008 -38.844 -11.891 1 89.31 117 PHE B N 1
ATOM 4011 C CA . PHE B 1 117 ? -7.434 -38.656 -10.516 1 89.31 117 PHE B CA 1
ATOM 4012 C C . PHE B 1 117 ? -8.406 -39.75 -10.086 1 89.31 117 PHE B C 1
ATOM 4014 O O . PHE B 1 117 ? -9.484 -39.906 -10.664 1 89.31 117 PHE B O 1
ATOM 4021 N N . LEU B 1 118 ? -8.062 -40.406 -8.977 1 88.25 118 LEU B N 1
ATOM 4022 C CA . LEU B 1 118 ? -8.875 -41.531 -8.508 1 88.25 118 LEU B CA 1
ATOM 4023 C C . LEU B 1 118 ? -9.742 -41.094 -7.324 1 88.25 118 LEU B C 1
ATOM 4025 O O . LEU B 1 118 ? -9.461 -40.094 -6.668 1 88.25 118 LEU B O 1
ATOM 4029 N N . SER B 1 119 ? -10.672 -41.844 -7.008 1 87.94 119 SER B N 1
ATOM 4030 C CA . SER B 1 119 ? -11.656 -41.562 -5.969 1 87.94 119 SER B CA 1
ATOM 4031 C C . SER B 1 119 ? -11.031 -41.656 -4.578 1 87.94 119 SER B C 1
ATOM 4033 O O . SER B 1 119 ? -11.555 -41.062 -3.619 1 87.94 119 SER B O 1
ATOM 4035 N N . ASN B 1 120 ? -9.984 -42.375 -4.453 1 89.5 120 ASN B N 1
ATOM 4036 C CA . ASN B 1 120 ? -9.344 -42.5 -3.146 1 89.5 120 ASN B CA 1
ATOM 4037 C C . ASN B 1 120 ? -8.367 -41.375 -2.871 1 89.5 120 ASN B C 1
ATOM 4039 O O . ASN B 1 120 ? -7.621 -41.406 -1.891 1 89.5 120 ASN B O 1
ATOM 4043 N N . GLY B 1 121 ? -8.266 -40.531 -3.816 1 90.38 121 GLY B N 1
ATOM 4044 C CA . GLY B 1 121 ? -7.41 -39.375 -3.625 1 90.38 121 GLY B CA 1
ATOM 4045 C C . GLY B 1 121 ? -6.047 -39.531 -4.277 1 90.38 121 GLY B C 1
ATOM 4046 O O . GLY B 1 121 ? -5.258 -38.562 -4.297 1 90.38 121 GLY B O 1
ATOM 4047 N N . LYS B 1 122 ? -5.77 -40.688 -4.844 1 92.5 122 LYS B N 1
ATOM 4048 C CA . LYS B 1 122 ? -4.512 -40.906 -5.555 1 92.5 122 LYS B CA 1
ATOM 4049 C C . LYS B 1 122 ? -4.539 -40.25 -6.934 1 92.5 122 LYS B C 1
ATOM 4051 O O . LYS B 1 122 ? -5.602 -40.125 -7.555 1 92.5 122 LYS B O 1
ATOM 4056 N N . ARG B 1 123 ? -3.371 -39.781 -7.246 1 93.19 123 ARG B N 1
ATOM 4057 C CA . ARG B 1 123 ? -3.129 -39.312 -8.602 1 93.19 123 ARG B CA 1
ATOM 4058 C C . ARG B 1 123 ? -2.119 -40.188 -9.328 1 93.19 123 ARG B C 1
ATOM 4060 O O . ARG B 1 123 ? -0.977 -40.312 -8.883 1 93.19 123 ARG B O 1
ATOM 4067 N N . LEU B 1 124 ? -2.564 -40.781 -10.438 1 91.06 124 LEU B N 1
ATOM 4068 C CA . LEU B 1 124 ? -1.646 -41.562 -11.273 1 91.06 124 LEU B CA 1
ATOM 4069 C C . LEU B 1 124 ? -0.965 -40.656 -12.297 1 91.06 124 LEU B C 1
ATOM 4071 O O . LEU B 1 124 ? -1.632 -39.906 -13 1 91.06 124 LEU B O 1
ATOM 4075 N N . ARG B 1 125 ? 0.23 -40.656 -12.219 1 92.69 125 ARG B N 1
ATOM 4076 C CA . ARG B 1 125 ? 0.995 -40 -13.273 1 92.69 125 ARG B CA 1
ATOM 4077 C C . ARG B 1 125 ? 1.259 -40.969 -14.43 1 92.69 125 ARG B C 1
ATOM 4079 O O . ARG B 1 125 ? 1.81 -42.031 -14.234 1 92.69 125 ARG B O 1
ATOM 4086 N N . CYS B 1 126 ? 0.877 -40.5 -15.609 1 87.81 126 CYS B N 1
ATOM 4087 C CA . CYS B 1 126 ? 0.965 -41.375 -16.781 1 87.81 126 CYS B CA 1
ATOM 4088 C C . CYS B 1 126 ? 1.664 -40.656 -17.938 1 87.81 126 CYS B C 1
ATOM 4090 O O . CYS B 1 126 ? 1.674 -39.438 -18 1 87.81 126 CYS B O 1
ATOM 4092 N N . ARG B 1 127 ? 2.209 -41.469 -18.656 1 87.38 127 ARG B N 1
ATOM 4093 C CA . ARG B 1 127 ? 2.738 -41 -19.938 1 87.38 127 ARG B CA 1
ATOM 4094 C C . ARG B 1 127 ? 1.751 -41.25 -21.062 1 87.38 127 ARG B C 1
ATOM 4096 O O . ARG B 1 127 ? 1.168 -42.344 -21.156 1 87.38 127 ARG B O 1
ATOM 4103 N N . TYR B 1 128 ? 1.601 -40.281 -21.844 1 80.5 128 TYR B N 1
ATOM 4104 C CA . TYR B 1 128 ? 0.75 -40.406 -23.016 1 80.5 128 TYR B CA 1
ATOM 4105 C C . TYR B 1 128 ? 1.543 -40.938 -24.203 1 80.5 128 TYR B C 1
ATOM 4107 O O . TYR B 1 128 ? 2.676 -40.531 -24.438 1 80.5 128 TYR B O 1
ATOM 4115 N N . GLN B 1 129 ? 0.972 -42 -24.812 1 78.88 129 GLN B N 1
ATOM 4116 C CA . GLN B 1 129 ? 1.669 -42.562 -25.969 1 78.88 129 GLN B CA 1
ATOM 4117 C C . GLN B 1 129 ? 0.681 -43.062 -27.016 1 78.88 129 GLN B C 1
ATOM 4119 O O . GLN B 1 129 ? -0.478 -43.344 -26.703 1 78.88 129 GLN B O 1
ATOM 4124 N N . ARG B 1 130 ? 1.125 -43.156 -28.188 1 76.88 130 ARG B N 1
ATOM 4125 C CA . ARG B 1 130 ? 0.395 -43.812 -29.281 1 76.88 130 ARG B CA 1
ATOM 4126 C C . ARG B 1 130 ? 0.592 -45.312 -29.266 1 76.88 130 ARG B C 1
ATOM 4128 O O . ARG B 1 130 ? 1.704 -45.781 -29.047 1 76.88 130 ARG B O 1
ATOM 4135 N N . LEU B 1 131 ? -0.433 -46.219 -29.375 1 75.5 131 LEU B N 1
ATOM 4136 C CA . LEU B 1 131 ? -0.359 -47.688 -29.344 1 75.5 131 LEU B CA 1
ATOM 4137 C C . LEU B 1 131 ? -0.122 -48.25 -30.734 1 75.5 131 LEU B C 1
ATOM 4139 O O . LEU B 1 131 ? 0.667 -49.188 -30.906 1 75.5 131 LEU B O 1
ATOM 4143 N N . HIS B 1 132 ? -0.974 -48.219 -31.812 1 72.19 132 HIS B N 1
ATOM 4144 C CA . HIS B 1 132 ? -0.764 -48.719 -33.156 1 72.19 132 HIS B CA 1
ATOM 4145 C C . HIS B 1 132 ? -1.124 -47.656 -34.219 1 72.19 132 HIS B C 1
ATOM 4147 O O . HIS B 1 132 ? -1.827 -46.688 -33.906 1 72.19 132 HIS B O 1
ATOM 4153 N N . GLU B 1 133 ? -0.514 -47.969 -35.438 1 56.72 133 GLU B N 1
ATOM 4154 C CA . GLU B 1 133 ? -0.751 -47.062 -36.531 1 56.72 133 GLU B CA 1
ATOM 4155 C C . GLU B 1 133 ? -2.117 -47.281 -37.188 1 56.72 133 GLU B C 1
ATOM 4157 O O . GLU B 1 133 ? -2.615 -48.406 -37.188 1 56.72 133 GLU B O 1
ATOM 4162 N N . VAL B 1 134 ? -3.006 -46.625 -37.469 1 51.91 134 VAL B N 1
ATOM 4163 C CA . VAL B 1 134 ? -4.285 -46.719 -38.156 1 51.91 134 VAL B CA 1
ATOM 4164 C C . VAL B 1 134 ? -4.105 -47.5 -39.469 1 51.91 134 VAL B C 1
ATOM 4166 O O . VAL B 1 134 ? -3.328 -47.094 -40.344 1 51.91 134 VAL B O 1
ATOM 4169 N N . ALA B 1 135 ? -4.371 -48.969 -39.781 1 42.56 135 ALA B N 1
ATOM 4170 C CA . ALA B 1 135 ? -4.398 -49.562 -41.094 1 42.56 135 ALA B CA 1
ATOM 4171 C C . ALA B 1 135 ? -5.516 -48.969 -41.938 1 42.56 135 ALA B C 1
ATOM 4173 O O . ALA B 1 135 ? -6.629 -48.75 -41.469 1 42.56 135 ALA B O 1
ATOM 4174 N N . PRO B 1 136 ? -5.371 -48.469 -43.281 1 40.5 136 PRO B N 1
ATOM 4175 C CA . PRO B 1 136 ? -6.355 -47.938 -44.219 1 40.5 136 PRO B CA 1
ATOM 4176 C C . PRO B 1 136 ? -7.414 -48.969 -44.594 1 40.5 136 PRO B C 1
ATOM 4178 O O . PRO B 1 136 ? -7.18 -49.781 -45.5 1 40.5 136 PRO B O 1
ATOM 4181 N N . THR B 1 137 ? -8 -49.875 -43.969 1 37.16 137 THR B N 1
ATOM 4182 C CA . THR B 1 137 ? -8.922 -50.875 -44.5 1 37.16 137 THR B CA 1
ATOM 4183 C C . THR B 1 137 ? -10 -50.219 -45.375 1 37.16 137 THR B C 1
ATOM 4185 O O . THR B 1 137 ? -10.266 -49.031 -45.219 1 37.16 137 THR B O 1
ATOM 4188 N N . MET B 1 138 ? -10.977 -51.219 -46.406 1 37.22 138 MET B N 1
ATOM 4189 C CA . MET B 1 138 ? -12.016 -51.281 -47.438 1 37.22 138 MET B CA 1
ATOM 4190 C C . MET B 1 138 ? -13.242 -50.469 -47 1 37.22 138 MET B C 1
ATOM 4192 O O . MET B 1 138 ? -13.586 -50.438 -45.812 1 37.22 138 MET B O 1
ATOM 4196 N N . ARG B 1 139 ? -13.828 -49.531 -47.906 1 36.09 139 ARG B N 1
ATOM 4197 C CA . ARG B 1 139 ? -15.102 -48.812 -48.062 1 36.09 139 ARG B CA 1
ATOM 4198 C C . ARG B 1 139 ? -16.281 -49.781 -47.812 1 36.09 139 ARG B C 1
ATOM 4200 O O . ARG B 1 139 ? -16.469 -50.75 -48.531 1 36.09 139 ARG B O 1
ATOM 4207 N N . ALA B 1 140 ? -16.703 -50.125 -46.719 1 30.33 140 ALA B N 1
ATOM 4208 C CA . ALA B 1 140 ? -17.938 -50.875 -46.531 1 30.33 140 ALA B CA 1
ATOM 4209 C C . ALA B 1 140 ? -19.016 -50.406 -47.531 1 30.33 140 ALA B C 1
ATOM 4211 O O . ALA B 1 140 ? -19.094 -49.219 -47.812 1 30.33 140 ALA B O 1
ATOM 4212 N N . ASP B 1 141 ? -19.734 -51.219 -48.281 1 28.98 141 ASP B N 1
ATOM 4213 C CA . ASP B 1 141 ? -20.75 -51.188 -49.344 1 28.98 141 ASP B CA 1
ATOM 4214 C C . ASP B 1 141 ? -21.766 -50.062 -49.062 1 28.98 141 ASP B C 1
ATOM 4216 O O . ASP B 1 141 ? -21.875 -49.594 -47.938 1 28.98 141 ASP B O 1
ATOM 4220 N N . SER B 1 142 ? -22.734 -49.656 -50.312 1 29.64 142 SER B N 1
ATOM 4221 C CA . SER B 1 142 ? -23.812 -48.875 -50.875 1 29.64 142 SER B CA 1
ATOM 4222 C C . SER B 1 142 ? -25.062 -48.906 -50 1 29.64 142 SER B C 1
ATOM 4224 O O . SER B 1 142 ? -26.109 -48.406 -50.375 1 29.64 142 SER B O 1
ATOM 4226 N N . VAL B 1 143 ? -25.328 -49.969 -49.312 1 29.67 143 VAL B N 1
ATOM 4227 C CA . VAL B 1 143 ? -26.734 -50.094 -48.938 1 29.67 143 VAL B CA 1
ATOM 4228 C C . VAL B 1 143 ? -27.141 -48.875 -48.125 1 29.67 143 VAL B C 1
ATOM 4230 O O . VAL B 1 143 ? -26.531 -48.594 -47.062 1 29.67 143 VAL B O 1
ATOM 4233 N N . LYS B 1 144 ? -27.719 -47.812 -48.844 1 32.66 144 LYS B N 1
ATOM 4234 C CA . LYS B 1 144 ? -28.516 -46.625 -48.5 1 32.66 144 LYS B CA 1
ATOM 4235 C C . LYS B 1 144 ? -29.391 -46.875 -47.281 1 32.66 144 LYS B C 1
ATOM 4237 O O . LYS B 1 144 ? -30.359 -46.156 -47.062 1 32.66 144 LYS B O 1
ATOM 4242 N N . ALA B 1 145 ? -29.422 -48.062 -46.844 1 32.16 145 ALA B N 1
ATOM 4243 C CA . ALA B 1 145 ? -30.578 -48.094 -45.969 1 32.16 145 ALA B CA 1
ATOM 4244 C C . ALA B 1 145 ? -30.562 -46.938 -44.969 1 32.16 145 ALA B C 1
ATOM 4246 O O . ALA B 1 145 ? -29.5 -46.406 -44.625 1 32.16 145 ALA B O 1
ATOM 4247 N N . PRO B 1 146 ? -31.734 -46.25 -44.875 1 31.53 146 PRO B N 1
ATOM 4248 C CA . PRO B 1 146 ? -31.969 -45.094 -44 1 31.53 146 PRO B CA 1
ATOM 4249 C C . PRO B 1 146 ? -31.172 -45.188 -42.688 1 31.53 146 PRO B C 1
ATOM 4251 O O . PRO B 1 146 ? -31.078 -46.25 -42.094 1 31.53 146 PRO B O 1
ATOM 4254 N N . ALA B 1 147 ? -30.062 -44.375 -42.656 1 29.53 147 ALA B N 1
ATOM 4255 C CA . ALA B 1 147 ? -29.109 -44.344 -41.562 1 29.53 147 ALA B CA 1
ATOM 4256 C C . ALA B 1 147 ? -29.812 -44.5 -40.219 1 29.53 147 ALA B C 1
ATOM 4258 O O . ALA B 1 147 ? -30.375 -43.562 -39.688 1 29.53 147 ALA B O 1
ATOM 4259 N N . LEU B 1 148 ? -30.594 -45.375 -40.125 1 28.16 148 LEU B N 1
ATOM 4260 C CA . LEU B 1 148 ? -31.281 -45.656 -38.844 1 28.16 148 LEU B CA 1
ATOM 4261 C C . LEU B 1 148 ? -30.328 -45.469 -37.656 1 28.16 148 LEU B C 1
ATOM 4263 O O . LEU B 1 148 ? -29.109 -45.625 -37.812 1 28.16 148 LEU B O 1
ATOM 4267 N N . ASN B 1 149 ? -30.828 -44.844 -36.469 1 28.72 149 ASN B N 1
ATOM 4268 C CA . ASN B 1 149 ? -30.281 -44.594 -35.125 1 28.72 149 ASN B CA 1
ATOM 4269 C C . ASN B 1 149 ? -29.328 -45.75 -34.719 1 28.72 149 ASN B C 1
ATOM 4271 O O . ASN B 1 149 ? -29.438 -46.25 -33.594 1 28.72 149 ASN B O 1
ATOM 4275 N N . SER B 1 150 ? -28.953 -46.5 -35.5 1 30.41 150 SER B N 1
ATOM 4276 C CA . SER B 1 150 ? -28.422 -47.75 -35 1 30.41 150 SER B CA 1
ATOM 4277 C C . SER B 1 150 ? -27.172 -47.531 -34.156 1 30.41 150 SER B C 1
ATOM 4279 O O . SER B 1 150 ? -26.312 -46.719 -34.531 1 30.41 150 SER B O 1
ATOM 4281 N N . GLU B 1 151 ? -27.172 -47.812 -32.781 1 32.06 151 GLU B N 1
ATOM 4282 C CA . GLU B 1 151 ? -26.219 -48.031 -31.688 1 32.06 151 GLU B CA 1
ATOM 4283 C C . GLU B 1 151 ? -24.844 -48.438 -32.219 1 32.06 151 GLU B C 1
ATOM 4285 O O . GLU B 1 151 ? -24.734 -49.469 -32.906 1 32.06 151 GLU B O 1
ATOM 4290 N N . ALA B 1 152 ? -24.047 -47.344 -32.656 1 33.94 152 ALA B N 1
ATOM 4291 C CA . ALA B 1 152 ? -22.656 -47.625 -32.938 1 33.94 152 ALA B CA 1
ATOM 4292 C C . ALA B 1 152 ? -22.156 -48.812 -32.094 1 33.94 152 ALA B C 1
ATOM 4294 O O . ALA B 1 152 ? -22.453 -48.875 -30.906 1 33.94 152 ALA B O 1
ATOM 4295 N N . PRO B 1 153 ? -22.062 -49.75 -32.562 1 36.16 153 PRO B N 1
ATOM 4296 C CA . PRO B 1 153 ? -21.641 -50.844 -31.734 1 36.16 153 PRO B CA 1
ATOM 4297 C C . PRO B 1 153 ? -20.547 -50.469 -30.719 1 36.16 153 PRO B C 1
ATOM 4299 O O . PRO B 1 153 ? -19.688 -49.625 -31.031 1 36.16 153 PRO B O 1
ATOM 4302 N N . LEU B 1 154 ? -20.844 -50.375 -29.312 1 35.88 154 LEU B N 1
ATOM 4303 C CA . LEU B 1 154 ? -19.969 -50.188 -28.172 1 35.88 154 LEU B CA 1
ATOM 4304 C C . LEU B 1 154 ? -18.5 -50.406 -28.547 1 35.88 154 LEU B C 1
ATOM 4306 O O . LEU B 1 154 ? -18.219 -51.031 -29.562 1 35.88 154 LEU B O 1
ATOM 4310 N N . TYR B 1 155 ? -17.469 -50 -27.406 1 39.03 155 TYR B N 1
ATOM 4311 C CA . TYR B 1 155 ? -16.047 -49.844 -27.141 1 39.03 155 TYR B CA 1
ATOM 4312 C C . TYR B 1 155 ? -15.258 -51.062 -27.609 1 39.03 155 TYR B C 1
ATOM 4314 O O . TYR B 1 155 ? -15.289 -52.094 -26.953 1 39.03 155 TYR B O 1
ATOM 4322 N N . ASN B 1 156 ? -15.109 -51.219 -28.766 1 42.53 156 ASN B N 1
ATOM 4323 C CA . ASN B 1 156 ? -14.102 -52.219 -29.047 1 42.53 156 ASN B CA 1
ATOM 4324 C C . ASN B 1 156 ? -12.703 -51.75 -28.688 1 42.53 156 ASN B C 1
ATOM 4326 O O . ASN B 1 156 ? -12.156 -50.875 -29.359 1 42.53 156 ASN B O 1
ATOM 4330 N N . PRO B 1 157 ? -12.172 -51.719 -27.281 1 50.38 157 PRO B N 1
ATOM 4331 C CA . PRO B 1 157 ? -10.844 -51.312 -26.812 1 50.38 157 PRO B CA 1
ATOM 4332 C C . PRO B 1 157 ? -9.75 -51.531 -27.859 1 50.38 157 PRO B C 1
ATOM 4334 O O . PRO B 1 157 ? -8.742 -50.844 -27.859 1 50.38 157 PRO B O 1
ATOM 4337 N N . LEU B 1 158 ? -9.984 -52.469 -28.719 1 51.88 158 LEU B N 1
ATOM 4338 C CA . LEU B 1 158 ? -8.984 -52.781 -29.734 1 51.88 158 LEU B CA 1
ATOM 4339 C C . LEU B 1 158 ? -8.93 -51.688 -30.797 1 51.88 158 LEU B C 1
ATOM 4341 O O . LEU B 1 158 ? -7.973 -51.625 -31.578 1 51.88 158 LEU B O 1
ATOM 4345 N N . SER B 1 159 ? -9.883 -50.75 -30.562 1 56.91 159 SER B N 1
ATOM 4346 C CA . SER B 1 159 ? -9.914 -49.688 -31.578 1 56.91 159 SER B CA 1
ATOM 4347 C C . SER B 1 159 ? -9.227 -48.438 -31.062 1 56.91 159 SER B C 1
ATOM 4349 O O . SER B 1 159 ? -9.031 -47.469 -31.828 1 56.91 159 SER B O 1
ATOM 4351 N N . LEU B 1 160 ? -8.828 -48.438 -29.875 1 64.25 160 LEU B N 1
ATOM 4352 C CA . LEU B 1 160 ? -8.203 -47.25 -29.328 1 64.25 160 LEU B CA 1
ATOM 4353 C C . LEU B 1 160 ? -6.75 -47.125 -29.781 1 64.25 160 LEU B C 1
ATOM 4355 O O . LEU B 1 160 ? -5.988 -48.094 -29.656 1 64.25 160 LEU B O 1
ATOM 4359 N N . THR B 1 161 ? -6.406 -45.906 -30.438 1 70.06 161 THR B N 1
ATOM 4360 C CA . THR B 1 161 ? -5.094 -45.719 -31.047 1 70.06 161 THR B CA 1
ATOM 4361 C C . THR B 1 161 ? -4.113 -45.125 -30.031 1 70.06 161 THR B C 1
ATOM 4363 O O . THR B 1 161 ? -2.912 -45.062 -30.297 1 70.06 161 THR B O 1
ATOM 4366 N N . HIS B 1 162 ? -4.629 -44.688 -28.906 1 74.19 162 HIS B N 1
ATOM 4367 C CA . HIS B 1 162 ? -3.773 -44.062 -27.891 1 74.19 162 HIS B CA 1
ATOM 4368 C C . HIS B 1 162 ? -3.936 -44.781 -26.547 1 74.19 162 HIS B C 1
ATOM 4370 O O . HIS B 1 162 ? -4.898 -45.5 -26.328 1 74.19 162 HIS B O 1
ATOM 4376 N N . GLY B 1 163 ? -2.871 -44.594 -25.781 1 75.31 163 GLY B N 1
ATOM 4377 C CA . GLY B 1 163 ? -2.92 -45.125 -24.422 1 75.31 163 GLY B CA 1
ATOM 4378 C C . GLY B 1 163 ? -2.082 -44.344 -23.438 1 75.31 163 GLY B C 1
ATOM 4379 O O . GLY B 1 163 ? -1.337 -43.438 -23.828 1 75.31 163 GLY B O 1
ATOM 4380 N N . ILE B 1 164 ? -2.369 -44.562 -22.188 1 81.12 164 ILE B N 1
ATOM 4381 C CA . ILE B 1 164 ? -1.546 -44 -21.125 1 81.12 164 ILE B CA 1
ATOM 4382 C C . ILE B 1 164 ? -0.831 -45.094 -20.375 1 81.12 164 ILE B C 1
ATOM 4384 O O . ILE B 1 164 ? -1.396 -46.188 -20.156 1 81.12 164 ILE B O 1
ATOM 4388 N N . THR B 1 165 ? 0.406 -44.812 -20.047 1 83.12 165 THR B N 1
ATOM 4389 C CA . THR B 1 165 ? 1.2 -45.75 -19.266 1 83.12 165 THR B CA 1
ATOM 4390 C C . THR B 1 165 ? 1.398 -45.25 -17.844 1 83.12 165 THR B C 1
ATOM 4392 O O . THR B 1 165 ? 1.899 -44.125 -17.641 1 83.12 165 THR B O 1
ATOM 4395 N N . VAL B 1 166 ? 1.03 -45.969 -16.953 1 86.62 166 VAL B N 1
ATOM 4396 C CA . VAL B 1 166 ? 1.145 -45.562 -15.555 1 86.62 166 VAL B CA 1
ATOM 4397 C C . VAL B 1 166 ? 2.615 -45.531 -15.141 1 86.62 166 VAL B C 1
ATOM 4399 O O . VAL B 1 166 ? 3.328 -46.531 -15.289 1 86.62 166 VAL B O 1
ATOM 4402 N N . LEU B 1 167 ? 2.982 -44.469 -14.672 1 90.62 167 LEU B N 1
ATOM 4403 C CA . LEU B 1 167 ? 4.379 -44.281 -14.273 1 90.62 167 LEU B CA 1
ATOM 4404 C C . LEU B 1 167 ? 4.512 -44.281 -12.75 1 90.62 167 LEU B C 1
ATOM 4406 O O . LEU B 1 167 ? 5.48 -44.812 -12.211 1 90.62 167 LEU B O 1
ATOM 4410 N N . SER B 1 168 ? 3.641 -43.656 -12.164 1 91.75 168 SER B N 1
ATOM 4411 C CA . SER B 1 168 ? 3.68 -43.562 -10.711 1 91.75 168 SER B CA 1
ATOM 4412 C C . SER B 1 168 ? 2.342 -43.094 -10.148 1 91.75 168 SER B C 1
ATOM 4414 O O . SER B 1 168 ? 1.441 -42.75 -10.906 1 91.75 168 SER B O 1
ATOM 4416 N N . ALA B 1 169 ? 2.262 -43.156 -8.797 1 93.62 169 ALA B N 1
ATOM 4417 C CA . ALA B 1 169 ? 1.108 -42.625 -8.07 1 93.62 169 ALA B CA 1
ATOM 4418 C C . ALA B 1 169 ? 1.548 -41.688 -6.957 1 93.62 169 ALA B C 1
ATOM 4420 O O . ALA B 1 169 ? 2.605 -41.875 -6.352 1 93.62 169 ALA B O 1
ATOM 4421 N N . GLU B 1 170 ? 0.656 -40.688 -6.777 1 94.94 170 GLU B N 1
ATOM 4422 C CA . GLU B 1 170 ? 0.987 -39.719 -5.738 1 94.94 170 GLU B CA 1
ATOM 4423 C C . GLU B 1 170 ? -0.272 -39.188 -5.062 1 94.94 170 GLU B C 1
ATOM 4425 O O . GLU B 1 170 ? -1.37 -39.281 -5.613 1 94.94 170 GLU B O 1
ATOM 4430 N N . THR B 1 171 ? -0.05 -38.781 -3.836 1 95 171 THR B N 1
ATOM 4431 C CA . THR B 1 171 ? -1.047 -37.938 -3.162 1 95 171 THR B CA 1
ATOM 4432 C C . THR B 1 171 ? -0.539 -36.531 -2.988 1 95 171 THR B C 1
ATOM 4434 O O . THR B 1 171 ? 0.651 -36.312 -2.754 1 95 171 THR B O 1
ATOM 4437 N N . LYS B 1 172 ? -1.446 -35.562 -3.131 1 92.5 172 LYS B N 1
ATOM 4438 C CA . LYS B 1 172 ? -1.07 -34.156 -3.01 1 92.5 172 LYS B CA 1
ATOM 4439 C C . LYS B 1 172 ? -1.9 -33.469 -1.938 1 92.5 172 LYS B C 1
ATOM 4441 O O . LYS B 1 172 ? -3.117 -33.656 -1.865 1 92.5 172 LYS B O 1
ATOM 4446 N N . SER B 1 173 ? -1.188 -32.812 -1.078 1 92.81 173 SER B N 1
ATOM 4447 C CA . SER B 1 173 ? -1.868 -32.031 -0.041 1 92.81 173 SER B CA 1
ATOM 4448 C C . SER B 1 173 ? -1.366 -30.594 -0.004 1 92.81 173 SER B C 1
ATOM 4450 O O . SER B 1 173 ? -0.172 -30.344 -0.174 1 92.81 173 SER B O 1
ATOM 4452 N N . ARG B 1 174 ? -2.355 -29.688 0.277 1 92.06 174 ARG B N 1
ATOM 4453 C CA . ARG B 1 174 ? -2.021 -28.266 0.375 1 92.06 174 ARG B CA 1
ATOM 4454 C C . ARG B 1 174 ? -1.561 -27.906 1.784 1 92.06 174 ARG B C 1
ATOM 4456 O O . ARG B 1 174 ? -2.215 -28.266 2.766 1 92.06 174 ARG B O 1
ATOM 4463 N N . LEU B 1 175 ? -0.42 -27.234 1.85 1 91.94 175 LEU B N 1
ATOM 4464 C CA . LEU B 1 175 ? 0.134 -26.844 3.141 1 91.94 175 LEU B CA 1
ATOM 4465 C C . LEU B 1 175 ? -0.177 -25.391 3.447 1 91.94 175 LEU B C 1
ATOM 4467 O O . LEU B 1 175 ? -0.472 -25.031 4.594 1 91.94 175 LEU B O 1
ATOM 4471 N N . ALA B 1 176 ? -0.06 -24.531 2.49 1 90.31 176 ALA B N 1
ATOM 4472 C CA . ALA B 1 176 ? -0.318 -23.109 2.645 1 90.31 176 ALA B CA 1
ATOM 4473 C C . ALA B 1 176 ? -0.677 -22.469 1.307 1 90.31 176 ALA B C 1
ATOM 4475 O O . ALA B 1 176 ? -0.236 -22.922 0.252 1 90.31 176 ALA B O 1
ATOM 4476 N N . VAL B 1 177 ? -1.557 -21.469 1.427 1 91.88 177 VAL B N 1
ATOM 4477 C CA . VAL B 1 177 ? -1.935 -20.703 0.238 1 91.88 177 VAL B CA 1
ATOM 4478 C C . VAL B 1 177 ? -2.014 -19.219 0.575 1 91.88 177 VAL B C 1
ATOM 4480 O O . VAL B 1 177 ? -2.525 -18.844 1.631 1 91.88 177 VAL B O 1
ATOM 4483 N N . VAL B 1 178 ? -1.406 -18.406 -0.279 1 91.94 178 VAL B N 1
ATOM 4484 C CA . VAL B 1 178 ? -1.491 -16.953 -0.172 1 91.94 178 VAL B CA 1
ATOM 4485 C C . VAL B 1 178 ? -1.901 -16.359 -1.518 1 91.94 178 VAL B C 1
ATOM 4487 O O . VAL B 1 178 ? -1.204 -16.547 -2.52 1 91.94 178 VAL B O 1
ATOM 4490 N N . ASP B 1 179 ? -3.031 -15.711 -1.47 1 92.12 179 ASP B N 1
ATOM 4491 C CA . ASP B 1 179 ? -3.504 -15.047 -2.684 1 92.12 179 ASP B CA 1
ATOM 4492 C C . ASP B 1 179 ? -3.162 -13.562 -2.668 1 92.12 179 ASP B C 1
ATOM 4494 O O . ASP B 1 179 ? -3.26 -12.906 -1.628 1 92.12 179 ASP B O 1
ATOM 4498 N N . MET B 1 180 ? -2.766 -13.055 -3.76 1 93.25 180 MET B N 1
ATOM 4499 C CA . MET B 1 180 ? -2.434 -11.648 -3.949 1 93.25 180 MET B CA 1
ATOM 4500 C C . MET B 1 180 ? -3.217 -11.055 -5.117 1 93.25 180 MET B C 1
ATOM 4502 O O . MET B 1 180 ? -3.129 -11.555 -6.242 1 93.25 180 MET B O 1
ATOM 4506 N N . CYS B 1 181 ? -4.02 -10.094 -4.809 1 90.94 181 CYS B N 1
ATOM 4507 C CA . CYS B 1 181 ? -4.648 -9.328 -5.883 1 90.94 181 CYS B CA 1
ATOM 4508 C C . CYS B 1 181 ? -3.691 -8.289 -6.441 1 90.94 181 CYS B C 1
ATOM 4510 O O . CYS B 1 181 ? -2.973 -7.629 -5.688 1 90.94 181 CYS B O 1
ATOM 4512 N N . CYS B 1 182 ? -3.646 -8.227 -7.684 1 88.69 182 CYS B N 1
ATOM 4513 C CA . CYS B 1 182 ? -2.67 -7.359 -8.336 1 88.69 182 CYS B CA 1
ATOM 4514 C C . CYS B 1 182 ? -3.348 -6.422 -9.328 1 88.69 182 CYS B C 1
ATOM 4516 O O . CYS B 1 182 ? -3.113 -6.512 -10.531 1 88.69 182 CYS B O 1
ATOM 4518 N N . PRO B 1 183 ? -4.098 -5.484 -8.766 1 83.12 183 PRO B N 1
ATOM 4519 C CA . PRO B 1 183 ? -4.656 -4.496 -9.695 1 83.12 183 PRO B CA 1
ATOM 4520 C C . PRO B 1 183 ? -3.582 -3.758 -10.484 1 83.12 183 PRO B C 1
ATOM 4522 O O . PRO B 1 183 ? -2.523 -3.43 -9.938 1 83.12 183 PRO B O 1
ATOM 4525 N N . GLY B 1 184 ? -3.781 -3.559 -11.734 1 76.06 184 GLY B N 1
ATOM 4526 C CA . GLY B 1 184 ? -2.807 -2.908 -12.594 1 76.06 184 GLY B CA 1
ATOM 4527 C C . GLY B 1 184 ? -1.879 -3.887 -13.289 1 76.06 184 GLY B C 1
ATOM 4528 O O . GLY B 1 184 ? -1.139 -3.508 -14.203 1 76.06 184 GLY B O 1
ATOM 4529 N N . TRP B 1 185 ? -1.787 -5.059 -12.664 1 82.69 185 TRP B N 1
ATOM 4530 C CA . TRP B 1 185 ? -1.098 -6.152 -13.344 1 82.69 185 TRP B CA 1
ATOM 4531 C C . TRP B 1 185 ? -2.07 -6.969 -14.188 1 82.69 185 TRP B C 1
ATOM 4533 O O . TRP B 1 185 ? -3.287 -6.848 -14.039 1 82.69 185 TRP B O 1
ATOM 4543 N N . CYS B 1 186 ? -1.65 -7.695 -15.156 1 82.56 186 CYS B N 1
ATOM 4544 C CA . CYS B 1 186 ? -2.525 -8.406 -16.078 1 82.56 186 CYS B CA 1
ATOM 4545 C C . CYS B 1 186 ? -3.021 -9.711 -15.469 1 82.56 186 CYS B C 1
ATOM 4547 O O . CYS B 1 186 ? -3.855 -10.398 -16.062 1 82.56 186 CYS B O 1
ATOM 4549 N N . ALA B 1 187 ? -2.543 -10.07 -14.297 1 89.75 187 ALA B N 1
ATOM 4550 C CA . ALA B 1 187 ? -2.994 -11.273 -13.617 1 89.75 187 ALA B CA 1
ATOM 4551 C C . ALA B 1 187 ? -2.805 -11.156 -12.102 1 89.75 187 ALA B C 1
ATOM 4553 O O . ALA B 1 187 ? -1.925 -10.43 -11.641 1 89.75 187 ALA B O 1
ATOM 4554 N N . ASP B 1 188 ? -3.67 -11.867 -11.391 1 92.5 188 ASP B N 1
ATOM 4555 C CA . ASP B 1 188 ? -3.465 -12.086 -9.969 1 92.5 188 ASP B CA 1
ATOM 4556 C C . ASP B 1 188 ? -2.568 -13.297 -9.719 1 92.5 188 ASP B C 1
ATOM 4558 O O . ASP B 1 188 ? -2.24 -14.031 -10.656 1 92.5 188 ASP B O 1
ATOM 4562 N N . VAL B 1 189 ? -2.131 -13.422 -8.414 1 95.94 189 VAL B N 1
ATOM 4563 C CA . VAL B 1 189 ? -1.16 -14.477 -8.156 1 95.94 189 VAL B CA 1
ATOM 4564 C C . VAL B 1 189 ? -1.567 -15.258 -6.906 1 95.94 189 VAL B C 1
ATOM 4566 O O . VAL B 1 189 ? -2.152 -14.695 -5.98 1 95.94 189 VAL B O 1
ATOM 4569 N N . ARG B 1 190 ? -1.305 -16.578 -7 1 95.88 190 ARG B N 1
ATOM 4570 C CA . ARG B 1 190 ? -1.448 -17.453 -5.836 1 95.88 190 ARG B CA 1
ATOM 4571 C C . ARG B 1 190 ? -0.129 -18.141 -5.5 1 95.88 190 ARG B C 1
ATOM 4573 O O . ARG B 1 190 ? 0.447 -18.828 -6.34 1 95.88 190 ARG B O 1
ATOM 4580 N N . PHE B 1 191 ? 0.331 -17.875 -4.25 1 96.31 191 PHE B N 1
ATOM 4581 C CA . PHE B 1 191 ? 1.408 -18.688 -3.703 1 96.31 191 PHE B CA 1
ATOM 4582 C C . PHE B 1 191 ? 0.856 -19.953 -3.066 1 96.31 191 PHE B C 1
ATOM 4584 O O . PHE B 1 191 ? 0.027 -19.891 -2.156 1 96.31 191 PHE B O 1
ATOM 4591 N N . ALA B 1 192 ? 1.314 -21.078 -3.627 1 96.25 192 ALA B N 1
ATOM 4592 C CA . ALA B 1 192 ? 0.808 -22.359 -3.121 1 96.25 192 ALA B CA 1
ATOM 4593 C C . ALA B 1 192 ? 1.95 -23.266 -2.668 1 96.25 192 ALA B C 1
ATOM 4595 O O . ALA B 1 192 ? 2.893 -23.5 -3.424 1 96.25 192 ALA B O 1
ATOM 4596 N N . LEU B 1 193 ? 1.901 -23.625 -1.431 1 96.19 193 LEU B N 1
ATOM 4597 C CA . LEU B 1 193 ? 2.805 -24.609 -0.854 1 96.19 193 LEU B CA 1
ATOM 4598 C C . LEU B 1 193 ? 2.098 -25.953 -0.667 1 96.19 193 LEU B C 1
ATOM 4600 O O . LEU B 1 193 ? 1.054 -26.016 -0.013 1 96.19 193 LEU B O 1
ATOM 4604 N N . SER B 1 194 ? 2.662 -27.031 -1.346 1 96.12 194 SER B N 1
ATOM 4605 C CA . SER B 1 194 ? 2.023 -28.344 -1.291 1 96.12 194 SER B CA 1
ATOM 4606 C C . SER B 1 194 ? 3.043 -29.438 -1.018 1 96.12 194 SER B C 1
ATOM 4608 O O . SER B 1 194 ? 4.246 -29.234 -1.19 1 96.12 194 SER B O 1
ATOM 4610 N N . LYS B 1 195 ? 2.527 -30.422 -0.597 1 95.56 195 LYS B N 1
ATOM 4611 C CA . LYS B 1 195 ? 3.281 -31.672 -0.411 1 95.56 195 LYS B CA 1
ATOM 4612 C C . LYS B 1 195 ? 2.766 -32.781 -1.329 1 95.56 195 LYS B C 1
ATOM 4614 O O . LYS B 1 195 ? 1.555 -32.938 -1.469 1 95.56 195 LYS B O 1
ATOM 4619 N N . GLU B 1 196 ? 3.656 -33.406 -2.004 1 94.81 196 GLU B N 1
ATOM 4620 C CA . GLU B 1 196 ? 3.355 -34.531 -2.865 1 94.81 196 GLU B CA 1
ATOM 4621 C C . GLU B 1 196 ? 4.098 -35.812 -2.404 1 94.81 196 GLU B C 1
ATOM 4623 O O . GLU B 1 196 ? 5.328 -35.844 -2.416 1 94.81 196 GLU B O 1
ATOM 4628 N N . ALA B 1 197 ? 3.385 -36.781 -2.094 1 95 197 ALA B N 1
ATOM 4629 C CA . ALA B 1 197 ? 3.969 -38.031 -1.604 1 95 197 ALA B CA 1
ATOM 4630 C C . ALA B 1 197 ? 3.754 -39.188 -2.6 1 95 197 ALA B C 1
ATOM 4632 O O . ALA B 1 197 ? 2.641 -39.375 -3.096 1 95 197 ALA B O 1
ATOM 4633 N N . THR B 1 198 ? 4.797 -39.844 -2.887 1 94.19 198 THR B N 1
ATOM 4634 C CA . THR B 1 198 ? 4.699 -41 -3.734 1 94.19 198 THR B CA 1
ATOM 4635 C C . THR B 1 198 ? 4.086 -42.188 -2.965 1 94.19 198 THR B C 1
ATOM 4637 O O . THR B 1 198 ? 4.496 -42.469 -1.839 1 94.19 198 THR B O 1
ATOM 4640 N N . VAL B 1 199 ? 3.195 -42.812 -3.598 1 93.94 199 VAL B N 1
ATOM 4641 C CA . VAL B 1 199 ? 2.533 -43.969 -3.01 1 93.94 199 VAL B CA 1
ATOM 4642 C C . VAL B 1 199 ? 2.555 -45.125 -3.998 1 93.94 199 VAL B C 1
ATOM 4644 O O . VAL B 1 199 ? 2.713 -44.906 -5.203 1 93.94 199 VAL B O 1
ATOM 4647 N N . PRO B 1 200 ? 2.43 -46.281 -3.521 1 91.88 200 PRO B N 1
ATOM 4648 C CA . PRO B 1 200 ? 2.449 -47.438 -4.434 1 91.88 200 PRO B CA 1
ATOM 4649 C C . PRO B 1 200 ? 1.21 -47.5 -5.32 1 91.88 200 PRO B C 1
ATOM 4651 O O . PRO B 1 200 ? 0.125 -47.094 -4.91 1 91.88 200 PRO B O 1
ATOM 4654 N N . VAL B 1 201 ? 1.458 -47.938 -6.531 1 90.62 201 VAL B N 1
ATOM 4655 C CA . VAL B 1 201 ? 0.361 -48.281 -7.422 1 90.62 201 VAL B CA 1
ATOM 4656 C C . VAL B 1 201 ? -0.14 -49.688 -7.086 1 90.62 201 VAL B C 1
ATOM 4658 O O . VAL B 1 201 ? 0.64 -50.625 -7.055 1 90.62 201 VAL B O 1
ATOM 4661 N N . GLU B 1 202 ? -1.419 -49.812 -6.867 1 83.88 202 GLU B N 1
ATOM 4662 C CA . GLU B 1 202 ? -2.004 -51.062 -6.465 1 83.88 202 GLU B CA 1
ATOM 4663 C C . GLU B 1 202 ? -3.078 -51.531 -7.453 1 83.88 202 GLU B C 1
ATOM 4665 O O . GLU B 1 202 ? -3.664 -50.688 -8.156 1 83.88 202 GLU B O 1
ATOM 4670 N N . LEU B 1 203 ? -3.264 -52.781 -7.508 1 77.94 203 LEU B N 1
ATOM 4671 C CA . LEU B 1 203 ? -4.312 -53.344 -8.344 1 77.94 203 LEU B CA 1
ATOM 4672 C C . LEU B 1 203 ? -5.676 -52.781 -7.969 1 77.94 203 LEU B C 1
ATOM 4674 O O . LEU B 1 203 ? -6.527 -52.562 -8.836 1 77.94 203 LEU B O 1
ATOM 4678 N N . THR B 1 204 ? -5.797 -52.5 -6.715 1 80.12 204 THR B N 1
ATOM 4679 C CA . THR B 1 204 ? -7.066 -51.969 -6.227 1 80.12 204 THR B CA 1
ATOM 4680 C C . THR B 1 204 ? -7.352 -50.594 -6.82 1 80.12 204 THR B C 1
ATOM 4682 O O . THR B 1 204 ? -8.508 -50.156 -6.871 1 80.12 204 THR B O 1
ATOM 4685 N N . ASP B 1 205 ? -6.363 -49.938 -7.289 1 82.44 205 ASP B N 1
ATOM 4686 C CA . ASP B 1 205 ? -6.539 -48.656 -7.938 1 82.44 205 ASP B CA 1
ATOM 4687 C C . ASP B 1 205 ? -7.32 -48.781 -9.242 1 82.44 205 ASP B C 1
ATOM 4689 O O . ASP B 1 205 ? -8 -47.844 -9.672 1 82.44 205 ASP B O 1
ATOM 4693 N N . ALA B 1 206 ? -7.215 -49.938 -9.906 1 74.44 206 ALA B N 1
ATOM 4694 C CA . ALA B 1 206 ? -7.895 -50.188 -11.18 1 74.44 206 ALA B CA 1
ATOM 4695 C C . ALA B 1 206 ? -9.242 -50.844 -10.945 1 74.44 206 ALA B C 1
ATOM 4697 O O . ALA B 1 206 ? -10.172 -50.688 -11.742 1 74.44 206 ALA B O 1
ATOM 4698 N N . THR B 1 207 ? -9.32 -51.562 -9.859 1 72.94 207 THR B N 1
ATOM 4699 C CA . THR B 1 207 ? -10.5 -52.438 -9.727 1 72.94 207 THR B CA 1
ATOM 4700 C C . THR B 1 207 ? -11.516 -51.812 -8.781 1 72.94 207 THR B C 1
ATOM 4702 O O . THR B 1 207 ? -12.727 -51.938 -8.969 1 72.94 207 THR B O 1
ATOM 4705 N N . ASN B 1 208 ? -11.016 -51.125 -7.777 1 76.62 208 ASN B N 1
ATOM 4706 C CA . ASN B 1 208 ? -11.922 -50.625 -6.742 1 76.62 208 ASN B CA 1
ATOM 4707 C C . ASN B 1 208 ? -12.172 -49.125 -6.867 1 76.62 208 ASN B C 1
ATOM 4709 O O . ASN B 1 208 ? -13.133 -48.594 -6.309 1 76.62 208 ASN B O 1
ATOM 4713 N N . GLU B 1 209 ? -11.281 -48.5 -7.559 1 80.88 209 GLU B N 1
ATOM 4714 C CA . GLU B 1 209 ? -11.383 -47.062 -7.605 1 80.88 209 GLU B CA 1
ATOM 4715 C C . GLU B 1 209 ? -11.953 -46.594 -8.938 1 80.88 209 GLU B C 1
ATOM 4717 O O . GLU B 1 209 ? -11.82 -47.281 -9.953 1 80.88 209 GLU B O 1
ATOM 4722 N N . ARG B 1 210 ? -12.562 -45.469 -8.875 1 78.56 210 ARG B N 1
ATOM 4723 C CA . ARG B 1 210 ? -13.062 -44.812 -10.078 1 78.56 210 ARG B CA 1
ATOM 4724 C C . ARG B 1 210 ? -12.18 -43.625 -10.461 1 78.56 210 ARG B C 1
ATOM 4726 O O . ARG B 1 210 ? -11.727 -42.875 -9.594 1 78.56 210 ARG B O 1
ATOM 4733 N N . ALA B 1 211 ? -11.914 -43.562 -11.711 1 80.19 211 ALA B N 1
ATOM 4734 C CA . ALA B 1 211 ? -11.25 -42.344 -12.219 1 80.19 211 ALA B CA 1
ATOM 4735 C C . ALA B 1 211 ? -12.227 -41.188 -12.297 1 80.19 211 ALA B C 1
ATOM 4737 O O . ALA B 1 211 ? -13.188 -41.219 -13.062 1 80.19 211 ALA B O 1
ATOM 4738 N N . LYS B 1 212 ? -11.961 -40.25 -11.539 1 81.5 212 LYS B N 1
ATOM 4739 C CA . LYS B 1 212 ? -12.867 -39.094 -11.461 1 81.5 212 LYS B CA 1
ATOM 4740 C C . LYS B 1 212 ? -12.586 -38.094 -12.586 1 81.5 212 LYS B C 1
ATOM 4742 O O . LYS B 1 212 ? -13.5 -37.438 -13.078 1 81.5 212 LYS B O 1
ATOM 4747 N N . ALA B 1 213 ? -11.336 -37.938 -12.828 1 82.5 213 ALA B N 1
ATOM 4748 C CA . ALA B 1 213 ? -10.93 -37 -13.867 1 82.5 213 ALA B CA 1
ATOM 4749 C C . ALA B 1 213 ? -9.531 -37.312 -14.383 1 82.5 213 ALA B C 1
ATOM 4751 O O . ALA B 1 213 ? -8.773 -38.062 -13.742 1 82.5 213 ALA B O 1
ATOM 4752 N N . SER B 1 214 ? -9.328 -36.938 -15.602 1 82.94 214 SER B N 1
ATOM 4753 C CA . SER B 1 214 ? -7.992 -36.969 -16.188 1 82.94 214 SER B CA 1
ATOM 4754 C C . SER B 1 214 ? -7.551 -35.594 -16.672 1 82.94 214 SER B C 1
ATOM 4756 O O . SER B 1 214 ? -8.375 -34.812 -17.125 1 82.94 214 SER B O 1
ATOM 4758 N N . ARG B 1 215 ? -6.285 -35.375 -16.453 1 85.5 215 ARG B N 1
ATOM 4759 C CA . ARG B 1 215 ? -5.727 -34.094 -16.906 1 85.5 215 ARG B CA 1
ATOM 4760 C C . ARG B 1 215 ? -4.508 -34.312 -17.797 1 85.5 215 ARG B C 1
ATOM 4762 O O . ARG B 1 215 ? -3.514 -34.906 -17.359 1 85.5 215 ARG B O 1
ATOM 4769 N N . PHE B 1 216 ? -4.754 -33.875 -19.062 1 83.25 216 PHE B N 1
ATOM 4770 C CA . PHE B 1 216 ? -3.65 -33.844 -20.016 1 83.25 216 PHE B CA 1
ATOM 4771 C C . PHE B 1 216 ? -2.893 -32.531 -19.938 1 83.25 216 PHE B C 1
ATOM 4773 O O . PHE B 1 216 ? -3.502 -31.469 -19.969 1 83.25 216 PHE B O 1
ATOM 4780 N N . ARG B 1 217 ? -1.529 -32.625 -19.797 1 86.31 217 ARG B N 1
ATOM 4781 C CA . ARG B 1 217 ? -0.72 -31.422 -19.656 1 86.31 217 ARG B CA 1
ATOM 4782 C C . ARG B 1 217 ? 0.464 -31.453 -20.625 1 86.31 217 ARG B C 1
ATOM 4784 O O . ARG B 1 217 ? 1.126 -32.469 -20.766 1 86.31 217 ARG B O 1
ATOM 4791 N N . SER B 1 218 ? 0.574 -30.422 -21.391 1 84.25 218 SER B N 1
ATOM 4792 C CA . SER B 1 218 ? 1.799 -30.109 -22.109 1 84.25 218 SER B CA 1
ATOM 4793 C C . SER B 1 218 ? 2.537 -28.938 -21.484 1 84.25 218 SER B C 1
ATOM 4795 O O . SER B 1 218 ? 2 -27.828 -21.406 1 84.25 218 SER B O 1
ATOM 4797 N N . ARG B 1 219 ? 3.795 -29.125 -20.984 1 86.56 219 ARG B N 1
ATOM 4798 C CA . ARG B 1 219 ? 4.457 -28.141 -20.141 1 86.56 219 ARG B CA 1
ATOM 4799 C C . ARG B 1 219 ? 5.824 -27.766 -20.703 1 86.56 219 ARG B C 1
ATOM 4801 O O . ARG B 1 219 ? 6.594 -28.641 -21.109 1 86.56 219 ARG B O 1
ATOM 4808 N N . MET B 1 220 ? 5.949 -26.547 -20.781 1 88.31 220 MET B N 1
ATOM 4809 C CA . MET B 1 220 ? 7.27 -26 -21.047 1 88.31 220 MET B CA 1
ATOM 4810 C C . MET B 1 220 ? 7.895 -25.422 -19.781 1 88.31 220 MET B C 1
ATOM 4812 O O . MET B 1 220 ? 7.219 -24.734 -19.016 1 88.31 220 MET B O 1
ATOM 4816 N N . CYS B 1 221 ? 9.18 -25.766 -19.625 1 90.81 221 CYS B N 1
ATOM 4817 C CA . CYS B 1 221 ? 9.906 -25.297 -18.453 1 90.81 221 CYS B CA 1
ATOM 4818 C C . CYS B 1 221 ? 11.047 -24.375 -18.828 1 90.81 221 CYS B C 1
A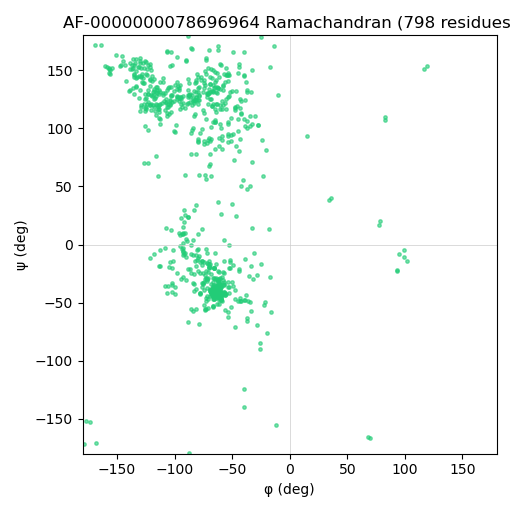TOM 4820 O O . CYS B 1 221 ? 11.945 -24.766 -19.594 1 90.81 221 CYS B O 1
ATOM 4822 N N . ILE B 1 222 ? 10.984 -23.234 -18.344 1 90.62 222 ILE B N 1
ATOM 4823 C CA . ILE B 1 222 ? 12.023 -22.25 -18.594 1 90.62 222 ILE B CA 1
ATOM 4824 C C . ILE B 1 222 ? 12.766 -21.938 -17.312 1 90.62 222 ILE B C 1
ATOM 4826 O O . ILE B 1 222 ? 12.242 -21.234 -16.422 1 90.62 222 ILE B O 1
ATOM 4830 N N . PRO B 1 223 ? 13.977 -22.391 -17.234 1 91.56 223 PRO B N 1
ATOM 4831 C CA . PRO B 1 223 ? 14.75 -22.094 -16.031 1 91.56 223 PRO B CA 1
ATOM 4832 C C . PRO B 1 223 ? 15.148 -20.625 -15.938 1 91.56 223 PRO B C 1
ATOM 4834 O O . PRO B 1 223 ? 15.531 -20.031 -16.938 1 91.56 223 PRO B O 1
ATOM 4837 N N . VAL B 1 224 ? 14.945 -20.109 -14.812 1 91.81 224 VAL B N 1
ATOM 4838 C CA . VAL B 1 224 ? 15.336 -18.734 -14.523 1 91.81 224 VAL B CA 1
ATOM 4839 C C . VAL B 1 224 ? 16.219 -18.688 -13.281 1 91.81 224 VAL B C 1
ATOM 4841 O O . VAL B 1 224 ? 15.727 -18.766 -12.148 1 91.81 224 VAL B O 1
ATOM 4844 N N . GLY B 1 225 ? 17.516 -18.562 -13.469 1 87.88 225 GLY B N 1
ATOM 4845 C CA . GLY B 1 225 ? 18.422 -18.594 -12.328 1 87.88 225 GLY B CA 1
ATOM 4846 C C . GLY B 1 225 ? 18.5 -19.938 -11.656 1 87.88 225 GLY B C 1
ATOM 4847 O O . GLY B 1 225 ? 18.047 -20.953 -12.211 1 87.88 225 GLY B O 1
ATOM 4848 N N . PRO B 1 226 ? 19.078 -19.922 -10.461 1 89.94 226 PRO B N 1
ATOM 4849 C CA . PRO B 1 226 ? 19.328 -21.203 -9.805 1 89.94 226 PRO B CA 1
ATOM 4850 C C . PRO B 1 226 ? 18.094 -21.75 -9.078 1 89.94 226 PRO B C 1
ATOM 4852 O O . PRO B 1 226 ? 18.031 -22.938 -8.766 1 89.94 226 PRO B O 1
ATOM 4855 N N . PHE B 1 227 ? 17.094 -20.859 -8.891 1 94.19 227 PHE B N 1
ATOM 4856 C CA . PHE B 1 227 ? 16.062 -21.297 -7.965 1 94.19 227 PHE B CA 1
ATOM 4857 C C . PHE B 1 227 ? 14.703 -21.312 -8.633 1 94.19 227 PHE B C 1
ATOM 4859 O O . PHE B 1 227 ? 13.727 -21.797 -8.062 1 94.19 227 PHE B O 1
ATOM 4866 N N . PHE B 1 228 ? 14.625 -20.719 -9.828 1 95.19 228 PHE B N 1
ATOM 4867 C CA . PHE B 1 228 ? 13.281 -20.516 -10.359 1 95.19 228 PHE B CA 1
ATOM 4868 C C . PHE B 1 228 ? 13.133 -21.141 -11.734 1 95.19 228 PHE B C 1
ATOM 4870 O O . PHE B 1 228 ? 14.109 -21.266 -12.477 1 95.19 228 PHE B O 1
ATOM 4877 N N . SER B 1 229 ? 12.016 -21.609 -12.031 1 95.38 229 SER B N 1
ATOM 4878 C CA . SER B 1 229 ? 11.617 -22.016 -13.375 1 95.38 229 SER B CA 1
ATOM 4879 C C . SER B 1 229 ? 10.203 -21.531 -13.695 1 95.38 229 SER B C 1
ATOM 4881 O O . SER B 1 229 ? 9.32 -21.562 -12.836 1 95.38 229 SER B O 1
ATOM 4883 N N . ILE B 1 230 ? 10.039 -21 -14.82 1 94.5 230 ILE B N 1
ATOM 4884 C CA . ILE B 1 230 ? 8.719 -20.625 -15.32 1 94.5 230 ILE B CA 1
ATOM 4885 C C . ILE B 1 230 ? 8.109 -21.812 -16.078 1 94.5 230 ILE B C 1
ATOM 4887 O O . ILE B 1 230 ? 8.719 -22.344 -17.016 1 94.5 230 ILE B O 1
ATOM 4891 N N . GLN B 1 231 ? 6.973 -22.25 -15.625 1 93.94 231 GLN B N 1
ATOM 4892 C CA . GLN B 1 231 ? 6.258 -23.344 -16.281 1 93.94 231 GLN B CA 1
ATOM 4893 C C . GLN B 1 231 ? 5.047 -22.812 -17.047 1 93.94 231 GLN B C 1
ATOM 4895 O O . GLN B 1 231 ? 4.184 -22.141 -16.484 1 93.94 231 GLN B O 1
ATOM 4900 N N . ILE B 1 232 ? 5.07 -23.062 -18.25 1 92.06 232 ILE B N 1
ATOM 4901 C CA . ILE B 1 232 ? 3.924 -22.781 -19.109 1 92.06 232 ILE B CA 1
ATOM 4902 C C . ILE B 1 232 ? 3.232 -24.094 -19.484 1 92.06 232 ILE B C 1
ATOM 4904 O O . ILE B 1 232 ? 3.836 -24.969 -20.109 1 92.06 232 ILE B O 1
ATOM 4908 N N . THR B 1 233 ? 1.994 -24.203 -19.078 1 89.69 233 THR B N 1
ATOM 4909 C CA . THR B 1 233 ? 1.289 -25.469 -19.234 1 89.69 233 THR B CA 1
ATOM 4910 C C . THR B 1 233 ? -0.02 -25.281 -19.984 1 89.69 233 THR B C 1
ATOM 4912 O O . THR B 1 233 ? -0.792 -24.359 -19.672 1 89.69 233 THR B O 1
ATOM 4915 N N . GLN B 1 234 ? -0.144 -25.984 -20.953 1 86.88 234 GLN B N 1
ATOM 4916 C CA . GLN B 1 234 ? -1.457 -26.188 -21.562 1 86.88 234 GLN B CA 1
ATOM 4917 C C . GLN B 1 234 ? -2.139 -27.438 -20.984 1 86.88 234 GLN B C 1
ATOM 4919 O O . GLN B 1 234 ? -1.567 -28.531 -21 1 86.88 234 GLN B O 1
ATOM 4924 N N . SER B 1 235 ? -3.254 -27.172 -20.453 1 83.75 235 SER B N 1
ATOM 4925 C CA . SER B 1 235 ? -3.916 -28.266 -19.75 1 83.75 235 SER B CA 1
ATOM 4926 C C . SER B 1 235 ? -5.34 -28.469 -20.25 1 83.75 235 SER B C 1
ATOM 4928 O O . SER B 1 235 ? -6.035 -27.484 -20.562 1 83.75 235 SER B O 1
ATOM 4930 N N . THR B 1 236 ? -5.68 -29.766 -20.375 1 79.69 236 THR B N 1
ATOM 4931 C CA . THR B 1 236 ? -7.043 -30.156 -20.688 1 79.69 236 THR B CA 1
ATOM 4932 C C . THR B 1 236 ? -7.586 -31.125 -19.641 1 79.69 236 THR B C 1
ATOM 4934 O O . THR B 1 236 ? -6.984 -32.156 -19.375 1 79.69 236 THR B O 1
ATOM 4937 N N . LEU B 1 237 ? -8.562 -30.656 -19.016 1 79.31 237 LEU B N 1
ATOM 4938 C CA . LEU B 1 237 ? -9.203 -31.484 -18 1 79.31 237 LEU B CA 1
ATOM 4939 C C . LEU B 1 237 ? -10.438 -32.188 -18.578 1 79.31 237 LEU B C 1
ATOM 4941 O O . LEU B 1 237 ? -11.242 -31.547 -19.266 1 79.31 237 LEU B O 1
ATOM 4945 N N . SER B 1 238 ? -10.422 -33.594 -18.375 1 74.31 238 SER B N 1
ATOM 4946 C CA . SER B 1 238 ? -11.57 -34.375 -18.812 1 74.31 238 SER B CA 1
ATOM 4947 C C . SER B 1 238 ? -12.164 -35.156 -17.656 1 74.31 238 SER B C 1
ATOM 4949 O O . SER B 1 238 ? -11.438 -35.781 -16.859 1 74.31 238 SER B O 1
ATOM 4951 N N . GLN B 1 239 ? -13.406 -35.062 -17.453 1 73.69 239 GLN B N 1
ATOM 4952 C CA . GLN B 1 239 ? -14.062 -35.844 -16.422 1 73.69 239 GLN B CA 1
ATOM 4953 C C . GLN B 1 239 ? -14.445 -37.219 -16.938 1 73.69 239 GLN B C 1
ATOM 4955 O O . GLN B 1 239 ? -14.688 -38.125 -16.141 1 73.69 239 GLN B O 1
ATOM 4960 N N . ASP B 1 240 ? -14.625 -37.438 -18.172 1 59.44 240 ASP B N 1
ATOM 4961 C CA . ASP B 1 240 ? -15 -38.719 -18.75 1 59.44 240 ASP B CA 1
ATOM 4962 C C . ASP B 1 240 ? -13.766 -39.594 -19.016 1 59.44 240 ASP B C 1
ATOM 4964 O O . ASP B 1 240 ? -13.148 -39.5 -20.078 1 59.44 240 ASP B O 1
ATOM 4968 N N . VAL B 1 241 ? -13.289 -40.188 -17.844 1 56.44 241 VAL B N 1
ATOM 4969 C CA . VAL B 1 241 ? -12.078 -40.969 -17.984 1 56.44 241 VAL B CA 1
ATOM 4970 C C . VAL B 1 241 ? -12.445 -42.375 -18.484 1 56.44 241 VAL B C 1
ATOM 4972 O O . VAL B 1 241 ? -13.484 -42.938 -18.109 1 56.44 241 VAL B O 1
ATOM 4975 N N . TRP B 1 242 ? -12.133 -42.781 -19.672 1 50.47 242 TRP B N 1
ATOM 4976 C CA . TRP B 1 242 ? -12.57 -44 -20.359 1 50.47 242 TRP B CA 1
ATOM 4977 C C . TRP B 1 242 ? -12.062 -45.25 -19.641 1 50.47 242 TRP B C 1
ATOM 4979 O O . TRP B 1 242 ? -12.586 -46.344 -19.859 1 50.47 242 TRP B O 1
ATOM 4989 N N . TRP B 1 243 ? -11.117 -45.219 -18.781 1 51.28 243 TRP B N 1
ATOM 4990 C CA . TRP B 1 243 ? -10.562 -46.531 -18.422 1 51.28 243 TRP B CA 1
ATOM 4991 C C . TRP B 1 243 ? -11.469 -47.25 -17.438 1 51.28 243 TRP B C 1
ATOM 4993 O O . TRP B 1 243 ? -11.422 -47 -16.234 1 51.28 243 TRP B O 1
ATOM 5003 N N . TYR B 1 244 ? -12.617 -47.531 -17.688 1 51.16 244 TYR B N 1
ATOM 5004 C CA . TYR B 1 244 ? -13.156 -48.5 -16.719 1 51.16 244 TYR B CA 1
ATOM 5005 C C . TYR B 1 244 ? -13.117 -49.906 -17.266 1 51.16 244 TYR B C 1
ATOM 5007 O O . TYR B 1 244 ? -13.625 -50.188 -18.344 1 51.16 244 TYR B O 1
ATOM 5015 N N . PRO B 1 245 ? -12.164 -50.781 -16.859 1 49.28 245 PRO B N 1
ATOM 5016 C CA . PRO B 1 245 ? -12.391 -52.156 -17.297 1 49.28 245 PRO B CA 1
ATOM 5017 C C . PRO B 1 245 ? -13.828 -52.625 -17.047 1 49.28 245 PRO B C 1
ATOM 5019 O O . PRO B 1 245 ? -14.43 -52.281 -16.031 1 49.28 245 PRO B O 1
ATOM 5022 N N . PRO B 1 246 ? -14.555 -52.969 -18.031 1 46.44 246 PRO B N 1
ATOM 5023 C CA . PRO B 1 246 ? -15.867 -53.531 -17.734 1 46.44 246 PRO B CA 1
ATOM 5024 C C . PRO B 1 246 ? -15.82 -54.562 -16.609 1 46.44 246 PRO B C 1
ATOM 5026 O O . PRO B 1 246 ? -14.766 -55.156 -16.359 1 46.44 246 PRO B O 1
ATOM 5029 N N . PRO B 1 247 ? -16.938 -54.594 -15.852 1 50.12 247 PRO B N 1
ATOM 5030 C CA . PRO B 1 247 ? -17 -55.531 -14.727 1 50.12 247 PRO B CA 1
ATOM 5031 C C . PRO B 1 247 ? -16.438 -56.906 -15.07 1 50.12 247 PRO B C 1
ATOM 5033 O O . PRO B 1 247 ? -15.75 -57.531 -14.242 1 50.12 247 PRO B O 1
ATOM 5036 N N . ASN B 1 248 ? -16.922 -57.438 -16.266 1 48.59 248 ASN B N 1
ATOM 5037 C CA . ASN B 1 248 ? -16.516 -58.781 -16.641 1 48.59 248 ASN B CA 1
ATOM 5038 C C . ASN B 1 248 ? -14.992 -58.875 -16.797 1 48.59 248 ASN B C 1
ATOM 5040 O O . ASN B 1 248 ? -14.422 -59.969 -16.594 1 48.59 248 ASN B O 1
ATOM 5044 N N . MET B 1 249 ? -14.43 -57.906 -17.25 1 47.22 249 MET B N 1
ATOM 5045 C CA . MET B 1 249 ? -12.977 -57.906 -17.375 1 47.22 249 MET B CA 1
ATOM 5046 C C . MET B 1 249 ? -12.297 -57.781 -16.016 1 47.22 249 MET B C 1
ATOM 5048 O O . MET B 1 249 ? -11.156 -58.219 -15.852 1 47.22 249 MET B O 1
ATOM 5052 N N . ARG B 1 250 ? -13.117 -57.219 -15.125 1 50.88 250 ARG B N 1
ATOM 5053 C CA . ARG B 1 250 ? -12.633 -57.156 -13.75 1 50.88 250 ARG B CA 1
ATOM 5054 C C . ARG B 1 250 ? -12.383 -58.562 -13.188 1 50.88 250 ARG B C 1
ATOM 5056 O O . ARG B 1 250 ? -11.375 -58.781 -12.516 1 50.88 250 ARG B O 1
ATOM 5063 N N . SER B 1 251 ? -13.469 -59.344 -13.375 1 52.91 251 SER B N 1
ATOM 5064 C CA . SER B 1 251 ? -13.406 -60.719 -12.891 1 52.91 251 SER B CA 1
ATOM 5065 C C . SER B 1 251 ? -12.219 -61.469 -13.484 1 52.91 251 SER B C 1
ATOM 5067 O O . SER B 1 251 ? -11.57 -62.281 -12.805 1 52.91 251 SER B O 1
ATOM 5069 N N . TYR B 1 252 ? -12.023 -61.25 -14.852 1 48.06 252 TYR B N 1
ATOM 5070 C CA . TYR B 1 252 ? -10.906 -61.938 -15.508 1 48.06 252 TYR B CA 1
ATOM 5071 C C . TYR B 1 252 ? -9.578 -61.5 -14.898 1 48.06 252 TYR B C 1
ATOM 5073 O O . TYR B 1 252 ? -8.664 -62.312 -14.742 1 48.06 252 TYR B O 1
ATOM 5081 N N . LEU B 1 253 ? -9.656 -60.312 -14.5 1 51.59 253 LEU B N 1
ATOM 5082 C CA . LEU B 1 253 ? -8.445 -59.781 -13.867 1 51.59 253 LEU B CA 1
ATOM 5083 C C . LEU B 1 253 ? -8.273 -60.375 -12.469 1 51.59 253 LEU B C 1
ATOM 5085 O O . LEU B 1 253 ? -7.152 -60.625 -12.023 1 51.59 253 LEU B O 1
ATOM 5089 N N . ASP B 1 254 ? -9.555 -60.781 -11.867 1 50.38 254 ASP B N 1
ATOM 5090 C CA . ASP B 1 254 ? -9.562 -61.281 -10.5 1 50.38 254 ASP B CA 1
ATOM 5091 C C . ASP B 1 254 ? -9.227 -62.781 -10.477 1 50.38 254 ASP B C 1
ATOM 5093 O O . ASP B 1 254 ? -8.531 -63.25 -9.578 1 50.38 254 ASP B O 1
ATOM 5097 N N . LYS B 1 255 ? -10.117 -63.844 -11.312 1 46.59 255 LYS B N 1
ATOM 5098 C CA . LYS B 1 255 ? -10.07 -65.312 -11.227 1 46.59 255 LYS B CA 1
ATOM 5099 C C . LYS B 1 255 ? -8.641 -65.812 -11.375 1 46.59 255 LYS B C 1
ATOM 5101 O O . LYS B 1 255 ? -8.273 -66.812 -10.766 1 46.59 255 LYS B O 1
ATOM 5106 N N . ASP B 1 256 ? -7.898 -65.5 -12.344 1 41.34 256 ASP B N 1
ATOM 5107 C CA . ASP B 1 256 ? -6.602 -66.125 -12.586 1 41.34 256 ASP B CA 1
ATOM 5108 C C . ASP B 1 256 ? -5.727 -66.062 -11.336 1 41.34 256 ASP B C 1
ATOM 5110 O O . ASP B 1 256 ? -4.621 -66.625 -11.32 1 41.34 256 ASP B O 1
ATOM 5114 N N . VAL B 1 257 ? -6.258 -65.5 -10.344 1 42.78 257 VAL B N 1
ATOM 5115 C CA . VAL B 1 257 ? -5.379 -65.438 -9.18 1 42.78 257 VAL B CA 1
ATOM 5116 C C . VAL B 1 257 ? -5.477 -66.75 -8.398 1 42.78 257 VAL B C 1
ATOM 5118 O O . VAL B 1 257 ? -4.48 -67.25 -7.859 1 42.78 257 VAL B O 1
ATOM 5121 N N . GLY B 1 258 ? -6.723 -67.5 -8.344 1 40.97 258 GLY B N 1
ATOM 5122 C CA . GLY B 1 258 ? -6.863 -68.625 -7.438 1 40.97 258 GLY B CA 1
ATOM 5123 C C . GLY B 1 258 ? -6.637 -70 -8.117 1 40.97 258 GLY B C 1
ATOM 5124 O O . GLY B 1 258 ? -6.816 -71.062 -7.504 1 40.97 258 GLY B O 1
ATOM 5125 N N . ALA B 1 259 ? -6.816 -70.312 -9.578 1 38.94 259 ALA B N 1
ATOM 5126 C CA . ALA B 1 259 ? -6.777 -71.688 -10.086 1 38.94 259 ALA B CA 1
ATOM 5127 C C . ALA B 1 259 ? -5.398 -72.312 -9.883 1 38.94 259 ALA B C 1
ATOM 5129 O O . ALA B 1 259 ? -4.383 -71.625 -9.914 1 38.94 259 ALA B O 1
ATOM 5130 N N . PRO B 1 260 ? -5.309 -73.5 -9.109 1 39.34 260 PRO B N 1
ATOM 5131 C CA . PRO B 1 260 ? -4.082 -74.312 -8.938 1 39.34 260 PRO B CA 1
ATOM 5132 C C . PRO B 1 260 ? -3.268 -74.438 -10.227 1 39.34 260 PRO B C 1
ATOM 5134 O O . PRO B 1 260 ? -3.811 -74.25 -11.32 1 39.34 260 PRO B O 1
ATOM 5137 N N . SER B 1 261 ? -1.88 -74.5 -10.094 1 35.66 261 SER B N 1
ATOM 5138 C CA . SER B 1 261 ? -0.78 -74.625 -11.047 1 35.66 261 SER B CA 1
ATOM 5139 C C . SER B 1 261 ? -1.046 -75.688 -12.055 1 35.66 261 SER B C 1
ATOM 5141 O O . SER B 1 261 ? -0.484 -76.812 -11.953 1 35.66 261 SER B O 1
ATOM 5143 N N . SER B 1 262 ? -2.398 -76.062 -12.344 1 35.12 262 SER B N 1
ATOM 5144 C CA . SER B 1 262 ? -2.24 -77.188 -13.289 1 35.12 262 SER B CA 1
ATOM 5145 C C . SER B 1 262 ? -1.379 -76.75 -14.477 1 35.12 262 SER B C 1
ATOM 5147 O O . SER B 1 262 ? -1.306 -75.562 -14.812 1 35.12 262 SER B O 1
ATOM 5149 N N . PRO B 1 263 ? -0.568 -77.75 -15.219 1 34.19 263 PRO B N 1
ATOM 5150 C CA . PRO B 1 263 ? 0.581 -77.625 -16.125 1 34.19 263 PRO B CA 1
ATOM 5151 C C . PRO B 1 263 ? 0.475 -76.438 -17.062 1 34.19 263 PRO B C 1
ATOM 5153 O O . PRO B 1 263 ? -0.458 -75.625 -16.953 1 34.19 263 PRO B O 1
ATOM 5156 N N . ALA B 1 264 ? 0.873 -76.438 -18.531 1 33.56 264 ALA B N 1
ATOM 5157 C CA . ALA B 1 264 ? 1.472 -75.75 -19.672 1 33.56 264 ALA B CA 1
ATOM 5158 C C . ALA B 1 264 ? 0.568 -74.625 -20.156 1 33.56 264 ALA B C 1
ATOM 5160 O O . ALA B 1 264 ? 1.053 -73.562 -20.609 1 33.56 264 ALA B O 1
ATOM 5161 N N . ALA B 1 265 ? -0.796 -74.75 -20.359 1 32.78 265 ALA B N 1
ATOM 5162 C CA . ALA B 1 265 ? -1.571 -74.062 -21.391 1 32.78 265 ALA B CA 1
ATOM 5163 C C . ALA B 1 265 ? -1.924 -72.625 -20.953 1 32.78 265 ALA B C 1
ATOM 5165 O O . ALA B 1 265 ? -1.927 -71.688 -21.766 1 32.78 265 ALA B O 1
ATOM 5166 N N . VAL B 1 266 ? -2.619 -72.188 -19.75 1 34.03 266 VAL B N 1
ATOM 5167 C CA . VAL B 1 266 ? -3.234 -70.938 -19.469 1 34.03 266 VAL B CA 1
ATOM 5168 C C . VAL B 1 266 ? -2.236 -70 -18.766 1 34.03 266 VAL B C 1
ATOM 5170 O O . VAL B 1 266 ? -2.439 -69.625 -17.609 1 34.03 266 VAL B O 1
ATOM 5173 N N . THR B 1 267 ? -0.771 -69.875 -18.5 1 34.81 267 THR B N 1
ATOM 5174 C CA . THR B 1 267 ? 0.423 -69.312 -17.891 1 34.81 267 THR B CA 1
ATOM 5175 C C . THR B 1 267 ? 0.579 -67.875 -18.281 1 34.81 267 THR B C 1
ATOM 5177 O O . THR B 1 267 ? 1.406 -67.125 -17.703 1 34.81 267 THR B O 1
ATOM 5180 N N . GLY B 1 268 ? 0.149 -67 -19.359 1 35.78 268 GLY B N 1
ATOM 5181 C CA . GLY B 1 268 ? 0.515 -65.625 -19.781 1 35.78 268 GLY B CA 1
ATOM 5182 C C . GLY B 1 268 ? -0.308 -64.562 -19.109 1 35.78 268 GLY B C 1
ATOM 5183 O O . GLY B 1 268 ? -0.8 -63.656 -19.766 1 35.78 268 GLY B O 1
ATOM 5184 N N . THR B 1 269 ? -1.052 -64.438 -17.938 1 38.06 269 THR B N 1
ATOM 5185 C CA . THR B 1 269 ? -2.023 -63.562 -17.312 1 38.06 269 THR B CA 1
ATOM 5186 C C . THR B 1 269 ? -1.403 -62.188 -17.016 1 38.06 269 THR B C 1
ATOM 5188 O O . THR B 1 269 ? -0.38 -62.094 -16.328 1 38.06 269 THR B O 1
ATOM 5191 N N . THR B 1 270 ? -1.485 -60.781 -17.594 1 45.81 270 THR B N 1
ATOM 5192 C CA . THR B 1 270 ? -0.986 -59.406 -17.562 1 45.81 270 THR B CA 1
ATOM 5193 C C . THR B 1 270 ? -1.393 -58.719 -16.266 1 45.81 270 THR B C 1
ATOM 5195 O O . THR B 1 270 ? -2.58 -58.625 -15.945 1 45.81 270 THR B O 1
ATOM 5198 N N . THR B 1 271 ? -0.712 -58.375 -14.93 1 59.62 271 THR B N 1
ATOM 5199 C CA . THR B 1 271 ? -0.813 -57.656 -13.648 1 59.62 271 THR B CA 1
ATOM 5200 C C . THR B 1 271 ? -0.809 -56.156 -13.859 1 59.62 271 THR B C 1
ATOM 5202 O O . THR B 1 271 ? 0.009 -55.625 -14.617 1 59.62 271 THR B O 1
ATOM 5205 N N . PHE B 1 272 ? -1.922 -55.25 -13.125 1 73 272 PHE B N 1
ATOM 5206 C CA . PHE B 1 272 ? -1.979 -53.781 -13.117 1 73 272 PHE B CA 1
ATOM 5207 C C . PHE B 1 272 ? -0.879 -53.219 -12.234 1 73 272 PHE B C 1
ATOM 5209 O O . PHE B 1 272 ? -0.709 -53.625 -11.086 1 73 272 PHE B O 1
ATOM 5216 N N . GLY B 1 273 ? -0.059 -52.375 -12.586 1 77.56 273 GLY B N 1
ATOM 5217 C CA . GLY B 1 273 ? 1.055 -51.75 -11.906 1 77.56 273 GLY B CA 1
ATOM 5218 C C . GLY B 1 273 ? 1.785 -50.719 -12.773 1 77.56 273 GLY B C 1
ATOM 5219 O O . GLY B 1 273 ? 1.249 -50.281 -13.781 1 77.56 273 GLY B O 1
ATOM 5220 N N . VAL B 1 274 ? 2.863 -50.312 -12.211 1 83.5 274 VAL B N 1
ATOM 5221 C CA . VAL B 1 274 ? 3.738 -49.438 -12.992 1 83.5 274 VAL B CA 1
ATOM 5222 C C . VAL B 1 274 ? 4.055 -50.094 -14.328 1 83.5 274 VAL B C 1
ATOM 5224 O O . VAL B 1 274 ? 4.367 -51.281 -14.383 1 83.5 274 VAL B O 1
ATOM 5227 N N . GLY B 1 275 ? 3.826 -49.375 -15.438 1 82.31 275 GLY B N 1
ATOM 5228 C CA . GLY B 1 275 ? 4.055 -49.938 -16.766 1 82.31 275 GLY B CA 1
ATOM 5229 C C . GLY B 1 275 ? 2.783 -50.375 -17.453 1 82.31 275 GLY B C 1
ATOM 5230 O O . GLY B 1 275 ? 2.775 -50.625 -18.656 1 82.31 275 GLY B O 1
ATOM 5231 N N . SER B 1 276 ? 1.711 -50.469 -16.703 1 79.44 276 SER B N 1
ATOM 5232 C CA . SER B 1 276 ? 0.441 -50.844 -17.312 1 79.44 276 SER B CA 1
ATOM 5233 C C . SER B 1 276 ? -0.014 -49.844 -18.344 1 79.44 276 SER B C 1
ATOM 5235 O O . SER B 1 276 ? 0.048 -48.625 -18.094 1 79.44 276 SER B O 1
ATOM 5237 N N . VAL B 1 277 ? -0.407 -50.312 -19.344 1 77.38 277 VAL B N 1
ATOM 5238 C CA . VAL B 1 277 ? -0.905 -49.469 -20.422 1 77.38 277 VAL B CA 1
ATOM 5239 C C . VAL B 1 277 ? -2.432 -49.5 -20.438 1 77.38 277 VAL B C 1
ATOM 5241 O O . VAL B 1 277 ? -3.045 -50.562 -20.469 1 77.38 277 VAL B O 1
ATOM 5244 N N . ILE B 1 278 ? -2.93 -48.344 -20.453 1 72 278 ILE B N 1
ATOM 5245 C CA . ILE B 1 278 ? -4.375 -48.188 -20.484 1 72 278 ILE B CA 1
ATOM 5246 C C . ILE B 1 278 ? -4.777 -47.5 -21.797 1 72 278 ILE B C 1
ATOM 5248 O O . ILE B 1 278 ? -4.449 -46.312 -22.016 1 72 278 ILE B O 1
ATOM 5252 N N . PRO B 1 279 ? -5.41 -48.25 -22.594 1 71.69 279 PRO B N 1
ATOM 5253 C CA . PRO B 1 279 ? -5.875 -47.594 -23.828 1 71.69 279 PRO B CA 1
ATOM 5254 C C . PRO B 1 279 ? -6.844 -46.438 -23.578 1 71.69 279 PRO B C 1
ATOM 5256 O O . PRO B 1 279 ? -7.691 -46.531 -22.688 1 71.69 279 PRO B O 1
ATOM 5259 N N . THR B 1 280 ? -6.59 -45.375 -24.234 1 71.19 280 THR B N 1
ATOM 5260 C CA . THR B 1 280 ? -7.426 -44.188 -24.078 1 71.19 280 THR B CA 1
ATOM 5261 C C . THR B 1 280 ? -7.711 -43.562 -25.422 1 71.19 280 THR B C 1
ATOM 5263 O O . THR B 1 280 ? -6.98 -43.781 -26.391 1 71.19 280 THR B O 1
ATOM 5266 N N . PRO B 1 281 ? -8.961 -42.875 -25.422 1 64.88 281 PRO B N 1
ATOM 5267 C CA . PRO B 1 281 ? -9.156 -42.094 -26.641 1 64.88 281 PRO B CA 1
ATOM 5268 C C . PRO B 1 281 ? -8.07 -41.031 -26.844 1 64.88 281 PRO B C 1
ATOM 5270 O O . PRO B 1 281 ? -7.336 -40.719 -25.906 1 64.88 281 PRO B O 1
ATOM 5273 N N . ALA B 1 282 ? -7.863 -40.656 -28.125 1 62.12 282 ALA B N 1
ATOM 5274 C CA . ALA B 1 282 ? -6.895 -39.594 -28.391 1 62.12 282 ALA B CA 1
ATOM 5275 C C . ALA B 1 282 ? -7.203 -38.344 -27.578 1 62.12 282 ALA B C 1
ATOM 5277 O O . ALA B 1 282 ? -8.32 -37.844 -27.641 1 62.12 282 ALA B O 1
ATOM 5278 N N . LEU B 1 283 ? -6.402 -38.219 -26.641 1 60.34 283 LEU B N 1
ATOM 5279 C CA . LEU B 1 283 ? -6.629 -37.094 -25.734 1 60.34 283 LEU B CA 1
ATOM 5280 C C . LEU B 1 283 ? -6.191 -35.781 -26.391 1 60.34 283 LEU B C 1
ATOM 5282 O O . LEU B 1 283 ? -6.695 -34.719 -26.047 1 60.34 283 LEU B O 1
ATOM 5286 N N . PHE B 1 284 ? -4.969 -35.812 -27.344 1 53.91 284 PHE B N 1
ATOM 5287 C CA . PHE B 1 284 ? -4.41 -34.594 -27.922 1 53.91 284 PHE B CA 1
ATOM 5288 C C . PHE B 1 284 ? -4.598 -34.594 -29.438 1 53.91 284 PHE B C 1
ATOM 5290 O O . PHE B 1 284 ? -3.984 -35.375 -30.156 1 53.91 284 PHE B O 1
ATOM 5297 N N . PHE B 1 285 ? -5.691 -34.656 -30.266 1 43.75 285 PHE B N 1
ATOM 5298 C CA . PHE B 1 285 ? -5.547 -34.469 -31.703 1 43.75 285 PHE B CA 1
ATOM 5299 C C . PHE B 1 285 ? -4.832 -33.188 -32.031 1 43.75 285 PHE B C 1
ATOM 5301 O O . PHE B 1 285 ? -5.273 -32.094 -31.594 1 43.75 285 PHE B O 1
ATOM 5308 N N . PRO B 1 286 ? -3.496 -33.188 -32.25 1 40.59 286 PRO B N 1
ATOM 5309 C CA . PRO B 1 286 ? -2.891 -31.953 -32.75 1 40.59 286 PRO B CA 1
ATOM 5310 C C . PRO B 1 286 ? -3.883 -31.078 -33.531 1 40.59 286 PRO B C 1
ATOM 5312 O O . PRO B 1 286 ? -3.885 -29.859 -33.344 1 40.59 286 PRO B O 1
ATOM 5315 N N . GLU B 1 287 ? -4.113 -31.406 -35.125 1 35.31 287 GLU B N 1
ATOM 5316 C CA . GLU B 1 287 ? -4.73 -30.734 -36.25 1 35.31 287 GLU B CA 1
ATOM 5317 C C . GLU B 1 287 ? -6.168 -30.328 -35.938 1 35.31 287 GLU B C 1
ATOM 5319 O O . GLU B 1 287 ? -6.727 -29.453 -36.625 1 35.31 287 GLU B O 1
ATOM 5324 N N . ARG B 1 288 ? -7.07 -31.406 -35.656 1 36.28 288 ARG B N 1
ATOM 5325 C CA . ARG B 1 288 ? -8.5 -31.141 -35.781 1 36.28 288 ARG B CA 1
ATOM 5326 C C . ARG B 1 288 ? -8.977 -30.188 -34.688 1 36.28 288 ARG B C 1
ATOM 5328 O O . ARG B 1 288 ? -8.859 -30.484 -33.5 1 36.28 288 ARG B O 1
ATOM 5335 N N . ARG B 1 289 ? -8.898 -28.922 -34.969 1 32.41 289 ARG B N 1
ATOM 5336 C CA . ARG B 1 289 ? -9.734 -27.859 -34.406 1 32.41 289 ARG B CA 1
ATOM 5337 C C . ARG B 1 289 ? -10.922 -28.438 -33.656 1 32.41 289 ARG B C 1
ATOM 5339 O O . ARG B 1 289 ? -11.219 -29.641 -33.781 1 32.41 289 ARG B O 1
ATOM 5346 N N . ALA B 1 290 ? -12.055 -27.453 -33.594 1 28.53 290 ALA B N 1
ATOM 5347 C CA . ALA B 1 290 ? -13.453 -27.438 -33.156 1 28.53 290 ALA B CA 1
ATOM 5348 C C . ALA B 1 290 ? -14.18 -28.703 -33.625 1 28.53 290 ALA B C 1
ATOM 5350 O O . ALA B 1 290 ? -15.258 -29.016 -33.125 1 28.53 290 ALA B O 1
ATOM 5351 N N . GLU B 1 291 ? -14 -29.109 -34.969 1 30.27 291 GLU B N 1
ATOM 5352 C CA . GLU B 1 291 ? -15.305 -29.484 -35.5 1 30.27 291 GLU B CA 1
ATOM 5353 C C . GLU B 1 291 ? -15.797 -30.797 -34.906 1 30.27 291 GLU B C 1
ATOM 5355 O O . GLU B 1 291 ? -16.609 -31.484 -35.5 1 30.27 291 GLU B O 1
ATOM 5360 N N . ARG B 1 292 ? -15 -31.469 -34.156 1 31.66 292 ARG B N 1
ATOM 5361 C CA . ARG B 1 292 ? -15.836 -32.625 -33.844 1 31.66 292 ARG B CA 1
ATOM 5362 C C . ARG B 1 292 ? -17.141 -32.188 -33.156 1 31.66 292 ARG B C 1
ATOM 5364 O O . ARG B 1 292 ? -17.125 -31.625 -32.062 1 31.66 292 ARG B O 1
ATOM 5371 N N . VAL B 1 293 ? -18.234 -31.719 -33.969 1 30.23 293 VAL B N 1
ATOM 5372 C CA . VAL B 1 293 ? -19.609 -31.266 -33.844 1 30.23 293 VAL B CA 1
ATOM 5373 C C . VAL B 1 293 ? -20.203 -31.734 -32.5 1 30.23 293 VAL B C 1
ATOM 5375 O O . VAL B 1 293 ? -20.844 -30.953 -31.797 1 30.23 293 VAL B O 1
ATOM 5378 N N . GLY B 1 294 ? -20.609 -33.125 -32.312 1 30.47 294 GLY B N 1
ATOM 5379 C CA . GLY B 1 294 ? -21.609 -33.75 -31.469 1 30.47 294 GLY B CA 1
ATOM 5380 C C . GLY B 1 294 ? -21.141 -34 -30.047 1 30.47 294 GLY B C 1
ATOM 5381 O O . GLY B 1 294 ? -21.828 -34.625 -29.25 1 30.47 294 GLY B O 1
ATOM 5382 N N . ARG B 1 295 ? -19.828 -34.312 -29.938 1 34.19 295 ARG B N 1
ATOM 5383 C CA . ARG B 1 295 ? -19.625 -34.688 -28.547 1 34.19 295 ARG B CA 1
ATOM 5384 C C . ARG B 1 295 ? -19.703 -33.469 -27.641 1 34.19 295 ARG B C 1
ATOM 5386 O O . ARG B 1 295 ? -18.969 -32.469 -27.859 1 34.19 295 ARG B O 1
ATOM 5393 N N . SER B 1 296 ? -20.812 -33.031 -27.141 1 34.16 296 SER B N 1
ATOM 5394 C CA . SER B 1 296 ? -21.234 -32.031 -26.172 1 34.16 296 SER B CA 1
ATOM 5395 C C . SER B 1 296 ? -20.109 -31.688 -25.203 1 34.16 296 SER B C 1
ATOM 5397 O O . SER B 1 296 ? -20.156 -30.656 -24.516 1 34.16 296 SER B O 1
ATOM 5399 N N . ASP B 1 297 ? -19.438 -32.656 -24.516 1 37.91 297 ASP B N 1
ATOM 5400 C CA . ASP B 1 297 ? -18.797 -32.469 -23.219 1 37.91 297 ASP B CA 1
ATOM 5401 C C . ASP B 1 297 ? -17.531 -31.625 -23.359 1 37.91 297 ASP B C 1
ATOM 5403 O O . ASP B 1 297 ? -16.812 -31.734 -24.344 1 37.91 297 ASP B O 1
ATOM 5407 N N . THR B 1 298 ? -17.266 -30.406 -22.453 1 40.78 298 THR B N 1
ATOM 5408 C CA . THR B 1 298 ? -16.453 -29.266 -22.047 1 40.78 298 THR B CA 1
ATOM 5409 C C . THR B 1 298 ? -14.977 -29.594 -22.062 1 40.78 298 THR B C 1
ATOM 5411 O O . THR B 1 298 ? -14.438 -30.141 -21.094 1 40.78 298 THR B O 1
ATOM 5414 N N . GLN B 1 299 ? -14.32 -30 -22.891 1 49.06 299 GLN B N 1
ATOM 5415 C CA . GLN B 1 299 ? -12.867 -30.094 -22.891 1 49.06 299 GLN B CA 1
ATOM 5416 C C . GLN B 1 299 ? -12.234 -28.703 -22.984 1 49.06 299 GLN B C 1
ATOM 5418 O O . GLN B 1 299 ? -12.172 -28.109 -24.062 1 49.06 299 GLN B O 1
ATOM 5423 N N . THR B 1 300 ? -12.328 -27.75 -21.922 1 58.31 300 THR B N 1
ATOM 5424 C CA . THR B 1 300 ? -11.773 -26.406 -21.875 1 58.31 300 THR B CA 1
ATOM 5425 C C . THR B 1 300 ? -10.258 -26.453 -21.703 1 58.31 300 THR B C 1
ATOM 5427 O O . THR B 1 300 ? -9.758 -27.016 -20.719 1 58.31 300 THR B O 1
ATOM 5430 N N . ALA B 1 301 ? -9.484 -26.109 -22.812 1 69.44 301 ALA B N 1
ATOM 5431 C CA . ALA B 1 301 ? -8.039 -25.922 -22.734 1 69.44 301 ALA B CA 1
ATOM 5432 C C . ALA B 1 301 ? -7.699 -24.641 -21.969 1 69.44 301 ALA B C 1
ATOM 5434 O O . ALA B 1 301 ? -8.344 -23.609 -22.156 1 69.44 301 ALA B O 1
ATOM 5435 N N . THR B 1 302 ? -6.945 -24.859 -20.891 1 82.38 302 THR B N 1
ATOM 5436 C CA . THR B 1 302 ? -6.516 -23.734 -20.062 1 82.38 302 THR B CA 1
ATOM 5437 C C . THR B 1 302 ? -5 -23.578 -20.109 1 82.38 302 THR B C 1
ATOM 5439 O O . THR B 1 302 ? -4.27 -24.562 -20.219 1 82.38 302 THR B O 1
ATOM 5442 N N . PHE B 1 303 ? -4.59 -22.359 -20.25 1 87.75 303 PHE B N 1
ATOM 5443 C CA . PHE B 1 303 ? -3.166 -22.062 -20.141 1 87.75 303 PHE B CA 1
ATOM 5444 C C . PHE B 1 303 ? -2.818 -21.609 -18.719 1 87.75 303 PHE B C 1
ATOM 5446 O O . PHE B 1 303 ? -3.482 -20.75 -18.156 1 87.75 303 PHE B O 1
ATOM 5453 N N . GLU B 1 304 ? -1.847 -22.328 -18.25 1 92.75 304 GLU B N 1
ATOM 5454 C CA . GLU B 1 304 ? -1.379 -22 -16.906 1 92.75 304 GLU B CA 1
ATOM 5455 C C . GLU B 1 304 ? 0.086 -21.562 -16.922 1 92.75 304 GLU B C 1
ATOM 5457 O O . GLU B 1 304 ? 0.901 -22.156 -17.625 1 92.75 304 GLU B O 1
ATOM 5462 N N . VAL B 1 305 ? 0.318 -20.5 -16.234 1 93.88 305 VAL B N 1
ATOM 5463 C CA . VAL B 1 305 ? 1.691 -20.047 -16.031 1 93.88 305 VAL B CA 1
ATOM 5464 C C . VAL B 1 305 ? 2.027 -20.031 -14.547 1 93.88 305 VAL B C 1
ATOM 5466 O O . VAL B 1 305 ? 1.279 -19.484 -13.742 1 93.88 305 VAL B O 1
ATOM 5469 N N . GLU B 1 306 ? 3.125 -20.672 -14.25 1 96.69 306 GLU B N 1
ATOM 5470 C CA . GLU B 1 306 ? 3.555 -20.797 -12.859 1 96.69 306 GLU B CA 1
ATOM 5471 C C . GLU B 1 306 ? 5.047 -20.516 -12.719 1 96.69 306 GLU B C 1
ATOM 5473 O O . GLU B 1 306 ? 5.828 -20.797 -13.633 1 96.69 306 GLU B O 1
ATOM 5478 N N . VAL B 1 307 ? 5.352 -19.938 -11.617 1 97.25 307 VAL B N 1
ATOM 5479 C CA . VAL B 1 307 ? 6.75 -19.844 -11.211 1 97.25 307 VAL B CA 1
ATOM 5480 C C . VAL B 1 307 ? 7.031 -20.844 -10.102 1 97.25 307 VAL B C 1
ATOM 5482 O O . VAL B 1 307 ? 6.465 -20.75 -9.008 1 97.25 307 VAL B O 1
ATOM 5485 N N . GLU B 1 308 ? 7.844 -21.797 -10.5 1 97.44 308 GLU B N 1
ATOM 5486 C CA . GLU B 1 308 ? 8.188 -22.812 -9.516 1 97.44 308 GLU B CA 1
ATOM 5487 C C . GLU B 1 308 ? 9.5 -22.484 -8.812 1 97.44 308 GLU B C 1
ATOM 5489 O O . GLU B 1 308 ? 10.461 -22.047 -9.453 1 97.44 308 GLU B O 1
ATOM 5494 N N . ILE B 1 309 ? 9.492 -22.688 -7.539 1 97.81 309 ILE B N 1
ATOM 5495 C CA . ILE B 1 309 ? 10.688 -22.438 -6.742 1 97.81 309 ILE B CA 1
ATOM 5496 C C . ILE B 1 309 ? 11.344 -23.781 -6.379 1 97.81 309 ILE B C 1
ATOM 5498 O O . ILE B 1 309 ? 10.688 -24.672 -5.84 1 97.81 309 ILE B O 1
ATOM 5502 N N . ASN B 1 310 ? 12.625 -23.891 -6.754 1 96.81 310 ASN B N 1
ATOM 5503 C CA . ASN B 1 310 ? 13.406 -25.078 -6.402 1 96.81 310 ASN B CA 1
ATOM 5504 C C . ASN B 1 310 ? 13.797 -25.078 -4.926 1 96.81 310 ASN B C 1
ATOM 5506 O O . ASN B 1 310 ? 14.906 -24.672 -4.578 1 96.81 310 ASN B O 1
ATOM 5510 N N . LEU B 1 311 ? 12.93 -25.594 -4.086 1 97.06 311 LEU B N 1
ATOM 5511 C CA . LEU B 1 311 ? 13.086 -25.531 -2.637 1 97.06 311 LEU B CA 1
ATOM 5512 C C . LEU B 1 311 ? 14.312 -26.312 -2.186 1 97.06 311 LEU B C 1
ATOM 5514 O O . LEU B 1 311 ? 15.07 -25.844 -1.328 1 97.06 311 LEU B O 1
ATOM 5518 N N . PRO B 1 312 ? 14.594 -27.547 -2.814 1 95.06 312 PRO B N 1
ATOM 5519 C CA . PRO B 1 312 ? 15.805 -28.266 -2.408 1 95.06 312 PRO B CA 1
ATOM 5520 C C . PRO B 1 312 ? 17.078 -27.453 -2.66 1 95.06 312 PRO B C 1
ATOM 5522 O O . PRO B 1 312 ? 17.953 -27.391 -1.79 1 95.06 312 PRO B O 1
ATOM 5525 N N . ALA B 1 313 ? 17.141 -26.891 -3.814 1 95.94 313 ALA B N 1
ATOM 5526 C CA . ALA B 1 313 ? 18.328 -26.094 -4.117 1 95.94 313 ALA B CA 1
ATOM 5527 C C . ALA B 1 313 ? 18.406 -24.875 -3.197 1 95.94 313 ALA B C 1
ATOM 5529 O O . ALA B 1 313 ? 19.5 -24.531 -2.713 1 95.94 313 ALA B O 1
ATOM 5530 N N . LEU B 1 314 ? 17.312 -24.219 -2.961 1 96.31 314 LEU B N 1
ATOM 5531 C CA . LEU B 1 314 ? 17.281 -23.047 -2.094 1 96.31 314 LEU B CA 1
ATOM 5532 C C . LEU B 1 314 ? 17.672 -23.422 -0.664 1 96.31 314 LEU B C 1
ATOM 5534 O O . LEU B 1 314 ? 18.391 -22.672 0.005 1 96.31 314 LEU B O 1
ATOM 5538 N N . LEU B 1 315 ? 17.156 -24.547 -0.193 1 95.06 315 LEU B N 1
ATOM 5539 C CA . LEU B 1 315 ? 17.484 -25.016 1.149 1 95.06 315 LEU B CA 1
ATOM 5540 C C . LEU B 1 315 ? 18.984 -25.25 1.304 1 95.06 315 LEU B C 1
ATOM 5542 O O . LEU B 1 315 ? 19.578 -24.875 2.314 1 95.06 315 LEU B O 1
ATOM 5546 N N . ARG B 1 316 ? 19.594 -25.891 0.303 1 94.81 316 ARG B N 1
ATOM 5547 C CA . ARG B 1 316 ? 21.031 -26.141 0.342 1 94.81 316 ARG B CA 1
ATOM 5548 C C . ARG B 1 316 ? 21.812 -24.828 0.432 1 94.81 316 ARG B C 1
ATOM 5550 O O . ARG B 1 316 ? 22.734 -24.703 1.245 1 94.81 316 ARG B O 1
ATOM 5557 N N . GLU B 1 317 ? 21.391 -23.875 -0.39 1 94.31 317 GLU B N 1
ATOM 5558 C CA . GLU B 1 317 ? 22.094 -22.594 -0.387 1 94.31 317 GLU B CA 1
ATOM 5559 C C . GLU B 1 317 ? 21.875 -21.844 0.926 1 94.31 317 GLU B C 1
ATOM 5561 O O . GLU B 1 317 ? 22.797 -21.234 1.456 1 94.31 317 GLU B O 1
ATOM 5566 N N . TRP B 1 318 ? 20.672 -21.906 1.371 1 92.69 318 TRP B N 1
ATOM 5567 C CA . TRP B 1 318 ? 20.344 -21.25 2.631 1 92.69 318 TRP B CA 1
ATOM 5568 C C . TRP B 1 318 ? 21.141 -21.828 3.783 1 92.69 318 TRP B C 1
ATOM 5570 O O . TRP B 1 318 ? 21.688 -21.094 4.609 1 92.69 318 TRP B O 1
ATOM 5580 N N . LYS B 1 319 ? 21.281 -23.203 3.852 1 90 319 LYS B N 1
ATOM 5581 C CA . LYS B 1 319 ? 22.078 -23.875 4.875 1 90 319 LYS B CA 1
ATOM 5582 C C . LYS B 1 319 ? 23.547 -23.484 4.754 1 90 319 LYS B C 1
ATOM 5584 O O . LYS B 1 319 ? 24.234 -23.312 5.766 1 90 319 LYS B O 1
ATOM 5589 N N . ARG B 1 320 ? 24.016 -23.406 3.557 1 90.25 320 ARG B N 1
ATOM 5590 C CA . ARG B 1 320 ? 25.406 -23.016 3.336 1 90.25 320 ARG B CA 1
ATOM 5591 C C . ARG B 1 320 ? 25.688 -21.625 3.873 1 90.25 320 ARG B C 1
ATOM 5593 O O . ARG B 1 320 ? 26.703 -21.391 4.52 1 90.25 320 ARG B O 1
ATOM 5600 N N . MET B 1 321 ? 24.75 -20.734 3.629 1 85.12 321 MET B N 1
ATOM 5601 C CA . MET B 1 321 ? 24.891 -19.328 4.02 1 85.12 321 MET B CA 1
ATOM 5602 C C . MET B 1 321 ? 24.906 -19.188 5.539 1 85.12 321 MET B C 1
ATOM 5604 O O . MET B 1 321 ? 25.625 -18.359 6.082 1 85.12 321 MET B O 1
ATOM 5608 N N . TYR B 1 322 ? 24.125 -20 6.195 1 83.31 322 TYR B N 1
ATOM 5609 C CA . TYR B 1 322 ? 23.953 -19.797 7.633 1 83.31 322 TYR B CA 1
ATOM 5610 C C . TYR B 1 322 ? 24.688 -20.875 8.414 1 83.31 322 TYR B C 1
ATOM 5612 O O . TYR B 1 322 ? 24.531 -20.984 9.633 1 83.31 322 TYR B O 1
ATOM 5620 N N . GLY B 1 323 ? 25.5 -21.578 7.848 1 82.62 323 GLY B N 1
ATOM 5621 C CA . GLY B 1 323 ? 26.234 -22.625 8.523 1 82.62 323 GLY B CA 1
ATOM 5622 C C . GLY B 1 323 ? 25.453 -23.922 8.633 1 82.62 323 GLY B C 1
ATOM 5623 O O . GLY B 1 323 ? 24.562 -24.047 9.469 1 82.62 323 GLY B O 1
ATOM 5624 N N . GLY B 1 324 ? 25.797 -24.906 7.902 1 78 324 GLY B N 1
ATOM 5625 C CA . GLY B 1 324 ? 25.094 -26.156 7.668 1 78 324 GLY B CA 1
ATOM 5626 C C . GLY B 1 324 ? 24.5 -26.766 8.93 1 78 324 GLY B C 1
ATOM 5627 O O . GLY B 1 324 ? 23.297 -26.984 9.016 1 78 324 GLY B O 1
ATOM 5628 N N . ALA B 1 325 ? 25.234 -26.875 9.984 1 82.5 325 ALA B N 1
ATOM 5629 C CA . ALA B 1 325 ? 24.766 -27.547 11.195 1 82.5 325 ALA B CA 1
ATOM 5630 C C . ALA B 1 325 ? 23.828 -26.656 11.992 1 82.5 325 ALA B C 1
ATOM 5632 O O . ALA B 1 325 ? 22.781 -27.109 12.469 1 82.5 325 ALA B O 1
ATOM 5633 N N . ALA B 1 326 ? 24.172 -25.438 12.102 1 77 326 ALA B N 1
ATOM 5634 C CA . ALA B 1 326 ? 23.344 -24.484 12.844 1 77 326 ALA B CA 1
ATOM 5635 C C . ALA B 1 326 ? 22 -24.281 12.148 1 77 326 ALA B C 1
ATOM 5637 O O . ALA B 1 326 ? 20.969 -24.219 12.812 1 77 326 ALA B O 1
ATOM 5638 N N . ALA B 1 327 ? 22.062 -24.203 10.883 1 81.94 327 ALA B N 1
ATOM 5639 C CA . ALA B 1 327 ? 20.844 -24.031 10.086 1 81.94 327 ALA B CA 1
ATOM 5640 C C . ALA B 1 327 ? 19.922 -25.219 10.234 1 81.94 327 ALA B C 1
ATOM 5642 O O . ALA B 1 327 ? 18.703 -25.062 10.391 1 81.94 327 ALA B O 1
ATOM 5643 N N . SER B 1 328 ? 20.516 -26.375 10.25 1 85.88 328 SER B N 1
ATOM 5644 C CA . SER B 1 328 ? 19.734 -27.594 10.391 1 85.88 328 SER B CA 1
ATOM 5645 C C . SER B 1 328 ? 19.094 -27.688 11.773 1 85.88 328 SER B C 1
ATOM 5647 O O . SER B 1 328 ? 17.938 -28.109 11.906 1 85.88 328 SER B O 1
ATOM 5649 N N . ALA B 1 329 ? 19.828 -27.281 12.734 1 80.75 329 ALA B N 1
ATOM 5650 C CA . ALA B 1 329 ? 19.297 -27.281 14.094 1 80.75 329 ALA B CA 1
ATOM 5651 C C . ALA B 1 329 ? 18.109 -26.328 14.227 1 80.75 329 ALA B C 1
ATOM 5653 O O . ALA B 1 329 ? 17.094 -26.656 14.844 1 80.75 329 ALA B O 1
ATOM 5654 N N . TYR B 1 330 ? 18.297 -25.312 13.516 1 80.44 330 TYR B N 1
ATOM 5655 C CA . TYR B 1 330 ? 17.219 -24.344 13.531 1 80.44 330 TYR B CA 1
ATOM 5656 C C . TYR B 1 330 ? 15.961 -24.906 12.891 1 80.44 330 TYR B C 1
ATOM 5658 O O . TYR B 1 330 ? 14.867 -24.828 13.461 1 80.44 330 TYR B O 1
ATOM 5666 N N . LEU B 1 331 ? 16.078 -25.375 11.789 1 86.12 331 LEU B N 1
ATOM 5667 C CA . LEU B 1 331 ? 14.938 -25.875 11.039 1 86.12 331 LEU B CA 1
ATOM 5668 C C . LEU B 1 331 ? 14.273 -27.031 11.781 1 86.12 331 LEU B C 1
ATOM 5670 O O . LEU B 1 331 ? 13.062 -27.234 11.68 1 86.12 331 LEU B O 1
ATOM 5674 N N . SER B 1 332 ? 15.055 -27.766 12.547 1 86.06 332 SER B N 1
ATOM 5675 C CA . SER B 1 332 ? 14.531 -28.938 13.234 1 86.06 332 SER B CA 1
ATOM 5676 C C . SER B 1 332 ? 13.766 -28.547 14.5 1 86.06 332 SER B C 1
ATOM 5678 O O . SER B 1 332 ? 12.852 -29.25 14.922 1 86.06 332 SER B O 1
ATOM 5680 N N . THR B 1 333 ? 14.078 -27.312 15.062 1 77.81 333 THR B N 1
ATOM 5681 C CA . THR B 1 333 ? 13.547 -27 16.391 1 77.81 333 THR B CA 1
ATOM 5682 C C . THR B 1 333 ? 12.531 -25.859 16.297 1 77.81 333 THR B C 1
ATOM 5684 O O . THR B 1 333 ? 11.719 -25.688 17.203 1 77.81 333 THR B O 1
ATOM 5687 N N . SER B 1 334 ? 12.578 -25.203 15.312 1 77 334 SER B N 1
ATOM 5688 C CA . SER B 1 334 ? 11.719 -24.031 15.227 1 77 334 SER B CA 1
ATOM 5689 C C . SER B 1 334 ? 10.297 -24.406 14.828 1 77 334 SER B C 1
ATOM 5691 O O . SER B 1 334 ? 10.094 -25.375 14.094 1 77 334 SER B O 1
ATOM 5693 N N . ALA B 1 335 ? 9.391 -23.609 15.398 1 79.62 335 ALA B N 1
ATOM 5694 C CA . ALA B 1 335 ? 7.992 -23.781 14.992 1 79.62 335 ALA B CA 1
ATOM 5695 C C . ALA B 1 335 ? 7.789 -23.344 13.547 1 79.62 335 ALA B C 1
ATOM 5697 O O . ALA B 1 335 ? 8.508 -22.469 13.047 1 79.62 335 ALA B O 1
ATOM 5698 N N . LEU B 1 336 ? 6.84 -23.953 12.93 1 80.25 336 LEU B N 1
ATOM 5699 C CA . LEU B 1 336 ? 6.512 -23.578 11.562 1 80.25 336 LEU B CA 1
ATOM 5700 C C . LEU B 1 336 ? 6.012 -22.141 11.5 1 80.25 336 LEU B C 1
ATOM 5702 O O . LEU B 1 336 ? 5.211 -21.719 12.344 1 80.25 336 LEU B O 1
ATOM 5706 N N . VAL B 1 337 ? 6.516 -21.359 10.492 1 79.06 337 VAL B N 1
ATOM 5707 C CA . VAL B 1 337 ? 6.113 -19.969 10.312 1 79.06 337 VAL B CA 1
ATOM 5708 C C . VAL B 1 337 ? 4.66 -19.906 9.844 1 79.06 337 VAL B C 1
ATOM 5710 O O . VAL B 1 337 ? 4.246 -20.703 8.984 1 79.06 337 VAL B O 1
ATOM 5713 N N . ASP B 1 338 ? 3.938 -18.906 10.461 1 72.44 338 ASP B N 1
ATOM 5714 C CA . ASP B 1 338 ? 2.564 -18.656 10.031 1 72.44 338 ASP B CA 1
ATOM 5715 C C . ASP B 1 338 ? 2.525 -17.766 8.789 1 72.44 338 ASP B C 1
ATOM 5717 O O . ASP B 1 338 ? 3.164 -16.719 8.75 1 72.44 338 ASP B O 1
ATOM 5721 N N . THR B 1 339 ? 1.908 -18.266 7.777 1 67.31 339 THR B N 1
ATOM 5722 C CA . THR B 1 339 ? 1.864 -17.531 6.52 1 67.31 339 THR B CA 1
ATOM 5723 C C . THR B 1 339 ? 0.607 -16.672 6.441 1 67.31 339 THR B C 1
ATOM 5725 O O . THR B 1 339 ? 0.354 -16.016 5.426 1 67.31 339 THR B O 1
ATOM 5728 N N . THR B 1 340 ? -0.134 -16.781 7.539 1 61.53 340 THR B N 1
ATOM 5729 C CA . THR B 1 340 ? -1.32 -15.93 7.539 1 61.53 340 THR B CA 1
ATOM 5730 C C . THR B 1 340 ? -0.965 -14.5 7.953 1 61.53 340 THR B C 1
ATOM 5732 O O . THR B 1 340 ? 0.047 -14.273 8.617 1 61.53 340 THR B O 1
ATOM 5735 N N . CYS B 1 341 ? -1.591 -13.539 7.266 1 53.94 341 CYS B N 1
ATOM 5736 C CA . CYS B 1 341 ? -1.356 -12.133 7.57 1 53.94 341 CYS B CA 1
ATOM 5737 C C . CYS B 1 341 ? -1.448 -11.883 9.07 1 53.94 341 CYS B C 1
ATOM 5739 O O . CYS B 1 341 ? -0.746 -11.016 9.602 1 53.94 341 CYS B O 1
ATOM 5741 N N . ALA B 1 342 ? -2.412 -12.555 9.75 1 43.84 342 ALA B N 1
ATOM 5742 C CA . ALA B 1 342 ? -2.496 -12.422 11.203 1 43.84 342 ALA B CA 1
ATOM 5743 C C . ALA B 1 342 ? -1.148 -12.711 11.859 1 43.84 342 ALA B C 1
ATOM 5745 O O . ALA B 1 342 ? -0.777 -12.07 12.844 1 43.84 342 ALA B O 1
ATOM 5746 N N . GLY B 1 343 ? -0.528 -13.672 11.391 1 41.38 343 GLY B N 1
ATOM 5747 C CA . GLY B 1 343 ? 0.759 -14.016 11.969 1 41.38 343 GLY B CA 1
ATOM 5748 C C . GLY B 1 343 ? 1.812 -12.945 11.758 1 41.38 343 GLY B C 1
ATOM 5749 O O . GLY B 1 343 ? 2.912 -13.031 12.312 1 41.38 343 GLY B O 1
ATOM 5750 N N . THR B 1 344 ? 1.502 -12.156 10.773 1 40.41 344 THR B N 1
ATOM 5751 C CA . THR B 1 344 ? 2.43 -11.055 10.531 1 40.41 344 THR B CA 1
ATOM 5752 C C . THR B 1 344 ? 2.17 -9.906 11.5 1 40.41 344 THR B C 1
ATOM 5754 O O . THR B 1 344 ? 2.855 -8.883 11.453 1 40.41 344 THR B O 1
ATOM 5757 N N . ALA B 1 345 ? 1.052 -10.039 12.102 1 38.91 345 ALA B N 1
ATOM 5758 C CA . ALA B 1 345 ? 0.765 -8.977 13.055 1 38.91 345 ALA B CA 1
ATOM 5759 C C . ALA B 1 345 ? 1.762 -8.992 14.211 1 38.91 345 ALA B C 1
ATOM 5761 O O . ALA B 1 345 ? 2.191 -10.062 14.656 1 38.91 345 ALA B O 1
ATOM 5762 N N . ILE B 1 346 ? 2.594 -8.141 14.281 1 35.59 346 ILE B N 1
ATOM 5763 C CA . ILE B 1 346 ? 3.492 -8.031 15.43 1 35.59 346 ILE B CA 1
ATOM 5764 C C . ILE B 1 346 ? 2.736 -8.375 16.703 1 35.59 346 ILE B C 1
ATOM 5766 O O . ILE B 1 346 ? 1.697 -7.781 17 1 35.59 346 ILE B O 1
ATOM 5770 N N . LEU B 1 347 ? 2.873 -9.523 17.203 1 33.44 347 LEU B N 1
ATOM 5771 C CA . LEU B 1 347 ? 2.264 -9.859 18.484 1 33.44 347 LEU B CA 1
ATOM 5772 C C . LEU B 1 347 ? 2.438 -8.727 19.484 1 33.44 347 LEU B C 1
ATOM 5774 O O . LEU B 1 347 ? 3.516 -8.133 19.578 1 33.44 347 LEU B O 1
ATOM 5778 N N . GLY B 1 348 ? 1.414 -8.086 19.891 1 30.2 348 GLY B N 1
ATOM 5779 C CA . GLY B 1 348 ? 1.333 -7.098 20.953 1 30.2 348 GLY B CA 1
ATOM 5780 C C . GLY B 1 348 ? 2.285 -7.383 22.109 1 30.2 348 GLY B C 1
ATOM 5781 O O . GLY B 1 348 ? 2.658 -6.473 22.844 1 30.2 348 GLY B O 1
ATOM 5782 N N . ASP B 1 349 ? 2.326 -8.656 22.672 1 29.56 349 ASP B N 1
ATOM 5783 C CA . ASP B 1 349 ? 3 -8.875 23.938 1 29.56 349 ASP B CA 1
ATOM 5784 C C . ASP B 1 349 ? 4.516 -8.789 23.781 1 29.56 349 ASP B C 1
ATOM 5786 O O . ASP B 1 349 ? 5.262 -9.055 24.734 1 29.56 349 ASP B O 1
ATOM 5790 N N . ALA B 1 350 ? 5.031 -9.094 22.734 1 30.52 350 ALA B N 1
ATOM 5791 C CA . ALA B 1 350 ? 6.492 -9.109 22.766 1 30.52 350 ALA B CA 1
ATOM 5792 C C . ALA B 1 350 ? 7.055 -7.691 22.859 1 30.52 350 ALA B C 1
ATOM 5794 O O . ALA B 1 350 ? 6.781 -6.852 22 1 30.52 350 ALA B O 1
ATOM 5795 N N . SER B 1 351 ? 7.223 -7.281 24.031 1 27.78 351 SER B N 1
ATOM 5796 C CA . SER B 1 351 ? 7.953 -6.066 24.391 1 27.78 351 SER B CA 1
ATOM 5797 C C . SER B 1 351 ? 9.125 -5.836 23.438 1 27.78 351 SER B C 1
ATOM 5799 O O . SER B 1 351 ? 9.922 -6.738 23.203 1 27.78 351 SER B O 1
ATOM 5801 N N . LEU B 1 352 ? 9.016 -5.012 22.562 1 29.36 352 LEU B N 1
ATOM 5802 C CA . LEU B 1 352 ? 10.203 -4.641 21.797 1 29.36 352 LEU B CA 1
ATOM 5803 C C . LEU B 1 352 ? 11.398 -4.43 22.719 1 29.36 352 LEU B C 1
ATOM 5805 O O . LEU B 1 352 ? 12.477 -4.031 22.266 1 29.36 352 LEU B O 1
ATOM 5809 N N . LYS B 1 353 ? 11.133 -4.176 24 1 28.25 353 LYS B N 1
ATOM 5810 C CA . LYS B 1 353 ? 12.305 -3.973 24.844 1 28.25 353 LYS B CA 1
ATOM 5811 C C . LYS B 1 353 ? 13.109 -5.262 25 1 28.25 353 LYS B C 1
ATOM 5813 O O . LYS B 1 353 ? 12.539 -6.332 25.219 1 28.25 353 LYS B O 1
ATOM 5818 N N . PRO B 1 354 ? 14.367 -5.23 24.547 1 28.47 354 PRO B N 1
ATOM 5819 C CA . PRO B 1 354 ? 15.188 -6.371 24.969 1 28.47 354 PRO B CA 1
ATOM 5820 C C . PRO B 1 354 ? 15 -6.73 26.438 1 28.47 354 PRO B C 1
ATOM 5822 O O . PRO B 1 354 ? 14.719 -5.855 27.266 1 28.47 354 PRO B O 1
ATOM 5825 N N . PRO B 1 355 ? 14.547 -7.84 26.828 1 28.98 355 PRO B N 1
ATOM 5826 C CA . PRO B 1 355 ? 14.625 -8.086 28.266 1 28.98 355 PRO B CA 1
ATOM 5827 C C . PRO B 1 355 ? 15.922 -7.57 28.891 1 28.98 355 PRO B C 1
ATOM 5829 O O . PRO B 1 355 ? 16.953 -7.52 28.219 1 28.98 355 PRO B O 1
ATOM 5832 N N . THR B 1 356 ? 15.891 -6.727 29.906 1 29.09 356 THR B N 1
ATOM 5833 C CA . THR B 1 356 ? 17.016 -6.242 30.703 1 29.09 356 THR B CA 1
ATOM 5834 C C . THR B 1 356 ? 18.031 -7.348 30.906 1 29.09 356 THR B C 1
ATOM 5836 O O . THR B 1 356 ? 19.25 -7.098 30.891 1 29.09 356 THR B O 1
ATOM 5839 N N . THR B 1 357 ? 17.625 -8.477 31.688 1 28 357 THR B N 1
ATOM 5840 C CA . THR B 1 357 ? 18.625 -9.414 32.188 1 28 357 THR B CA 1
ATOM 5841 C C . THR B 1 357 ? 19.109 -10.336 31.078 1 28 357 THR B C 1
ATOM 5843 O O . THR B 1 357 ? 19.5 -11.477 31.328 1 28 357 THR B O 1
ATOM 5846 N N . MET B 1 358 ? 18.859 -10.109 29.859 1 27.22 358 MET B N 1
ATOM 5847 C CA . MET B 1 358 ? 19.625 -11.07 29.062 1 27.22 358 MET B CA 1
ATOM 5848 C C . MET B 1 358 ? 21.094 -11.039 29.422 1 27.22 358 MET B C 1
ATOM 5850 O O . MET B 1 358 ? 21.766 -10.016 29.266 1 27.22 358 MET B O 1
ATOM 5854 N N . GLU B 1 359 ? 21.453 -11.852 30.422 1 27.23 359 GLU B N 1
ATOM 5855 C CA . GLU B 1 359 ? 22.828 -12.312 30.5 1 27.23 359 GLU B CA 1
ATOM 5856 C C . GLU B 1 359 ? 23.422 -12.5 29.094 1 27.23 359 GLU B C 1
ATOM 5858 O O . GLU B 1 359 ? 22.703 -12.82 28.156 1 27.23 359 GLU B O 1
ATOM 5863 N N . THR B 1 360 ? 24.625 -11.984 28.75 1 28.78 360 THR B N 1
ATOM 5864 C CA . THR B 1 360 ? 25.641 -12.047 27.703 1 28.78 360 THR B CA 1
ATOM 5865 C C . THR B 1 360 ? 25.719 -13.453 27.109 1 28.78 360 THR B C 1
ATOM 5867 O O . THR B 1 360 ? 26.656 -13.781 26.391 1 28.78 360 THR B O 1
ATOM 5870 N N . ARG B 1 361 ? 25.156 -14.523 27.859 1 27.91 361 ARG B N 1
ATOM 5871 C CA . ARG B 1 361 ? 25.516 -15.789 27.234 1 27.91 361 ARG B CA 1
ATOM 5872 C C . ARG B 1 361 ? 25.156 -15.789 25.75 1 27.91 361 ARG B C 1
ATOM 5874 O O . ARG B 1 361 ? 24.219 -15.133 25.328 1 27.91 361 ARG B O 1
ATOM 5881 N N . ASP B 1 362 ? 25.984 -16.484 24.797 1 27.69 362 ASP B N 1
ATOM 5882 C CA . ASP B 1 362 ? 26.375 -16.75 23.406 1 27.69 362 ASP B CA 1
ATOM 5883 C C . ASP B 1 362 ? 25.172 -17.094 22.547 1 27.69 362 ASP B C 1
ATOM 5885 O O . ASP B 1 362 ? 25.312 -17.547 21.422 1 27.69 362 ASP B O 1
ATOM 5889 N N . ASP B 1 363 ? 24.062 -17.516 23.281 1 28.19 363 ASP B N 1
ATOM 5890 C CA . ASP B 1 363 ? 23.203 -18.266 22.391 1 28.19 363 ASP B CA 1
ATOM 5891 C C . ASP B 1 363 ? 22.578 -17.359 21.328 1 28.19 363 ASP B C 1
ATOM 5893 O O . ASP B 1 363 ? 21.5 -16.797 21.547 1 28.19 363 ASP B O 1
ATOM 5897 N N . ASP B 1 364 ? 23.297 -16.688 20.531 1 31.39 364 ASP B N 1
ATOM 5898 C CA . ASP B 1 364 ? 23.281 -15.977 19.25 1 31.39 364 ASP B CA 1
ATOM 5899 C C . ASP B 1 364 ? 22.312 -16.625 18.266 1 31.39 364 ASP B C 1
ATOM 5901 O O . ASP B 1 364 ? 21.812 -15.969 17.344 1 31.39 364 ASP B O 1
ATOM 5905 N N . ALA B 1 365 ? 22.125 -17.938 18.391 1 30.69 365 ALA B N 1
ATOM 5906 C CA . ALA B 1 365 ? 21.359 -18.703 17.406 1 30.69 365 ALA B CA 1
ATOM 5907 C C . ALA B 1 365 ? 19.875 -18.391 17.531 1 30.69 365 ALA B C 1
ATOM 5909 O O . ALA B 1 365 ? 19.188 -18.25 16.516 1 30.69 365 ALA B O 1
ATOM 5910 N N . ASP B 1 366 ? 19.406 -18.453 18.797 1 31.27 366 ASP B N 1
ATOM 5911 C CA . ASP B 1 366 ? 17.969 -18.297 18.969 1 31.27 366 ASP B CA 1
ATOM 5912 C C . ASP B 1 366 ? 17.531 -16.859 18.656 1 31.27 366 ASP B C 1
ATOM 5914 O O . ASP B 1 366 ? 16.484 -16.656 18.062 1 31.27 366 ASP B O 1
ATOM 5918 N N . MET B 1 367 ? 18.359 -15.93 19.203 1 33.44 367 MET B N 1
ATOM 5919 C CA . MET B 1 367 ? 18.047 -14.539 18.875 1 33.44 367 MET B CA 1
ATOM 5920 C C . MET B 1 367 ? 18.125 -14.297 17.375 1 33.44 367 MET B C 1
ATOM 5922 O O . MET B 1 367 ? 17.281 -13.586 16.812 1 33.44 367 MET B O 1
ATOM 5926 N N . TYR B 1 368 ? 19.062 -15.031 16.781 1 33.91 368 TYR B N 1
ATOM 5927 C CA . TYR B 1 368 ? 19.156 -14.922 15.336 1 33.91 368 TYR B CA 1
ATOM 5928 C C . TYR B 1 368 ? 17.922 -15.508 14.648 1 33.91 368 TYR B C 1
ATOM 5930 O O . TYR B 1 368 ? 17.391 -14.914 13.711 1 33.91 368 TYR B O 1
ATOM 5938 N N . ALA B 1 369 ? 17.547 -16.672 15.211 1 34.78 369 ALA B N 1
ATOM 5939 C CA . ALA B 1 369 ? 16.391 -17.281 14.578 1 34.78 369 ALA B CA 1
ATOM 5940 C C . ALA B 1 369 ? 15.133 -16.453 14.781 1 34.78 369 ALA B C 1
ATOM 5942 O O . ALA B 1 369 ? 14.336 -16.266 13.859 1 34.78 369 ALA B O 1
ATOM 5943 N N . THR B 1 370 ? 14.844 -16.125 16.047 1 36.5 370 THR B N 1
ATOM 5944 C CA . THR B 1 370 ? 13.68 -15.289 16.312 1 36.5 370 THR B CA 1
ATOM 5945 C C . THR B 1 370 ? 13.797 -13.953 15.578 1 36.5 370 THR B C 1
ATOM 5947 O O . THR B 1 370 ? 12.812 -13.461 15.023 1 36.5 370 THR B O 1
ATOM 5950 N N . VAL B 1 371 ? 15.039 -13.461 15.664 1 38.53 371 VAL B N 1
ATOM 5951 C CA . VAL B 1 371 ? 15.297 -12.273 14.859 1 38.53 371 VAL B CA 1
ATOM 5952 C C . VAL B 1 371 ? 15.086 -12.586 13.383 1 38.53 371 VAL B C 1
ATOM 5954 O O . VAL B 1 371 ? 14.539 -11.773 12.633 1 38.53 371 VAL B O 1
ATOM 5957 N N . LEU B 1 372 ? 15.422 -13.844 13.023 1 40.41 372 LEU B N 1
ATOM 5958 C CA . LEU B 1 372 ? 15.219 -14.219 11.625 1 40.41 372 LEU B CA 1
ATOM 5959 C C . LEU B 1 372 ? 13.734 -14.344 11.305 1 40.41 372 LEU B C 1
ATOM 5961 O O . LEU B 1 372 ? 13.297 -13.961 10.219 1 40.41 372 LEU B O 1
ATOM 5965 N N . ALA B 1 373 ? 13.055 -15.156 12.086 1 40.22 373 ALA B N 1
ATOM 5966 C CA . ALA B 1 373 ? 11.625 -15.297 11.82 1 40.22 373 ALA B CA 1
ATOM 5967 C C . ALA B 1 373 ? 10.93 -13.938 11.852 1 40.22 373 ALA B C 1
ATOM 5969 O O . ALA B 1 373 ? 10.094 -13.641 10.992 1 40.22 373 ALA B O 1
ATOM 5970 N N . GLU B 1 374 ? 11.086 -13.273 12.977 1 44.75 374 GLU B N 1
ATOM 5971 C CA . GLU B 1 374 ? 10.531 -11.93 13.141 1 44.75 374 GLU B CA 1
ATOM 5972 C C . GLU B 1 374 ? 11.375 -10.898 12.398 1 44.75 374 GLU B C 1
ATOM 5974 O O . GLU B 1 374 ? 10.844 -9.906 11.883 1 44.75 374 GLU B O 1
ATOM 5979 N N . ARG B 1 375 ? 12.742 -11.094 12.383 1 48.25 375 ARG B N 1
ATOM 5980 C CA . ARG B 1 375 ? 13.68 -10.156 11.789 1 48.25 375 ARG B CA 1
ATOM 5981 C C . ARG B 1 375 ? 13.945 -10.492 10.32 1 48.25 375 ARG B C 1
ATOM 5983 O O . ARG B 1 375 ? 14.43 -11.586 10.016 1 48.25 375 ARG B O 1
ATOM 5990 N N . GLU B 1 376 ? 13.023 -10.469 9.68 1 65.06 376 GLU B N 1
ATOM 5991 C CA . GLU B 1 376 ? 13.078 -10.562 8.227 1 65.06 376 GLU B CA 1
ATOM 5992 C C . GLU B 1 376 ? 14.445 -11.047 7.75 1 65.06 376 GLU B C 1
ATOM 5994 O O . GLU B 1 376 ? 15.445 -10.344 7.902 1 65.06 376 GLU B O 1
ATOM 5999 N N . ASP B 1 377 ? 14.727 -12.609 7.477 1 77.38 377 ASP B N 1
ATOM 6000 C CA . ASP B 1 377 ? 15.906 -13.203 6.855 1 77.38 377 ASP B CA 1
ATOM 6001 C C . ASP B 1 377 ? 16.312 -12.43 5.605 1 77.38 377 ASP B C 1
ATOM 6003 O O . ASP B 1 377 ? 15.586 -12.406 4.609 1 77.38 377 ASP B O 1
ATOM 6007 N N . PRO B 1 378 ? 17.516 -11.688 5.832 1 82.25 378 PRO B N 1
ATOM 6008 C CA . PRO B 1 378 ? 17.906 -10.844 4.695 1 82.25 378 PRO B CA 1
ATOM 6009 C C . PRO B 1 378 ? 18.078 -11.641 3.406 1 82.25 378 PRO B C 1
ATOM 6011 O O . PRO B 1 378 ? 17.828 -11.117 2.316 1 82.25 378 PRO B O 1
ATOM 6014 N N . TYR B 1 379 ? 18.609 -12.977 3.572 1 88.31 379 TYR B N 1
ATOM 6015 C CA . TYR B 1 379 ? 18.797 -13.781 2.371 1 88.31 379 TYR B CA 1
ATOM 6016 C C . TYR B 1 379 ? 17.453 -14.117 1.721 1 88.31 379 TYR B C 1
ATOM 6018 O O . TYR B 1 379 ? 17.297 -13.984 0.505 1 88.31 379 TYR B O 1
ATOM 6026 N N . LEU B 1 380 ? 16.531 -14.5 2.539 1 91.81 380 LEU B N 1
ATOM 6027 C CA . LEU B 1 380 ? 15.227 -14.859 1.985 1 91.81 380 LEU B CA 1
ATOM 6028 C C . LEU B 1 380 ? 14.484 -13.625 1.489 1 91.81 380 LEU B C 1
ATOM 6030 O O . LEU B 1 380 ? 13.688 -13.711 0.552 1 91.81 380 LEU B O 1
ATOM 6034 N N . LEU B 1 381 ? 14.742 -12.469 2.098 1 89.62 381 LEU B N 1
ATOM 6035 C CA . LEU B 1 381 ? 14.18 -11.227 1.568 1 89.62 381 LEU B CA 1
ATOM 6036 C C . LEU B 1 381 ? 14.695 -10.953 0.161 1 89.62 381 LEU B C 1
ATOM 6038 O O . LEU B 1 381 ? 13.938 -10.531 -0.715 1 89.62 381 LEU B O 1
ATOM 6042 N N . ARG B 1 382 ? 15.961 -11.203 -0.027 1 90.25 382 ARG B N 1
ATOM 6043 C CA . ARG B 1 382 ? 16.547 -11.023 -1.354 1 90.25 382 ARG B CA 1
ATOM 6044 C C . ARG B 1 382 ? 15.922 -11.992 -2.359 1 90.25 382 ARG B C 1
ATOM 6046 O O . ARG B 1 382 ? 15.57 -11.594 -3.473 1 90.25 382 ARG B O 1
ATOM 6053 N N . VAL B 1 383 ? 15.797 -13.281 -1.962 1 93.75 383 VAL B N 1
ATOM 6054 C CA . VAL B 1 383 ? 15.203 -14.273 -2.852 1 93.75 383 VAL B CA 1
ATOM 6055 C C . VAL B 1 383 ? 13.75 -13.914 -3.129 1 93.75 383 VAL B C 1
ATOM 6057 O O . VAL B 1 383 ? 13.266 -14.078 -4.254 1 93.75 383 VAL B O 1
ATOM 6060 N N . ALA B 1 384 ? 13.086 -13.43 -2.09 1 94.44 384 ALA B N 1
ATOM 6061 C CA . ALA B 1 384 ? 11.703 -13.008 -2.254 1 94.44 384 ALA B CA 1
ATOM 6062 C C . ALA B 1 384 ? 11.586 -11.875 -3.27 1 94.44 384 ALA B C 1
ATOM 6064 O O . ALA B 1 384 ? 10.656 -11.852 -4.074 1 94.44 384 ALA B O 1
ATOM 6065 N N . GLU B 1 385 ? 12.492 -10.953 -3.217 1 92.25 385 GLU B N 1
ATOM 6066 C CA . GLU B 1 385 ? 12.523 -9.875 -4.199 1 92.25 385 GLU B CA 1
ATOM 6067 C C . GLU B 1 385 ? 12.711 -10.422 -5.613 1 92.25 385 GLU B C 1
ATOM 6069 O O . GLU B 1 385 ? 12.125 -9.914 -6.566 1 92.25 385 GLU B O 1
ATOM 6074 N N . GLU B 1 386 ? 13.555 -11.43 -5.711 1 93.69 386 GLU B N 1
ATOM 6075 C CA . GLU B 1 386 ? 13.789 -12.055 -7.008 1 93.69 386 GLU B CA 1
ATOM 6076 C C . GLU B 1 386 ? 12.539 -12.766 -7.516 1 93.69 386 GLU B C 1
ATOM 6078 O O . GLU B 1 386 ? 12.219 -12.695 -8.703 1 93.69 386 GLU B O 1
ATOM 6083 N N . VAL B 1 387 ? 11.867 -13.414 -6.605 1 96.12 387 VAL B N 1
ATOM 6084 C CA . VAL B 1 387 ? 10.609 -14.055 -6.973 1 96.12 387 VAL B CA 1
ATOM 6085 C C . VAL B 1 387 ? 9.633 -13 -7.496 1 96.12 387 VAL B C 1
ATOM 6087 O O . VAL B 1 387 ? 9.047 -13.164 -8.57 1 96.12 387 VAL B O 1
ATOM 6090 N N . MET B 1 388 ? 9.539 -11.938 -6.75 1 94.44 388 MET B N 1
ATOM 6091 C CA . MET B 1 388 ? 8.594 -10.891 -7.113 1 94.44 388 MET B CA 1
ATOM 6092 C C . MET B 1 388 ? 9 -10.219 -8.422 1 94.44 388 MET B C 1
ATOM 6094 O O . MET B 1 388 ? 8.148 -9.797 -9.203 1 94.44 388 MET B O 1
ATOM 6098 N N . ALA B 1 389 ? 10.289 -10.148 -8.664 1 91.81 389 ALA B N 1
ATOM 6099 C CA . ALA B 1 389 ? 10.773 -9.594 -9.93 1 91.81 389 ALA B CA 1
ATOM 6100 C C . ALA B 1 389 ? 10.305 -10.438 -11.109 1 91.81 389 ALA B C 1
ATOM 6102 O O . ALA B 1 389 ? 9.852 -9.898 -12.125 1 91.81 389 ALA B O 1
ATOM 6103 N N . VAL B 1 390 ? 10.398 -11.75 -10.977 1 93.81 390 VAL B N 1
ATOM 6104 C CA . VAL B 1 390 ? 9.977 -12.656 -12.039 1 93.81 390 VAL B CA 1
ATOM 6105 C C . VAL B 1 390 ? 8.469 -12.555 -12.234 1 93.81 390 VAL B C 1
ATOM 6107 O O . VAL B 1 390 ? 7.984 -12.453 -13.367 1 93.81 390 VAL B O 1
ATOM 6110 N N . VAL B 1 391 ? 7.758 -12.539 -11.141 1 94.69 391 VAL B N 1
ATOM 6111 C CA . VAL B 1 391 ? 6.305 -12.445 -11.203 1 94.69 391 VAL B CA 1
ATOM 6112 C C . VAL B 1 391 ? 5.898 -11.117 -11.844 1 94.69 391 VAL B C 1
ATOM 6114 O O . VAL B 1 391 ? 5.004 -11.086 -12.695 1 94.69 391 VAL B O 1
ATOM 6117 N N . GLN B 1 392 ? 6.551 -10.086 -11.406 1 90.56 392 GLN B N 1
ATOM 6118 C CA . GLN B 1 392 ? 6.262 -8.766 -11.961 1 90.56 392 GLN B CA 1
ATOM 6119 C C . GLN B 1 392 ? 6.566 -8.711 -13.453 1 90.56 392 GLN B C 1
ATOM 6121 O O . GLN B 1 392 ? 5.824 -8.102 -14.219 1 90.56 392 GLN B O 1
ATOM 6126 N N . LEU B 1 393 ? 7.668 -9.297 -13.891 1 88.94 393 LEU B N 1
ATOM 6127 C CA . LEU B 1 393 ? 8.008 -9.375 -15.305 1 88.94 393 LEU B CA 1
ATOM 6128 C C . LEU B 1 393 ? 6.883 -10.039 -16.094 1 88.94 393 LEU B C 1
ATOM 6130 O O . LEU B 1 393 ? 6.504 -9.562 -17.172 1 88.94 393 LEU B O 1
ATOM 6134 N N . LEU B 1 394 ? 6.344 -11.117 -15.547 1 91.06 394 LEU B N 1
ATOM 6135 C CA . LEU B 1 394 ? 5.316 -11.898 -16.234 1 91.06 394 LEU B CA 1
ATOM 6136 C C . LEU B 1 394 ? 3.984 -11.156 -16.234 1 91.06 394 LEU B C 1
ATOM 6138 O O . LEU B 1 394 ? 3.182 -11.312 -17.156 1 91.06 394 LEU B O 1
ATOM 6142 N N . THR B 1 395 ? 3.744 -10.352 -15.219 1 87.62 395 THR B N 1
ATOM 6143 C CA . THR B 1 395 ? 2.396 -9.82 -15.047 1 87.62 395 THR B CA 1
ATOM 6144 C C . THR B 1 395 ? 2.332 -8.359 -15.484 1 87.62 395 THR B C 1
ATOM 6146 O O . THR B 1 395 ? 1.248 -7.781 -15.578 1 87.62 395 THR B O 1
ATOM 6149 N N . LYS B 1 396 ? 3.367 -7.73 -15.641 1 74 396 LYS B N 1
ATOM 6150 C CA . LYS B 1 396 ? 3.318 -6.348 -16.109 1 74 396 LYS B CA 1
ATOM 6151 C C . LYS B 1 396 ? 3.41 -6.281 -17.625 1 74 396 LYS B C 1
ATOM 6153 O O . LYS B 1 396 ? 4.086 -5.406 -18.172 1 74 396 LYS B O 1
ATOM 6158 N N . VAL B 1 397 ? 2.879 -7.402 -18.25 1 65.06 397 VAL B N 1
ATOM 6159 C CA . VAL B 1 397 ? 2.84 -7.43 -19.703 1 65.06 397 VAL B CA 1
ATOM 6160 C C . VAL B 1 397 ? 1.608 -6.676 -20.203 1 65.06 397 VAL B C 1
ATOM 6162 O O . VAL B 1 397 ? 0.561 -6.688 -19.547 1 65.06 397 VAL B O 1
ATOM 6165 N N . ARG B 1 398 ? 1.852 -5.754 -21.016 1 52.31 398 ARG B N 1
ATOM 6166 C CA . ARG B 1 398 ? 0.748 -4.988 -21.578 1 52.31 398 ARG B CA 1
ATOM 6167 C C . ARG B 1 398 ? 0.16 -5.699 -22.797 1 52.31 398 ARG B C 1
ATOM 6169 O O . ARG B 1 398 ? 0.896 -6.125 -23.688 1 52.31 398 ARG B O 1
ATOM 6176 N N . VAL B 1 399 ? -1.065 -6.508 -22.562 1 45.69 399 VAL B N 1
ATOM 6177 C CA . VAL B 1 399 ? -1.665 -7.172 -23.719 1 45.69 399 VAL B CA 1
ATOM 6178 C C . VAL B 1 399 ? -2.457 -6.164 -24.547 1 45.69 399 VAL B C 1
ATOM 6180 O O . VAL B 1 399 ? -3.219 -5.363 -24 1 45.69 399 VAL B O 1
ATOM 6183 N N . VAL B 1 400 ? -1.905 -5.613 -25.547 1 36.19 400 VAL B N 1
ATOM 6184 C CA . VAL B 1 400 ? -2.693 -4.836 -26.5 1 36.19 400 VAL B CA 1
ATOM 6185 C C . VAL B 1 400 ? -3.891 -5.656 -26.969 1 36.19 400 VAL B C 1
ATOM 6187 O O . VAL B 1 400 ? -3.736 -6.801 -27.406 1 36.19 400 VAL B O 1
ATOM 6190 N N . GLU B 1 401 ? -5.082 -5.488 -26.297 1 35.72 401 GLU B N 1
ATOM 6191 C CA . GLU B 1 401 ? -6.191 -6.09 -27.031 1 35.72 401 GLU B CA 1
ATOM 6192 C C . GLU B 1 401 ? -6.238 -5.59 -28.469 1 35.72 401 GLU B C 1
ATOM 6194 O O . GLU B 1 401 ? -5.973 -4.414 -28.734 1 35.72 401 GLU B O 1
#

Organism: Leishmania braziliensis (NCBI:txid5660)